Protein 2EQG (pdb70)

Nearest PDB structures (foldseek):
  2eqg-assembly1_A  TM=7.639E-01  e=1.139E-07  Homo sapiens
  2eqf-assembly1_A  TM=5.464E-01  e=2.246E-01  Homo sapiens
  2eqe-assembly1_A  TM=5.337E-01  e=1.338E+00  Homo sapiens
  2eqg-assembly1_A  TM=7.770E-01  e=3.862E-07  Homo sapiens
  2eqf-assembly1_A  TM=6.167E-01  e=1.977E-01  Homo sapiens

Secondary structure (DSSP, 8-state):
-----SS---SSBPSSTT--SBP-TTTTTS-HHHHHHHHTTS----S--

GO terms:
  GO:0032691 negative regulation of interleukin-1 beta production (P, IMP)
  GO:0005634 nucleus (C, IDA)
  GO:0043124 negative regulation of canonical NF-kappaB signal transduction (P, IDA)
  GO:0005515 protein binding (F, IPI)
  GO:0004842 ubiquitin-protein transferase activity (F, IDA)
  GO:0004843 cysteine-type deubiquitinase activity (F, IDA)
  GO:0035871 protein K11-linked deubiquitination (P, IDA)
  GO:0070536 protein K63-linked deubiquitination (P, IDA)
  GO:0070936 protein K48-linked ubiquitination (P, IDA)
  GO:0071108 protein K48-linked deubiquitination (P, IDA)
  GO:0004843 cysteine-type deubiquitinase activity (F, EXP)
  GO:0004843 cysteine-type deubiquitinase activity (F, IMP)
  GO:0061578 K63-linked deubiquitinase activity (F, EXP)
  GO:0061578 K63-linked deubiquitinase activity (F, TAS)
  GO:0035872 nucleotide-binding domain, leucine rich repeat containing receptor signaling pathway (P, TAS)
  GO:0005829 cytosol (C, TAS)
  GO:0010803 regulation of tumor necrosis factor-mediated signaling pathway (P, TAS)
  GO:0016579 protein deubiquitination (P, TAS)
  GO:0042802 identical protein binding (F, IPI)
  GO:0002237 response to molecule of bacterial origin (P, IDA)

InterPro domains:
  IPR002653 Zinc finger, A20-type [PF01754] (386-407)
  IPR002653 Zinc finger, A20-type [PF01754] (476-500)
  IPR002653 Zinc finger, A20-type [PF01754] (655-678)
  IPR002653 Zinc finger, A20-type [PF01754] (760-784)
  IPR002653 Zinc finger, A20-type [PS51036] (381-416)
  IPR002653 Zinc finger, A20-type [PS51036] (472-507)
  IPR002653 Zinc finger, A20-type [PS51036] (601-636)
  IPR002653 Zinc finger, A20-type [PS51036] (651-686)
  IPR002653 Zinc finger, A20-type [PS51036] (756-790)
  IPR002653 Zinc finger, A20-type [SM00259] (384-409)
  IPR002653 Zinc finger, A20-type [SM00259] (475-500)
  IPR002653 Zinc finger, A20-type [SM00259] (518-541)
  IPR002653 Zinc finger, A20-type [SM00259] (604-629)
  IPR002653 Zinc finger, A20-type [SM00259] (654-679)
  IPR002653 Zinc finger, A20-type [SM00259] (713-738)
  IPR002653 Zinc finger, A20-type [SM00259] (759-784)
  IPR003323 OTU domain [PF02338] (98-257)
  IPR003323 OTU domain [PS50802] (92-263)
  IPR051346 OTU Domain-Containing Deubiquitinase [PTHR13367] (34-637)

Structure (mmCIF, N/CA/C/O backbone):
data_2EQG
#
_entry.id   2EQG
#
loop_
_entity.id
_entity.type
_entity.pdbx_description
1 polymer 'Tumor necrosis factor, alpha-induced protein 3'
2 non-polymer 'ZINC ION'
#
loop_
_atom_site.group_PDB
_atom_site.id
_atom_site.type_symbol
_atom_site.label_atom_id
_atom_site.label_alt_id
_atom_site.label_comp_id
_atom_site.label_asym_id
_atom_site.label_entity_id
_atom_site.label_seq_id
_atom_site.pdbx_PDB_ins_code
_atom_site.Cartn_x
_atom_site.Cartn_y
_atom_site.Cartn_z
_atom_site.occupancy
_atom_site.B_iso_or_equiv
_atom_site.auth_seq_id
_atom_site.auth_comp_id
_atom_site.auth_asym_id
_atom_site.auth_atom_id
_atom_site.pdbx_PDB_model_num
ATOM 1 N N . GLY A 1 1 ? -13.275 0.637 20.346 1.00 0.00 1 GLY A N 1
ATOM 2 C CA . GLY A 1 1 ? -12.260 1.215 21.207 1.00 0.00 1 GLY A CA 1
ATOM 3 C C . GLY A 1 1 ? -11.304 2.117 20.452 1.00 0.00 1 GLY A C 1
ATOM 4 O O . GLY A 1 1 ? -10.088 2.025 20.621 1.00 0.00 1 GLY A O 1
ATOM 8 N N . SER A 1 2 ? -11.854 2.990 19.614 1.00 0.00 2 SER A N 1
ATOM 9 C CA . SER A 1 2 ? -11.041 3.908 18.825 1.00 0.00 2 SER A CA 1
ATOM 10 C C . SER A 1 2 ? -10.174 3.147 17.827 1.00 0.00 2 SER A C 1
ATOM 11 O O . SER A 1 2 ? -8.997 3.458 17.647 1.00 0.00 2 SER A O 1
ATOM 19 N N . SER A 1 3 ? -10.766 2.147 17.182 1.00 0.00 3 SER A N 1
ATOM 20 C CA . SER A 1 3 ? -10.048 1.337 16.204 1.00 0.00 3 SER A CA 1
ATOM 21 C C . SER A 1 3 ? -10.857 1.193 14.919 1.00 0.00 3 SER A C 1
ATOM 22 O O . SER A 1 3 ? -12.087 1.196 14.942 1.00 0.00 3 SER A O 1
ATOM 30 N N . GLY A 1 4 ? -10.155 1.068 13.796 1.00 0.00 4 GLY A N 1
ATOM 31 C CA . GLY A 1 4 ? -10.823 0.925 12.516 1.00 0.00 4 GLY A CA 1
ATOM 32 C C . GLY A 1 4 ? -10.573 2.104 11.597 1.00 0.00 4 GLY A C 1
ATOM 33 O O . GLY A 1 4 ? -10.611 3.256 12.029 1.00 0.00 4 GLY A O 1
ATOM 37 N N . SER A 1 5 ? -10.314 1.817 10.325 1.00 0.00 5 SER A N 1
ATOM 38 C CA . SER A 1 5 ? -10.051 2.863 9.343 1.00 0.00 5 SER A CA 1
ATOM 39 C C . SER A 1 5 ? -10.765 2.566 8.029 1.00 0.00 5 SER A C 1
ATOM 40 O O . SER A 1 5 ? -11.254 1.457 7.811 1.00 0.00 5 SER A O 1
ATOM 48 N N . SER A 1 6 ? -10.822 3.566 7.154 1.00 0.00 6 SER A N 1
ATOM 49 C CA . SER A 1 6 ? -11.480 3.415 5.862 1.00 0.00 6 SER A CA 1
ATOM 50 C C . SER A 1 6 ? -11.272 2.008 5.308 1.00 0.00 6 SER A C 1
ATOM 51 O O . SER A 1 6 ? -12.221 1.348 4.887 1.00 0.00 6 SER A O 1
ATOM 59 N N . GLY A 1 7 ? -10.021 1.557 5.310 1.00 0.00 7 GLY A N 1
ATOM 60 C CA . GLY A 1 7 ? -9.709 0.233 4.805 1.00 0.00 7 GLY A CA 1
ATOM 61 C C . GLY A 1 7 ? -9.717 -0.820 5.896 1.00 0.00 7 GLY A C 1
ATOM 62 O O . GLY A 1 7 ? -9.448 -0.520 7.059 1.00 0.00 7 GLY A O 1
ATOM 66 N N . SER A 1 8 ? -10.027 -2.057 5.520 1.00 0.00 8 SER A N 1
ATOM 67 C CA . SER A 1 8 ? -10.074 -3.157 6.476 1.00 0.00 8 SER A CA 1
ATOM 68 C C . SER A 1 8 ? -9.220 -4.327 6.000 1.00 0.00 8 SER A C 1
ATOM 69 O O . SER A 1 8 ? -9.457 -4.890 4.930 1.00 0.00 8 SER A O 1
ATOM 77 N N . LEU A 1 9 ? -8.225 -4.690 6.802 1.00 0.00 9 LEU A N 1
ATOM 78 C CA . LEU A 1 9 ? -7.333 -5.794 6.464 1.00 0.00 9 LEU A CA 1
ATOM 79 C C . LEU A 1 9 ? -8.127 -7.055 6.138 1.00 0.00 9 LEU A C 1
ATOM 80 O O . LEU A 1 9 ? -8.759 -7.645 7.013 1.00 0.00 9 LEU A O 1
ATOM 96 N N . MET A 1 10 ? -8.087 -7.462 4.873 1.00 0.00 10 MET A N 1
ATOM 97 C CA . MET A 1 10 ? -8.800 -8.655 4.433 1.00 0.00 10 MET A CA 1
ATOM 98 C C . MET A 1 10 ? -7.941 -9.901 4.618 1.00 0.00 10 MET A C 1
ATOM 99 O O . MET A 1 10 ? -6.794 -9.816 5.056 1.00 0.00 10 MET A O 1
ATOM 113 N N . ASP A 1 11 ? -8.503 -11.057 4.282 1.00 0.00 11 ASP A N 1
ATOM 114 C CA . ASP A 1 11 ? -7.788 -12.321 4.411 1.00 0.00 11 ASP A CA 1
ATOM 115 C C . ASP A 1 11 ? -6.820 -12.519 3.249 1.00 0.00 11 ASP A C 1
ATOM 116 O O . ASP A 1 11 ? -6.273 -13.606 3.060 1.00 0.00 11 ASP A O 1
ATOM 125 N N . VAL A 1 12 ? -6.612 -11.461 2.472 1.00 0.00 12 VAL A N 1
ATOM 126 C CA . VAL A 1 12 ? -5.710 -11.517 1.328 1.00 0.00 12 VAL A CA 1
ATOM 127 C C . VAL A 1 12 ? -4.347 -10.927 1.673 1.00 0.00 12 VAL A C 1
ATOM 128 O O . VAL A 1 12 ? -4.255 -9.841 2.245 1.00 0.00 12 VAL A O 1
ATOM 141 N N . LYS A 1 13 ? -3.289 -11.650 1.321 1.00 0.00 13 LYS A N 1
ATOM 142 C CA . LYS A 1 13 ? -1.930 -11.198 1.591 1.00 0.00 13 LYS A CA 1
ATOM 143 C C . LYS A 1 13 ? -1.549 -10.039 0.676 1.00 0.00 13 LYS A C 1
ATOM 144 O O . LYS A 1 13 ? -2.035 -9.939 -0.451 1.00 0.00 13 LYS A O 1
ATOM 163 N N . CYS A 1 14 ? -0.677 -9.165 1.167 1.00 0.00 14 CYS A N 1
ATOM 164 C CA . CYS A 1 14 ? -0.231 -8.013 0.394 1.00 0.00 14 CYS A CA 1
ATOM 165 C C . CYS A 1 14 ? 0.276 -8.443 -0.980 1.00 0.00 14 CYS A C 1
ATOM 166 O O . CYS A 1 14 ? 0.918 -9.483 -1.117 1.00 0.00 14 CYS A O 1
ATOM 173 N N . GLU A 1 15 ? -0.017 -7.633 -1.993 1.00 0.00 15 GLU A N 1
ATOM 174 C CA . GLU A 1 15 ? 0.408 -7.931 -3.355 1.00 0.00 15 GLU A CA 1
ATOM 175 C C . GLU A 1 15 ? 1.811 -8.532 -3.368 1.00 0.00 15 GLU A C 1
ATOM 176 O O . GLU A 1 15 ? 2.010 -9.665 -3.808 1.00 0.00 15 GLU A O 1
ATOM 188 N N . THR A 1 16 ? 2.782 -7.764 -2.883 1.00 0.00 16 THR A N 1
ATOM 189 C CA . THR A 1 16 ? 4.166 -8.218 -2.840 1.00 0.00 16 THR A CA 1
ATOM 190 C C . THR A 1 16 ? 4.277 -9.579 -2.162 1.00 0.00 16 THR A C 1
ATOM 191 O O . THR A 1 16 ? 3.848 -9.768 -1.023 1.00 0.00 16 THR A O 1
ATOM 202 N N . PRO A 1 17 ? 4.867 -10.550 -2.874 1.00 0.00 17 PRO A N 1
ATOM 203 C CA . PRO A 1 17 ? 5.050 -11.910 -2.359 1.00 0.00 17 PRO A CA 1
ATOM 204 C C . PRO A 1 17 ? 6.081 -11.972 -1.238 1.00 0.00 17 PRO A C 1
ATOM 205 O O . PRO A 1 17 ? 6.340 -13.036 -0.677 1.00 0.00 17 PRO A O 1
ATOM 216 N N . ASN A 1 18 ? 6.667 -10.823 -0.915 1.00 0.00 18 ASN A N 1
ATOM 217 C CA . ASN A 1 18 ? 7.671 -10.747 0.141 1.00 0.00 18 ASN A CA 1
ATOM 218 C C . ASN A 1 18 ? 7.104 -10.064 1.382 1.00 0.00 18 ASN A C 1
ATOM 219 O O . ASN A 1 18 ? 7.655 -10.186 2.477 1.00 0.00 18 ASN A O 1
ATOM 230 N N . CYS A 1 19 ? 6.000 -9.346 1.204 1.00 0.00 19 CYS A N 1
ATOM 231 C CA . CYS A 1 19 ? 5.358 -8.644 2.308 1.00 0.00 19 CYS A CA 1
ATOM 232 C C . CYS A 1 19 ? 4.419 -9.573 3.072 1.00 0.00 19 CYS A C 1
ATOM 233 O O . CYS A 1 19 ? 3.369 -9.981 2.575 1.00 0.00 19 CYS A O 1
ATOM 240 N N . PRO A 1 20 ? 4.805 -9.917 4.309 1.00 0.00 20 PRO A N 1
ATOM 241 C CA . PRO A 1 20 ? 4.012 -10.801 5.168 1.00 0.00 20 PRO A CA 1
ATOM 242 C C . PRO A 1 20 ? 2.724 -10.141 5.648 1.00 0.00 20 PRO A C 1
ATOM 243 O O . PRO A 1 20 ? 1.863 -10.794 6.239 1.00 0.00 20 PRO A O 1
ATOM 254 N N . PHE A 1 21 ? 2.597 -8.844 5.389 1.00 0.00 21 PHE A N 1
ATOM 255 C CA . PHE A 1 21 ? 1.413 -8.096 5.794 1.00 0.00 21 PHE A CA 1
ATOM 256 C C . PHE A 1 21 ? 0.295 -8.248 4.767 1.00 0.00 21 PHE A C 1
ATOM 257 O O . PHE A 1 21 ? 0.549 -8.504 3.589 1.00 0.00 21 PHE A O 1
ATOM 274 N N . PHE A 1 22 ? -0.944 -8.089 5.221 1.00 0.00 22 PHE A N 1
ATOM 275 C CA . PHE A 1 22 ? -2.101 -8.210 4.343 1.00 0.00 22 PHE A CA 1
ATOM 276 C C . PHE A 1 22 ? -2.457 -6.861 3.723 1.00 0.00 22 PHE A C 1
ATOM 277 O O . PHE A 1 22 ? -2.083 -5.810 4.242 1.00 0.00 22 PHE A O 1
ATOM 294 N N . MET A 1 23 ? -3.182 -6.901 2.610 1.00 0.00 23 MET A N 1
ATOM 295 C CA . MET A 1 23 ? -3.590 -5.683 1.920 1.00 0.00 23 MET A CA 1
ATOM 296 C C . MET A 1 23 ? -4.986 -5.251 2.357 1.00 0.00 23 MET A C 1
ATOM 297 O O . MET A 1 23 ? -5.930 -6.040 2.319 1.00 0.00 23 MET A O 1
ATOM 311 N N . SER A 1 24 ? -5.108 -3.994 2.773 1.00 0.00 24 SER A N 1
ATOM 312 C CA . SER A 1 24 ? -6.389 -3.459 3.221 1.00 0.00 24 SER A CA 1
ATOM 313 C C . SER A 1 24 ? -7.312 -3.194 2.036 1.00 0.00 24 SER A C 1
ATOM 314 O O . SER A 1 24 ? -6.923 -3.365 0.881 1.00 0.00 24 SER A O 1
ATOM 322 N N . VAL A 1 25 ? -8.539 -2.776 2.332 1.00 0.00 25 VAL A N 1
ATOM 323 C CA . VAL A 1 25 ? -9.519 -2.486 1.292 1.00 0.00 25 VAL A CA 1
ATOM 324 C C . VAL A 1 25 ? -9.237 -1.141 0.631 1.00 0.00 25 VAL A C 1
ATOM 325 O O . VAL A 1 25 ? -9.697 -0.875 -0.479 1.00 0.00 25 VAL A O 1
ATOM 338 N N . ASN A 1 26 ? -8.477 -0.297 1.320 1.00 0.00 26 ASN A N 1
ATOM 339 C CA . ASN A 1 26 ? -8.133 1.022 0.800 1.00 0.00 26 ASN A CA 1
ATOM 340 C C . ASN A 1 26 ? -6.656 1.091 0.426 1.00 0.00 26 ASN A C 1
ATOM 341 O O . ASN A 1 26 ? -6.179 2.106 -0.082 1.00 0.00 26 ASN A O 1
ATOM 352 N N . THR A 1 27 ? -5.935 0.003 0.681 1.00 0.00 27 THR A N 1
ATOM 353 C CA . THR A 1 27 ? -4.512 -0.060 0.373 1.00 0.00 27 THR A CA 1
ATOM 354 C C . THR A 1 27 ? -4.238 -1.040 -0.762 1.00 0.00 27 THR A C 1
ATOM 355 O O . THR A 1 27 ? -3.208 -0.957 -1.431 1.00 0.00 27 THR A O 1
ATOM 366 N N . GLN A 1 28 ? -5.167 -1.967 -0.974 1.00 0.00 28 GLN A N 1
ATOM 367 C CA . GLN A 1 28 ? -5.025 -2.963 -2.030 1.00 0.00 28 GLN A CA 1
ATOM 368 C C . GLN A 1 28 ? -4.721 -2.298 -3.368 1.00 0.00 28 GLN A C 1
ATOM 369 O O . GLN A 1 28 ? -5.108 -1.158 -3.625 1.00 0.00 28 GLN A O 1
ATOM 383 N N . PRO A 1 29 ? -4.011 -3.026 -4.243 1.00 0.00 29 PRO A N 1
ATOM 384 C CA . PRO A 1 29 ? -3.545 -4.384 -3.948 1.00 0.00 29 PRO A CA 1
ATOM 385 C C . PRO A 1 29 ? -2.446 -4.404 -2.891 1.00 0.00 29 PRO A C 1
ATOM 386 O O . PRO A 1 29 ? -2.162 -5.444 -2.295 1.00 0.00 29 PRO A O 1
ATOM 397 N N . LEU A 1 30 ? -1.832 -3.248 -2.662 1.00 0.00 30 LEU A N 1
ATOM 398 C CA . LEU A 1 30 ? -0.763 -3.132 -1.676 1.00 0.00 30 LEU A CA 1
ATOM 399 C C . LEU A 1 30 ? -1.335 -2.997 -0.268 1.00 0.00 30 LEU A C 1
ATOM 400 O O . LEU A 1 30 ? -2.541 -2.824 -0.090 1.00 0.00 30 LEU A O 1
ATOM 416 N N . CYS A 1 31 ? -0.461 -3.076 0.730 1.00 0.00 31 CYS A N 1
ATOM 417 C CA . CYS A 1 31 ? -0.877 -2.962 2.123 1.00 0.00 31 CYS A CA 1
ATOM 418 C C . CYS A 1 31 ? -0.563 -1.573 2.671 1.00 0.00 31 CYS A C 1
ATOM 419 O O . CYS A 1 31 ? -0.003 -0.729 1.971 1.00 0.00 31 CYS A O 1
ATOM 426 N N . HIS A 1 32 ? -0.927 -1.343 3.929 1.00 0.00 32 HIS A N 1
ATOM 427 C CA . HIS A 1 32 ? -0.684 -0.057 4.573 1.00 0.00 32 HIS A CA 1
ATOM 428 C C . HIS A 1 32 ? 0.798 0.302 4.525 1.00 0.00 32 HIS A C 1
ATOM 429 O O . HIS A 1 32 ? 1.158 1.459 4.307 1.00 0.00 32 HIS A O 1
ATOM 443 N N . GLU A 1 33 ? 1.651 -0.696 4.731 1.00 0.00 33 GLU A N 1
ATOM 444 C CA . GLU A 1 33 ? 3.094 -0.483 4.713 1.00 0.00 33 GLU A CA 1
ATOM 445 C C . GLU A 1 33 ? 3.561 -0.041 3.329 1.00 0.00 33 GLU A C 1
ATOM 446 O O . GLU A 1 33 ? 4.028 1.084 3.149 1.00 0.00 33 GLU A O 1
ATOM 458 N N . CYS A 1 34 ? 3.432 -0.935 2.354 1.00 0.00 34 CYS A N 1
ATOM 459 C CA . CYS A 1 34 ? 3.841 -0.640 0.986 1.00 0.00 34 CYS A CA 1
ATOM 460 C C . CYS A 1 34 ? 3.123 0.599 0.459 1.00 0.00 34 CYS A C 1
ATOM 461 O O . CYS A 1 34 ? 3.757 1.544 -0.011 1.00 0.00 34 CYS A O 1
ATOM 468 N N . SER A 1 35 ? 1.796 0.587 0.541 1.00 0.00 35 SER A N 1
ATOM 469 C CA . SER A 1 35 ? 0.991 1.707 0.069 1.00 0.00 35 SER A CA 1
ATOM 470 C C . SER A 1 35 ? 1.697 3.034 0.335 1.00 0.00 35 SER A C 1
ATOM 471 O O . SER A 1 35 ? 2.122 3.720 -0.594 1.00 0.00 35 SER A O 1
ATOM 479 N N . GLU A 1 36 ? 1.816 3.388 1.611 1.00 0.00 36 GLU A N 1
ATOM 480 C CA . GLU A 1 36 ? 2.469 4.632 2.000 1.00 0.00 36 GLU A CA 1
ATOM 481 C C . GLU A 1 36 ? 3.899 4.685 1.469 1.00 0.00 36 GLU A C 1
ATOM 482 O O . GLU A 1 36 ? 4.348 5.716 0.966 1.00 0.00 36 GLU A O 1
ATOM 494 N N . ARG A 1 37 ? 4.609 3.568 1.585 1.00 0.00 37 ARG A N 1
ATOM 495 C CA . ARG A 1 37 ? 5.988 3.487 1.119 1.00 0.00 37 ARG A CA 1
ATOM 496 C C . ARG A 1 37 ? 6.101 3.953 -0.330 1.00 0.00 37 ARG A C 1
ATOM 497 O O . ARG A 1 37 ? 7.059 4.631 -0.701 1.00 0.00 37 ARG A O 1
ATOM 518 N N . ARG A 1 38 ? 5.116 3.585 -1.142 1.00 0.00 38 ARG A N 1
ATOM 519 C CA . ARG A 1 38 ? 5.105 3.963 -2.550 1.00 0.00 38 ARG A CA 1
ATOM 520 C C . ARG A 1 38 ? 4.813 5.452 -2.711 1.00 0.00 38 ARG A C 1
ATOM 521 O O . ARG A 1 38 ? 5.457 6.138 -3.504 1.00 0.00 38 ARG A O 1
ATOM 542 N N . GLN A 1 39 ? 3.839 5.944 -1.952 1.00 0.00 39 GLN A N 1
ATOM 543 C CA . GLN A 1 39 ? 3.462 7.351 -2.011 1.00 0.00 39 GLN A CA 1
ATOM 544 C C . GLN A 1 39 ? 4.696 8.242 -2.108 1.00 0.00 39 GLN A C 1
ATOM 545 O O . GLN A 1 39 ? 4.757 9.148 -2.940 1.00 0.00 39 GLN A O 1
ATOM 559 N N . LYS A 1 40 ? 5.678 7.980 -1.253 1.00 0.00 40 LYS A N 1
ATOM 560 C CA . LYS A 1 40 ? 6.912 8.756 -1.241 1.00 0.00 40 LYS A CA 1
ATOM 561 C C . LYS A 1 40 ? 7.410 9.007 -2.661 1.00 0.00 40 LYS A C 1
ATOM 562 O O . LYS A 1 40 ? 7.797 10.123 -3.005 1.00 0.00 40 LYS A O 1
ATOM 581 N N . ASN A 1 41 ? 7.394 7.963 -3.482 1.00 0.00 41 ASN A N 1
ATOM 582 C CA . ASN A 1 41 ? 7.843 8.071 -4.866 1.00 0.00 41 ASN A CA 1
ATOM 583 C C . ASN A 1 41 ? 7.372 9.381 -5.490 1.00 0.00 41 ASN A C 1
ATOM 584 O O . ASN A 1 41 ? 8.172 10.146 -6.028 1.00 0.00 41 ASN A O 1
ATOM 595 N N . GLN A 1 42 ? 6.069 9.632 -5.412 1.00 0.00 42 GLN A N 1
ATOM 596 C CA . GLN A 1 42 ? 5.492 10.850 -5.969 1.00 0.00 42 GLN A CA 1
ATOM 597 C C . GLN A 1 42 ? 5.253 11.888 -4.878 1.00 0.00 42 GLN A C 1
ATOM 598 O O . GLN A 1 42 ? 4.602 11.607 -3.872 1.00 0.00 42 GLN A O 1
ATOM 612 N N . ASN A 1 43 ? 5.785 13.089 -5.083 1.00 0.00 43 ASN A N 1
ATOM 613 C CA . ASN A 1 43 ? 5.630 14.169 -4.115 1.00 0.00 43 ASN A CA 1
ATOM 614 C C . ASN A 1 43 ? 5.338 15.491 -4.818 1.00 0.00 43 ASN A C 1
ATOM 615 O O . ASN A 1 43 ? 5.882 15.771 -5.887 1.00 0.00 43 ASN A O 1
ATOM 626 N N . SER A 1 44 ? 4.477 16.301 -4.210 1.00 0.00 44 SER A N 1
ATOM 627 C CA . SER A 1 44 ? 4.110 17.592 -4.779 1.00 0.00 44 SER A CA 1
ATOM 628 C C . SER A 1 44 ? 4.851 18.726 -4.076 1.00 0.00 44 SER A C 1
ATOM 629 O O . SER A 1 44 ? 4.489 19.894 -4.207 1.00 0.00 44 SER A O 1
ATOM 637 N N . GLY A 1 45 ? 5.891 18.370 -3.329 1.00 0.00 45 GLY A N 1
ATOM 638 C CA . GLY A 1 45 ? 6.668 19.367 -2.616 1.00 0.00 45 GLY A CA 1
ATOM 639 C C . GLY A 1 45 ? 5.941 19.906 -1.399 1.00 0.00 45 GLY A C 1
ATOM 640 O O . GLY A 1 45 ? 5.010 19.290 -0.882 1.00 0.00 45 GLY A O 1
ATOM 644 N N . PRO A 1 46 ? 6.371 21.084 -0.923 1.00 0.00 46 PRO A N 1
ATOM 645 C CA . PRO A 1 46 ? 5.769 21.732 0.247 1.00 0.00 46 PRO A CA 1
ATOM 646 C C . PRO A 1 46 ? 4.362 22.248 -0.035 1.00 0.00 46 PRO A C 1
ATOM 647 O O . PRO A 1 46 ? 4.116 22.874 -1.066 1.00 0.00 46 PRO A O 1
ATOM 658 N N . SER A 1 47 ? 3.443 21.980 0.886 1.00 0.00 47 SER A N 1
ATOM 659 C CA . SER A 1 47 ? 2.059 22.415 0.735 1.00 0.00 47 SER A CA 1
ATOM 660 C C . SER A 1 47 ? 1.993 23.876 0.299 1.00 0.00 47 SER A C 1
ATOM 661 O O . SER A 1 47 ? 1.270 24.225 -0.634 1.00 0.00 47 SER A O 1
ATOM 669 N N . SER A 1 48 ? 2.755 24.725 0.982 1.00 0.00 48 SER A N 1
ATOM 670 C CA . SER A 1 48 ? 2.781 26.149 0.669 1.00 0.00 48 SER A CA 1
ATOM 671 C C . SER A 1 48 ? 3.058 26.375 -0.814 1.00 0.00 48 SER A C 1
ATOM 672 O O . SER A 1 48 ? 2.315 27.079 -1.496 1.00 0.00 48 SER A O 1
ATOM 680 N N . GLY A 1 49 ? 4.135 25.770 -1.307 1.00 0.00 49 GLY A N 1
ATOM 681 C CA . GLY A 1 49 ? 4.492 25.916 -2.706 1.00 0.00 49 GLY A CA 1
ATOM 682 C C . GLY A 1 49 ? 3.781 24.915 -3.594 1.00 0.00 49 GLY A C 1
ATOM 683 O O . GLY A 1 49 ? 4.449 24.148 -4.286 1.00 0.00 49 GLY A O 1
ATOM 688 N N . GLY A 1 1 ? -20.125 -3.089 7.666 1.00 0.00 1 GLY A N 2
ATOM 689 C CA . GLY A 1 1 ? -19.692 -3.431 9.009 1.00 0.00 1 GLY A CA 2
ATOM 690 C C . GLY A 1 1 ? -18.885 -2.324 9.657 1.00 0.00 1 GLY A C 2
ATOM 691 O O . GLY A 1 1 ? -19.299 -1.165 9.662 1.00 0.00 1 GLY A O 2
ATOM 695 N N . SER A 1 2 ? -17.729 -2.681 10.207 1.00 0.00 2 SER A N 2
ATOM 696 C CA . SER A 1 2 ? -16.863 -1.710 10.867 1.00 0.00 2 SER A CA 2
ATOM 697 C C . SER A 1 2 ? -16.332 -0.689 9.866 1.00 0.00 2 SER A C 2
ATOM 698 O O . SER A 1 2 ? -15.604 -1.035 8.936 1.00 0.00 2 SER A O 2
ATOM 706 N N . SER A 1 3 ? -16.701 0.573 10.065 1.00 0.00 3 SER A N 2
ATOM 707 C CA . SER A 1 3 ? -16.266 1.646 9.179 1.00 0.00 3 SER A CA 2
ATOM 708 C C . SER A 1 3 ? -14.853 2.101 9.531 1.00 0.00 3 SER A C 2
ATOM 709 O O . SER A 1 3 ? -14.589 2.530 10.653 1.00 0.00 3 SER A O 2
ATOM 717 N N . GLY A 1 4 ? -13.948 2.005 8.562 1.00 0.00 4 GLY A N 2
ATOM 718 C CA . GLY A 1 4 ? -12.573 2.410 8.788 1.00 0.00 4 GLY A CA 2
ATOM 719 C C . GLY A 1 4 ? -12.127 3.502 7.836 1.00 0.00 4 GLY A C 2
ATOM 720 O O . GLY A 1 4 ? -11.859 3.242 6.663 1.00 0.00 4 GLY A O 2
ATOM 724 N N . SER A 1 5 ? -12.047 4.729 8.342 1.00 0.00 5 SER A N 2
ATOM 725 C CA . SER A 1 5 ? -11.635 5.866 7.527 1.00 0.00 5 SER A CA 2
ATOM 726 C C . SER A 1 5 ? -10.310 5.582 6.827 1.00 0.00 5 SER A C 2
ATOM 727 O O . SER A 1 5 ? -9.978 6.210 5.822 1.00 0.00 5 SER A O 2
ATOM 735 N N . SER A 1 6 ? -9.556 4.629 7.367 1.00 0.00 6 SER A N 2
ATOM 736 C CA . SER A 1 6 ? -8.264 4.263 6.797 1.00 0.00 6 SER A CA 2
ATOM 737 C C . SER A 1 6 ? -8.395 3.037 5.898 1.00 0.00 6 SER A C 2
ATOM 738 O O . SER A 1 6 ? -8.022 3.071 4.726 1.00 0.00 6 SER A O 2
ATOM 746 N N . GLY A 1 7 ? -8.928 1.955 6.456 1.00 0.00 7 GLY A N 2
ATOM 747 C CA . GLY A 1 7 ? -9.099 0.734 5.692 1.00 0.00 7 GLY A CA 2
ATOM 748 C C . GLY A 1 7 ? -9.327 -0.477 6.576 1.00 0.00 7 GLY A C 2
ATOM 749 O O . GLY A 1 7 ? -9.384 -0.358 7.800 1.00 0.00 7 GLY A O 2
ATOM 753 N N . SER A 1 8 ? -9.459 -1.645 5.955 1.00 0.00 8 SER A N 2
ATOM 754 C CA . SER A 1 8 ? -9.688 -2.881 6.693 1.00 0.00 8 SER A CA 2
ATOM 755 C C . SER A 1 8 ? -8.801 -4.003 6.162 1.00 0.00 8 SER A C 2
ATOM 756 O O . SER A 1 8 ? -8.884 -4.374 4.990 1.00 0.00 8 SER A O 2
ATOM 764 N N . LEU A 1 9 ? -7.952 -4.540 7.031 1.00 0.00 9 LEU A N 2
ATOM 765 C CA . LEU A 1 9 ? -7.049 -5.621 6.651 1.00 0.00 9 LEU A CA 2
ATOM 766 C C . LEU A 1 9 ? -7.822 -6.791 6.051 1.00 0.00 9 LEU A C 2
ATOM 767 O O . LEU A 1 9 ? -8.506 -7.525 6.763 1.00 0.00 9 LEU A O 2
ATOM 783 N N . MET A 1 10 ? -7.705 -6.960 4.738 1.00 0.00 10 MET A N 2
ATOM 784 C CA . MET A 1 10 ? -8.390 -8.043 4.043 1.00 0.00 10 MET A CA 2
ATOM 785 C C . MET A 1 10 ? -7.794 -9.395 4.423 1.00 0.00 10 MET A C 2
ATOM 786 O O . MET A 1 10 ? -6.777 -9.464 5.113 1.00 0.00 10 MET A O 2
ATOM 800 N N . ASP A 1 11 ? -8.433 -10.467 3.968 1.00 0.00 11 ASP A N 2
ATOM 801 C CA . ASP A 1 11 ? -7.966 -11.817 4.260 1.00 0.00 11 ASP A CA 2
ATOM 802 C C . ASP A 1 11 ? -6.972 -12.289 3.203 1.00 0.00 11 ASP A C 2
ATOM 803 O O . ASP A 1 11 ? -6.638 -13.472 3.133 1.00 0.00 11 ASP A O 2
ATOM 812 N N . VAL A 1 12 ? -6.504 -11.355 2.380 1.00 0.00 12 VAL A N 2
ATOM 813 C CA . VAL A 1 12 ? -5.549 -11.675 1.326 1.00 0.00 12 VAL A CA 2
ATOM 814 C C . VAL A 1 12 ? -4.190 -11.043 1.605 1.00 0.00 12 VAL A C 2
ATOM 815 O O . VAL A 1 12 ? -4.105 -9.902 2.059 1.00 0.00 12 VAL A O 2
ATOM 828 N N . LYS A 1 13 ? -3.128 -11.793 1.331 1.00 0.00 13 LYS A N 2
ATOM 829 C CA . LYS A 1 13 ? -1.771 -11.307 1.551 1.00 0.00 13 LYS A CA 2
ATOM 830 C C . LYS A 1 13 ? -1.451 -10.144 0.617 1.00 0.00 13 LYS A C 2
ATOM 831 O O . LYS A 1 13 ? -2.000 -10.047 -0.481 1.00 0.00 13 LYS A O 2
ATOM 850 N N . CYS A 1 14 ? -0.559 -9.264 1.060 1.00 0.00 14 CYS A N 2
ATOM 851 C CA . CYS A 1 14 ? -0.166 -8.108 0.264 1.00 0.00 14 CYS A CA 2
ATOM 852 C C . CYS A 1 14 ? 0.277 -8.534 -1.133 1.00 0.00 14 CYS A C 2
ATOM 853 O O . CYS A 1 14 ? 0.923 -9.568 -1.301 1.00 0.00 14 CYS A O 2
ATOM 860 N N . GLU A 1 15 ? -0.076 -7.730 -2.131 1.00 0.00 15 GLU A N 2
ATOM 861 C CA . GLU A 1 15 ? 0.285 -8.025 -3.513 1.00 0.00 15 GLU A CA 2
ATOM 862 C C . GLU A 1 15 ? 1.692 -8.608 -3.595 1.00 0.00 15 GLU A C 2
ATOM 863 O O . GLU A 1 15 ? 1.897 -9.693 -4.142 1.00 0.00 15 GLU A O 2
ATOM 875 N N . THR A 1 16 ? 2.661 -7.880 -3.049 1.00 0.00 16 THR A N 2
ATOM 876 C CA . THR A 1 16 ? 4.050 -8.322 -3.062 1.00 0.00 16 THR A CA 2
ATOM 877 C C . THR A 1 16 ? 4.181 -9.738 -2.512 1.00 0.00 16 THR A C 2
ATOM 878 O O . THR A 1 16 ? 3.761 -10.036 -1.393 1.00 0.00 16 THR A O 2
ATOM 889 N N . PRO A 1 17 ? 4.777 -10.632 -3.314 1.00 0.00 17 PRO A N 2
ATOM 890 C CA . PRO A 1 17 ? 4.978 -12.032 -2.927 1.00 0.00 17 PRO A CA 2
ATOM 891 C C . PRO A 1 17 ? 6.017 -12.184 -1.821 1.00 0.00 17 PRO A C 2
ATOM 892 O O . PRO A 1 17 ? 6.310 -13.295 -1.381 1.00 0.00 17 PRO A O 2
ATOM 903 N N . ASN A 1 18 ? 6.571 -11.061 -1.377 1.00 0.00 18 ASN A N 2
ATOM 904 C CA . ASN A 1 18 ? 7.578 -11.070 -0.322 1.00 0.00 18 ASN A CA 2
ATOM 905 C C . ASN A 1 18 ? 7.063 -10.362 0.927 1.00 0.00 18 ASN A C 2
ATOM 906 O O . ASN A 1 18 ? 7.694 -10.406 1.984 1.00 0.00 18 ASN A O 2
ATOM 917 N N . CYS A 1 19 ? 5.913 -9.709 0.799 1.00 0.00 19 CYS A N 2
ATOM 918 C CA . CYS A 1 19 ? 5.312 -8.991 1.917 1.00 0.00 19 CYS A CA 2
ATOM 919 C C . CYS A 1 19 ? 4.276 -9.858 2.627 1.00 0.00 19 CYS A C 2
ATOM 920 O O . CYS A 1 19 ? 3.195 -10.130 2.104 1.00 0.00 19 CYS A O 2
ATOM 927 N N . PRO A 1 20 ? 4.613 -10.304 3.846 1.00 0.00 20 PRO A N 2
ATOM 928 C CA . PRO A 1 20 ? 3.726 -11.146 4.654 1.00 0.00 20 PRO A CA 2
ATOM 929 C C . PRO A 1 20 ? 2.507 -10.383 5.162 1.00 0.00 20 PRO A C 2
ATOM 930 O O . PRO A 1 20 ? 1.521 -10.983 5.591 1.00 0.00 20 PRO A O 2
ATOM 941 N N . PHE A 1 21 ? 2.580 -9.057 5.109 1.00 0.00 21 PHE A N 2
ATOM 942 C CA . PHE A 1 21 ? 1.482 -8.213 5.565 1.00 0.00 21 PHE A CA 2
ATOM 943 C C . PHE A 1 21 ? 0.291 -8.309 4.615 1.00 0.00 21 PHE A C 2
ATOM 944 O O . PHE A 1 21 ? 0.459 -8.469 3.406 1.00 0.00 21 PHE A O 2
ATOM 961 N N . PHE A 1 22 ? -0.911 -8.211 5.171 1.00 0.00 22 PHE A N 2
ATOM 962 C CA . PHE A 1 22 ? -2.131 -8.289 4.375 1.00 0.00 22 PHE A CA 2
ATOM 963 C C . PHE A 1 22 ? -2.448 -6.941 3.733 1.00 0.00 22 PHE A C 2
ATOM 964 O O . PHE A 1 22 ? -2.035 -5.893 4.229 1.00 0.00 22 PHE A O 2
ATOM 981 N N . MET A 1 23 ? -3.184 -6.978 2.627 1.00 0.00 23 MET A N 2
ATOM 982 C CA . MET A 1 23 ? -3.557 -5.760 1.918 1.00 0.00 23 MET A CA 2
ATOM 983 C C . MET A 1 23 ? -4.951 -5.296 2.330 1.00 0.00 23 MET A C 2
ATOM 984 O O . MET A 1 23 ? -5.934 -6.014 2.147 1.00 0.00 23 MET A O 2
ATOM 998 N N . SER A 1 24 ? -5.028 -4.092 2.888 1.00 0.00 24 SER A N 2
ATOM 999 C CA . SER A 1 24 ? -6.301 -3.535 3.330 1.00 0.00 24 SER A CA 2
ATOM 1000 C C . SER A 1 24 ? -7.179 -3.172 2.136 1.00 0.00 24 SER A C 2
ATOM 1001 O O . SER A 1 24 ? -6.769 -3.312 0.984 1.00 0.00 24 SER A O 2
ATOM 1009 N N . VAL A 1 25 ? -8.390 -2.704 2.421 1.00 0.00 25 VAL A N 2
ATOM 1010 C CA . VAL A 1 25 ? -9.327 -2.320 1.372 1.00 0.00 25 VAL A CA 2
ATOM 1011 C C . VAL A 1 25 ? -8.941 -0.980 0.754 1.00 0.00 25 VAL A C 2
ATOM 1012 O O . VAL A 1 25 ? -9.285 -0.691 -0.391 1.00 0.00 25 VAL A O 2
ATOM 1025 N N . ASN A 1 26 ? -8.223 -0.166 1.521 1.00 0.00 26 ASN A N 2
ATOM 1026 C CA . ASN A 1 26 ? -7.790 1.144 1.049 1.00 0.00 26 ASN A CA 2
ATOM 1027 C C . ASN A 1 26 ? -6.316 1.121 0.658 1.00 0.00 26 ASN A C 2
ATOM 1028 O O . ASN A 1 26 ? -5.764 2.127 0.209 1.00 0.00 26 ASN A O 2
ATOM 1039 N N . THR A 1 27 ? -5.681 -0.035 0.830 1.00 0.00 27 THR A N 2
ATOM 1040 C CA . THR A 1 27 ? -4.271 -0.190 0.495 1.00 0.00 27 THR A CA 2
ATOM 1041 C C . THR A 1 27 ? -4.084 -1.172 -0.656 1.00 0.00 27 THR A C 2
ATOM 1042 O O . THR A 1 27 ? -3.080 -1.124 -1.366 1.00 0.00 27 THR A O 2
ATOM 1053 N N . GLN A 1 28 ? -5.057 -2.060 -0.834 1.00 0.00 28 GLN A N 2
ATOM 1054 C CA . GLN A 1 28 ? -4.998 -3.053 -1.900 1.00 0.00 28 GLN A CA 2
ATOM 1055 C C . GLN A 1 28 ? -4.734 -2.390 -3.248 1.00 0.00 28 GLN A C 2
ATOM 1056 O O . GLN A 1 28 ? -5.084 -1.232 -3.477 1.00 0.00 28 GLN A O 2
ATOM 1070 N N . PRO A 1 29 ? -4.100 -3.140 -4.162 1.00 0.00 29 PRO A N 2
ATOM 1071 C CA . PRO A 1 29 ? -3.677 -4.519 -3.901 1.00 0.00 29 PRO A CA 2
ATOM 1072 C C . PRO A 1 29 ? -2.529 -4.593 -2.901 1.00 0.00 29 PRO A C 2
ATOM 1073 O O . PRO A 1 29 ? -2.174 -5.673 -2.426 1.00 0.00 29 PRO A O 2
ATOM 1084 N N . LEU A 1 30 ? -1.951 -3.440 -2.584 1.00 0.00 30 LEU A N 2
ATOM 1085 C CA . LEU A 1 30 ? -0.841 -3.374 -1.639 1.00 0.00 30 LEU A CA 2
ATOM 1086 C C . LEU A 1 30 ? -1.352 -3.239 -0.208 1.00 0.00 30 LEU A C 2
ATOM 1087 O O . LEU A 1 30 ? -2.555 -3.117 0.024 1.00 0.00 30 LEU A O 2
ATOM 1103 N N . CYS A 1 31 ? -0.430 -3.259 0.748 1.00 0.00 31 CYS A N 2
ATOM 1104 C CA . CYS A 1 31 ? -0.785 -3.138 2.157 1.00 0.00 31 CYS A CA 2
ATOM 1105 C C . CYS A 1 31 ? -0.399 -1.764 2.699 1.00 0.00 31 CYS A C 2
ATOM 1106 O O . CYS A 1 31 ? 0.568 -1.154 2.242 1.00 0.00 31 CYS A O 2
ATOM 1113 N N . HIS A 1 32 ? -1.163 -1.283 3.675 1.00 0.00 32 HIS A N 2
ATOM 1114 C CA . HIS A 1 32 ? -0.901 0.018 4.280 1.00 0.00 32 HIS A CA 2
ATOM 1115 C C . HIS A 1 32 ? 0.598 0.295 4.345 1.00 0.00 32 HIS A C 2
ATOM 1116 O O . HIS A 1 32 ? 1.061 1.355 3.926 1.00 0.00 32 HIS A O 2
ATOM 1130 N N . GLU A 1 33 ? 1.350 -0.666 4.874 1.00 0.00 33 GLU A N 2
ATOM 1131 C CA . GLU A 1 33 ? 2.796 -0.523 4.996 1.00 0.00 33 GLU A CA 2
ATOM 1132 C C . GLU A 1 33 ? 3.424 -0.179 3.648 1.00 0.00 33 GLU A C 2
ATOM 1133 O O . GLU A 1 33 ? 4.306 0.676 3.561 1.00 0.00 33 GLU A O 2
ATOM 1145 N N . CYS A 1 34 ? 2.963 -0.851 2.598 1.00 0.00 34 CYS A N 2
ATOM 1146 C CA . CYS A 1 34 ? 3.478 -0.619 1.255 1.00 0.00 34 CYS A CA 2
ATOM 1147 C C . CYS A 1 34 ? 2.873 0.645 0.651 1.00 0.00 34 CYS A C 2
ATOM 1148 O O . CYS A 1 34 ? 3.590 1.571 0.275 1.00 0.00 34 CYS A O 2
ATOM 1155 N N . SER A 1 35 ? 1.547 0.674 0.560 1.00 0.00 35 SER A N 2
ATOM 1156 C CA . SER A 1 35 ? 0.844 1.821 -0.001 1.00 0.00 35 SER A CA 2
ATOM 1157 C C . SER A 1 35 ? 1.570 3.121 0.334 1.00 0.00 35 SER A C 2
ATOM 1158 O O . SER A 1 35 ? 1.940 3.884 -0.557 1.00 0.00 35 SER A O 2
ATOM 1166 N N . GLU A 1 36 ? 1.771 3.363 1.626 1.00 0.00 36 GLU A N 2
ATOM 1167 C CA . GLU A 1 36 ? 2.452 4.570 2.079 1.00 0.00 36 GLU A CA 2
ATOM 1168 C C . GLU A 1 36 ? 3.764 4.770 1.325 1.00 0.00 36 GLU A C 2
ATOM 1169 O O . GLU A 1 36 ? 4.105 5.887 0.936 1.00 0.00 36 GLU A O 2
ATOM 1181 N N . ARG A 1 37 ? 4.496 3.679 1.124 1.00 0.00 37 ARG A N 2
ATOM 1182 C CA . ARG A 1 37 ? 5.771 3.733 0.420 1.00 0.00 37 ARG A CA 2
ATOM 1183 C C . ARG A 1 37 ? 5.579 4.217 -1.014 1.00 0.00 37 ARG A C 2
ATOM 1184 O O . ARG A 1 37 ? 6.316 5.080 -1.492 1.00 0.00 37 ARG A O 2
ATOM 1205 N N . ARG A 1 38 ? 4.586 3.655 -1.696 1.00 0.00 38 ARG A N 2
ATOM 1206 C CA . ARG A 1 38 ? 4.299 4.028 -3.075 1.00 0.00 38 ARG A CA 2
ATOM 1207 C C . ARG A 1 38 ? 3.931 5.505 -3.174 1.00 0.00 38 ARG A C 2
ATOM 1208 O O . ARG A 1 38 ? 4.602 6.277 -3.858 1.00 0.00 38 ARG A O 2
ATOM 1229 N N . GLN A 1 39 ? 2.860 5.890 -2.486 1.00 0.00 39 GLN A N 2
ATOM 1230 C CA . GLN A 1 39 ? 2.402 7.274 -2.498 1.00 0.00 39 GLN A CA 2
ATOM 1231 C C . GLN A 1 39 ? 3.584 8.238 -2.517 1.00 0.00 39 GLN A C 2
ATOM 1232 O O . GLN A 1 39 ? 3.629 9.166 -3.326 1.00 0.00 39 GLN A O 2
ATOM 1246 N N . LYS A 1 40 ? 4.540 8.013 -1.622 1.00 0.00 40 LYS A N 2
ATOM 1247 C CA . LYS A 1 40 ? 5.723 8.861 -1.536 1.00 0.00 40 LYS A CA 2
ATOM 1248 C C . LYS A 1 40 ? 6.876 8.269 -2.340 1.00 0.00 40 LYS A C 2
ATOM 1249 O O . LYS A 1 40 ? 7.386 7.197 -2.015 1.00 0.00 40 LYS A O 2
ATOM 1268 N N . ASN A 1 41 ? 7.282 8.974 -3.391 1.00 0.00 41 ASN A N 2
ATOM 1269 C CA . ASN A 1 41 ? 8.376 8.518 -4.241 1.00 0.00 41 ASN A CA 2
ATOM 1270 C C . ASN A 1 41 ? 9.044 9.695 -4.946 1.00 0.00 41 ASN A C 2
ATOM 1271 O O . ASN A 1 41 ? 8.373 10.528 -5.554 1.00 0.00 41 ASN A O 2
ATOM 1282 N N . GLN A 1 42 ? 10.369 9.754 -4.860 1.00 0.00 42 GLN A N 2
ATOM 1283 C CA . GLN A 1 42 ? 11.127 10.829 -5.490 1.00 0.00 42 GLN A CA 2
ATOM 1284 C C . GLN A 1 42 ? 11.118 10.684 -7.008 1.00 0.00 42 GLN A C 2
ATOM 1285 O O . GLN A 1 42 ? 10.709 11.595 -7.726 1.00 0.00 42 GLN A O 2
ATOM 1299 N N . ASN A 1 43 ? 11.573 9.532 -7.490 1.00 0.00 43 ASN A N 2
ATOM 1300 C CA . ASN A 1 43 ? 11.618 9.268 -8.924 1.00 0.00 43 ASN A CA 2
ATOM 1301 C C . ASN A 1 43 ? 10.303 9.659 -9.591 1.00 0.00 43 ASN A C 2
ATOM 1302 O O . ASN A 1 43 ? 10.286 10.430 -10.550 1.00 0.00 43 ASN A O 2
ATOM 1313 N N . SER A 1 44 ? 9.202 9.122 -9.075 1.00 0.00 44 SER A N 2
ATOM 1314 C CA . SER A 1 44 ? 7.882 9.411 -9.622 1.00 0.00 44 SER A CA 2
ATOM 1315 C C . SER A 1 44 ? 7.546 10.892 -9.475 1.00 0.00 44 SER A C 2
ATOM 1316 O O . SER A 1 44 ? 8.124 11.592 -8.645 1.00 0.00 44 SER A O 2
ATOM 1324 N N . GLY A 1 45 ? 6.605 11.363 -10.289 1.00 0.00 45 GLY A N 2
ATOM 1325 C CA . GLY A 1 45 ? 6.208 12.758 -10.235 1.00 0.00 45 GLY A CA 2
ATOM 1326 C C . GLY A 1 45 ? 4.839 12.994 -10.841 1.00 0.00 45 GLY A C 2
ATOM 1327 O O . GLY A 1 45 ? 4.709 13.369 -12.007 1.00 0.00 45 GLY A O 2
ATOM 1331 N N . PRO A 1 46 ? 3.786 12.771 -10.040 1.00 0.00 46 PRO A N 2
ATOM 1332 C CA . PRO A 1 46 ? 2.401 12.955 -10.484 1.00 0.00 46 PRO A CA 2
ATOM 1333 C C . PRO A 1 46 ? 2.051 14.423 -10.698 1.00 0.00 46 PRO A C 2
ATOM 1334 O O . PRO A 1 46 ? 2.726 15.314 -10.182 1.00 0.00 46 PRO A O 2
ATOM 1345 N N . SER A 1 47 ? 0.992 14.669 -11.462 1.00 0.00 47 SER A N 2
ATOM 1346 C CA . SER A 1 47 ? 0.554 16.031 -11.747 1.00 0.00 47 SER A CA 2
ATOM 1347 C C . SER A 1 47 ? -0.729 16.358 -10.990 1.00 0.00 47 SER A C 2
ATOM 1348 O O . SER A 1 47 ? -1.591 15.499 -10.805 1.00 0.00 47 SER A O 2
ATOM 1356 N N . SER A 1 48 ? -0.849 17.609 -10.555 1.00 0.00 48 SER A N 2
ATOM 1357 C CA . SER A 1 48 ? -2.025 18.051 -9.814 1.00 0.00 48 SER A CA 2
ATOM 1358 C C . SER A 1 48 ? -3.300 17.771 -10.602 1.00 0.00 48 SER A C 2
ATOM 1359 O O . SER A 1 48 ? -4.209 17.099 -10.116 1.00 0.00 48 SER A O 2
ATOM 1367 N N . GLY A 1 49 ? -3.360 18.291 -11.824 1.00 0.00 49 GLY A N 2
ATOM 1368 C CA . GLY A 1 49 ? -4.528 18.087 -12.661 1.00 0.00 49 GLY A CA 2
ATOM 1369 C C . GLY A 1 49 ? -4.865 16.620 -12.838 1.00 0.00 49 GLY A C 2
ATOM 1370 O O . GLY A 1 49 ? -5.184 16.208 -13.953 1.00 0.00 49 GLY A O 2
ATOM 1375 N N . GLY A 1 1 ? -3.211 10.693 16.945 1.00 0.00 1 GLY A N 3
ATOM 1376 C CA . GLY A 1 1 ? -4.570 10.289 16.634 1.00 0.00 1 GLY A CA 3
ATOM 1377 C C . GLY A 1 1 ? -4.660 9.509 15.337 1.00 0.00 1 GLY A C 3
ATOM 1378 O O . GLY A 1 1 ? -4.321 10.023 14.271 1.00 0.00 1 GLY A O 3
ATOM 1382 N N . SER A 1 2 ? -5.117 8.265 15.427 1.00 0.00 2 SER A N 3
ATOM 1383 C CA . SER A 1 2 ? -5.246 7.411 14.252 1.00 0.00 2 SER A CA 3
ATOM 1384 C C . SER A 1 2 ? -6.570 7.665 13.539 1.00 0.00 2 SER A C 3
ATOM 1385 O O . SER A 1 2 ? -7.637 7.620 14.152 1.00 0.00 2 SER A O 3
ATOM 1393 N N . SER A 1 3 ? -6.493 7.931 12.239 1.00 0.00 3 SER A N 3
ATOM 1394 C CA . SER A 1 3 ? -7.684 8.197 11.441 1.00 0.00 3 SER A CA 3
ATOM 1395 C C . SER A 1 3 ? -7.849 7.148 10.346 1.00 0.00 3 SER A C 3
ATOM 1396 O O . SER A 1 3 ? -7.000 6.275 10.174 1.00 0.00 3 SER A O 3
ATOM 1404 N N . GLY A 1 4 ? -8.951 7.241 9.607 1.00 0.00 4 GLY A N 3
ATOM 1405 C CA . GLY A 1 4 ? -9.209 6.294 8.537 1.00 0.00 4 GLY A CA 3
ATOM 1406 C C . GLY A 1 4 ? -9.690 4.953 9.054 1.00 0.00 4 GLY A C 3
ATOM 1407 O O . GLY A 1 4 ? -9.055 3.925 8.818 1.00 0.00 4 GLY A O 3
ATOM 1411 N N . SER A 1 5 ? -10.815 4.962 9.761 1.00 0.00 5 SER A N 3
ATOM 1412 C CA . SER A 1 5 ? -11.378 3.737 10.317 1.00 0.00 5 SER A CA 3
ATOM 1413 C C . SER A 1 5 ? -11.864 2.810 9.208 1.00 0.00 5 SER A C 3
ATOM 1414 O O . SER A 1 5 ? -11.600 1.608 9.228 1.00 0.00 5 SER A O 3
ATOM 1422 N N . SER A 1 6 ? -12.576 3.378 8.240 1.00 0.00 6 SER A N 3
ATOM 1423 C CA . SER A 1 6 ? -13.103 2.603 7.123 1.00 0.00 6 SER A CA 3
ATOM 1424 C C . SER A 1 6 ? -12.106 1.534 6.684 1.00 0.00 6 SER A C 3
ATOM 1425 O O . SER A 1 6 ? -12.433 0.350 6.626 1.00 0.00 6 SER A O 3
ATOM 1433 N N . GLY A 1 7 ? -10.885 1.963 6.377 1.00 0.00 7 GLY A N 3
ATOM 1434 C CA . GLY A 1 7 ? -9.858 1.033 5.947 1.00 0.00 7 GLY A CA 3
ATOM 1435 C C . GLY A 1 7 ? -9.764 -0.183 6.848 1.00 0.00 7 GLY A C 3
ATOM 1436 O O . GLY A 1 7 ? -9.577 -0.054 8.058 1.00 0.00 7 GLY A O 3
ATOM 1440 N N . SER A 1 8 ? -9.895 -1.367 6.258 1.00 0.00 8 SER A N 3
ATOM 1441 C CA . SER A 1 8 ? -9.829 -2.610 7.016 1.00 0.00 8 SER A CA 3
ATOM 1442 C C . SER A 1 8 ? -8.929 -3.625 6.319 1.00 0.00 8 SER A C 3
ATOM 1443 O O . SER A 1 8 ? -8.868 -3.677 5.089 1.00 0.00 8 SER A O 3
ATOM 1451 N N . LEU A 1 9 ? -8.231 -4.430 7.111 1.00 0.00 9 LEU A N 3
ATOM 1452 C CA . LEU A 1 9 ? -7.332 -5.445 6.572 1.00 0.00 9 LEU A CA 3
ATOM 1453 C C . LEU A 1 9 ? -8.118 -6.625 6.009 1.00 0.00 9 LEU A C 3
ATOM 1454 O O . LEU A 1 9 ? -9.102 -7.067 6.601 1.00 0.00 9 LEU A O 3
ATOM 1470 N N . MET A 1 10 ? -7.676 -7.130 4.862 1.00 0.00 10 MET A N 3
ATOM 1471 C CA . MET A 1 10 ? -8.337 -8.261 4.220 1.00 0.00 10 MET A CA 3
ATOM 1472 C C . MET A 1 10 ? -7.635 -9.570 4.569 1.00 0.00 10 MET A C 3
ATOM 1473 O O . MET A 1 10 ? -6.529 -9.567 5.108 1.00 0.00 10 MET A O 3
ATOM 1487 N N . ASP A 1 11 ? -8.286 -10.686 4.258 1.00 0.00 11 ASP A N 3
ATOM 1488 C CA . ASP A 1 11 ? -7.723 -12.002 4.538 1.00 0.00 11 ASP A CA 3
ATOM 1489 C C . ASP A 1 11 ? -6.758 -12.426 3.435 1.00 0.00 11 ASP A C 3
ATOM 1490 O O . ASP A 1 11 ? -6.396 -13.598 3.330 1.00 0.00 11 ASP A O 3
ATOM 1499 N N . VAL A 1 12 ? -6.346 -11.465 2.615 1.00 0.00 12 VAL A N 3
ATOM 1500 C CA . VAL A 1 12 ? -5.423 -11.738 1.520 1.00 0.00 12 VAL A CA 3
ATOM 1501 C C . VAL A 1 12 ? -4.067 -11.087 1.769 1.00 0.00 12 VAL A C 3
ATOM 1502 O O . VAL A 1 12 ? -3.987 -9.926 2.169 1.00 0.00 12 VAL A O 3
ATOM 1515 N N . LYS A 1 13 ? -3.001 -11.843 1.528 1.00 0.00 13 LYS A N 3
ATOM 1516 C CA . LYS A 1 13 ? -1.646 -11.340 1.723 1.00 0.00 13 LYS A CA 3
ATOM 1517 C C . LYS A 1 13 ? -1.350 -10.188 0.769 1.00 0.00 13 LYS A C 3
ATOM 1518 O O . LYS A 1 13 ? -1.977 -10.063 -0.284 1.00 0.00 13 LYS A O 3
ATOM 1537 N N . CYS A 1 14 ? -0.390 -9.348 1.142 1.00 0.00 14 CYS A N 3
ATOM 1538 C CA . CYS A 1 14 ? -0.010 -8.207 0.319 1.00 0.00 14 CYS A CA 3
ATOM 1539 C C . CYS A 1 14 ? 0.503 -8.665 -1.044 1.00 0.00 14 CYS A C 3
ATOM 1540 O O . CYS A 1 14 ? 1.136 -9.713 -1.159 1.00 0.00 14 CYS A O 3
ATOM 1547 N N . GLU A 1 15 ? 0.223 -7.871 -2.073 1.00 0.00 15 GLU A N 3
ATOM 1548 C CA . GLU A 1 15 ? 0.655 -8.196 -3.427 1.00 0.00 15 GLU A CA 3
ATOM 1549 C C . GLU A 1 15 ? 2.069 -8.770 -3.424 1.00 0.00 15 GLU A C 3
ATOM 1550 O O . GLU A 1 15 ? 2.298 -9.891 -3.880 1.00 0.00 15 GLU A O 3
ATOM 1562 N N . THR A 1 16 ? 3.016 -7.993 -2.907 1.00 0.00 16 THR A N 3
ATOM 1563 C CA . THR A 1 16 ? 4.407 -8.421 -2.845 1.00 0.00 16 THR A CA 3
ATOM 1564 C C . THR A 1 16 ? 4.532 -9.792 -2.189 1.00 0.00 16 THR A C 3
ATOM 1565 O O . THR A 1 16 ? 4.070 -10.015 -1.070 1.00 0.00 16 THR A O 3
ATOM 1576 N N . PRO A 1 17 ? 5.172 -10.733 -2.900 1.00 0.00 17 PRO A N 3
ATOM 1577 C CA . PRO A 1 17 ? 5.373 -12.098 -2.405 1.00 0.00 17 PRO A CA 3
ATOM 1578 C C . PRO A 1 17 ? 6.367 -12.155 -1.250 1.00 0.00 17 PRO A C 3
ATOM 1579 O O . PRO A 1 17 ? 6.695 -13.232 -0.754 1.00 0.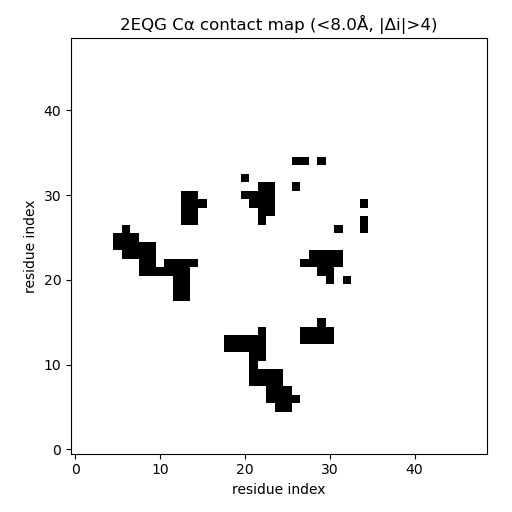00 17 PRO A O 3
ATOM 1590 N N . ASN A 1 18 ? 6.843 -10.988 -0.827 1.00 0.00 18 ASN A N 3
ATOM 1591 C CA . ASN A 1 18 ? 7.801 -10.906 0.270 1.00 0.00 18 ASN A CA 3
ATOM 1592 C C . ASN A 1 18 ? 7.198 -10.171 1.464 1.00 0.00 18 ASN A C 3
ATOM 1593 O O . ASN A 1 18 ? 7.734 -10.220 2.572 1.00 0.00 18 ASN A O 3
ATOM 1604 N N . CYS A 1 19 ? 6.081 -9.491 1.231 1.00 0.00 19 CYS A N 3
ATOM 1605 C CA . CYS A 1 19 ? 5.405 -8.746 2.285 1.00 0.00 19 CYS A CA 3
ATOM 1606 C C . CYS A 1 19 ? 4.369 -9.618 2.989 1.00 0.00 19 CYS A C 3
ATOM 1607 O O . CYS A 1 19 ? 3.346 -9.995 2.417 1.00 0.00 19 CYS A O 3
ATOM 1614 N N . PRO A 1 20 ? 4.638 -9.946 4.261 1.00 0.00 20 PRO A N 3
ATOM 1615 C CA . PRO A 1 20 ? 3.742 -10.776 5.071 1.00 0.00 20 PRO A CA 3
ATOM 1616 C C . PRO A 1 20 ? 2.448 -10.054 5.429 1.00 0.00 20 PRO A C 3
ATOM 1617 O O . PRO A 1 20 ? 1.466 -10.679 5.830 1.00 0.00 20 PRO A O 3
ATOM 1628 N N . PHE A 1 21 ? 2.453 -8.733 5.282 1.00 0.00 21 PHE A N 3
ATOM 1629 C CA . PHE A 1 21 ? 1.279 -7.925 5.590 1.00 0.00 21 PHE A CA 3
ATOM 1630 C C . PHE A 1 21 ? 0.096 -8.327 4.714 1.00 0.00 21 PHE A C 3
ATOM 1631 O O . PHE A 1 21 ? 0.244 -9.105 3.771 1.00 0.00 21 PHE A O 3
ATOM 1648 N N . PHE A 1 22 ? -1.078 -7.792 5.032 1.00 0.00 22 PHE A N 3
ATOM 1649 C CA . PHE A 1 22 ? -2.287 -8.095 4.276 1.00 0.00 22 PHE A CA 3
ATOM 1650 C C . PHE A 1 22 ? -2.763 -6.872 3.498 1.00 0.00 22 PHE A C 3
ATOM 1651 O O . PHE A 1 22 ? -2.482 -5.735 3.876 1.00 0.00 22 PHE A O 3
ATOM 1668 N N . MET A 1 23 ? -3.485 -7.115 2.409 1.00 0.00 23 MET A N 3
ATOM 1669 C CA . MET A 1 23 ? -4.002 -6.034 1.578 1.00 0.00 23 MET A CA 3
ATOM 1670 C C . MET A 1 23 ? -5.179 -5.341 2.256 1.00 0.00 23 MET A C 3
ATOM 1671 O O . MET A 1 23 ? -6.200 -5.967 2.541 1.00 0.00 23 MET A O 3
ATOM 1685 N N . SER A 1 24 ? -5.030 -4.045 2.513 1.00 0.00 24 SER A N 3
ATOM 1686 C CA . SER A 1 24 ? -6.080 -3.269 3.162 1.00 0.00 24 SER A CA 3
ATOM 1687 C C . SER A 1 24 ? -7.188 -2.921 2.173 1.00 0.00 24 SER A C 3
ATOM 1688 O O . SER A 1 24 ? -7.099 -3.236 0.987 1.00 0.00 24 SER A O 3
ATOM 1696 N N . VAL A 1 25 ? -8.234 -2.268 2.671 1.00 0.00 25 VAL A N 3
ATOM 1697 C CA . VAL A 1 25 ? -9.360 -1.875 1.833 1.00 0.00 25 VAL A CA 3
ATOM 1698 C C . VAL A 1 25 ? -9.069 -0.571 1.098 1.00 0.00 25 VAL A C 3
ATOM 1699 O O . VAL A 1 25 ? -9.674 -0.280 0.067 1.00 0.00 25 VAL A O 3
ATOM 1712 N N . ASN A 1 26 ? -8.138 0.210 1.636 1.00 0.00 26 ASN A N 3
ATOM 1713 C CA . ASN A 1 26 ? -7.767 1.484 1.031 1.00 0.00 26 ASN A CA 3
ATOM 1714 C C . ASN A 1 26 ? -6.328 1.448 0.527 1.00 0.00 26 ASN A C 3
ATOM 1715 O O . ASN A 1 26 ? -5.822 2.432 -0.015 1.00 0.00 26 ASN A O 3
ATOM 1726 N N . THR A 1 27 ? -5.671 0.306 0.708 1.00 0.00 27 THR A N 3
ATOM 1727 C CA . THR A 1 27 ? -4.290 0.140 0.273 1.00 0.00 27 THR A CA 3
ATOM 1728 C C . THR A 1 27 ? -4.187 -0.886 -0.850 1.00 0.00 27 THR A C 3
ATOM 1729 O O . THR A 1 27 ? -3.167 -0.970 -1.533 1.00 0.00 27 THR A O 3
ATOM 1740 N N . GLN A 1 28 ? -5.249 -1.663 -1.035 1.00 0.00 28 GLN A N 3
ATOM 1741 C CA . GLN A 1 28 ? -5.276 -2.683 -2.076 1.00 0.00 28 GLN A CA 3
ATOM 1742 C C . GLN A 1 28 ? -4.912 -2.088 -3.432 1.00 0.00 28 GLN A C 3
ATOM 1743 O O . GLN A 1 28 ? -5.192 -0.924 -3.722 1.00 0.00 28 GLN A O 3
ATOM 1757 N N . PRO A 1 29 ? -4.273 -2.903 -4.285 1.00 0.00 29 PRO A N 3
ATOM 1758 C CA . PRO A 1 29 ? -3.935 -4.289 -3.951 1.00 0.00 29 PRO A CA 3
ATOM 1759 C C . PRO A 1 29 ? -2.843 -4.381 -2.891 1.00 0.00 29 PRO A C 3
ATOM 1760 O O . PRO A 1 29 ? -2.746 -5.374 -2.169 1.00 0.00 29 PRO A O 3
ATOM 1771 N N . LEU A 1 30 ? -2.022 -3.340 -2.803 1.00 0.00 30 LEU A N 3
ATOM 1772 C CA . LEU A 1 30 ? -0.936 -3.302 -1.830 1.00 0.00 30 LEU A CA 3
ATOM 1773 C C . LEU A 1 30 ? -1.480 -3.203 -0.409 1.00 0.00 30 LEU A C 3
ATOM 1774 O O . LEU A 1 30 ? -2.690 -3.106 -0.202 1.00 0.00 30 LEU A O 3
ATOM 1790 N N . CYS A 1 31 ? -0.580 -3.226 0.568 1.00 0.00 31 CYS A N 3
ATOM 1791 C CA . CYS A 1 31 ? -0.969 -3.137 1.970 1.00 0.00 31 CYS A CA 3
ATOM 1792 C C . CYS A 1 31 ? -0.632 -1.763 2.541 1.00 0.00 31 CYS A C 3
ATOM 1793 O O . CYS A 1 31 ? -0.072 -0.911 1.850 1.00 0.00 31 CYS A O 3
ATOM 1800 N N . HIS A 1 32 ? -0.977 -1.554 3.808 1.00 0.00 32 HIS A N 3
ATOM 1801 C CA . HIS A 1 32 ? -0.712 -0.284 4.474 1.00 0.00 32 HIS A CA 3
ATOM 1802 C C . HIS A 1 32 ? 0.772 0.066 4.403 1.00 0.00 32 HIS A C 3
ATOM 1803 O O . HIS A 1 32 ? 1.141 1.158 3.971 1.00 0.00 32 HIS A O 3
ATOM 1817 N N . GLU A 1 33 ? 1.616 -0.867 4.832 1.00 0.00 33 GLU A N 3
ATOM 1818 C CA . GLU A 1 33 ? 3.059 -0.654 4.818 1.00 0.00 33 GLU A CA 3
ATOM 1819 C C . GLU A 1 33 ? 3.525 -0.173 3.447 1.00 0.00 33 GLU A C 3
ATOM 1820 O O . GLU A 1 33 ? 4.109 0.903 3.320 1.00 0.00 33 GLU A O 3
ATOM 1832 N N . CYS A 1 34 ? 3.264 -0.980 2.424 1.00 0.00 34 CYS A N 3
ATOM 1833 C CA . CYS A 1 34 ? 3.657 -0.639 1.062 1.00 0.00 34 CYS A CA 3
ATOM 1834 C C . CYS A 1 34 ? 2.972 0.645 0.603 1.00 0.00 34 CYS A C 3
ATOM 1835 O O . CYS A 1 34 ? 3.630 1.648 0.328 1.00 0.00 34 CYS A O 3
ATOM 1842 N N . SER A 1 35 ? 1.646 0.606 0.523 1.00 0.00 35 SER A N 3
ATOM 1843 C CA . SER A 1 35 ? 0.871 1.765 0.095 1.00 0.00 35 SER A CA 3
ATOM 1844 C C . SER A 1 35 ? 1.536 3.061 0.548 1.00 0.00 35 SER A C 3
ATOM 1845 O O . SER A 1 35 ? 1.964 3.871 -0.273 1.00 0.00 35 SER A O 3
ATOM 1853 N N . GLU A 1 36 ? 1.618 3.248 1.862 1.00 0.00 36 GLU A N 3
ATOM 1854 C CA . GLU A 1 36 ? 2.231 4.446 2.424 1.00 0.00 36 GLU A CA 3
ATOM 1855 C C . GLU A 1 36 ? 3.714 4.515 2.074 1.00 0.00 36 GLU A C 3
ATOM 1856 O O . GLU A 1 36 ? 4.226 5.570 1.698 1.00 0.00 36 GLU A O 3
ATOM 1868 N N . ARG A 1 37 ? 4.399 3.383 2.200 1.00 0.00 37 ARG A N 3
ATOM 1869 C CA . ARG A 1 37 ? 5.824 3.315 1.899 1.00 0.00 37 ARG A CA 3
ATOM 1870 C C . ARG A 1 37 ? 6.130 3.990 0.565 1.00 0.00 37 ARG A C 3
ATOM 1871 O O . ARG A 1 37 ? 6.955 4.901 0.494 1.00 0.00 37 ARG A O 3
ATOM 1892 N N . ARG A 1 38 ? 5.461 3.536 -0.490 1.00 0.00 38 ARG A N 3
ATOM 1893 C CA . ARG A 1 38 ? 5.663 4.094 -1.821 1.00 0.00 38 ARG A CA 3
ATOM 1894 C C . ARG A 1 38 ? 5.403 5.598 -1.825 1.00 0.00 38 ARG A C 3
ATOM 1895 O O . ARG A 1 38 ? 6.298 6.391 -2.116 1.00 0.00 38 ARG A O 3
ATOM 1916 N N . GLN A 1 39 ? 4.172 5.981 -1.501 1.00 0.00 39 GLN A N 3
ATOM 1917 C CA . GLN A 1 39 ? 3.794 7.389 -1.469 1.00 0.00 39 GLN A CA 3
ATOM 1918 C C . GLN A 1 39 ? 4.907 8.237 -0.864 1.00 0.00 39 GLN A C 3
ATOM 1919 O O . GLN A 1 39 ? 5.456 9.122 -1.521 1.00 0.00 39 GLN A O 3
ATOM 1933 N N . LYS A 1 40 ? 5.237 7.962 0.394 1.00 0.00 40 LYS A N 3
ATOM 1934 C CA . LYS A 1 40 ? 6.285 8.699 1.089 1.00 0.00 40 LYS A CA 3
ATOM 1935 C C . LYS A 1 40 ? 7.482 8.937 0.174 1.00 0.00 40 LYS A C 3
ATOM 1936 O O . LYS A 1 40 ? 7.820 10.079 -0.137 1.00 0.00 40 LYS A O 3
ATOM 1955 N N . ASN A 1 41 ? 8.118 7.852 -0.256 1.00 0.00 41 ASN A N 3
ATOM 1956 C CA . ASN A 1 41 ? 9.276 7.944 -1.138 1.00 0.00 41 ASN A CA 3
ATOM 1957 C C . ASN A 1 41 ? 8.846 8.227 -2.574 1.00 0.00 41 ASN A C 3
ATOM 1958 O O . ASN A 1 41 ? 8.294 7.359 -3.248 1.00 0.00 41 ASN A O 3
ATOM 1969 N N . GLN A 1 42 ? 9.104 9.447 -3.034 1.00 0.00 42 GLN A N 3
ATOM 1970 C CA . GLN A 1 42 ? 8.744 9.844 -4.390 1.00 0.00 42 GLN A CA 3
ATOM 1971 C C . GLN A 1 42 ? 9.968 9.849 -5.299 1.00 0.00 42 GLN A C 3
ATOM 1972 O O . GLN A 1 42 ? 11.014 10.392 -4.945 1.00 0.00 42 GLN A O 3
ATOM 1986 N N . ASN A 1 43 ? 9.830 9.241 -6.473 1.00 0.00 43 ASN A N 3
ATOM 1987 C CA . ASN A 1 43 ? 10.926 9.175 -7.433 1.00 0.00 43 ASN A CA 3
ATOM 1988 C C . ASN A 1 43 ? 11.268 10.564 -7.964 1.00 0.00 43 ASN A C 3
ATOM 1989 O O . ASN A 1 43 ? 10.453 11.484 -7.898 1.00 0.00 43 ASN A O 3
ATOM 2000 N N . SER A 1 44 ? 12.480 10.708 -8.490 1.00 0.00 44 SER A N 3
ATOM 2001 C CA . SER A 1 44 ? 12.932 11.985 -9.030 1.00 0.00 44 SER A CA 3
ATOM 2002 C C . SER A 1 44 ? 12.277 12.268 -10.378 1.00 0.00 44 SER A C 3
ATOM 2003 O O . SER A 1 44 ? 11.878 11.349 -11.092 1.00 0.00 44 SER A O 3
ATOM 2011 N N . GLY A 1 45 ? 12.168 13.549 -10.719 1.00 0.00 45 GLY A N 3
ATOM 2012 C CA . GLY A 1 45 ? 11.560 13.931 -11.980 1.00 0.00 45 GLY A CA 3
ATOM 2013 C C . GLY A 1 45 ? 12.390 14.947 -12.740 1.00 0.00 45 GLY A C 3
ATOM 2014 O O . GLY A 1 45 ? 13.157 15.714 -12.157 1.00 0.00 45 GLY A O 3
ATOM 2018 N N . PRO A 1 46 ? 12.244 14.959 -14.073 1.00 0.00 46 PRO A N 3
ATOM 2019 C CA . PRO A 1 46 ? 12.979 15.882 -14.942 1.00 0.00 46 PRO A CA 3
ATOM 2020 C C . PRO A 1 46 ? 12.515 17.325 -14.779 1.00 0.00 46 PRO A C 3
ATOM 2021 O O . PRO A 1 46 ? 11.323 17.619 -14.876 1.00 0.00 46 PRO A O 3
ATOM 2032 N N . SER A 1 47 ? 13.463 18.223 -14.533 1.00 0.00 47 SER A N 3
ATOM 2033 C CA . SER A 1 47 ? 13.151 19.636 -14.354 1.00 0.00 47 SER A CA 3
ATOM 2034 C C . SER A 1 47 ? 12.223 19.840 -13.160 1.00 0.00 47 SER A C 3
ATOM 2035 O O . SER A 1 47 ? 11.277 20.626 -13.222 1.00 0.00 47 SER A O 3
ATOM 2043 N N . SER A 1 48 ? 12.500 19.126 -12.074 1.00 0.00 48 SER A N 3
ATOM 2044 C CA . SER A 1 48 ? 11.689 19.225 -10.866 1.00 0.00 48 SER A CA 3
ATOM 2045 C C . SER A 1 48 ? 11.420 20.684 -10.510 1.00 0.00 48 SER A C 3
ATOM 2046 O O . SER A 1 48 ? 10.274 21.088 -10.322 1.00 0.00 48 SER A O 3
ATOM 2054 N N . GLY A 1 49 ? 12.489 21.470 -10.418 1.00 0.00 49 GLY A N 3
ATOM 2055 C CA . GLY A 1 49 ? 12.348 22.876 -10.084 1.00 0.00 49 GLY A CA 3
ATOM 2056 C C . GLY A 1 49 ? 11.103 23.494 -10.688 1.00 0.00 49 GLY A C 3
ATOM 2057 O O . GLY A 1 49 ? 10.666 24.543 -10.218 1.00 0.00 49 GLY A O 3
ATOM 2062 N N . GLY A 1 1 ? -19.017 14.662 12.732 1.00 0.00 1 GLY A N 4
ATOM 2063 C CA . GLY A 1 1 ? -20.015 14.413 11.709 1.00 0.00 1 GLY A CA 4
ATOM 2064 C C . GLY A 1 1 ? -19.814 13.079 11.016 1.00 0.00 1 GLY A C 4
ATOM 2065 O O . GLY A 1 1 ? -20.683 12.209 11.067 1.00 0.00 1 GLY A O 4
ATOM 2069 N N . SER A 1 2 ? -18.666 12.919 10.365 1.00 0.00 2 SER A N 4
ATOM 2070 C CA . SER A 1 2 ? -18.357 11.684 9.655 1.00 0.00 2 SER A CA 4
ATOM 2071 C C . SER A 1 2 ? -17.027 11.103 10.127 1.00 0.00 2 SER A C 4
ATOM 2072 O O . SER A 1 2 ? -16.311 11.724 10.912 1.00 0.00 2 SER A O 4
ATOM 2080 N N . SER A 1 3 ? -16.705 9.908 9.643 1.00 0.00 3 SER A N 4
ATOM 2081 C CA . SER A 1 3 ? -15.463 9.241 10.018 1.00 0.00 3 SER A CA 4
ATOM 2082 C C . SER A 1 3 ? -14.315 9.683 9.115 1.00 0.00 3 SER A C 4
ATOM 2083 O O . SER A 1 3 ? -13.240 10.046 9.592 1.00 0.00 3 SER A O 4
ATOM 2091 N N . GLY A 1 4 ? -14.552 9.649 7.807 1.00 0.00 4 GLY A N 4
ATOM 2092 C CA . GLY A 1 4 ? -13.529 10.048 6.858 1.00 0.00 4 GLY A CA 4
ATOM 2093 C C . GLY A 1 4 ? -13.048 8.891 6.005 1.00 0.00 4 GLY A C 4
ATOM 2094 O O . GLY A 1 4 ? -13.825 8.295 5.259 1.00 0.00 4 GLY A O 4
ATOM 2098 N N . SER A 1 5 ? -11.761 8.574 6.112 1.00 0.00 5 SER A N 4
ATOM 2099 C CA . SER A 1 5 ? -11.175 7.484 5.340 1.00 0.00 5 SER A CA 4
ATOM 2100 C C . SER A 1 5 ? -10.663 6.381 6.261 1.00 0.00 5 SER A C 4
ATOM 2101 O O . SER A 1 5 ? -9.806 6.616 7.113 1.00 0.00 5 SER A O 4
ATOM 2109 N N . SER A 1 6 ? -11.194 5.176 6.082 1.00 0.00 6 SER A N 4
ATOM 2110 C CA . SER A 1 6 ? -10.794 4.035 6.898 1.00 0.00 6 SER A CA 4
ATOM 2111 C C . SER A 1 6 ? -10.952 2.730 6.123 1.00 0.00 6 SER A C 4
ATOM 2112 O O . SER A 1 6 ? -12.052 2.374 5.704 1.00 0.00 6 SER A O 4
ATOM 2120 N N . GLY A 1 7 ? -9.842 2.022 5.937 1.00 0.00 7 GLY A N 4
ATOM 2121 C CA . GLY A 1 7 ? -9.878 0.765 5.213 1.00 0.00 7 GLY A CA 4
ATOM 2122 C C . GLY A 1 7 ? -10.089 -0.425 6.127 1.00 0.00 7 GLY A C 4
ATOM 2123 O O . GLY A 1 7 ? -10.567 -0.275 7.252 1.00 0.00 7 GLY A O 4
ATOM 2127 N N . SER A 1 8 ? -9.733 -1.611 5.644 1.00 0.00 8 SER A N 4
ATOM 2128 C CA . SER A 1 8 ? -9.892 -2.833 6.425 1.00 0.00 8 SER A CA 4
ATOM 2129 C C . SER A 1 8 ? -8.954 -3.925 5.920 1.00 0.00 8 SER A C 4
ATOM 2130 O O . SER A 1 8 ? -8.987 -4.295 4.746 1.00 0.00 8 SER A O 4
ATOM 2138 N N . LEU A 1 9 ? -8.118 -4.438 6.816 1.00 0.00 9 LEU A N 4
ATOM 2139 C CA . LEU A 1 9 ? -7.169 -5.489 6.464 1.00 0.00 9 LEU A CA 4
ATOM 2140 C C . LEU A 1 9 ? -7.896 -6.739 5.979 1.00 0.00 9 LEU A C 4
ATOM 2141 O O . LEU A 1 9 ? -8.503 -7.461 6.769 1.00 0.00 9 LEU A O 4
ATOM 2157 N N . MET A 1 10 ? -7.828 -6.989 4.675 1.00 0.00 10 MET A N 4
ATOM 2158 C CA . MET A 1 10 ? -8.477 -8.154 4.086 1.00 0.00 10 MET A CA 4
ATOM 2159 C C . MET A 1 10 ? -7.718 -9.431 4.431 1.00 0.00 10 MET A C 4
ATOM 2160 O O . MET A 1 10 ? -6.589 -9.381 4.920 1.00 0.00 10 MET A O 4
ATOM 2174 N N . ASP A 1 11 ? -8.344 -10.574 4.172 1.00 0.00 11 ASP A N 4
ATOM 2175 C CA . ASP A 1 11 ? -7.727 -11.865 4.455 1.00 0.00 11 ASP A CA 4
ATOM 2176 C C . ASP A 1 11 ? -6.781 -12.273 3.329 1.00 0.00 11 ASP A C 4
ATOM 2177 O O . ASP A 1 11 ? -6.344 -13.421 3.257 1.00 0.00 11 ASP A O 4
ATOM 2186 N N . VAL A 1 12 ? -6.470 -11.324 2.452 1.00 0.00 12 VAL A N 4
ATOM 2187 C CA . VAL A 1 12 ? -5.576 -11.584 1.330 1.00 0.00 12 VAL A CA 4
ATOM 2188 C C . VAL A 1 12 ? -4.188 -11.009 1.588 1.00 0.00 12 VAL A C 4
ATOM 2189 O O . VAL A 1 12 ? -4.049 -9.878 2.056 1.00 0.00 12 VAL A O 4
ATOM 2202 N N . LYS A 1 13 ? -3.161 -11.794 1.279 1.00 0.00 13 LYS A N 4
ATOM 2203 C CA . LYS A 1 13 ? -1.782 -11.363 1.476 1.00 0.00 13 LYS A CA 4
ATOM 2204 C C . LYS A 1 13 ? -1.446 -10.185 0.567 1.00 0.00 13 LYS A C 4
ATOM 2205 O O . LYS A 1 13 ? -1.990 -10.058 -0.530 1.00 0.00 13 LYS A O 4
ATOM 2224 N N . CYS A 1 14 ? -0.545 -9.325 1.031 1.00 0.00 14 CYS A N 4
ATOM 2225 C CA . CYS A 1 14 ? -0.134 -8.157 0.260 1.00 0.00 14 CYS A CA 4
ATOM 2226 C C . CYS A 1 14 ? 0.330 -8.562 -1.136 1.00 0.00 14 CYS A C 4
ATOM 2227 O O . CYS A 1 14 ? 0.995 -9.583 -1.307 1.00 0.00 14 CYS A O 4
ATOM 2234 N N . GLU A 1 15 ? -0.027 -7.754 -2.130 1.00 0.00 15 GLU A N 4
ATOM 2235 C CA . GLU A 1 15 ? 0.353 -8.029 -3.510 1.00 0.00 15 GLU A CA 4
ATOM 2236 C C . GLU A 1 15 ? 1.753 -8.633 -3.580 1.00 0.00 15 GLU A C 4
ATOM 2237 O O . GLU A 1 15 ? 1.940 -9.741 -4.084 1.00 0.00 15 GLU A O 4
ATOM 2249 N N . THR A 1 16 ? 2.735 -7.896 -3.070 1.00 0.00 16 THR A N 4
ATOM 2250 C CA . THR A 1 16 ? 4.117 -8.357 -3.075 1.00 0.00 16 THR A CA 4
ATOM 2251 C C . THR A 1 16 ? 4.234 -9.753 -2.473 1.00 0.00 16 THR A C 4
ATOM 2252 O O . THR A 1 16 ? 3.810 -10.006 -1.346 1.00 0.00 16 THR A O 4
ATOM 2263 N N . PRO A 1 17 ? 4.824 -10.681 -3.241 1.00 0.00 17 PRO A N 4
ATOM 2264 C CA . PRO A 1 17 ? 5.011 -12.068 -2.803 1.00 0.00 17 PRO A CA 4
ATOM 2265 C C . PRO A 1 17 ? 6.047 -12.189 -1.691 1.00 0.00 17 PRO A C 4
ATOM 2266 O O . PRO A 1 17 ? 6.335 -13.287 -1.216 1.00 0.00 17 PRO A O 4
ATOM 2277 N N . ASN A 1 18 ? 6.603 -11.054 -1.280 1.00 0.00 18 ASN A N 4
ATOM 2278 C CA . ASN A 1 18 ? 7.607 -11.034 -0.223 1.00 0.00 18 ASN A CA 4
ATOM 2279 C C . ASN A 1 18 ? 7.091 -10.289 1.004 1.00 0.00 18 ASN A C 4
ATOM 2280 O O . ASN A 1 18 ? 7.777 -10.196 2.023 1.00 0.00 18 ASN A O 4
ATOM 2291 N N . CYS A 1 19 ? 5.877 -9.758 0.900 1.00 0.00 19 CYS A N 4
ATOM 2292 C CA . CYS A 1 19 ? 5.267 -9.021 1.999 1.00 0.00 19 CYS A CA 4
ATOM 2293 C C . CYS A 1 19 ? 4.206 -9.865 2.698 1.00 0.00 19 CYS A C 4
ATOM 2294 O O . CYS A 1 19 ? 3.120 -10.104 2.170 1.00 0.00 19 CYS A O 4
ATOM 2301 N N . PRO A 1 20 ? 4.525 -10.328 3.916 1.00 0.00 20 PRO A N 4
ATOM 2302 C CA . PRO A 1 20 ? 3.613 -11.153 4.714 1.00 0.00 20 PRO A CA 4
ATOM 2303 C C . PRO A 1 20 ? 2.412 -10.362 5.223 1.00 0.00 20 PRO A C 4
ATOM 2304 O O . PRO A 1 20 ? 1.427 -10.938 5.683 1.00 0.00 20 PRO A O 4
ATOM 2315 N N . PHE A 1 21 ? 2.501 -9.039 5.135 1.00 0.00 21 PHE A N 4
ATOM 2316 C CA . PHE A 1 21 ? 1.422 -8.169 5.587 1.00 0.00 21 PHE A CA 4
ATOM 2317 C C . PHE A 1 21 ? 0.214 -8.274 4.661 1.00 0.00 21 PHE A C 4
ATOM 2318 O O . PHE A 1 21 ? 0.359 -8.444 3.450 1.00 0.00 21 PHE A O 4
ATOM 2335 N N . PHE A 1 22 ? -0.978 -8.173 5.238 1.00 0.00 22 PHE A N 4
ATOM 2336 C CA . PHE A 1 22 ? -2.212 -8.258 4.466 1.00 0.00 22 PHE A CA 4
ATOM 2337 C C . PHE A 1 22 ? -2.573 -6.903 3.866 1.00 0.00 22 PHE A C 4
ATOM 2338 O O . PHE A 1 22 ? -2.327 -5.859 4.471 1.00 0.00 22 PHE A O 4
ATOM 2355 N N . MET A 1 23 ? -3.158 -6.927 2.673 1.00 0.00 23 MET A N 4
ATOM 2356 C CA . MET A 1 23 ? -3.553 -5.700 1.991 1.00 0.00 23 MET A CA 4
ATOM 2357 C C . MET A 1 23 ? -4.977 -5.303 2.369 1.00 0.00 23 MET A C 4
ATOM 2358 O O . MET A 1 23 ? -5.910 -6.093 2.229 1.00 0.00 23 MET A O 4
ATOM 2372 N N . SER A 1 24 ? -5.135 -4.073 2.848 1.00 0.00 24 SER A N 4
ATOM 2373 C CA . SER A 1 24 ? -6.445 -3.573 3.250 1.00 0.00 24 SER A CA 4
ATOM 2374 C C . SER A 1 24 ? -7.293 -3.227 2.030 1.00 0.00 24 SER A C 4
ATOM 2375 O O . SER A 1 24 ? -6.840 -3.347 0.891 1.00 0.00 24 SER A O 4
ATOM 2383 N N . VAL A 1 25 ? -8.526 -2.798 2.276 1.00 0.00 25 VAL A N 4
ATOM 2384 C CA . VAL A 1 25 ? -9.439 -2.434 1.199 1.00 0.00 25 VAL A CA 4
ATOM 2385 C C . VAL A 1 25 ? -9.062 -1.088 0.591 1.00 0.00 25 VAL A C 4
ATOM 2386 O O . VAL A 1 25 ? -9.331 -0.827 -0.581 1.00 0.00 25 VAL A O 4
ATOM 2399 N N . ASN A 1 26 ? -8.436 -0.236 1.396 1.00 0.00 26 ASN A N 4
ATOM 2400 C CA . ASN A 1 26 ? -8.022 1.085 0.938 1.00 0.00 26 ASN A CA 4
ATOM 2401 C C . ASN A 1 26 ? -6.541 1.093 0.568 1.00 0.00 26 ASN A C 4
ATOM 2402 O O . ASN A 1 26 ? -6.011 2.102 0.103 1.00 0.00 26 ASN A O 4
ATOM 2413 N N . THR A 1 27 ? -5.878 -0.040 0.779 1.00 0.00 27 THR A N 4
ATOM 2414 C CA . THR A 1 27 ? -4.460 -0.164 0.469 1.00 0.00 27 THR A CA 4
ATOM 2415 C C . THR A 1 27 ? -4.230 -1.145 -0.675 1.00 0.00 27 THR A C 4
ATOM 2416 O O . THR A 1 27 ? -3.236 -1.053 -1.393 1.00 0.00 27 THR A O 4
ATOM 2427 N N . GLN A 1 28 ? -5.157 -2.084 -0.839 1.00 0.00 28 GLN A N 4
ATOM 2428 C CA . GLN A 1 28 ? -5.055 -3.082 -1.897 1.00 0.00 28 GLN A CA 4
ATOM 2429 C C . GLN A 1 28 ? -4.825 -2.418 -3.250 1.00 0.00 28 GLN A C 4
ATOM 2430 O O . GLN A 1 28 ? -5.231 -1.280 -3.489 1.00 0.00 28 GLN A O 4
ATOM 2444 N N . PRO A 1 29 ? -4.158 -3.144 -4.160 1.00 0.00 29 PRO A N 4
ATOM 2445 C CA . PRO A 1 29 ? -3.669 -4.499 -3.887 1.00 0.00 29 PRO A CA 4
ATOM 2446 C C . PRO A 1 29 ? -2.517 -4.510 -2.889 1.00 0.00 29 PRO A C 4
ATOM 2447 O O . PRO A 1 29 ? -2.151 -5.561 -2.360 1.00 0.00 29 PRO A O 4
ATOM 2458 N N . LEU A 1 30 ? -1.949 -3.337 -2.636 1.00 0.00 30 LEU A N 4
ATOM 2459 C CA . LEU A 1 30 ? -0.837 -3.211 -1.699 1.00 0.00 30 LEU A CA 4
ATOM 2460 C C . LEU A 1 30 ? -1.343 -3.107 -0.264 1.00 0.00 30 LEU A C 4
ATOM 2461 O O . LEU A 1 30 ? -2.541 -2.947 -0.027 1.00 0.00 30 LEU A O 4
ATOM 2477 N N . CYS A 1 31 ? -0.423 -3.197 0.690 1.00 0.00 31 CYS A N 4
ATOM 2478 C CA . CYS A 1 31 ? -0.774 -3.111 2.103 1.00 0.00 31 CYS A CA 4
ATOM 2479 C C . CYS A 1 31 ? -0.361 -1.763 2.685 1.00 0.00 31 CYS A C 4
ATOM 2480 O O . CYS A 1 31 ? 0.578 -1.128 2.203 1.00 0.00 31 CYS A O 4
ATOM 2487 N N . HIS A 1 32 ? -1.068 -1.332 3.725 1.00 0.00 32 HIS A N 4
ATOM 2488 C CA . HIS A 1 32 ? -0.774 -0.059 4.374 1.00 0.00 32 HIS A CA 4
ATOM 2489 C C . HIS A 1 32 ? 0.722 0.237 4.337 1.00 0.00 32 HIS A C 4
ATOM 2490 O O . HIS A 1 32 ? 1.144 1.284 3.846 1.00 0.00 32 HIS A O 4
ATOM 2504 N N . GLU A 1 33 ? 1.517 -0.690 4.860 1.00 0.00 33 GLU A N 4
ATOM 2505 C CA . GLU A 1 33 ? 2.966 -0.526 4.888 1.00 0.00 33 GLU A CA 4
ATOM 2506 C C . GLU A 1 33 ? 3.497 -0.146 3.509 1.00 0.00 33 GLU A C 4
ATOM 2507 O O . GLU A 1 33 ? 4.238 0.827 3.363 1.00 0.00 33 GLU A O 4
ATOM 2519 N N . CYS A 1 34 ? 3.113 -0.920 2.499 1.00 0.00 34 CYS A N 4
ATOM 2520 C CA . CYS A 1 34 ? 3.550 -0.667 1.132 1.00 0.00 34 CYS A CA 4
ATOM 2521 C C . CYS A 1 34 ? 2.933 0.621 0.594 1.00 0.00 34 CYS A C 4
ATOM 2522 O O . CYS A 1 34 ? 3.644 1.567 0.254 1.00 0.00 34 CYS A O 4
ATOM 2529 N N . SER A 1 35 ? 1.607 0.650 0.519 1.00 0.00 35 SER A N 4
ATOM 2530 C CA . SER A 1 35 ? 0.894 1.820 0.019 1.00 0.00 35 SER A CA 4
ATOM 2531 C C . SER A 1 35 ? 1.618 3.105 0.410 1.00 0.00 35 SER A C 4
ATOM 2532 O O . SER A 1 35 ? 2.079 3.855 -0.449 1.00 0.00 35 SER A O 4
ATOM 2540 N N . GLU A 1 36 ? 1.712 3.351 1.713 1.00 0.00 36 GLU A N 4
ATOM 2541 C CA . GLU A 1 36 ? 2.379 4.545 2.218 1.00 0.00 36 GLU A CA 4
ATOM 2542 C C . GLU A 1 36 ? 3.806 4.637 1.687 1.00 0.00 36 GLU A C 4
ATOM 2543 O O . GLU A 1 36 ? 4.237 5.689 1.213 1.00 0.00 36 GLU A O 4
ATOM 2555 N N . ARG A 1 37 ? 4.535 3.529 1.770 1.00 0.00 37 ARG A N 4
ATOM 2556 C CA . ARG A 1 37 ? 5.914 3.484 1.300 1.00 0.00 37 ARG A CA 4
ATOM 2557 C C . ARG A 1 37 ? 6.011 3.958 -0.147 1.00 0.00 37 ARG A C 4
ATOM 2558 O O . ARG A 1 37 ? 6.949 4.664 -0.518 1.00 0.00 37 ARG A O 4
ATOM 2579 N N . ARG A 1 38 ? 5.035 3.564 -0.960 1.00 0.00 38 ARG A N 4
ATOM 2580 C CA . ARG A 1 38 ? 5.011 3.947 -2.366 1.00 0.00 38 ARG A CA 4
ATOM 2581 C C . ARG A 1 38 ? 4.749 5.443 -2.518 1.00 0.00 38 ARG A C 4
ATOM 2582 O O . ARG A 1 38 ? 5.524 6.156 -3.154 1.00 0.00 38 ARG A O 4
ATOM 2603 N N . GLN A 1 39 ? 3.652 5.909 -1.930 1.00 0.00 39 GLN A N 4
ATOM 2604 C CA . GLN A 1 39 ? 3.288 7.319 -2.002 1.00 0.00 39 GLN A CA 4
ATOM 2605 C C . GLN A 1 39 ? 4.501 8.208 -1.750 1.00 0.00 39 GLN A C 4
ATOM 2606 O O . GLN A 1 39 ? 4.870 9.027 -2.592 1.00 0.00 39 GLN A O 4
ATOM 2620 N N . LYS A 1 40 ? 5.118 8.042 -0.585 1.00 0.00 40 LYS A N 4
ATOM 2621 C CA . LYS A 1 40 ? 6.291 8.829 -0.221 1.00 0.00 40 LYS A CA 4
ATOM 2622 C C . LYS A 1 40 ? 7.423 8.611 -1.219 1.00 0.00 40 LYS A C 4
ATOM 2623 O O . LYS A 1 40 ? 8.073 9.561 -1.653 1.00 0.00 40 LYS A O 4
ATOM 2642 N N . ASN A 1 41 ? 7.654 7.352 -1.580 1.00 0.00 41 ASN A N 4
ATOM 2643 C CA . ASN A 1 41 ? 8.707 7.010 -2.529 1.00 0.00 41 ASN A CA 4
ATOM 2644 C C . ASN A 1 41 ? 8.595 7.854 -3.794 1.00 0.00 41 ASN A C 4
ATOM 2645 O O . ASN A 1 41 ? 9.595 8.360 -4.305 1.00 0.00 41 ASN A O 4
ATOM 2656 N N . GLN A 1 42 ? 7.373 8.002 -4.294 1.00 0.00 42 GLN A N 4
ATOM 2657 C CA . GLN A 1 42 ? 7.131 8.785 -5.500 1.00 0.00 42 GLN A CA 4
ATOM 2658 C C . GLN A 1 42 ? 7.311 10.275 -5.228 1.00 0.00 42 GLN A C 4
ATOM 2659 O O . GLN A 1 42 ? 6.921 10.774 -4.173 1.00 0.00 42 GLN A O 4
ATOM 2673 N N . ASN A 1 43 ? 7.905 10.979 -6.186 1.00 0.00 43 ASN A N 4
ATOM 2674 C CA . ASN A 1 43 ? 8.139 12.412 -6.048 1.00 0.00 43 ASN A CA 4
ATOM 2675 C C . ASN A 1 43 ? 6.880 13.203 -6.390 1.00 0.00 43 ASN A C 4
ATOM 2676 O O . ASN A 1 43 ? 6.892 14.434 -6.401 1.00 0.00 43 ASN A O 4
ATOM 2687 N N . SER A 1 44 ? 5.795 12.488 -6.668 1.00 0.00 44 SER A N 4
ATOM 2688 C CA . SER A 1 44 ? 4.528 13.122 -7.013 1.00 0.00 44 SER A CA 4
ATOM 2689 C C . SER A 1 44 ? 3.833 13.661 -5.766 1.00 0.00 44 SER A C 4
ATOM 2690 O O . SER A 1 44 ? 3.702 12.961 -4.763 1.00 0.00 44 SER A O 4
ATOM 2698 N N . GLY A 1 45 ? 3.389 14.913 -5.838 1.00 0.00 45 GLY A N 4
ATOM 2699 C CA . GLY A 1 45 ? 2.713 15.526 -4.710 1.00 0.00 45 GLY A CA 4
ATOM 2700 C C . GLY A 1 45 ? 3.658 15.834 -3.565 1.00 0.00 45 GLY A C 4
ATOM 2701 O O . GLY A 1 45 ? 3.951 14.982 -2.727 1.00 0.00 45 GLY A O 4
ATOM 2705 N N . PRO A 1 46 ? 4.153 17.080 -3.521 1.00 0.00 46 PRO A N 4
ATOM 2706 C CA . PRO A 1 46 ? 5.079 17.527 -2.476 1.00 0.00 46 PRO A CA 4
ATOM 2707 C C . PRO A 1 46 ? 4.404 17.642 -1.114 1.00 0.00 46 PRO A C 4
ATOM 2708 O O . PRO A 1 46 ? 5.012 17.354 -0.083 1.00 0.00 46 PRO A O 4
ATOM 2719 N N . SER A 1 47 ? 3.143 18.064 -1.117 1.00 0.00 47 SER A N 4
ATOM 2720 C CA . SER A 1 47 ? 2.387 18.220 0.120 1.00 0.00 47 SER A CA 4
ATOM 2721 C C . SER A 1 47 ? 2.574 17.008 1.028 1.00 0.00 47 SER A C 4
ATOM 2722 O O . SER A 1 47 ? 2.770 17.147 2.235 1.00 0.00 47 SER A O 4
ATOM 2730 N N . SER A 1 48 ? 2.511 15.819 0.437 1.00 0.00 48 SER A N 4
ATOM 2731 C CA . SER A 1 48 ? 2.670 14.581 1.192 1.00 0.00 48 SER A CA 4
ATOM 2732 C C . SER A 1 48 ? 4.141 14.192 1.294 1.00 0.00 48 SER A C 4
ATOM 2733 O O . SER A 1 48 ? 4.628 13.836 2.367 1.00 0.00 48 SER A O 4
ATOM 2741 N N . GLY A 1 49 ? 4.845 14.262 0.168 1.00 0.00 49 GLY A N 4
ATOM 2742 C CA . GLY A 1 49 ? 6.254 13.914 0.151 1.00 0.00 49 GLY A CA 4
ATOM 2743 C C . GLY A 1 49 ? 7.148 15.099 0.460 1.00 0.00 49 GLY A C 4
ATOM 2744 O O . GLY A 1 49 ? 7.101 15.609 1.578 1.00 0.00 49 GLY A O 4
ATOM 2749 N N . GLY A 1 1 ? -11.219 6.896 -6.918 1.00 0.00 1 GLY A N 5
ATOM 2750 C CA . GLY A 1 1 ? -10.232 7.950 -6.778 1.00 0.00 1 GLY A CA 5
ATOM 2751 C C . GLY A 1 1 ? -9.779 8.133 -5.343 1.00 0.00 1 GLY A C 5
ATOM 2752 O O . GLY A 1 1 ? -8.682 7.716 -4.973 1.00 0.00 1 GLY A O 5
ATOM 2756 N N . SER A 1 2 ? -10.626 8.761 -4.533 1.00 0.00 2 SER A N 5
ATOM 2757 C CA . SER A 1 2 ? -10.305 9.004 -3.131 1.00 0.00 2 SER A CA 5
ATOM 2758 C C . SER A 1 2 ? -11.076 8.049 -2.224 1.00 0.00 2 SER A C 5
ATOM 2759 O O . SER A 1 2 ? -12.237 7.732 -2.482 1.00 0.00 2 SER A O 5
ATOM 2767 N N . SER A 1 3 ? -10.420 7.595 -1.161 1.00 0.00 3 SER A N 5
ATOM 2768 C CA . SER A 1 3 ? -11.041 6.673 -0.217 1.00 0.00 3 SER A CA 5
ATOM 2769 C C . SER A 1 3 ? -11.670 7.432 0.949 1.00 0.00 3 SER A C 5
ATOM 2770 O O . SER A 1 3 ? -12.873 7.339 1.187 1.00 0.00 3 SER A O 5
ATOM 2778 N N . GLY A 1 4 ? -10.844 8.182 1.672 1.00 0.00 4 GLY A N 5
ATOM 2779 C CA . GLY A 1 4 ? -11.336 8.946 2.804 1.00 0.00 4 GLY A CA 5
ATOM 2780 C C . GLY A 1 4 ? -11.537 8.089 4.038 1.00 0.00 4 GLY A C 5
ATOM 2781 O O . GLY A 1 4 ? -11.158 8.480 5.142 1.00 0.00 4 GLY A O 5
ATOM 2785 N N . SER A 1 5 ? -12.137 6.918 3.852 1.00 0.00 5 SER A N 5
ATOM 2786 C CA . SER A 1 5 ? -12.393 6.005 4.960 1.00 0.00 5 SER A CA 5
ATOM 2787 C C . SER A 1 5 ? -11.088 5.427 5.501 1.00 0.00 5 SER A C 5
ATOM 2788 O O . SER A 1 5 ? -10.029 5.582 4.892 1.00 0.00 5 SER A O 5
ATOM 2796 N N . SER A 1 6 ? -11.174 4.761 6.647 1.00 0.00 6 SER A N 5
ATOM 2797 C CA . SER A 1 6 ? -10.000 4.162 7.273 1.00 0.00 6 SER A CA 5
ATOM 2798 C C . SER A 1 6 ? -9.589 2.885 6.546 1.00 0.00 6 SER A C 5
ATOM 2799 O O . SER A 1 6 ? -8.471 2.774 6.047 1.00 0.00 6 SER A O 5
ATOM 2807 N N . GLY A 1 7 ? -10.504 1.922 6.492 1.00 0.00 7 GLY A N 5
ATOM 2808 C CA . GLY A 1 7 ? -10.219 0.665 5.826 1.00 0.00 7 GLY A CA 5
ATOM 2809 C C . GLY A 1 7 ? -10.109 -0.494 6.796 1.00 0.00 7 GLY A C 5
ATOM 2810 O O . GLY A 1 7 ? -10.185 -0.306 8.010 1.00 0.00 7 GLY A O 5
ATOM 2814 N N . SER A 1 8 ? -9.931 -1.698 6.261 1.00 0.00 8 SER A N 5
ATOM 2815 C CA . SER A 1 8 ? -9.816 -2.893 7.088 1.00 0.00 8 SER A CA 5
ATOM 2816 C C . SER A 1 8 ? -8.939 -3.941 6.410 1.00 0.00 8 SER A C 5
ATOM 2817 O O . SER A 1 8 ? -8.951 -4.080 5.186 1.00 0.00 8 SER A O 5
ATOM 2825 N N . LEU A 1 9 ? -8.178 -4.676 7.213 1.00 0.00 9 LEU A N 5
ATOM 2826 C CA . LEU A 1 9 ? -7.294 -5.713 6.692 1.00 0.00 9 LEU A CA 5
ATOM 2827 C C . LEU A 1 9 ? -8.096 -6.856 6.078 1.00 0.00 9 LEU A C 5
ATOM 2828 O O . LEU A 1 9 ? -8.924 -7.474 6.746 1.00 0.00 9 LEU A O 5
ATOM 2844 N N . MET A 1 10 ? -7.844 -7.131 4.803 1.00 0.00 10 MET A N 5
ATOM 2845 C CA . MET A 1 10 ? -8.540 -8.202 4.100 1.00 0.00 10 MET A CA 5
ATOM 2846 C C . MET A 1 10 ? -7.924 -9.558 4.428 1.00 0.00 10 MET A C 5
ATOM 2847 O O . MET A 1 10 ? -6.887 -9.637 5.087 1.00 0.00 10 MET A O 5
ATOM 2861 N N . ASP A 1 11 ? -8.570 -10.624 3.966 1.00 0.00 11 ASP A N 5
ATOM 2862 C CA . ASP A 1 11 ? -8.084 -11.977 4.210 1.00 0.00 11 ASP A CA 5
ATOM 2863 C C . ASP A 1 11 ? -7.073 -12.392 3.146 1.00 0.00 11 ASP A C 5
ATOM 2864 O O . ASP A 1 11 ? -6.757 -13.573 3.003 1.00 0.00 11 ASP A O 5
ATOM 2873 N N . VAL A 1 12 ? -6.570 -11.413 2.402 1.00 0.00 12 VAL A N 5
ATOM 2874 C CA . VAL A 1 12 ? -5.594 -11.676 1.350 1.00 0.00 12 VAL A CA 5
ATOM 2875 C C . VAL A 1 12 ? -4.251 -11.032 1.674 1.00 0.00 12 VAL A C 5
ATOM 2876 O O . VAL A 1 12 ? -4.192 -9.908 2.173 1.00 0.00 12 VAL A O 5
ATOM 2889 N N . LYS A 1 13 ? -3.171 -11.751 1.385 1.00 0.00 13 LYS A N 5
ATOM 2890 C CA . LYS A 1 13 ? -1.827 -11.250 1.642 1.00 0.00 13 LYS A CA 5
ATOM 2891 C C . LYS A 1 13 ? -1.494 -10.084 0.718 1.00 0.00 13 LYS A C 5
ATOM 2892 O O . LYS A 1 13 ? -2.085 -9.939 -0.353 1.00 0.00 13 LYS A O 5
ATOM 2911 N N . CYS A 1 14 ? -0.543 -9.255 1.136 1.00 0.00 14 CYS A N 5
ATOM 2912 C CA . CYS A 1 14 ? -0.131 -8.102 0.346 1.00 0.00 14 CYS A CA 5
ATOM 2913 C C . CYS A 1 14 ? 0.349 -8.534 -1.037 1.00 0.00 14 CYS A C 5
ATOM 2914 O O . CYS A 1 14 ? 1.057 -9.531 -1.175 1.00 0.00 14 CYS A O 5
ATOM 2921 N N . GLU A 1 15 ? -0.042 -7.776 -2.057 1.00 0.00 15 GLU A N 5
ATOM 2922 C CA . GLU A 1 15 ? 0.348 -8.082 -3.428 1.00 0.00 15 GLU A CA 5
ATOM 2923 C C . GLU A 1 15 ? 1.752 -8.678 -3.475 1.00 0.00 15 GLU A C 5
ATOM 2924 O O . GLU A 1 15 ? 1.944 -9.812 -3.917 1.00 0.00 15 GLU A O 5
ATOM 2936 N N . THR A 1 16 ? 2.732 -7.907 -3.015 1.00 0.00 16 THR A N 5
ATOM 2937 C CA . THR A 1 16 ? 4.118 -8.356 -3.005 1.00 0.00 16 THR A CA 5
ATOM 2938 C C . THR A 1 16 ? 4.251 -9.715 -2.326 1.00 0.00 16 THR A C 5
ATOM 2939 O O . THR A 1 16 ? 3.840 -9.906 -1.181 1.00 0.00 16 THR A O 5
ATOM 2950 N N . PRO A 1 17 ? 4.838 -10.682 -3.046 1.00 0.00 17 PRO A N 5
ATOM 2951 C CA . PRO A 1 17 ? 5.039 -12.040 -2.531 1.00 0.00 17 PRO A CA 5
ATOM 2952 C C . PRO A 1 17 ? 6.088 -12.091 -1.425 1.00 0.00 17 PRO A C 5
ATOM 2953 O O . PRO A 1 17 ? 6.344 -13.147 -0.849 1.00 0.00 17 PRO A O 5
ATOM 2964 N N . ASN A 1 18 ? 6.690 -10.943 -1.133 1.00 0.00 18 ASN A N 5
ATOM 2965 C CA . ASN A 1 18 ? 7.711 -10.858 -0.095 1.00 0.00 18 ASN A CA 5
ATOM 2966 C C . ASN A 1 18 ? 7.164 -10.167 1.151 1.00 0.00 18 ASN A C 5
ATOM 2967 O O . ASN A 1 18 ? 7.742 -10.267 2.233 1.00 0.00 18 ASN A O 5
ATOM 2978 N N . CYS A 1 19 ? 6.045 -9.468 0.990 1.00 0.00 19 CYS A N 5
ATOM 2979 C CA . CYS A 1 19 ? 5.419 -8.761 2.100 1.00 0.00 19 CYS A CA 5
ATOM 2980 C C . CYS A 1 19 ? 4.444 -9.670 2.843 1.00 0.00 19 CYS A C 5
ATOM 2981 O O . CYS A 1 19 ? 3.383 -10.031 2.334 1.00 0.00 19 CYS A O 5
ATOM 2988 N N . PRO A 1 20 ? 4.811 -10.048 4.076 1.00 0.00 20 PRO A N 5
ATOM 2989 C CA . PRO A 1 20 ? 3.983 -10.918 4.917 1.00 0.00 20 PRO A CA 5
ATOM 2990 C C . PRO A 1 20 ? 2.716 -10.222 5.401 1.00 0.00 20 PRO A C 5
ATOM 2991 O O . PRO A 1 20 ? 1.780 -10.870 5.870 1.00 0.00 20 PRO A O 5
ATOM 3002 N N . PHE A 1 21 ? 2.692 -8.898 5.284 1.00 0.00 21 PHE A N 5
ATOM 3003 C CA . PHE A 1 21 ? 1.539 -8.114 5.711 1.00 0.00 21 PHE A CA 5
ATOM 3004 C C . PHE A 1 21 ? 0.390 -8.251 4.717 1.00 0.00 21 PHE A C 5
ATOM 3005 O O . PHE A 1 21 ? 0.608 -8.458 3.523 1.00 0.00 21 PHE A O 5
ATOM 3022 N N . PHE A 1 22 ? -0.835 -8.135 5.218 1.00 0.00 22 PHE A N 5
ATOM 3023 C CA . PHE A 1 22 ? -2.020 -8.247 4.376 1.00 0.00 22 PHE A CA 5
ATOM 3024 C C . PHE A 1 22 ? -2.375 -6.900 3.754 1.00 0.00 22 PHE A C 5
ATOM 3025 O O . PHE A 1 22 ? -2.017 -5.847 4.282 1.00 0.00 22 PHE A O 5
ATOM 3042 N N . MET A 1 23 ? -3.081 -6.941 2.629 1.00 0.00 23 MET A N 5
ATOM 3043 C CA . MET A 1 23 ? -3.485 -5.724 1.935 1.00 0.00 23 MET A CA 5
ATOM 3044 C C . MET A 1 23 ? -4.857 -5.257 2.412 1.00 0.00 23 MET A C 5
ATOM 3045 O O . MET A 1 23 ? -5.831 -6.007 2.360 1.00 0.00 23 MET A O 5
ATOM 3059 N N . SER A 1 24 ? -4.925 -4.013 2.877 1.00 0.00 24 SER A N 5
ATOM 3060 C CA . SER A 1 24 ? -6.177 -3.448 3.367 1.00 0.00 24 SER A CA 5
ATOM 3061 C C . SER A 1 24 ? -7.151 -3.208 2.218 1.00 0.00 24 SER A C 5
ATOM 3062 O O . SER A 1 24 ? -6.832 -3.457 1.055 1.00 0.00 24 SER A O 5
ATOM 3070 N N . VAL A 1 25 ? -8.343 -2.723 2.552 1.00 0.00 25 VAL A N 5
ATOM 3071 C CA . VAL A 1 25 ? -9.365 -2.449 1.549 1.00 0.00 25 VAL A CA 5
ATOM 3072 C C . VAL A 1 25 ? -9.066 -1.156 0.799 1.00 0.00 25 VAL A C 5
ATOM 3073 O O . VAL A 1 25 ? -9.455 -0.993 -0.356 1.00 0.00 25 VAL A O 5
ATOM 3086 N N . ASN A 1 26 ? -8.371 -0.239 1.465 1.00 0.00 26 ASN A N 5
ATOM 3087 C CA . ASN A 1 26 ? -8.019 1.041 0.861 1.00 0.00 26 ASN A CA 5
ATOM 3088 C C . ASN A 1 26 ? -6.544 1.072 0.474 1.00 0.00 26 ASN A C 5
ATOM 3089 O O . ASN A 1 26 ? -6.044 2.076 -0.036 1.00 0.00 26 ASN A O 5
ATOM 3100 N N . THR A 1 27 ? -5.850 -0.036 0.718 1.00 0.00 27 THR A N 5
ATOM 3101 C CA . THR A 1 27 ? -4.432 -0.136 0.395 1.00 0.00 27 THR A CA 5
ATOM 3102 C C . THR A 1 27 ? -4.195 -1.123 -0.742 1.00 0.00 27 THR A C 5
ATOM 3103 O O . THR A 1 27 ? -3.198 -1.031 -1.458 1.00 0.00 27 THR A O 5
ATOM 3114 N N . GLN A 1 28 ? -5.118 -2.066 -0.902 1.00 0.00 28 GLN A N 5
ATOM 3115 C CA . GLN A 1 28 ? -5.008 -3.071 -1.954 1.00 0.00 28 GLN A CA 5
ATOM 3116 C C . GLN A 1 28 ? -4.777 -2.415 -3.311 1.00 0.00 28 GLN A C 5
ATOM 3117 O O . GLN A 1 28 ? -5.177 -1.276 -3.554 1.00 0.00 28 GLN A O 5
ATOM 3131 N N . PRO A 1 29 ? -4.115 -3.148 -4.218 1.00 0.00 29 PRO A N 5
ATOM 3132 C CA . PRO A 1 29 ? -3.633 -4.504 -3.940 1.00 0.00 29 PRO A CA 5
ATOM 3133 C C . PRO A 1 29 ? -2.478 -4.516 -2.944 1.00 0.00 29 PRO A C 5
ATOM 3134 O O . PRO A 1 29 ? -2.089 -5.572 -2.442 1.00 0.00 29 PRO A O 5
ATOM 3145 N N . LEU A 1 30 ? -1.935 -3.338 -2.660 1.00 0.00 30 LEU A N 5
ATOM 3146 C CA . LEU A 1 30 ? -0.825 -3.212 -1.722 1.00 0.00 30 LEU A CA 5
ATOM 3147 C C . LEU A 1 30 ? -1.334 -3.086 -0.290 1.00 0.00 30 LEU A C 5
ATOM 3148 O O . LEU A 1 30 ? -2.533 -2.926 -0.057 1.00 0.00 30 LEU A O 5
ATOM 3164 N N . CYS A 1 31 ? -0.415 -3.157 0.667 1.00 0.00 31 CYS A N 5
ATOM 3165 C CA . CYS A 1 31 ? -0.769 -3.049 2.077 1.00 0.00 31 CYS A CA 5
ATOM 3166 C C . CYS A 1 31 ? -0.404 -1.673 2.626 1.00 0.00 31 CYS A C 5
ATOM 3167 O O . CYS A 1 31 ? 0.436 -0.971 2.062 1.00 0.00 31 CYS A O 5
ATOM 3174 N N . HIS A 1 32 ? -1.040 -1.294 3.730 1.00 0.00 32 HIS A N 5
ATOM 3175 C CA . HIS A 1 32 ? -0.782 -0.002 4.356 1.00 0.00 32 HIS A CA 5
ATOM 3176 C C . HIS A 1 32 ? 0.702 0.346 4.290 1.00 0.00 32 HIS A C 5
ATOM 3177 O O . HIS A 1 32 ? 1.075 1.426 3.832 1.00 0.00 32 HIS A O 5
ATOM 3191 N N . GLU A 1 33 ? 1.542 -0.575 4.751 1.00 0.00 33 GLU A N 5
ATOM 3192 C CA . GLU A 1 33 ? 2.985 -0.363 4.746 1.00 0.00 33 GLU A CA 5
ATOM 3193 C C . GLU A 1 33 ? 3.466 0.074 3.365 1.00 0.00 33 GLU A C 5
ATOM 3194 O O . GLU A 1 33 ? 4.034 1.154 3.205 1.00 0.00 33 GLU A O 5
ATOM 3206 N N . CYS A 1 34 ? 3.233 -0.775 2.369 1.00 0.00 34 CYS A N 5
ATOM 3207 C CA . CYS A 1 34 ? 3.642 -0.480 1.001 1.00 0.00 34 CYS A CA 5
ATOM 3208 C C . CYS A 1 34 ? 2.937 0.769 0.480 1.00 0.00 34 CYS A C 5
ATOM 3209 O O . CYS A 1 34 ? 3.579 1.774 0.172 1.00 0.00 34 CYS A O 5
ATOM 3216 N N . SER A 1 35 ? 1.613 0.699 0.385 1.00 0.00 35 SER A N 5
ATOM 3217 C CA . SER A 1 35 ? 0.821 1.822 -0.102 1.00 0.00 35 SER A CA 5
ATOM 3218 C C . SER A 1 35 ? 1.304 3.133 0.510 1.00 0.00 35 SER A C 5
ATOM 3219 O O . SER A 1 35 ? 1.145 4.201 -0.081 1.00 0.00 35 SER A O 5
ATOM 3227 N N . GLU A 1 36 ? 1.895 3.043 1.697 1.00 0.00 36 GLU A N 5
ATOM 3228 C CA . GLU A 1 36 ? 2.400 4.222 2.390 1.00 0.00 36 GLU A CA 5
ATOM 3229 C C . GLU A 1 36 ? 3.818 4.554 1.934 1.00 0.00 36 GLU A C 5
ATOM 3230 O O . GLU A 1 36 ? 4.065 5.615 1.361 1.00 0.00 36 GLU A O 5
ATOM 3242 N N . ARG A 1 37 ? 4.747 3.640 2.195 1.00 0.00 37 ARG A N 5
ATOM 3243 C CA . ARG A 1 37 ? 6.140 3.836 1.814 1.00 0.00 37 ARG A CA 5
ATOM 3244 C C . ARG A 1 37 ? 6.246 4.327 0.373 1.00 0.00 37 ARG A C 5
ATOM 3245 O O . ARG A 1 37 ? 7.110 5.140 0.046 1.00 0.00 37 ARG A O 5
ATOM 3266 N N . ARG A 1 38 ? 5.361 3.827 -0.484 1.00 0.00 38 ARG A N 5
ATOM 3267 C CA . ARG A 1 38 ? 5.356 4.214 -1.889 1.00 0.00 38 ARG A CA 5
ATOM 3268 C C . ARG A 1 38 ? 4.979 5.684 -2.048 1.00 0.00 38 ARG A C 5
ATOM 3269 O O . ARG A 1 38 ? 5.631 6.425 -2.783 1.00 0.00 38 ARG A O 5
ATOM 3290 N N . GLN A 1 39 ? 3.924 6.097 -1.353 1.00 0.00 39 GLN A N 5
ATOM 3291 C CA . GLN A 1 39 ? 3.461 7.478 -1.418 1.00 0.00 39 GLN A CA 5
ATOM 3292 C C . GLN A 1 39 ? 4.625 8.451 -1.266 1.00 0.00 39 GLN A C 5
ATOM 3293 O O . GLN A 1 39 ? 4.884 9.270 -2.149 1.00 0.00 39 GLN A O 5
ATOM 3307 N N . LYS A 1 40 ? 5.326 8.357 -0.141 1.00 0.00 40 LYS A N 5
ATOM 3308 C CA . LYS A 1 40 ? 6.464 9.227 0.127 1.00 0.00 40 LYS A CA 5
ATOM 3309 C C . LYS A 1 40 ? 7.438 9.227 -1.047 1.00 0.00 40 LYS A C 5
ATOM 3310 O O . LYS A 1 40 ? 7.956 10.273 -1.436 1.00 0.00 40 LYS A O 5
ATOM 3329 N N . ASN A 1 41 ? 7.681 8.047 -1.608 1.00 0.00 41 ASN A N 5
ATOM 3330 C CA . ASN A 1 41 ? 8.592 7.911 -2.738 1.00 0.00 41 ASN A CA 5
ATOM 3331 C C . ASN A 1 41 ? 8.048 8.636 -3.966 1.00 0.00 41 ASN A C 5
ATOM 3332 O O . ASN A 1 41 ? 8.786 9.324 -4.670 1.00 0.00 41 ASN A O 5
ATOM 3343 N N . GLN A 1 42 ? 6.752 8.475 -4.214 1.00 0.00 42 GLN A N 5
ATOM 3344 C CA . GLN A 1 42 ? 6.109 9.114 -5.357 1.00 0.00 42 GLN A CA 5
ATOM 3345 C C . GLN A 1 42 ? 6.494 10.587 -5.444 1.00 0.00 42 GLN A C 5
ATOM 3346 O O . GLN A 1 42 ? 7.007 11.045 -6.464 1.00 0.00 42 GLN A O 5
ATOM 3360 N N . ASN A 1 43 ? 6.242 11.324 -4.367 1.00 0.00 43 ASN A N 5
ATOM 3361 C CA . ASN A 1 43 ? 6.562 12.747 -4.323 1.00 0.00 43 ASN A CA 5
ATOM 3362 C C . ASN A 1 43 ? 7.081 13.145 -2.945 1.00 0.00 43 ASN A C 5
ATOM 3363 O O . ASN A 1 43 ? 6.417 12.923 -1.932 1.00 0.00 43 ASN A O 5
ATOM 3374 N N . SER A 1 44 ? 8.271 13.735 -2.915 1.00 0.00 44 SER A N 5
ATOM 3375 C CA . SER A 1 44 ? 8.882 14.162 -1.661 1.00 0.00 44 SER A CA 5
ATOM 3376 C C . SER A 1 44 ? 8.641 15.649 -1.418 1.00 0.00 44 SER A C 5
ATOM 3377 O O . SER A 1 44 ? 8.257 16.383 -2.327 1.00 0.00 44 SER A O 5
ATOM 3385 N N . GLY A 1 45 ? 8.870 16.085 -0.183 1.00 0.00 45 GLY A N 5
ATOM 3386 C CA . GLY A 1 45 ? 8.673 17.481 0.159 1.00 0.00 45 GLY A CA 5
ATOM 3387 C C . GLY A 1 45 ? 9.712 18.386 -0.475 1.00 0.00 45 GLY A C 5
ATOM 3388 O O . GLY A 1 45 ? 9.446 19.080 -1.456 1.00 0.00 45 GLY A O 5
ATOM 3392 N N . PRO A 1 46 ? 10.927 18.387 0.093 1.00 0.00 46 PRO A N 5
ATOM 3393 C CA . PRO A 1 46 ? 12.033 19.209 -0.405 1.00 0.00 46 PRO A CA 5
ATOM 3394 C C . PRO A 1 46 ? 12.556 18.723 -1.752 1.00 0.00 46 PRO A C 5
ATOM 3395 O O . PRO A 1 46 ? 13.502 17.938 -1.815 1.00 0.00 46 PRO A O 5
ATOM 3406 N N . SER A 1 47 ? 11.933 19.194 -2.828 1.00 0.00 47 SER A N 5
ATOM 3407 C CA . SER A 1 47 ? 12.334 18.804 -4.175 1.00 0.00 47 SER A CA 5
ATOM 3408 C C . SER A 1 47 ? 13.711 19.365 -4.516 1.00 0.00 47 SER A C 5
ATOM 3409 O O . SER A 1 47 ? 14.652 18.616 -4.777 1.00 0.00 47 SER A O 5
ATOM 3417 N N . SER A 1 48 ? 13.820 20.690 -4.513 1.00 0.00 48 SER A N 5
ATOM 3418 C CA . SER A 1 48 ? 15.081 21.354 -4.825 1.00 0.00 48 SER A CA 5
ATOM 3419 C C . SER A 1 48 ? 15.625 20.880 -6.169 1.00 0.00 48 SER A C 5
ATOM 3420 O O . SER A 1 48 ? 16.829 20.684 -6.330 1.00 0.00 48 SER A O 5
ATOM 3428 N N . GLY A 1 49 ? 14.728 20.699 -7.134 1.00 0.00 49 GLY A N 5
ATOM 3429 C CA . GLY A 1 49 ? 15.136 20.249 -8.452 1.00 0.00 49 GLY A CA 5
ATOM 3430 C C . GLY A 1 49 ? 14.839 21.272 -9.531 1.00 0.00 49 GLY A C 5
ATOM 3431 O O . GLY A 1 49 ? 15.303 22.406 -9.425 1.00 0.00 49 GLY A O 5
ATOM 3436 N N . GLY A 1 1 ? -18.785 -8.313 8.123 1.00 0.00 1 GLY A N 6
ATOM 3437 C CA . GLY A 1 1 ? -18.612 -7.261 9.107 1.00 0.00 1 GLY A CA 6
ATOM 3438 C C . GLY A 1 1 ? -19.032 -5.902 8.582 1.00 0.00 1 GLY A C 6
ATOM 3439 O O . GLY A 1 1 ? -19.004 -5.659 7.376 1.00 0.00 1 GLY A O 6
ATOM 3443 N N . SER A 1 2 ? -19.425 -5.014 9.490 1.00 0.00 2 SER A N 6
ATOM 3444 C CA . SER A 1 2 ? -19.858 -3.675 9.112 1.00 0.00 2 SER A CA 6
ATOM 3445 C C . SER A 1 2 ? -18.844 -3.018 8.181 1.00 0.00 2 SER A C 6
ATOM 3446 O O . SER A 1 2 ? -19.211 -2.395 7.185 1.00 0.00 2 SER A O 6
ATOM 3454 N N . SER A 1 3 ? -17.565 -3.163 8.513 1.00 0.00 3 SER A N 6
ATOM 3455 C CA . SER A 1 3 ? -16.496 -2.581 7.710 1.00 0.00 3 SER A CA 6
ATOM 3456 C C . SER A 1 3 ? -16.730 -1.089 7.492 1.00 0.00 3 SER A C 6
ATOM 3457 O O . SER A 1 3 ? -16.528 -0.571 6.395 1.00 0.00 3 SER A O 6
ATOM 3465 N N . GLY A 1 4 ? -17.160 -0.404 8.548 1.00 0.00 4 GLY A N 6
ATOM 3466 C CA . GLY A 1 4 ? -17.415 1.022 8.453 1.00 0.00 4 GLY A CA 6
ATOM 3467 C C . GLY A 1 4 ? -16.174 1.852 8.714 1.00 0.00 4 GLY A C 6
ATOM 3468 O O . GLY A 1 4 ? -16.128 2.628 9.669 1.00 0.00 4 GLY A O 6
ATOM 3472 N N . SER A 1 5 ? -15.164 1.688 7.865 1.00 0.00 5 SER A N 6
ATOM 3473 C CA . SER A 1 5 ? -13.915 2.424 8.013 1.00 0.00 5 SER A CA 6
ATOM 3474 C C . SER A 1 5 ? -13.238 2.622 6.659 1.00 0.00 5 SER A C 6
ATOM 3475 O O . SER A 1 5 ? -13.581 1.962 5.679 1.00 0.00 5 SER A O 6
ATOM 3483 N N . SER A 1 6 ? -12.274 3.536 6.615 1.00 0.00 6 SER A N 6
ATOM 3484 C CA . SER A 1 6 ? -11.550 3.824 5.382 1.00 0.00 6 SER A CA 6
ATOM 3485 C C . SER A 1 6 ? -11.071 2.536 4.720 1.00 0.00 6 SER A C 6
ATOM 3486 O O . SER A 1 6 ? -11.205 2.360 3.510 1.00 0.00 6 SER A O 6
ATOM 3494 N N . GLY A 1 7 ? -10.510 1.637 5.524 1.00 0.00 7 GLY A N 6
ATOM 3495 C CA . GLY A 1 7 ? -10.019 0.377 4.999 1.00 0.00 7 GLY A CA 6
ATOM 3496 C C . GLY A 1 7 ? -9.815 -0.663 6.083 1.00 0.00 7 GLY A C 6
ATOM 3497 O O . GLY A 1 7 ? -9.318 -0.352 7.165 1.00 0.00 7 GLY A O 6
ATOM 3501 N N . SER A 1 8 ? -10.203 -1.901 5.794 1.00 0.00 8 SER A N 6
ATOM 3502 C CA . SER A 1 8 ? -10.065 -2.989 6.755 1.00 0.00 8 SER A CA 6
ATOM 3503 C C . SER A 1 8 ? -9.182 -4.100 6.195 1.00 0.00 8 SER A C 6
ATOM 3504 O O . SER A 1 8 ? -9.433 -4.619 5.106 1.00 0.00 8 SER A O 6
ATOM 3512 N N . LEU A 1 9 ? -8.147 -4.460 6.946 1.00 0.00 9 LEU A N 6
ATOM 3513 C CA . LEU A 1 9 ? -7.225 -5.509 6.527 1.00 0.00 9 LEU A CA 6
ATOM 3514 C C . LEU A 1 9 ? -7.974 -6.805 6.230 1.00 0.00 9 LEU A C 6
ATOM 3515 O O . LEU A 1 9 ? -8.582 -7.399 7.120 1.00 0.00 9 LEU A O 6
ATOM 3531 N N . MET A 1 10 ? -7.922 -7.239 4.975 1.00 0.00 10 MET A N 6
ATOM 3532 C CA . MET A 1 10 ? -8.592 -8.466 4.562 1.00 0.00 10 MET A CA 6
ATOM 3533 C C . MET A 1 10 ? -7.672 -9.671 4.732 1.00 0.00 10 MET A C 6
ATOM 3534 O O . MET A 1 10 ? -6.493 -9.524 5.053 1.00 0.00 10 MET A O 6
ATOM 3548 N N . ASP A 1 11 ? -8.219 -10.862 4.514 1.00 0.00 11 ASP A N 6
ATOM 3549 C CA . ASP A 1 11 ? -7.447 -12.093 4.642 1.00 0.00 11 ASP A CA 6
ATOM 3550 C C . ASP A 1 11 ? -6.547 -12.299 3.427 1.00 0.00 11 ASP A C 6
ATOM 3551 O O . ASP A 1 11 ? -5.891 -13.332 3.295 1.00 0.00 11 ASP A O 6
ATOM 3560 N N . VAL A 1 12 ? -6.522 -11.308 2.541 1.00 0.00 12 VAL A N 6
ATOM 3561 C CA . VAL A 1 12 ? -5.703 -11.380 1.337 1.00 0.00 12 VAL A CA 6
ATOM 3562 C C . VAL A 1 12 ? -4.297 -10.853 1.597 1.00 0.00 12 VAL A C 6
ATOM 3563 O O . VAL A 1 12 ? -4.121 -9.751 2.117 1.00 0.00 12 VAL A O 6
ATOM 3576 N N . LYS A 1 13 ? -3.296 -11.647 1.230 1.00 0.00 13 LYS A N 6
ATOM 3577 C CA . LYS A 1 13 ? -1.903 -11.261 1.421 1.00 0.00 13 LYS A CA 6
ATOM 3578 C C . LYS A 1 13 ? -1.551 -10.051 0.562 1.00 0.00 13 LYS A C 6
ATOM 3579 O O . LYS A 1 13 ? -2.050 -9.903 -0.555 1.00 0.00 13 LYS A O 6
ATOM 3598 N N . CYS A 1 14 ? -0.688 -9.188 1.088 1.00 0.00 14 CYS A N 6
ATOM 3599 C CA . CYS A 1 14 ? -0.268 -7.991 0.369 1.00 0.00 14 CYS A CA 6
ATOM 3600 C C . CYS A 1 14 ? 0.226 -8.343 -1.031 1.00 0.00 14 CYS A C 6
ATOM 3601 O O . CYS A 1 14 ? 0.844 -9.387 -1.237 1.00 0.00 14 CYS A O 6
ATOM 3608 N N . GLU A 1 15 ? -0.050 -7.464 -1.989 1.00 0.00 15 GLU A N 6
ATOM 3609 C CA . GLU A 1 15 ? 0.367 -7.683 -3.369 1.00 0.00 15 GLU A CA 6
ATOM 3610 C C . GLU A 1 15 ? 1.717 -8.391 -3.424 1.00 0.00 15 GLU A C 6
ATOM 3611 O O . GLU A 1 15 ? 1.832 -9.494 -3.958 1.00 0.00 15 GLU A O 6
ATOM 3623 N N . THR A 1 16 ? 2.739 -7.748 -2.867 1.00 0.00 16 THR A N 6
ATOM 3624 C CA . THR A 1 16 ? 4.082 -8.314 -2.854 1.00 0.00 16 THR A CA 6
ATOM 3625 C C . THR A 1 16 ? 4.099 -9.673 -2.165 1.00 0.00 16 THR A C 6
ATOM 3626 O O . THR A 1 16 ? 3.675 -9.821 -1.019 1.00 0.00 16 THR A O 6
ATOM 3637 N N . PRO A 1 17 ? 4.601 -10.693 -2.878 1.00 0.00 17 PRO A N 6
ATOM 3638 C CA . PRO A 1 17 ? 4.686 -12.059 -2.354 1.00 0.00 17 PRO A CA 6
ATOM 3639 C C . PRO A 1 17 ? 5.727 -12.192 -1.248 1.00 0.00 17 PRO A C 6
ATOM 3640 O O . PRO A 1 17 ? 5.929 -13.274 -0.699 1.00 0.00 17 PRO A O 6
ATOM 3651 N N . ASN A 1 18 ? 6.385 -11.083 -0.924 1.00 0.00 18 ASN A N 6
ATOM 3652 C CA . ASN A 1 18 ? 7.406 -11.076 0.117 1.00 0.00 18 ASN A CA 6
ATOM 3653 C C . ASN A 1 18 ? 6.899 -10.368 1.370 1.00 0.00 18 ASN A C 6
ATOM 3654 O O . ASN A 1 18 ? 7.417 -10.578 2.468 1.00 0.00 18 ASN A O 6
ATOM 3665 N N . CYS A 1 19 ? 5.883 -9.529 1.199 1.00 0.00 19 CYS A N 6
ATOM 3666 C CA . CYS A 1 19 ? 5.306 -8.790 2.315 1.00 0.00 19 CYS A CA 6
ATOM 3667 C C . CYS A 1 19 ? 4.375 -9.680 3.134 1.00 0.00 19 CYS A C 6
ATOM 3668 O O . CYS A 1 19 ? 3.315 -10.103 2.673 1.00 0.00 19 CYS A O 6
ATOM 3675 N N . PRO A 1 20 ? 4.780 -9.971 4.379 1.00 0.00 20 PRO A N 6
ATOM 3676 C CA . PRO A 1 20 ? 3.997 -10.812 5.290 1.00 0.00 20 PRO A CA 6
ATOM 3677 C C . PRO A 1 20 ? 2.720 -10.125 5.760 1.00 0.00 20 PRO A C 6
ATOM 3678 O O . PRO A 1 20 ? 1.908 -10.720 6.469 1.00 0.00 20 PRO A O 6
ATOM 3689 N N . PHE A 1 21 ? 2.548 -8.869 5.361 1.00 0.00 21 PHE A N 6
ATOM 3690 C CA . PHE A 1 21 ? 1.368 -8.101 5.743 1.00 0.00 21 PHE A CA 6
ATOM 3691 C C . PHE A 1 21 ? 0.245 -8.289 4.728 1.00 0.00 21 PHE A C 6
ATOM 3692 O O . PHE A 1 21 ? 0.490 -8.610 3.565 1.00 0.00 21 PHE A O 6
ATOM 3709 N N . PHE A 1 22 ? -0.990 -8.089 5.178 1.00 0.00 22 PHE A N 6
ATOM 3710 C CA . PHE A 1 22 ? -2.153 -8.239 4.310 1.00 0.00 22 PHE A CA 6
ATOM 3711 C C . PHE A 1 22 ? -2.535 -6.904 3.678 1.00 0.00 22 PHE A C 6
ATOM 3712 O O . PHE A 1 22 ? -2.261 -5.841 4.234 1.00 0.00 22 PHE A O 6
ATOM 3729 N N . MET A 1 23 ? -3.169 -6.968 2.512 1.00 0.00 23 MET A N 6
ATOM 3730 C CA . MET A 1 23 ? -3.590 -5.765 1.804 1.00 0.00 23 MET A CA 6
ATOM 3731 C C . MET A 1 23 ? -4.976 -5.320 2.263 1.00 0.00 23 MET A C 6
ATOM 3732 O O . MET A 1 23 ? -5.919 -6.111 2.274 1.00 0.00 23 MET A O 6
ATOM 3746 N N . SER A 1 24 ? -5.090 -4.051 2.641 1.00 0.00 24 SER A N 6
ATOM 3747 C CA . SER A 1 24 ? -6.360 -3.503 3.104 1.00 0.00 24 SER A CA 6
ATOM 3748 C C . SER A 1 24 ? -7.314 -3.280 1.935 1.00 0.00 24 SER A C 6
ATOM 3749 O O . SER A 1 24 ? -6.964 -3.515 0.779 1.00 0.00 24 SER A O 6
ATOM 3757 N N . VAL A 1 25 ? -8.524 -2.825 2.246 1.00 0.00 25 VAL A N 6
ATOM 3758 C CA . VAL A 1 25 ? -9.531 -2.569 1.222 1.00 0.00 25 VAL A CA 6
ATOM 3759 C C . VAL A 1 25 ? -9.256 -1.256 0.498 1.00 0.00 25 VAL A C 6
ATOM 3760 O O . VAL A 1 25 ? -9.651 -1.076 -0.653 1.00 0.00 25 VAL A O 6
ATOM 3773 N N . ASN A 1 26 ? -8.575 -0.341 1.181 1.00 0.00 26 ASN A N 6
ATOM 3774 C CA . ASN A 1 26 ? -8.247 0.957 0.603 1.00 0.00 26 ASN A CA 6
ATOM 3775 C C . ASN A 1 26 ? -6.768 1.031 0.236 1.00 0.00 26 ASN A C 6
ATOM 3776 O O . ASN A 1 26 ? -6.292 2.046 -0.274 1.00 0.00 26 ASN A O 6
ATOM 3787 N N . THR A 1 27 ? -6.044 -0.053 0.498 1.00 0.00 27 THR A N 6
ATOM 3788 C CA . THR A 1 27 ? -4.619 -0.112 0.196 1.00 0.00 27 THR A CA 6
ATOM 3789 C C . THR A 1 27 ? -4.333 -1.117 -0.914 1.00 0.00 27 THR A C 6
ATOM 3790 O O . THR A 1 27 ? -3.280 -1.070 -1.549 1.00 0.00 27 THR A O 6
ATOM 3801 N N . GLN A 1 28 ? -5.278 -2.023 -1.143 1.00 0.00 28 GLN A N 6
ATOM 3802 C CA . GLN A 1 28 ? -5.126 -3.039 -2.178 1.00 0.00 28 GLN A CA 6
ATOM 3803 C C . GLN A 1 28 ? -4.779 -2.403 -3.520 1.00 0.00 28 GLN A C 6
ATOM 3804 O O . GLN A 1 28 ? -5.147 -1.263 -3.807 1.00 0.00 28 GLN A O 6
ATOM 3818 N N . PRO A 1 29 ? -4.054 -3.154 -4.362 1.00 0.00 29 PRO A N 6
ATOM 3819 C CA . PRO A 1 29 ? -3.611 -4.511 -4.031 1.00 0.00 29 PRO A CA 6
ATOM 3820 C C . PRO A 1 29 ? -2.541 -4.522 -2.944 1.00 0.00 29 PRO A C 6
ATOM 3821 O O . PRO A 1 29 ? -2.352 -5.526 -2.255 1.00 0.00 29 PRO A O 6
ATOM 3832 N N . LEU A 1 30 ? -1.844 -3.402 -2.795 1.00 0.00 30 LEU A N 6
ATOM 3833 C CA . LEU A 1 30 ? -0.792 -3.282 -1.791 1.00 0.00 30 LEU A CA 6
ATOM 3834 C C . LEU A 1 30 ? -1.387 -3.147 -0.393 1.00 0.00 30 LEU A C 6
ATOM 3835 O O . LEU A 1 30 ? -2.603 -3.038 -0.232 1.00 0.00 30 LEU A O 6
ATOM 3851 N N . CYS A 1 31 ? -0.522 -3.151 0.615 1.00 0.00 31 CYS A N 6
ATOM 3852 C CA . CYS A 1 31 ? -0.960 -3.027 2.000 1.00 0.00 31 CYS A CA 6
ATOM 3853 C C . CYS A 1 31 ? -0.636 -1.641 2.550 1.00 0.00 31 CYS A C 6
ATOM 3854 O O . CYS A 1 31 ? -0.045 -0.809 1.861 1.00 0.00 31 CYS A O 6
ATOM 3861 N N . HIS A 1 32 ? -1.029 -1.399 3.797 1.00 0.00 32 HIS A N 6
ATOM 3862 C CA . HIS A 1 32 ? -0.780 -0.114 4.441 1.00 0.00 32 HIS A CA 6
ATOM 3863 C C . HIS A 1 32 ? 0.704 0.238 4.398 1.00 0.00 32 HIS A C 6
ATOM 3864 O O . HIS A 1 32 ? 1.081 1.323 3.957 1.00 0.00 32 HIS A O 6
ATOM 3878 N N . GLU A 1 33 ? 1.540 -0.688 4.859 1.00 0.00 33 GLU A N 6
ATOM 3879 C CA . GLU A 1 33 ? 2.982 -0.473 4.873 1.00 0.00 33 GLU A CA 6
ATOM 3880 C C . GLU A 1 33 ? 3.483 -0.048 3.496 1.00 0.00 33 GLU A C 6
ATOM 3881 O O . GLU A 1 33 ? 3.989 1.061 3.322 1.00 0.00 33 GLU A O 6
ATOM 3893 N N . CYS A 1 34 ? 3.339 -0.939 2.520 1.00 0.00 34 CYS A N 6
ATOM 3894 C CA . CYS A 1 34 ? 3.777 -0.659 1.158 1.00 0.00 34 CYS A CA 6
ATOM 3895 C C . CYS A 1 34 ? 3.116 0.608 0.624 1.00 0.00 34 CYS A C 6
ATOM 3896 O O . CYS A 1 34 ? 3.793 1.580 0.288 1.00 0.00 34 CYS A O 6
ATOM 3903 N N . SER A 1 35 ? 1.789 0.590 0.548 1.00 0.00 35 SER A N 6
ATOM 3904 C CA . SER A 1 35 ? 1.035 1.735 0.052 1.00 0.00 35 SER A CA 6
ATOM 3905 C C . SER A 1 35 ? 1.595 3.039 0.613 1.00 0.00 35 SER A C 6
ATOM 3906 O O . SER A 1 35 ? 1.658 4.051 -0.084 1.00 0.00 35 SER A O 6
ATOM 3914 N N . GLU A 1 36 ? 2.001 3.005 1.879 1.00 0.00 36 GLU A N 6
ATOM 3915 C CA . GLU A 1 36 ? 2.555 4.183 2.535 1.00 0.00 36 GLU A CA 6
ATOM 3916 C C . GLU A 1 36 ? 3.874 4.596 1.888 1.00 0.00 36 GLU A C 6
ATOM 3917 O O . GLU A 1 36 ? 4.163 5.784 1.746 1.00 0.00 36 GLU A O 6
ATOM 3929 N N . ARG A 1 37 ? 4.671 3.606 1.498 1.00 0.00 37 ARG A N 6
ATOM 3930 C CA . ARG A 1 37 ? 5.960 3.866 0.868 1.00 0.00 37 ARG A CA 6
ATOM 3931 C C . ARG A 1 37 ? 5.777 4.562 -0.478 1.00 0.00 37 ARG A C 6
ATOM 3932 O O . ARG A 1 37 ? 6.519 5.485 -0.816 1.00 0.00 37 ARG A O 6
ATOM 3953 N N . ARG A 1 38 ? 4.785 4.114 -1.240 1.00 0.00 38 ARG A N 6
ATOM 3954 C CA . ARG A 1 38 ? 4.506 4.693 -2.549 1.00 0.00 38 ARG A CA 6
ATOM 3955 C C . ARG A 1 38 ? 3.964 6.113 -2.411 1.00 0.00 38 ARG A C 6
ATOM 3956 O O . ARG A 1 38 ? 4.394 7.022 -3.120 1.00 0.00 38 ARG A O 6
ATOM 3977 N N . GLN A 1 39 ? 3.019 6.293 -1.494 1.00 0.00 39 GLN A N 6
ATOM 3978 C CA . GLN A 1 39 ? 2.418 7.602 -1.265 1.00 0.00 39 GLN A CA 6
ATOM 3979 C C . GLN A 1 39 ? 3.457 8.710 -1.400 1.00 0.00 39 GLN A C 6
ATOM 3980 O O . GLN A 1 39 ? 3.243 9.695 -2.106 1.00 0.00 39 GLN A O 6
ATOM 3994 N N . LYS A 1 40 ? 4.585 8.542 -0.716 1.00 0.00 40 LYS A N 6
ATOM 3995 C CA . LYS A 1 40 ? 5.659 9.527 -0.759 1.00 0.00 40 LYS A CA 6
ATOM 3996 C C . LYS A 1 40 ? 6.365 9.503 -2.111 1.00 0.00 40 LYS A C 6
ATOM 3997 O O . LYS A 1 40 ? 6.404 10.509 -2.819 1.00 0.00 40 LYS A O 6
ATOM 4016 N N . ASN A 1 41 ? 6.920 8.348 -2.464 1.00 0.00 41 ASN A N 6
ATOM 4017 C CA . ASN A 1 41 ? 7.623 8.194 -3.733 1.00 0.00 41 ASN A CA 6
ATOM 4018 C C . ASN A 1 41 ? 6.850 8.859 -4.868 1.00 0.00 41 ASN A C 6
ATOM 4019 O O . ASN A 1 41 ? 7.324 9.819 -5.475 1.00 0.00 41 ASN A O 6
ATOM 4030 N N . GLN A 1 42 ? 5.658 8.342 -5.147 1.00 0.00 42 GLN A N 6
ATOM 4031 C CA . GLN A 1 42 ? 4.820 8.885 -6.209 1.00 0.00 42 GLN A CA 6
ATOM 4032 C C . GLN A 1 42 ? 4.008 10.074 -5.706 1.00 0.00 42 GLN A C 6
ATOM 4033 O O . GLN A 1 42 ? 3.796 10.230 -4.505 1.00 0.00 42 GLN A O 6
ATOM 4047 N N . ASN A 1 43 ? 3.555 10.911 -6.635 1.00 0.00 43 ASN A N 6
ATOM 4048 C CA . ASN A 1 43 ? 2.767 12.087 -6.286 1.00 0.00 43 ASN A CA 6
ATOM 4049 C C . ASN A 1 43 ? 1.866 12.502 -7.445 1.00 0.00 43 ASN A C 6
ATOM 4050 O O . ASN A 1 43 ? 1.952 11.948 -8.541 1.00 0.00 43 ASN A O 6
ATOM 4061 N N . SER A 1 44 ? 1.003 13.481 -7.196 1.00 0.00 44 SER A N 6
ATOM 4062 C CA . SER A 1 44 ? 0.084 13.969 -8.217 1.00 0.00 44 SER A CA 6
ATOM 4063 C C . SER A 1 44 ? 0.578 15.286 -8.809 1.00 0.00 44 SER A C 6
ATOM 4064 O O . SER A 1 44 ? 0.918 16.217 -8.081 1.00 0.00 44 SER A O 6
ATOM 4072 N N . GLY A 1 45 ? 0.614 15.355 -10.136 1.00 0.00 45 GLY A N 6
ATOM 4073 C CA . GLY A 1 45 ? 1.068 16.560 -10.804 1.00 0.00 45 GLY A CA 6
ATOM 4074 C C . GLY A 1 45 ? 0.134 16.992 -11.917 1.00 0.00 45 GLY A C 6
ATOM 4075 O O . GLY A 1 45 ? -1.044 16.636 -11.942 1.00 0.00 45 GLY A O 6
ATOM 4079 N N . PRO A 1 46 ? 0.662 17.781 -12.865 1.00 0.00 46 PRO A N 6
ATOM 4080 C CA . PRO A 1 46 ? -0.115 18.281 -14.003 1.00 0.00 46 PRO A CA 6
ATOM 4081 C C . PRO A 1 46 ? -0.478 17.174 -14.988 1.00 0.00 46 PRO A C 6
ATOM 4082 O O . PRO A 1 46 ? 0.331 16.290 -15.268 1.00 0.00 46 PRO A O 6
ATOM 4093 N N . SER A 1 47 ? -1.699 17.230 -15.510 1.00 0.00 47 SER A N 6
ATOM 4094 C CA . SER A 1 47 ? -2.169 16.230 -16.462 1.00 0.00 47 SER A CA 6
ATOM 4095 C C . SER A 1 47 ? -1.943 16.697 -17.897 1.00 0.00 47 SER A C 6
ATOM 4096 O O . SER A 1 47 ? -2.395 16.059 -18.847 1.00 0.00 47 SER A O 6
ATOM 4104 N N . SER A 1 48 ? -1.241 17.816 -18.045 1.00 0.00 48 SER A N 6
ATOM 4105 C CA . SER A 1 48 ? -0.957 18.371 -19.363 1.00 0.00 48 SER A CA 6
ATOM 4106 C C . SER A 1 48 ? 0.212 17.643 -20.019 1.00 0.00 48 SER A C 6
ATOM 4107 O O . SER A 1 48 ? 1.239 17.398 -19.388 1.00 0.00 48 SER A O 6
ATOM 4115 N N . GLY A 1 49 ? 0.046 17.298 -21.293 1.00 0.00 49 GLY A N 6
ATOM 4116 C CA . GLY A 1 49 ? 1.094 16.601 -22.015 1.00 0.00 49 GLY A CA 6
ATOM 4117 C C . GLY A 1 49 ? 0.658 15.227 -22.485 1.00 0.00 49 GLY A C 6
ATOM 4118 O O . GLY A 1 49 ? 0.319 14.389 -21.652 1.00 0.00 49 GLY A O 6
ATOM 4123 N N . GLY A 1 1 ? -13.487 14.645 -6.060 1.00 0.00 1 GLY A N 7
ATOM 4124 C CA . GLY A 1 1 ? -13.423 13.419 -5.285 1.00 0.00 1 GLY A CA 7
ATOM 4125 C C . GLY A 1 1 ? -12.434 13.508 -4.140 1.00 0.00 1 GLY A C 7
ATOM 4126 O O . GLY A 1 1 ? -11.245 13.741 -4.354 1.00 0.00 1 GLY A O 7
ATOM 4130 N N . SER A 1 2 ? -12.926 13.324 -2.919 1.00 0.00 2 SER A N 7
ATOM 4131 C CA . SER A 1 2 ? -12.078 13.391 -1.734 1.00 0.00 2 SER A CA 7
ATOM 4132 C C . SER A 1 2 ? -11.890 12.006 -1.123 1.00 0.00 2 SER A C 7
ATOM 4133 O O . SER A 1 2 ? -12.699 11.104 -1.340 1.00 0.00 2 SER A O 7
ATOM 4141 N N . SER A 1 3 ? -10.816 11.846 -0.356 1.00 0.00 3 SER A N 7
ATOM 4142 C CA . SER A 1 3 ? -10.518 10.571 0.285 1.00 0.00 3 SER A CA 7
ATOM 4143 C C . SER A 1 3 ? -11.048 10.545 1.716 1.00 0.00 3 SER A C 7
ATOM 4144 O O . SER A 1 3 ? -10.922 11.521 2.454 1.00 0.00 3 SER A O 7
ATOM 4152 N N . GLY A 1 4 ? -11.641 9.419 2.101 1.00 0.00 4 GLY A N 7
ATOM 4153 C CA . GLY A 1 4 ? -12.182 9.286 3.441 1.00 0.00 4 GLY A CA 7
ATOM 4154 C C . GLY A 1 4 ? -12.581 7.860 3.766 1.00 0.00 4 GLY A C 7
ATOM 4155 O O . GLY A 1 4 ? -13.711 7.605 4.184 1.00 0.00 4 GLY A O 7
ATOM 4159 N N . SER A 1 5 ? -11.654 6.928 3.572 1.00 0.00 5 SER A N 7
ATOM 4160 C CA . SER A 1 5 ? -11.917 5.520 3.842 1.00 0.00 5 SER A CA 7
ATOM 4161 C C . SER A 1 5 ? -11.087 5.029 5.024 1.00 0.00 5 SER A C 7
ATOM 4162 O O . SER A 1 5 ? -10.003 5.546 5.293 1.00 0.00 5 SER A O 7
ATOM 4170 N N . SER A 1 6 ? -11.604 4.026 5.727 1.00 0.00 6 SER A N 7
ATOM 4171 C CA . SER A 1 6 ? -10.913 3.466 6.883 1.00 0.00 6 SER A CA 7
ATOM 4172 C C . SER A 1 6 ? -9.913 2.398 6.453 1.00 0.00 6 SER A C 7
ATOM 4173 O O . SER A 1 6 ? -8.755 2.412 6.869 1.00 0.00 6 SER A O 7
ATOM 4181 N N . GLY A 1 7 ? -10.369 1.471 5.616 1.00 0.00 7 GLY A N 7
ATOM 4182 C CA . GLY A 1 7 ? -9.503 0.407 5.143 1.00 0.00 7 GLY A CA 7
ATOM 4183 C C . GLY A 1 7 ? -9.378 -0.727 6.142 1.00 0.00 7 GLY A C 7
ATOM 4184 O O . GLY A 1 7 ? -8.685 -0.600 7.151 1.00 0.00 7 GLY A O 7
ATOM 4188 N N . SER A 1 8 ? -10.052 -1.837 5.862 1.00 0.00 8 SER A N 7
ATOM 4189 C CA . SER A 1 8 ? -10.018 -2.996 6.746 1.00 0.00 8 SER A CA 7
ATOM 4190 C C . SER A 1 8 ? -9.080 -4.069 6.201 1.00 0.00 8 SER A C 7
ATOM 4191 O O . SER A 1 8 ? -9.248 -4.545 5.077 1.00 0.00 8 SER A O 7
ATOM 4199 N N . LEU A 1 9 ? -8.090 -4.444 7.004 1.00 0.00 9 LEU A N 7
ATOM 4200 C CA . LEU A 1 9 ? -7.124 -5.461 6.603 1.00 0.00 9 LEU A CA 7
ATOM 4201 C C . LEU A 1 9 ? -7.827 -6.758 6.216 1.00 0.00 9 LEU A C 7
ATOM 4202 O O . LEU A 1 9 ? -8.295 -7.502 7.077 1.00 0.00 9 LEU A O 7
ATOM 4218 N N . MET A 1 10 ? -7.894 -7.023 4.915 1.00 0.00 10 MET A N 7
ATOM 4219 C CA . MET A 1 10 ? -8.537 -8.232 4.415 1.00 0.00 10 MET A CA 7
ATOM 4220 C C . MET A 1 10 ? -7.653 -9.454 4.648 1.00 0.00 10 MET A C 7
ATOM 4221 O O . MET A 1 10 ? -6.516 -9.331 5.103 1.00 0.00 10 MET A O 7
ATOM 4235 N N . ASP A 1 11 ? -8.184 -10.631 4.335 1.00 0.00 11 ASP A N 7
ATOM 4236 C CA . ASP A 1 11 ? -7.443 -11.874 4.511 1.00 0.00 11 ASP A CA 7
ATOM 4237 C C . ASP A 1 11 ? -6.557 -12.154 3.301 1.00 0.00 11 ASP A C 7
ATOM 4238 O O . ASP A 1 11 ? -5.972 -13.231 3.183 1.00 0.00 11 ASP A O 7
ATOM 4247 N N . VAL A 1 12 ? -6.464 -11.178 2.403 1.00 0.00 12 VAL A N 7
ATOM 4248 C CA . VAL A 1 12 ? -5.650 -11.319 1.202 1.00 0.00 12 VAL A CA 7
ATOM 4249 C C . VAL A 1 12 ? -4.230 -10.816 1.439 1.00 0.00 12 VAL A C 7
ATOM 4250 O O . VAL A 1 12 ? -4.025 -9.684 1.877 1.00 0.00 12 VAL A O 7
ATOM 4263 N N . LYS A 1 13 ? -3.251 -11.665 1.145 1.00 0.00 13 LYS A N 7
ATOM 4264 C CA . LYS A 1 13 ? -1.849 -11.307 1.323 1.00 0.00 13 LYS A CA 7
ATOM 4265 C C . LYS A 1 13 ? -1.480 -10.105 0.460 1.00 0.00 13 LYS A C 7
ATOM 4266 O O . LYS A 1 13 ? -1.949 -9.972 -0.671 1.00 0.00 13 LYS A O 7
ATOM 4285 N N . CYS A 1 14 ? -0.635 -9.232 0.999 1.00 0.00 14 CYS A N 7
ATOM 4286 C CA . CYS A 1 14 ? -0.202 -8.041 0.278 1.00 0.00 14 CYS A CA 7
ATOM 4287 C C . CYS A 1 14 ? 0.335 -8.406 -1.103 1.00 0.00 14 CYS A C 7
ATOM 4288 O O . CYS A 1 14 ? 1.061 -9.387 -1.257 1.00 0.00 14 CYS A O 7
ATOM 4295 N N . GLU A 1 15 ? -0.029 -7.609 -2.103 1.00 0.00 15 GLU A N 7
ATOM 4296 C CA . GLU A 1 15 ? 0.416 -7.849 -3.470 1.00 0.00 15 GLU A CA 7
ATOM 4297 C C . GLU A 1 15 ? 1.835 -8.410 -3.491 1.00 0.00 15 GLU A C 7
ATOM 4298 O O . GLU A 1 15 ? 2.085 -9.479 -4.048 1.00 0.00 15 GLU A O 7
ATOM 4310 N N . THR A 1 16 ? 2.762 -7.680 -2.878 1.00 0.00 16 THR A N 7
ATOM 4311 C CA . THR A 1 16 ? 4.156 -8.102 -2.827 1.00 0.00 16 THR A CA 7
ATOM 4312 C C . THR A 1 16 ? 4.285 -9.507 -2.249 1.00 0.00 16 THR A C 7
ATOM 4313 O O . THR A 1 16 ? 3.838 -9.790 -1.138 1.00 0.00 16 THR A O 7
ATOM 4324 N N . PRO A 1 17 ? 4.909 -10.409 -3.020 1.00 0.00 17 PRO A N 7
ATOM 4325 C CA . PRO A 1 17 ? 5.112 -11.800 -2.605 1.00 0.00 17 PRO A CA 7
ATOM 4326 C C . PRO A 1 17 ? 6.123 -11.925 -1.470 1.00 0.00 17 PRO A C 7
ATOM 4327 O O . PRO A 1 17 ? 6.416 -13.026 -1.005 1.00 0.00 17 PRO A O 7
ATOM 4338 N N . ASN A 1 18 ? 6.652 -10.789 -1.028 1.00 0.00 18 ASN A N 7
ATOM 4339 C CA . ASN A 1 18 ? 7.631 -10.771 0.053 1.00 0.00 18 ASN A CA 7
ATOM 4340 C C . ASN A 1 18 ? 7.061 -10.087 1.292 1.00 0.00 18 ASN A C 7
ATOM 4341 O O . ASN A 1 18 ? 7.662 -10.122 2.366 1.00 0.00 18 ASN A O 7
ATOM 4352 N N . CYS A 1 19 ? 5.897 -9.465 1.135 1.00 0.00 19 CYS A N 7
ATOM 4353 C CA . CYS A 1 19 ? 5.245 -8.772 2.239 1.00 0.00 19 CYS A CA 7
ATOM 4354 C C . CYS A 1 19 ? 4.250 -9.689 2.945 1.00 0.00 19 CYS A C 7
ATOM 4355 O O . CYS A 1 19 ? 3.189 -10.021 2.415 1.00 0.00 19 CYS A O 7
ATOM 4362 N N . PRO A 1 20 ? 4.599 -10.109 4.170 1.00 0.00 20 PRO A N 7
ATOM 4363 C CA . PRO A 1 20 ? 3.751 -10.992 4.976 1.00 0.00 20 PRO A CA 7
ATOM 4364 C C . PRO A 1 20 ? 2.489 -10.293 5.468 1.00 0.00 20 PRO A C 7
ATOM 4365 O O . PRO A 1 20 ? 1.564 -10.936 5.965 1.00 0.00 20 PRO A O 7
ATOM 4376 N N . PHE A 1 21 ? 2.456 -8.972 5.327 1.00 0.00 21 PHE A N 7
ATOM 4377 C CA . PHE A 1 21 ? 1.306 -8.185 5.758 1.00 0.00 21 PHE A CA 7
ATOM 4378 C C . PHE A 1 21 ? 0.157 -8.310 4.762 1.00 0.00 21 PHE A C 7
ATOM 4379 O O . PHE A 1 21 ? 0.376 -8.494 3.565 1.00 0.00 21 PHE A O 7
ATOM 4396 N N . PHE A 1 22 ? -1.068 -8.208 5.266 1.00 0.00 22 PHE A N 7
ATOM 4397 C CA . PHE A 1 22 ? -2.253 -8.311 4.422 1.00 0.00 22 PHE A CA 7
ATOM 4398 C C . PHE A 1 22 ? -2.585 -6.966 3.784 1.00 0.00 22 PHE A C 7
ATOM 4399 O O . PHE A 1 22 ? -2.223 -5.913 4.308 1.00 0.00 22 PHE A O 7
ATOM 4416 N N . MET A 1 23 ? -3.275 -7.010 2.649 1.00 0.00 23 MET A N 7
ATOM 4417 C CA . MET A 1 23 ? -3.656 -5.794 1.939 1.00 0.00 23 MET A CA 7
ATOM 4418 C C . MET A 1 23 ? -5.047 -5.332 2.361 1.00 0.00 23 MET A C 7
ATOM 4419 O O . MET A 1 23 ? -6.009 -6.098 2.307 1.00 0.00 23 MET A O 7
ATOM 4433 N N . SER A 1 24 ? -5.146 -4.075 2.782 1.00 0.00 24 SER A N 7
ATOM 4434 C CA . SER A 1 24 ? -6.419 -3.513 3.217 1.00 0.00 24 SER A CA 7
ATOM 4435 C C . SER A 1 24 ? -7.342 -3.273 2.027 1.00 0.00 24 SER A C 7
ATOM 4436 O O . SER A 1 24 ? -6.972 -3.522 0.879 1.00 0.00 24 SER A O 7
ATOM 4444 N N . VAL A 1 25 ? -8.547 -2.787 2.309 1.00 0.00 25 VAL A N 7
ATOM 4445 C CA . VAL A 1 25 ? -9.525 -2.512 1.263 1.00 0.00 25 VAL A CA 7
ATOM 4446 C C . VAL A 1 25 ? -9.212 -1.202 0.550 1.00 0.00 25 VAL A C 7
ATOM 4447 O O . VAL A 1 25 ? -9.642 -0.981 -0.582 1.00 0.00 25 VAL A O 7
ATOM 4460 N N . ASN A 1 26 ? -8.460 -0.335 1.219 1.00 0.00 26 ASN A N 7
ATOM 4461 C CA . ASN A 1 26 ? -8.089 0.956 0.650 1.00 0.00 26 ASN A CA 7
ATOM 4462 C C . ASN A 1 26 ? -6.607 0.986 0.290 1.00 0.00 26 ASN A C 7
ATOM 4463 O O . ASN A 1 26 ? -6.114 1.959 -0.282 1.00 0.00 26 ASN A O 7
ATOM 4474 N N . THR A 1 27 ? -5.899 -0.088 0.628 1.00 0.00 27 THR A N 7
ATOM 4475 C CA . THR A 1 27 ? -4.474 -0.185 0.342 1.00 0.00 27 THR A CA 7
ATOM 4476 C C . THR A 1 27 ? -4.206 -1.172 -0.789 1.00 0.00 27 THR A C 7
ATOM 4477 O O . THR A 1 27 ? -3.158 -1.124 -1.431 1.00 0.00 27 THR A O 7
ATOM 4488 N N . GLN A 1 28 ? -5.161 -2.066 -1.026 1.00 0.00 28 GLN A N 7
ATOM 4489 C CA . GLN A 1 28 ? -5.026 -3.065 -2.080 1.00 0.00 28 GLN A CA 7
ATOM 4490 C C . GLN A 1 28 ? -4.721 -2.404 -3.420 1.00 0.00 28 GLN A C 7
ATOM 4491 O O . GLN A 1 28 ? -5.104 -1.264 -3.679 1.00 0.00 28 GLN A O 7
ATOM 4505 N N . PRO A 1 29 ? -4.013 -3.136 -4.294 1.00 0.00 29 PRO A N 7
ATOM 4506 C CA . PRO A 1 29 ? -3.551 -4.495 -3.996 1.00 0.00 29 PRO A CA 7
ATOM 4507 C C . PRO A 1 29 ? -2.452 -4.515 -2.939 1.00 0.00 29 PRO A C 7
ATOM 4508 O O . PRO A 1 29 ? -2.142 -5.563 -2.370 1.00 0.00 29 PRO A O 7
ATOM 4519 N N . LEU A 1 30 ? -1.866 -3.352 -2.680 1.00 0.00 30 LEU A N 7
ATOM 4520 C CA . LEU A 1 30 ? -0.801 -3.235 -1.690 1.00 0.00 30 LEU A CA 7
ATOM 4521 C C . LEU A 1 30 ? -1.375 -3.148 -0.279 1.00 0.00 30 LEU A C 7
ATOM 4522 O O . LEU A 1 30 ? -2.590 -3.065 -0.096 1.00 0.00 30 LEU A O 7
ATOM 4538 N N . CYS A 1 31 ? -0.494 -3.165 0.715 1.00 0.00 31 CYS A N 7
ATOM 4539 C CA . CYS A 1 31 ? -0.912 -3.086 2.109 1.00 0.00 31 CYS A CA 7
ATOM 4540 C C . CYS A 1 31 ? -0.639 -1.698 2.681 1.00 0.00 31 CYS A C 7
ATOM 4541 O O . CYS A 1 31 ? -0.053 -0.844 2.014 1.00 0.00 31 CYS A O 7
ATOM 4548 N N . HIS A 1 32 ? -1.067 -1.480 3.921 1.00 0.00 32 HIS A N 7
ATOM 4549 C CA . HIS A 1 32 ? -0.868 -0.196 4.583 1.00 0.00 32 HIS A CA 7
ATOM 4550 C C . HIS A 1 32 ? 0.583 0.261 4.459 1.00 0.00 32 HIS A C 7
ATOM 4551 O O . HIS A 1 32 ? 0.859 1.347 3.950 1.00 0.00 32 HIS A O 7
ATOM 4565 N N . GLU A 1 33 ? 1.504 -0.575 4.927 1.00 0.00 33 GLU A N 7
ATOM 4566 C CA . GLU A 1 33 ? 2.925 -0.255 4.869 1.00 0.00 33 GLU A CA 7
ATOM 4567 C C . GLU A 1 33 ? 3.345 0.103 3.446 1.00 0.00 33 GLU A C 7
ATOM 4568 O O . GLU A 1 33 ? 3.686 1.250 3.157 1.00 0.00 33 GLU A O 7
ATOM 4580 N N . CYS A 1 34 ? 3.318 -0.888 2.561 1.00 0.00 34 CYS A N 7
ATOM 4581 C CA . CYS A 1 34 ? 3.695 -0.680 1.168 1.00 0.00 34 CYS A CA 7
ATOM 4582 C C . CYS A 1 34 ? 2.981 0.536 0.587 1.00 0.00 34 CYS A C 7
ATOM 4583 O O . CYS A 1 34 ? 3.615 1.525 0.219 1.00 0.00 34 CYS A O 7
ATOM 4590 N N . SER A 1 35 ? 1.656 0.455 0.506 1.00 0.00 35 SER A N 7
ATOM 4591 C CA . SER A 1 35 ? 0.855 1.546 -0.034 1.00 0.00 35 SER A CA 7
ATOM 4592 C C . SER A 1 35 ? 1.399 2.897 0.422 1.00 0.00 35 SER A C 7
ATOM 4593 O O . SER A 1 35 ? 1.390 3.868 -0.334 1.00 0.00 35 SER A O 7
ATOM 4601 N N . GLU A 1 36 ? 1.872 2.949 1.663 1.00 0.00 36 GLU A N 7
ATOM 4602 C CA . GLU A 1 36 ? 2.420 4.180 2.220 1.00 0.00 36 GLU A CA 7
ATOM 4603 C C . GLU A 1 36 ? 3.842 4.418 1.721 1.00 0.00 36 GLU A C 7
ATOM 4604 O O . GLU A 1 36 ? 4.219 5.546 1.403 1.00 0.00 36 GLU A O 7
ATOM 4616 N N . ARG A 1 37 ? 4.626 3.348 1.655 1.00 0.00 37 ARG A N 7
ATOM 4617 C CA . ARG A 1 37 ? 6.007 3.439 1.196 1.00 0.00 37 ARG A CA 7
ATOM 4618 C C . ARG A 1 37 ? 6.090 4.183 -0.133 1.00 0.00 37 ARG A C 7
ATOM 4619 O O . ARG A 1 37 ? 6.991 4.995 -0.347 1.00 0.00 37 ARG A O 7
ATOM 4640 N N . ARG A 1 38 ? 5.145 3.900 -1.024 1.00 0.00 38 ARG A N 7
ATOM 4641 C CA . ARG A 1 38 ? 5.113 4.540 -2.333 1.00 0.00 38 ARG A CA 7
ATOM 4642 C C . ARG A 1 38 ? 4.518 5.942 -2.238 1.00 0.00 38 ARG A C 7
ATOM 4643 O O . ARG A 1 38 ? 5.060 6.895 -2.797 1.00 0.00 38 ARG A O 7
ATOM 4664 N N . GLN A 1 39 ? 3.401 6.058 -1.527 1.00 0.00 39 GLN A N 7
ATOM 4665 C CA . GLN A 1 39 ? 2.732 7.343 -1.360 1.00 0.00 39 GLN A CA 7
ATOM 4666 C C . GLN A 1 39 ? 3.746 8.457 -1.122 1.00 0.00 39 GLN A C 7
ATOM 4667 O O . GLN A 1 39 ? 3.833 9.409 -1.898 1.00 0.00 39 GLN A O 7
ATOM 4681 N N . LYS A 1 40 ? 4.511 8.333 -0.043 1.00 0.00 40 LYS A N 7
ATOM 4682 C CA . LYS A 1 40 ? 5.521 9.328 0.299 1.00 0.00 40 LYS A CA 7
ATOM 4683 C C . LYS A 1 40 ? 6.171 9.897 -0.958 1.00 0.00 40 LYS A C 7
ATOM 4684 O O . LYS A 1 40 ? 6.247 11.112 -1.134 1.00 0.00 40 LYS A O 7
ATOM 4703 N N . ASN A 1 41 ? 6.638 9.010 -1.831 1.00 0.00 41 ASN A N 7
ATOM 4704 C CA . ASN A 1 41 ? 7.282 9.424 -3.072 1.00 0.00 41 ASN A CA 7
ATOM 4705 C C . ASN A 1 41 ? 6.242 9.796 -4.126 1.00 0.00 41 ASN A C 7
ATOM 4706 O O . ASN A 1 41 ? 5.365 8.998 -4.453 1.00 0.00 41 ASN A O 7
ATOM 4717 N N . GLN A 1 42 ? 6.350 11.012 -4.652 1.00 0.00 42 GLN A N 7
ATOM 4718 C CA . GLN A 1 42 ? 5.419 11.489 -5.668 1.00 0.00 42 GLN A CA 7
ATOM 4719 C C . GLN A 1 42 ? 5.752 10.894 -7.032 1.00 0.00 42 GLN A C 7
ATOM 4720 O O . GLN A 1 42 ? 6.900 10.930 -7.473 1.00 0.00 42 GLN A O 7
ATOM 4734 N N . ASN A 1 43 ? 4.739 10.347 -7.697 1.00 0.00 43 ASN A N 7
ATOM 4735 C CA . ASN A 1 43 ? 4.924 9.744 -9.012 1.00 0.00 43 ASN A CA 7
ATOM 4736 C C . ASN A 1 43 ? 4.299 10.610 -10.101 1.00 0.00 43 ASN A C 7
ATOM 4737 O O . ASN A 1 43 ? 4.243 10.217 -11.266 1.00 0.00 43 ASN A O 7
ATOM 4748 N N . SER A 1 44 ? 3.832 11.793 -9.713 1.00 0.00 44 SER A N 7
ATOM 4749 C CA . SER A 1 44 ? 3.208 12.714 -10.655 1.00 0.00 44 SER A CA 7
ATOM 4750 C C . SER A 1 44 ? 4.085 12.906 -11.889 1.00 0.00 44 SER A C 7
ATOM 4751 O O . SER A 1 44 ? 3.627 12.752 -13.020 1.00 0.00 44 SER A O 7
ATOM 4759 N N . GLY A 1 45 ? 5.350 13.245 -11.661 1.00 0.00 45 GLY A N 7
ATOM 4760 C CA . GLY A 1 45 ? 6.272 13.453 -12.762 1.00 0.00 45 GLY A CA 7
ATOM 4761 C C . GLY A 1 45 ? 6.604 12.166 -13.492 1.00 0.00 45 GLY A C 7
ATOM 4762 O O . GLY A 1 45 ? 5.883 11.734 -14.391 1.00 0.00 45 GLY A O 7
ATOM 4766 N N . PRO A 1 46 ? 7.721 11.532 -13.104 1.00 0.00 46 PRO A N 7
ATOM 4767 C CA . PRO A 1 46 ? 8.172 10.279 -13.716 1.00 0.00 46 PRO A CA 7
ATOM 4768 C C . PRO A 1 46 ? 7.266 9.104 -13.366 1.00 0.00 46 PRO A C 7
ATOM 4769 O O . PRO A 1 46 ? 7.375 8.524 -12.286 1.00 0.00 46 PRO A O 7
ATOM 4780 N N . SER A 1 47 ? 6.372 8.757 -14.286 1.00 0.00 47 SER A N 7
ATOM 4781 C CA . SER A 1 47 ? 5.445 7.652 -14.073 1.00 0.00 47 SER A CA 7
ATOM 4782 C C . SER A 1 47 ? 6.120 6.313 -14.359 1.00 0.00 47 SER A C 7
ATOM 4783 O O . SER A 1 47 ? 6.769 6.141 -15.390 1.00 0.00 47 SER A O 7
ATOM 4791 N N . SER A 1 48 ? 5.960 5.369 -13.437 1.00 0.00 48 SER A N 7
ATOM 4792 C CA . SER A 1 48 ? 6.557 4.046 -13.587 1.00 0.00 48 SER A CA 7
ATOM 4793 C C . SER A 1 48 ? 5.689 3.156 -14.472 1.00 0.00 48 SER A C 7
ATOM 4794 O O . SER A 1 48 ? 6.188 2.476 -15.367 1.00 0.00 48 SER A O 7
ATOM 4802 N N . GLY A 1 49 ? 4.385 3.168 -14.214 1.00 0.00 49 GLY A N 7
ATOM 4803 C CA . GLY A 1 49 ? 3.467 2.358 -14.994 1.00 0.00 49 GLY A CA 7
ATOM 4804 C C . GLY A 1 49 ? 2.258 1.916 -14.194 1.00 0.00 49 GLY A C 7
ATOM 4805 O O . GLY A 1 49 ? 2.429 1.361 -13.110 1.00 0.00 49 GLY A O 7
ATOM 4810 N N . GLY A 1 1 ? -27.934 1.016 4.632 1.00 0.00 1 GLY A N 8
ATOM 4811 C CA . GLY A 1 1 ? -28.622 2.284 4.792 1.00 0.00 1 GLY A CA 8
ATOM 4812 C C . GLY A 1 1 ? -27.713 3.472 4.541 1.00 0.00 1 GLY A C 8
ATOM 4813 O O . GLY A 1 1 ? -28.106 4.434 3.881 1.00 0.00 1 GLY A O 8
ATOM 4817 N N . SER A 1 2 ? -26.496 3.406 5.070 1.00 0.00 2 SER A N 8
ATOM 4818 C CA . SER A 1 2 ? -25.531 4.486 4.905 1.00 0.00 2 SER A CA 8
ATOM 4819 C C . SER A 1 2 ? -24.149 3.934 4.570 1.00 0.00 2 SER A C 8
ATOM 4820 O O . SER A 1 2 ? -23.797 2.824 4.971 1.00 0.00 2 SER A O 8
ATOM 4828 N N . SER A 1 3 ? -23.369 4.717 3.831 1.00 0.00 3 SER A N 8
ATOM 4829 C CA . SER A 1 3 ? -22.026 4.306 3.437 1.00 0.00 3 SER A CA 8
ATOM 4830 C C . SER A 1 3 ? -20.984 4.853 4.408 1.00 0.00 3 SER A C 8
ATOM 4831 O O . SER A 1 3 ? -21.033 6.019 4.795 1.00 0.00 3 SER A O 8
ATOM 4839 N N . GLY A 1 4 ? -20.041 4.000 4.797 1.00 0.00 4 GLY A N 8
ATOM 4840 C CA . GLY A 1 4 ? -19.000 4.415 5.718 1.00 0.00 4 GLY A CA 8
ATOM 4841 C C . GLY A 1 4 ? -17.619 4.361 5.096 1.00 0.00 4 GLY A C 8
ATOM 4842 O O . GLY A 1 4 ? -17.474 4.037 3.917 1.00 0.00 4 GLY A O 8
ATOM 4846 N N . SER A 1 5 ? -16.601 4.681 5.889 1.00 0.00 5 SER A N 8
ATOM 4847 C CA . SER A 1 5 ? -15.225 4.672 5.407 1.00 0.00 5 SER A CA 8
ATOM 4848 C C . SER A 1 5 ? -14.667 3.253 5.381 1.00 0.00 5 SER A C 8
ATOM 4849 O O . SER A 1 5 ? -14.832 2.492 6.335 1.00 0.00 5 SER A O 8
ATOM 4857 N N . SER A 1 6 ? -14.005 2.904 4.282 1.00 0.00 6 SER A N 8
ATOM 4858 C CA . SER A 1 6 ? -13.425 1.574 4.129 1.00 0.00 6 SER A CA 8
ATOM 4859 C C . SER A 1 6 ? -11.940 1.587 4.478 1.00 0.00 6 SER A C 8
ATOM 4860 O O . SER A 1 6 ? -11.357 2.641 4.725 1.00 0.00 6 SER A O 8
ATOM 4868 N N . GLY A 1 7 ? -11.333 0.404 4.495 1.00 0.00 7 GLY A N 8
ATOM 4869 C CA . GLY A 1 7 ? -9.921 0.299 4.814 1.00 0.00 7 GLY A CA 8
ATOM 4870 C C . GLY A 1 7 ? -9.650 -0.698 5.923 1.00 0.00 7 GLY A C 8
ATOM 4871 O O . GLY A 1 7 ? -9.090 -0.346 6.961 1.00 0.00 7 GLY A O 8
ATOM 4875 N N . SER A 1 8 ? -10.049 -1.947 5.704 1.00 0.00 8 SER A N 8
ATOM 4876 C CA . SER A 1 8 ? -9.850 -2.998 6.695 1.00 0.00 8 SER A CA 8
ATOM 4877 C C . SER A 1 8 ? -9.055 -4.159 6.105 1.00 0.00 8 SER A C 8
ATOM 4878 O O . SER A 1 8 ? -9.316 -4.599 4.985 1.00 0.00 8 SER A O 8
ATOM 4886 N N . LEU A 1 9 ? -8.085 -4.650 6.867 1.00 0.00 9 LEU A N 8
ATOM 4887 C CA . LEU A 1 9 ? -7.250 -5.761 6.421 1.00 0.00 9 LEU A CA 8
ATOM 4888 C C . LEU A 1 9 ? -8.106 -6.946 5.987 1.00 0.00 9 LEU A C 8
ATOM 4889 O O . LEU A 1 9 ? -8.902 -7.468 6.768 1.00 0.00 9 LEU A O 8
ATOM 4905 N N . MET A 1 10 ? -7.936 -7.366 4.738 1.00 0.00 10 MET A N 8
ATOM 4906 C CA . MET A 1 10 ? -8.692 -8.492 4.201 1.00 0.00 10 MET A CA 8
ATOM 4907 C C . MET A 1 10 ? -7.950 -9.805 4.435 1.00 0.00 10 MET A C 8
ATOM 4908 O O . MET A 1 10 ? -6.842 -9.815 4.971 1.00 0.00 10 MET A O 8
ATOM 4922 N N . ASP A 1 11 ? -8.569 -10.908 4.031 1.00 0.00 11 ASP A N 8
ATOM 4923 C CA . ASP A 1 11 ? -7.968 -12.226 4.196 1.00 0.00 11 ASP A CA 8
ATOM 4924 C C . ASP A 1 11 ? -6.968 -12.511 3.079 1.00 0.00 11 ASP A C 8
ATOM 4925 O O . ASP A 1 11 ? -6.538 -13.649 2.892 1.00 0.00 11 ASP A O 8
ATOM 4934 N N . VAL A 1 12 ? -6.602 -11.469 2.339 1.00 0.00 12 VAL A N 8
ATOM 4935 C CA . VAL A 1 12 ? -5.653 -11.607 1.241 1.00 0.00 12 VAL A CA 8
ATOM 4936 C C . VAL A 1 12 ? -4.319 -10.955 1.583 1.00 0.00 12 VAL A C 8
ATOM 4937 O O . VAL A 1 12 ? -4.268 -9.793 1.987 1.00 0.00 12 VAL A O 8
ATOM 4950 N N . LYS A 1 13 ? -3.238 -11.710 1.418 1.00 0.00 13 LYS A N 8
ATOM 4951 C CA . LYS A 1 13 ? -1.900 -11.207 1.707 1.00 0.00 13 LYS A CA 8
ATOM 4952 C C . LYS A 1 13 ? -1.552 -10.034 0.796 1.00 0.00 13 LYS A C 8
ATOM 4953 O O . LYS A 1 13 ? -2.071 -9.922 -0.315 1.00 0.00 13 LYS A O 8
ATOM 4972 N N . CYS A 1 14 ? -0.669 -9.162 1.273 1.00 0.00 14 CYS A N 8
ATOM 4973 C CA . CYS A 1 14 ? -0.250 -7.999 0.502 1.00 0.00 14 CYS A CA 8
ATOM 4974 C C . CYS A 1 14 ? 0.236 -8.411 -0.885 1.00 0.00 14 CYS A C 8
ATOM 4975 O O . CYS A 1 14 ? 0.863 -9.457 -1.048 1.00 0.00 14 CYS A O 8
ATOM 4982 N N . GLU A 1 15 ? -0.059 -7.581 -1.881 1.00 0.00 15 GLU A N 8
ATOM 4983 C CA . GLU A 1 15 ? 0.347 -7.860 -3.253 1.00 0.00 15 GLU A CA 8
ATOM 4984 C C . GLU A 1 15 ? 1.713 -8.539 -3.288 1.00 0.00 15 GLU A C 8
ATOM 4985 O O . GLU A 1 15 ? 1.851 -9.658 -3.785 1.00 0.00 15 GLU A O 8
ATOM 4997 N N . THR A 1 16 ? 2.722 -7.855 -2.758 1.00 0.00 16 THR A N 8
ATOM 4998 C CA . THR A 1 16 ? 4.077 -8.390 -2.730 1.00 0.00 16 THR A CA 8
ATOM 4999 C C . THR A 1 16 ? 4.122 -9.738 -2.019 1.00 0.00 16 THR A C 8
ATOM 5000 O O . THR A 1 16 ? 3.711 -9.872 -0.866 1.00 0.00 16 THR A O 8
ATOM 5011 N N . PRO A 1 17 ? 4.633 -10.761 -2.720 1.00 0.00 17 PRO A N 8
ATOM 5012 C CA . PRO A 1 17 ? 4.744 -12.117 -2.173 1.00 0.00 17 PRO A CA 8
ATOM 5013 C C . PRO A 1 17 ? 5.798 -12.214 -1.075 1.00 0.00 17 PRO A C 8
ATOM 5014 O O . PRO A 1 17 ? 6.036 -13.288 -0.524 1.00 0.00 17 PRO A O 8
ATOM 5025 N N . ASN A 1 18 ? 6.425 -11.086 -0.761 1.00 0.00 18 ASN A N 8
ATOM 5026 C CA . ASN A 1 18 ? 7.454 -11.045 0.272 1.00 0.00 18 ASN A CA 8
ATOM 5027 C C . ASN A 1 18 ? 6.943 -10.330 1.520 1.00 0.00 18 ASN A C 8
ATOM 5028 O O . ASN A 1 18 ? 7.431 -10.564 2.626 1.00 0.00 18 ASN A O 8
ATOM 5039 N N . CYS A 1 19 ? 5.958 -9.458 1.334 1.00 0.00 19 CYS A N 8
ATOM 5040 C CA . CYS A 1 19 ? 5.380 -8.709 2.443 1.00 0.00 19 CYS A CA 8
ATOM 5041 C C . CYS A 1 19 ? 4.515 -9.612 3.318 1.00 0.00 19 CYS A C 8
ATOM 5042 O O . CYS A 1 19 ? 3.459 -10.092 2.905 1.00 0.00 19 CYS A O 8
ATOM 5049 N N . PRO A 1 20 ? 4.973 -9.850 4.556 1.00 0.00 20 PRO A N 8
ATOM 5050 C CA . PRO A 1 20 ? 4.257 -10.695 5.516 1.00 0.00 20 PRO A CA 8
ATOM 5051 C C . PRO A 1 20 ? 2.968 -10.048 6.010 1.00 0.00 20 PRO A C 8
ATOM 5052 O O . PRO A 1 20 ? 2.252 -10.617 6.834 1.00 0.00 20 PRO A O 8
ATOM 5063 N N . PHE A 1 21 ? 2.677 -8.855 5.502 1.00 0.00 21 PHE A N 8
ATOM 5064 C CA . PHE A 1 21 ? 1.474 -8.129 5.892 1.00 0.00 21 PHE A CA 8
ATOM 5065 C C . PHE A 1 21 ? 0.392 -8.256 4.824 1.00 0.00 21 PHE A C 8
ATOM 5066 O O . PHE A 1 21 ? 0.687 -8.452 3.645 1.00 0.00 21 PHE A O 8
ATOM 5083 N N . PHE A 1 22 ? -0.863 -8.143 5.246 1.00 0.00 22 PHE A N 8
ATOM 5084 C CA . PHE A 1 22 ? -1.991 -8.247 4.327 1.00 0.00 22 PHE A CA 8
ATOM 5085 C C . PHE A 1 22 ? -2.350 -6.880 3.751 1.00 0.00 22 PHE A C 8
ATOM 5086 O O . PHE A 1 22 ? -1.979 -5.845 4.303 1.00 0.00 22 PHE A O 8
ATOM 5103 N N . MET A 1 23 ? -3.073 -6.887 2.636 1.00 0.00 23 MET A N 8
ATOM 5104 C CA . MET A 1 23 ? -3.483 -5.648 1.984 1.00 0.00 23 MET A CA 8
ATOM 5105 C C . MET A 1 23 ? -4.874 -5.226 2.444 1.00 0.00 23 MET A C 8
ATOM 5106 O O . MET A 1 23 ? -5.816 -6.019 2.412 1.00 0.00 23 MET A O 8
ATOM 5120 N N . SER A 1 24 ? -4.997 -3.974 2.872 1.00 0.00 24 SER A N 8
ATOM 5121 C CA . SER A 1 24 ? -6.273 -3.448 3.342 1.00 0.00 24 SER A CA 8
ATOM 5122 C C . SER A 1 24 ? -7.229 -3.218 2.176 1.00 0.00 24 SER A C 8
ATOM 5123 O O . SER A 1 24 ? -6.865 -3.402 1.014 1.00 0.00 24 SER A O 8
ATOM 5131 N N . VAL A 1 25 ? -8.454 -2.813 2.494 1.00 0.00 25 VAL A N 8
ATOM 5132 C CA . VAL A 1 25 ? -9.464 -2.555 1.474 1.00 0.00 25 VAL A CA 8
ATOM 5133 C C . VAL A 1 25 ? -9.206 -1.229 0.768 1.00 0.00 25 VAL A C 8
ATOM 5134 O O . VAL A 1 25 ? -9.637 -1.023 -0.365 1.00 0.00 25 VAL A O 8
ATOM 5147 N N . ASN A 1 26 ? -8.499 -0.331 1.447 1.00 0.00 26 ASN A N 8
ATOM 5148 C CA . ASN A 1 26 ? -8.183 0.977 0.886 1.00 0.00 26 ASN A CA 8
ATOM 5149 C C . ASN A 1 26 ? -6.712 1.058 0.490 1.00 0.00 26 ASN A C 8
ATOM 5150 O O . ASN A 1 26 ? -6.251 2.077 -0.027 1.00 0.00 26 ASN A O 8
ATOM 5161 N N . THR A 1 27 ? -5.978 -0.023 0.734 1.00 0.00 27 THR A N 8
ATOM 5162 C CA . THR A 1 27 ? -4.560 -0.075 0.405 1.00 0.00 27 THR A CA 8
ATOM 5163 C C . THR A 1 27 ? -4.293 -1.064 -0.724 1.00 0.00 27 THR A C 8
ATOM 5164 O O . THR A 1 27 ? -3.266 -0.989 -1.397 1.00 0.00 27 THR A O 8
ATOM 5175 N N . GLN A 1 28 ? -5.226 -1.989 -0.926 1.00 0.00 28 GLN A N 8
ATOM 5176 C CA . GLN A 1 28 ? -5.090 -2.994 -1.974 1.00 0.00 28 GLN A CA 8
ATOM 5177 C C . GLN A 1 28 ? -4.790 -2.340 -3.319 1.00 0.00 28 GLN A C 8
ATOM 5178 O O . GLN A 1 28 ? -5.176 -1.201 -3.583 1.00 0.00 28 GLN A O 8
ATOM 5192 N N . PRO A 1 29 ? -4.083 -3.075 -4.190 1.00 0.00 29 PRO A N 8
ATOM 5193 C CA . PRO A 1 29 ? -3.617 -4.431 -3.886 1.00 0.00 29 PRO A CA 8
ATOM 5194 C C . PRO A 1 29 ? -2.515 -4.443 -2.833 1.00 0.00 29 PRO A C 8
ATOM 5195 O O . PRO A 1 29 ? -2.271 -5.463 -2.186 1.00 0.00 29 PRO A O 8
ATOM 5206 N N . LEU A 1 30 ? -1.853 -3.304 -2.663 1.00 0.00 30 LEU A N 8
ATOM 5207 C CA . LEU A 1 30 ? -0.776 -3.183 -1.686 1.00 0.00 30 LEU A CA 8
ATOM 5208 C C . LEU A 1 30 ? -1.335 -3.040 -0.274 1.00 0.00 30 LEU A C 8
ATOM 5209 O O . LEU A 1 30 ? -2.546 -2.917 -0.084 1.00 0.00 30 LEU A O 8
ATOM 5225 N N . CYS A 1 31 ? -0.446 -3.056 0.713 1.00 0.00 31 CYS A N 8
ATOM 5226 C CA . CYS A 1 31 ? -0.849 -2.926 2.108 1.00 0.00 31 CYS A CA 8
ATOM 5227 C C . CYS A 1 31 ? -0.518 -1.536 2.643 1.00 0.00 31 CYS A C 8
ATOM 5228 O O . CYS A 1 31 ? 0.058 -0.708 1.937 1.00 0.00 31 CYS A O 8
ATOM 5235 N N . HIS A 1 32 ? -0.886 -1.287 3.896 1.00 0.00 32 HIS A N 8
ATOM 5236 C CA . HIS A 1 32 ? -0.627 0.002 4.527 1.00 0.00 32 HIS A CA 8
ATOM 5237 C C . HIS A 1 32 ? 0.841 0.393 4.381 1.00 0.00 32 HIS A C 8
ATOM 5238 O O . HIS A 1 32 ? 1.157 1.484 3.906 1.00 0.00 32 HIS A O 8
ATOM 5252 N N . GLU A 1 33 ? 1.731 -0.503 4.794 1.00 0.00 33 GLU A N 8
ATOM 5253 C CA . GLU A 1 33 ? 3.165 -0.249 4.710 1.00 0.00 33 GLU A CA 8
ATOM 5254 C C . GLU A 1 33 ? 3.567 0.133 3.288 1.00 0.00 33 GLU A C 8
ATOM 5255 O O . GLU A 1 33 ? 3.956 1.272 3.026 1.00 0.00 33 GLU A O 8
ATOM 5267 N N . CYS A 1 34 ? 3.471 -0.827 2.374 1.00 0.00 34 CYS A N 8
ATOM 5268 C CA . CYS A 1 34 ? 3.826 -0.593 0.980 1.00 0.00 34 CYS A CA 8
ATOM 5269 C C . CYS A 1 34 ? 3.066 0.606 0.418 1.00 0.00 34 CYS A C 8
ATOM 5270 O O . CYS A 1 34 ? 3.665 1.612 0.041 1.00 0.00 34 CYS A O 8
ATOM 5277 N N . SER A 1 35 ? 1.743 0.489 0.368 1.00 0.00 35 SER A N 8
ATOM 5278 C CA . SER A 1 35 ? 0.900 1.561 -0.150 1.00 0.00 35 SER A CA 8
ATOM 5279 C C . SER A 1 35 ? 1.402 2.922 0.322 1.00 0.00 35 SER A C 8
ATOM 5280 O O . SER A 1 35 ? 1.410 3.890 -0.438 1.00 0.00 35 SER A O 8
ATOM 5288 N N . GLU A 1 36 ? 1.819 2.987 1.583 1.00 0.00 36 GLU A N 8
ATOM 5289 C CA . GLU A 1 36 ? 2.321 4.230 2.158 1.00 0.00 36 GLU A CA 8
ATOM 5290 C C . GLU A 1 36 ? 3.758 4.491 1.717 1.00 0.00 36 GLU A C 8
ATOM 5291 O O . GLU A 1 36 ? 4.171 5.640 1.558 1.00 0.00 36 GLU A O 8
ATOM 5303 N N . ARG A 1 37 ? 4.516 3.417 1.522 1.00 0.00 37 ARG A N 8
ATOM 5304 C CA . ARG A 1 37 ? 5.907 3.530 1.102 1.00 0.00 37 ARG A CA 8
ATOM 5305 C C . ARG A 1 37 ? 6.004 4.082 -0.317 1.00 0.00 37 ARG A C 8
ATOM 5306 O O . ARG A 1 37 ? 6.869 4.905 -0.616 1.00 0.00 37 ARG A O 8
ATOM 5327 N N . ARG A 1 38 ? 5.110 3.624 -1.187 1.00 0.00 38 ARG A N 8
ATOM 5328 C CA . ARG A 1 38 ? 5.095 4.071 -2.575 1.00 0.00 38 ARG A CA 8
ATOM 5329 C C . ARG A 1 38 ? 4.901 5.582 -2.657 1.00 0.00 38 ARG A C 8
ATOM 5330 O O . ARG A 1 38 ? 5.536 6.255 -3.469 1.00 0.00 38 ARG A O 8
ATOM 5351 N N . GLN A 1 39 ? 4.020 6.107 -1.812 1.00 0.00 39 GLN A N 8
ATOM 5352 C CA . GLN A 1 39 ? 3.742 7.538 -1.791 1.00 0.00 39 GLN A CA 8
ATOM 5353 C C . GLN A 1 39 ? 4.840 8.295 -1.051 1.00 0.00 39 GLN A C 8
ATOM 5354 O O . GLN A 1 39 ? 5.278 9.360 -1.487 1.00 0.00 39 GLN A O 8
ATOM 5368 N N . LYS A 1 40 ? 5.280 7.739 0.073 1.00 0.00 40 LYS A N 8
ATOM 5369 C CA . LYS A 1 40 ? 6.328 8.360 0.875 1.00 0.00 40 LYS A CA 8
ATOM 5370 C C . LYS A 1 40 ? 7.559 8.658 0.025 1.00 0.00 40 LYS A C 8
ATOM 5371 O O . LYS A 1 40 ? 8.152 9.731 0.130 1.00 0.00 40 LYS A O 8
ATOM 5390 N N . ASN A 1 41 ? 7.937 7.702 -0.817 1.00 0.00 41 ASN A N 8
ATOM 5391 C CA . ASN A 1 41 ? 9.097 7.863 -1.686 1.00 0.00 41 ASN A CA 8
ATOM 5392 C C . ASN A 1 41 ? 8.677 8.345 -3.071 1.00 0.00 41 ASN A C 8
ATOM 5393 O O . ASN A 1 41 ? 7.487 8.467 -3.362 1.00 0.00 41 ASN A O 8
ATOM 5404 N N . GLN A 1 42 ? 9.662 8.616 -3.922 1.00 0.00 42 GLN A N 8
ATOM 5405 C CA . GLN A 1 42 ? 9.394 9.084 -5.276 1.00 0.00 42 GLN A CA 8
ATOM 5406 C C . GLN A 1 42 ? 8.890 7.945 -6.156 1.00 0.00 42 GLN A C 8
ATOM 5407 O O . GLN A 1 42 ? 9.487 6.870 -6.198 1.00 0.00 42 GLN A O 8
ATOM 5421 N N . ASN A 1 43 ? 7.788 8.188 -6.859 1.00 0.00 43 ASN A N 8
ATOM 5422 C CA . ASN A 1 43 ? 7.204 7.182 -7.738 1.00 0.00 43 ASN A CA 8
ATOM 5423 C C . ASN A 1 43 ? 7.896 7.180 -9.097 1.00 0.00 43 ASN A C 8
ATOM 5424 O O . ASN A 1 43 ? 8.509 6.188 -9.492 1.00 0.00 43 ASN A O 8
ATOM 5435 N N . SER A 1 44 ? 7.794 8.297 -9.809 1.00 0.00 44 SER A N 8
ATOM 5436 C CA . SER A 1 44 ? 8.407 8.424 -11.126 1.00 0.00 44 SER A CA 8
ATOM 5437 C C . SER A 1 44 ? 9.922 8.555 -11.010 1.00 0.00 44 SER A C 8
ATOM 5438 O O . SER A 1 44 ? 10.671 7.775 -11.596 1.00 0.00 44 SER A O 8
ATOM 5446 N N . GLY A 1 45 ? 10.367 9.550 -10.248 1.00 0.00 45 GLY A N 8
ATOM 5447 C CA . GLY A 1 45 ? 11.790 9.767 -10.067 1.00 0.00 45 GLY A CA 8
ATOM 5448 C C . GLY A 1 45 ? 12.194 11.206 -10.323 1.00 0.00 45 GLY A C 8
ATOM 5449 O O . GLY A 1 45 ? 11.581 11.912 -11.123 1.00 0.00 45 GLY A O 8
ATOM 5453 N N . PRO A 1 46 ? 13.249 11.660 -9.630 1.00 0.00 46 PRO A N 8
ATOM 5454 C CA . PRO A 1 46 ? 13.757 13.029 -9.768 1.00 0.00 46 PRO A CA 8
ATOM 5455 C C . PRO A 1 46 ? 14.418 13.267 -11.121 1.00 0.00 46 PRO A C 8
ATOM 5456 O O . PRO A 1 46 ? 15.466 12.694 -11.421 1.00 0.00 46 PRO A O 8
ATOM 5467 N N . SER A 1 47 ? 13.801 14.118 -11.935 1.00 0.00 47 SER A N 8
ATOM 5468 C CA . SER A 1 47 ? 14.328 14.430 -13.258 1.00 0.00 47 SER A CA 8
ATOM 5469 C C . SER A 1 47 ? 15.125 15.730 -13.232 1.00 0.00 47 SER A C 8
ATOM 5470 O O . SER A 1 47 ? 14.801 16.656 -12.488 1.00 0.00 47 SER A O 8
ATOM 5478 N N . SER A 1 48 ? 16.171 15.793 -14.050 1.00 0.00 48 SER A N 8
ATOM 5479 C CA . SER A 1 48 ? 17.018 16.978 -14.119 1.00 0.00 48 SER A CA 8
ATOM 5480 C C . SER A 1 48 ? 16.173 18.244 -14.214 1.00 0.00 48 SER A C 8
ATOM 5481 O O . SER A 1 48 ? 16.420 19.223 -13.510 1.00 0.00 48 SER A O 8
ATOM 5489 N N . GLY A 1 49 ? 15.175 18.218 -15.092 1.00 0.00 49 GLY A N 8
ATOM 5490 C CA . GLY A 1 49 ? 14.308 19.369 -15.264 1.00 0.00 49 GLY A CA 8
ATOM 5491 C C . GLY A 1 49 ? 15.028 20.548 -15.888 1.00 0.00 49 GLY A C 8
ATOM 5492 O O . GLY A 1 49 ? 14.491 21.156 -16.814 1.00 0.00 49 GLY A O 8
ATOM 5497 N N . GLY A 1 1 ? -12.949 19.516 2.411 1.00 0.00 1 GLY A N 9
ATOM 5498 C CA . GLY A 1 1 ? -14.041 18.636 2.036 1.00 0.00 1 GLY A CA 9
ATOM 5499 C C . GLY A 1 1 ? -13.555 17.293 1.527 1.00 0.00 1 GLY A C 9
ATOM 5500 O O . GLY A 1 1 ? -13.279 17.135 0.338 1.00 0.00 1 GLY A O 9
ATOM 5504 N N . SER A 1 2 ? -13.449 16.323 2.430 1.00 0.00 2 SER A N 9
ATOM 5505 C CA . SER A 1 2 ? -12.987 14.989 2.067 1.00 0.00 2 SER A CA 9
ATOM 5506 C C . SER A 1 2 ? -13.861 13.918 2.713 1.00 0.00 2 SER A C 9
ATOM 5507 O O . SER A 1 2 ? -14.575 14.183 3.680 1.00 0.00 2 SER A O 9
ATOM 5515 N N . SER A 1 3 ? -13.798 12.705 2.172 1.00 0.00 3 SER A N 9
ATOM 5516 C CA . SER A 1 3 ? -14.586 11.594 2.692 1.00 0.00 3 SER A CA 9
ATOM 5517 C C . SER A 1 3 ? -14.266 11.343 4.162 1.00 0.00 3 SER A C 9
ATOM 5518 O O . SER A 1 3 ? -13.381 11.978 4.734 1.00 0.00 3 SER A O 9
ATOM 5526 N N . GLY A 1 4 ? -14.995 10.411 4.769 1.00 0.00 4 GLY A N 9
ATOM 5527 C CA . GLY A 1 4 ? -14.776 10.091 6.167 1.00 0.00 4 GLY A CA 9
ATOM 5528 C C . GLY A 1 4 ? -14.902 8.608 6.450 1.00 0.00 4 GLY A C 9
ATOM 5529 O O . GLY A 1 4 ? -15.733 8.191 7.258 1.00 0.00 4 GLY A O 9
ATOM 5533 N N . SER A 1 5 ? -14.078 7.807 5.782 1.00 0.00 5 SER A N 9
ATOM 5534 C CA . SER A 1 5 ? -14.105 6.360 5.961 1.00 0.00 5 SER A CA 9
ATOM 5535 C C . SER A 1 5 ? -12.706 5.821 6.239 1.00 0.00 5 SER A C 9
ATOM 5536 O O . SER A 1 5 ? -11.708 6.505 6.013 1.00 0.00 5 SER A O 9
ATOM 5544 N N . SER A 1 6 ? -12.640 4.588 6.732 1.00 0.00 6 SER A N 9
ATOM 5545 C CA . SER A 1 6 ? -11.364 3.956 7.046 1.00 0.00 6 SER A CA 9
ATOM 5546 C C . SER A 1 6 ? -11.187 2.666 6.251 1.00 0.00 6 SER A C 9
ATOM 5547 O O . SER A 1 6 ? -12.083 2.244 5.522 1.00 0.00 6 SER A O 9
ATOM 5555 N N . GLY A 1 7 ? -10.022 2.042 6.399 1.00 0.00 7 GLY A N 9
ATOM 5556 C CA . GLY A 1 7 ? -9.746 0.806 5.690 1.00 0.00 7 GLY A CA 9
ATOM 5557 C C . GLY A 1 7 ? -9.772 -0.404 6.603 1.00 0.00 7 GLY A C 9
ATOM 5558 O O . GLY A 1 7 ? -9.721 -0.269 7.826 1.00 0.00 7 GLY A O 9
ATOM 5562 N N . SER A 1 8 ? -9.854 -1.590 6.009 1.00 0.00 8 SER A N 9
ATOM 5563 C CA . SER A 1 8 ? -9.892 -2.829 6.777 1.00 0.00 8 SER A CA 9
ATOM 5564 C C . SER A 1 8 ? -8.933 -3.860 6.192 1.00 0.00 8 SER A C 9
ATOM 5565 O O . SER A 1 8 ? -8.772 -3.956 4.974 1.00 0.00 8 SER A O 9
ATOM 5573 N N . LEU A 1 9 ? -8.297 -4.631 7.067 1.00 0.00 9 LEU A N 9
ATOM 5574 C CA . LEU A 1 9 ? -7.353 -5.657 6.639 1.00 0.00 9 LEU A CA 9
ATOM 5575 C C . LEU A 1 9 ? -8.081 -6.836 6.002 1.00 0.00 9 LEU A C 9
ATOM 5576 O O . LEU A 1 9 ? -8.816 -7.560 6.673 1.00 0.00 9 LEU A O 9
ATOM 5592 N N . MET A 1 10 ? -7.870 -7.023 4.704 1.00 0.00 10 MET A N 9
ATOM 5593 C CA . MET A 1 10 ? -8.504 -8.117 3.977 1.00 0.00 10 MET A CA 9
ATOM 5594 C C . MET A 1 10 ? -7.889 -9.457 4.366 1.00 0.00 10 MET A C 9
ATOM 5595 O O . MET A 1 10 ? -6.895 -9.508 5.091 1.00 0.00 10 MET A O 9
ATOM 5609 N N . ASP A 1 11 ? -8.486 -10.540 3.881 1.00 0.00 11 ASP A N 9
ATOM 5610 C CA . ASP A 1 11 ? -7.996 -11.882 4.178 1.00 0.00 11 ASP A CA 9
ATOM 5611 C C . ASP A 1 11 ? -6.991 -12.338 3.125 1.00 0.00 11 ASP A C 9
ATOM 5612 O O . ASP A 1 11 ? -6.688 -13.526 3.015 1.00 0.00 11 ASP A O 9
ATOM 5621 N N . VAL A 1 12 ? -6.478 -11.386 2.352 1.00 0.00 12 VAL A N 9
ATOM 5622 C CA . VAL A 1 12 ? -5.507 -11.691 1.307 1.00 0.00 12 VAL A CA 9
ATOM 5623 C C . VAL A 1 12 ? -4.166 -11.024 1.593 1.00 0.00 12 VAL A C 9
ATOM 5624 O O . VAL A 1 12 ? -4.108 -9.851 1.961 1.00 0.00 12 VAL A O 9
ATOM 5637 N N . LYS A 1 13 ? -3.087 -11.781 1.420 1.00 0.00 13 LYS A N 9
ATOM 5638 C CA . LYS A 1 13 ? -1.744 -11.265 1.657 1.00 0.00 13 LYS A CA 9
ATOM 5639 C C . LYS A 1 13 ? -1.432 -10.107 0.715 1.00 0.00 13 LYS A C 9
ATOM 5640 O O . LYS A 1 13 ? -1.958 -10.038 -0.396 1.00 0.00 13 LYS A O 9
ATOM 5659 N N . CYS A 1 14 ? -0.572 -9.199 1.164 1.00 0.00 14 CYS A N 9
ATOM 5660 C CA . CYS A 1 14 ? -0.188 -8.044 0.361 1.00 0.00 14 CYS A CA 9
ATOM 5661 C C . CYS A 1 14 ? 0.342 -8.481 -1.001 1.00 0.00 14 CYS A C 9
ATOM 5662 O O . CYS A 1 14 ? 1.122 -9.428 -1.100 1.00 0.00 14 CYS A O 9
ATOM 5669 N N . GLU A 1 15 ? -0.088 -7.784 -2.049 1.00 0.00 15 GLU A N 9
ATOM 5670 C CA . GLU A 1 15 ? 0.343 -8.101 -3.405 1.00 0.00 15 GLU A CA 9
ATOM 5671 C C . GLU A 1 15 ? 1.783 -8.604 -3.415 1.00 0.00 15 GLU A C 9
ATOM 5672 O O . GLU A 1 15 ? 2.067 -9.702 -3.896 1.00 0.00 15 GLU A O 9
ATOM 5684 N N . THR A 1 16 ? 2.691 -7.793 -2.880 1.00 0.00 16 THR A N 9
ATOM 5685 C CA . THR A 1 16 ? 4.102 -8.154 -2.828 1.00 0.00 16 THR A CA 9
ATOM 5686 C C . THR A 1 16 ? 4.295 -9.531 -2.203 1.00 0.00 16 THR A C 9
ATOM 5687 O O . THR A 1 16 ? 3.859 -9.797 -1.083 1.00 0.00 16 THR A O 9
ATOM 5698 N N . PRO A 1 17 ? 4.965 -10.428 -2.942 1.00 0.00 17 PRO A N 9
ATOM 5699 C CA . PRO A 1 17 ? 5.232 -11.793 -2.479 1.00 0.00 17 PRO A CA 9
ATOM 5700 C C . PRO A 1 17 ? 6.244 -11.831 -1.338 1.00 0.00 17 PRO A C 9
ATOM 5701 O O . PRO A 1 17 ? 6.485 -12.881 -0.745 1.00 0.00 17 PRO A O 9
ATOM 5712 N N . ASN A 1 18 ? 6.831 -10.677 -1.036 1.00 0.00 18 ASN A N 9
ATOM 5713 C CA . ASN A 1 18 ? 7.818 -10.579 0.034 1.00 0.00 18 ASN A CA 9
ATOM 5714 C C . ASN A 1 18 ? 7.231 -9.871 1.251 1.00 0.00 18 ASN A C 9
ATOM 5715 O O . ASN A 1 18 ? 7.876 -9.771 2.295 1.00 0.00 18 ASN A O 9
ATOM 5726 N N . CYS A 1 19 ? 6.004 -9.382 1.109 1.00 0.00 19 CYS A N 9
ATOM 5727 C CA . CYS A 1 19 ? 5.328 -8.683 2.196 1.00 0.00 19 CYS A CA 9
ATOM 5728 C C . CYS A 1 19 ? 4.346 -9.607 2.910 1.00 0.00 19 CYS A C 9
ATOM 5729 O O . CYS A 1 19 ? 3.273 -9.928 2.398 1.00 0.00 19 CYS A O 9
ATOM 5736 N N . PRO A 1 20 ? 4.720 -10.047 4.120 1.00 0.00 20 PRO A N 9
ATOM 5737 C CA . PRO A 1 20 ? 3.886 -10.939 4.931 1.00 0.00 20 PRO A CA 9
ATOM 5738 C C . PRO A 1 20 ? 2.638 -10.244 5.461 1.00 0.00 20 PRO A C 9
ATOM 5739 O O . PRO A 1 20 ? 1.735 -10.888 5.995 1.00 0.00 20 PRO A O 9
ATOM 5750 N N . PHE A 1 21 ? 2.592 -8.924 5.311 1.00 0.00 21 PHE A N 9
ATOM 5751 C CA . PHE A 1 21 ? 1.454 -8.140 5.776 1.00 0.00 21 PHE A CA 9
ATOM 5752 C C . PHE A 1 21 ? 0.290 -8.236 4.793 1.00 0.00 21 PHE A C 9
ATOM 5753 O O . PHE A 1 21 ? 0.492 -8.346 3.583 1.00 0.00 21 PHE A O 9
ATOM 5770 N N . PHE A 1 22 ? -0.928 -8.194 5.322 1.00 0.00 22 PHE A N 9
ATOM 5771 C CA . PHE A 1 22 ? -2.125 -8.277 4.492 1.00 0.00 22 PHE A CA 9
ATOM 5772 C C . PHE A 1 22 ? -2.453 -6.922 3.873 1.00 0.00 22 PHE A C 9
ATOM 5773 O O . PHE A 1 22 ? -2.102 -5.877 4.420 1.00 0.00 22 PHE A O 9
ATOM 5790 N N . MET A 1 23 ? -3.127 -6.949 2.728 1.00 0.00 23 MET A N 9
ATOM 5791 C CA . MET A 1 23 ? -3.503 -5.723 2.034 1.00 0.00 23 MET A CA 9
ATOM 5792 C C . MET A 1 23 ? -4.913 -5.289 2.422 1.00 0.00 23 MET A C 9
ATOM 5793 O O . MET A 1 23 ? -5.874 -6.036 2.241 1.00 0.00 23 MET A O 9
ATOM 5807 N N . SER A 1 24 ? -5.028 -4.077 2.957 1.00 0.00 24 SER A N 9
ATOM 5808 C CA . SER A 1 24 ? -6.321 -3.546 3.374 1.00 0.00 24 SER A CA 9
ATOM 5809 C C . SER A 1 24 ? -7.190 -3.219 2.164 1.00 0.00 24 SER A C 9
ATOM 5810 O O . SER A 1 24 ? -6.765 -3.375 1.019 1.00 0.00 24 SER A O 9
ATOM 5818 N N . VAL A 1 25 ? -8.411 -2.764 2.427 1.00 0.00 25 VAL A N 9
ATOM 5819 C CA . VAL A 1 25 ? -9.342 -2.414 1.360 1.00 0.00 25 VAL A CA 9
ATOM 5820 C C . VAL A 1 25 ? -8.974 -1.077 0.727 1.00 0.00 25 VAL A C 9
ATOM 5821 O O . VAL A 1 25 ? -9.292 -0.819 -0.433 1.00 0.00 25 VAL A O 9
ATOM 5834 N N . ASN A 1 26 ? -8.300 -0.229 1.498 1.00 0.00 26 ASN A N 9
ATOM 5835 C CA . ASN A 1 26 ? -7.888 1.083 1.012 1.00 0.00 26 ASN A CA 9
ATOM 5836 C C . ASN A 1 26 ? -6.410 1.083 0.632 1.00 0.00 26 ASN A C 9
ATOM 5837 O O . ASN A 1 26 ? -5.860 2.109 0.230 1.00 0.00 26 ASN A O 9
ATOM 5848 N N . THR A 1 27 ? -5.771 -0.076 0.762 1.00 0.00 27 THR A N 9
ATOM 5849 C CA . THR A 1 27 ? -4.358 -0.210 0.434 1.00 0.00 27 THR A CA 9
ATOM 5850 C C . THR A 1 27 ? -4.152 -1.177 -0.727 1.00 0.00 27 THR A C 9
ATOM 5851 O O . THR A 1 27 ? -3.160 -1.091 -1.449 1.00 0.00 27 THR A O 9
ATOM 5862 N N . GLN A 1 28 ? -5.097 -2.096 -0.900 1.00 0.00 28 GLN A N 9
ATOM 5863 C CA . GLN A 1 28 ? -5.018 -3.079 -1.974 1.00 0.00 28 GLN A CA 9
ATOM 5864 C C . GLN A 1 28 ? -4.785 -2.398 -3.319 1.00 0.00 28 GLN A C 9
ATOM 5865 O O . GLN A 1 28 ? -5.178 -1.253 -3.539 1.00 0.00 28 GLN A O 9
ATOM 5879 N N . PRO A 1 29 ? -4.128 -3.118 -4.240 1.00 0.00 29 PRO A N 9
ATOM 5880 C CA . PRO A 1 29 ? -3.655 -4.483 -3.990 1.00 0.00 29 PRO A CA 9
ATOM 5881 C C . PRO A 1 29 ? -2.499 -4.521 -2.995 1.00 0.00 29 PRO A C 9
ATOM 5882 O O . PRO A 1 29 ? -2.054 -5.595 -2.586 1.00 0.00 29 PRO A O 9
ATOM 5893 N N . LEU A 1 30 ? -2.018 -3.345 -2.609 1.00 0.00 30 LEU A N 9
ATOM 5894 C CA . LEU A 1 30 ? -0.914 -3.244 -1.661 1.00 0.00 30 LEU A CA 9
ATOM 5895 C C . LEU A 1 30 ? -1.432 -3.137 -0.230 1.00 0.00 30 LEU A C 9
ATOM 5896 O O . LEU A 1 30 ? -2.641 -3.104 0.003 1.00 0.00 30 LEU A O 9
ATOM 5912 N N . CYS A 1 31 ? -0.510 -3.080 0.725 1.00 0.00 31 CYS A N 9
ATOM 5913 C CA . CYS A 1 31 ? -0.873 -2.974 2.133 1.00 0.00 31 CYS A CA 9
ATOM 5914 C C . CYS A 1 31 ? -0.571 -1.577 2.669 1.00 0.00 31 CYS A C 9
ATOM 5915 O O . CYS A 1 31 ? -0.053 -0.723 1.949 1.00 0.00 31 CYS A O 9
ATOM 5922 N N . HIS A 1 32 ? -0.899 -1.352 3.937 1.00 0.00 32 HIS A N 9
ATOM 5923 C CA . HIS A 1 32 ? -0.663 -0.060 4.570 1.00 0.00 32 HIS A CA 9
ATOM 5924 C C . HIS A 1 32 ? 0.800 0.352 4.434 1.00 0.00 32 HIS A C 9
ATOM 5925 O O . HIS A 1 32 ? 1.103 1.505 4.130 1.00 0.00 32 HIS A O 9
ATOM 5939 N N . GLU A 1 33 ? 1.701 -0.598 4.662 1.00 0.00 33 GLU A N 9
ATOM 5940 C CA . GLU A 1 33 ? 3.132 -0.332 4.566 1.00 0.00 33 GLU A CA 9
ATOM 5941 C C . GLU A 1 33 ? 3.510 0.106 3.154 1.00 0.00 33 GLU A C 9
ATOM 5942 O O . GLU A 1 33 ? 3.889 1.256 2.929 1.00 0.00 33 GLU A O 9
ATOM 5954 N N . CYS A 1 34 ? 3.405 -0.819 2.206 1.00 0.00 34 CYS A N 9
ATOM 5955 C CA . CYS A 1 34 ? 3.736 -0.531 0.816 1.00 0.00 34 CYS A CA 9
ATOM 5956 C C . CYS A 1 34 ? 2.965 0.686 0.314 1.00 0.00 34 CYS A C 9
ATOM 5957 O O . CYS A 1 34 ? 3.556 1.654 -0.165 1.00 0.00 34 CYS A O 9
ATOM 5964 N N . SER A 1 35 ? 1.642 0.629 0.427 1.00 0.00 35 SER A N 9
ATOM 5965 C CA . SER A 1 35 ? 0.789 1.724 -0.019 1.00 0.00 35 SER A CA 9
ATOM 5966 C C . SER A 1 35 ? 1.260 3.052 0.566 1.00 0.00 35 SER A C 9
ATOM 5967 O O . SER A 1 35 ? 1.111 4.104 -0.055 1.00 0.00 35 SER A O 9
ATOM 5975 N N . GLU A 1 36 ? 1.830 2.995 1.766 1.00 0.00 36 GLU A N 9
ATOM 5976 C CA . GLU A 1 36 ? 2.322 4.193 2.436 1.00 0.00 36 GLU A CA 9
ATOM 5977 C C . GLU A 1 36 ? 3.666 4.626 1.857 1.00 0.00 36 GLU A C 9
ATOM 5978 O O . GLU A 1 36 ? 3.819 5.757 1.395 1.00 0.00 36 GLU A O 9
ATOM 5990 N N . ARG A 1 37 ? 4.636 3.718 1.886 1.00 0.00 37 ARG A N 9
ATOM 5991 C CA . ARG A 1 37 ? 5.968 4.006 1.367 1.00 0.00 37 ARG A CA 9
ATOM 5992 C C . ARG A 1 37 ? 5.897 4.465 -0.087 1.00 0.00 37 ARG A C 9
ATOM 5993 O O . ARG A 1 37 ? 6.688 5.301 -0.524 1.00 0.00 37 ARG A O 9
ATOM 6014 N N . ARG A 1 38 ? 4.943 3.913 -0.830 1.00 0.00 38 ARG A N 9
ATOM 6015 C CA . ARG A 1 38 ? 4.770 4.264 -2.235 1.00 0.00 38 ARG A CA 9
ATOM 6016 C C . ARG A 1 38 ? 4.255 5.693 -2.378 1.00 0.00 38 ARG A C 9
ATOM 6017 O O . ARG A 1 38 ? 4.820 6.494 -3.122 1.00 0.00 38 ARG A O 9
ATOM 6038 N N . GLN A 1 39 ? 3.179 6.003 -1.662 1.00 0.00 39 GLN A N 9
ATOM 6039 C CA . GLN A 1 39 ? 2.587 7.335 -1.711 1.00 0.00 39 GLN A CA 9
ATOM 6040 C C . GLN A 1 39 ? 3.668 8.411 -1.733 1.00 0.00 39 GLN A C 9
ATOM 6041 O O . GLN A 1 39 ? 3.614 9.346 -2.532 1.00 0.00 39 GLN A O 9
ATOM 6055 N N . LYS A 1 40 ? 4.651 8.272 -0.849 1.00 0.00 40 LYS A N 9
ATOM 6056 C CA . LYS A 1 40 ? 5.746 9.231 -0.766 1.00 0.00 40 LYS A CA 9
ATOM 6057 C C . LYS A 1 40 ? 6.137 9.732 -2.152 1.00 0.00 40 LYS A C 9
ATOM 6058 O O . LYS A 1 40 ? 6.318 10.931 -2.361 1.00 0.00 40 LYS A O 9
ATOM 6077 N N . ASN A 1 41 ? 6.265 8.806 -3.097 1.00 0.00 41 ASN A N 9
ATOM 6078 C CA . ASN A 1 41 ? 6.633 9.155 -4.465 1.00 0.00 41 ASN A CA 9
ATOM 6079 C C . ASN A 1 41 ? 5.892 10.407 -4.925 1.00 0.00 41 ASN A C 9
ATOM 6080 O O . ASN A 1 41 ? 6.490 11.320 -5.494 1.00 0.00 41 ASN A O 9
ATOM 6091 N N . GLN A 1 42 ? 4.587 10.442 -4.674 1.00 0.00 42 GLN A N 9
ATOM 6092 C CA . GLN A 1 42 ? 3.765 11.581 -5.063 1.00 0.00 42 GLN A CA 9
ATOM 6093 C C . GLN A 1 42 ? 3.758 11.756 -6.578 1.00 0.00 42 GLN A C 9
ATOM 6094 O O . GLN A 1 42 ? 3.891 12.869 -7.085 1.00 0.00 42 GLN A O 9
ATOM 6108 N N . ASN A 1 43 ? 3.602 10.648 -7.296 1.00 0.00 43 ASN A N 9
ATOM 6109 C CA . ASN A 1 43 ? 3.579 10.679 -8.754 1.00 0.00 43 ASN A CA 9
ATOM 6110 C C . ASN A 1 43 ? 2.528 11.661 -9.261 1.00 0.00 43 ASN A C 9
ATOM 6111 O O . ASN A 1 43 ? 2.803 12.486 -10.132 1.00 0.00 43 ASN A O 9
ATOM 6122 N N . SER A 1 44 ? 1.323 11.567 -8.708 1.00 0.00 44 SER A N 9
ATOM 6123 C CA . SER A 1 44 ? 0.229 12.446 -9.106 1.00 0.00 44 SER A CA 9
ATOM 6124 C C . SER A 1 44 ? -0.538 12.945 -7.885 1.00 0.00 44 SER A C 9
ATOM 6125 O O . SER A 1 44 ? -0.958 12.159 -7.037 1.00 0.00 44 SER A O 9
ATOM 6133 N N . GLY A 1 45 ? -0.717 14.260 -7.803 1.00 0.00 45 GLY A N 9
ATOM 6134 C CA . GLY A 1 45 ? -1.433 14.843 -6.684 1.00 0.00 45 GLY A CA 9
ATOM 6135 C C . GLY A 1 45 ? -2.885 14.412 -6.636 1.00 0.00 45 GLY A C 9
ATOM 6136 O O . GLY A 1 45 ? -3.315 13.705 -5.723 1.00 0.00 45 GLY A O 9
ATOM 6140 N N . PRO A 1 46 ? -3.668 14.842 -7.636 1.00 0.00 46 PRO A N 9
ATOM 6141 C CA . PRO A 1 46 ? -5.092 14.508 -7.726 1.00 0.00 46 PRO A CA 9
ATOM 6142 C C . PRO A 1 46 ? -5.324 13.036 -8.048 1.00 0.00 46 PRO A C 9
ATOM 6143 O O . PRO A 1 46 ? -5.434 12.655 -9.213 1.00 0.00 46 PRO A O 9
ATOM 6154 N N . SER A 1 47 ? -5.397 12.212 -7.007 1.00 0.00 47 SER A N 9
ATOM 6155 C CA . SER A 1 47 ? -5.612 10.780 -7.179 1.00 0.00 47 SER A CA 9
ATOM 6156 C C . SER A 1 47 ? -7.099 10.445 -7.132 1.00 0.00 47 SER A C 9
ATOM 6157 O O . SER A 1 47 ? -7.633 9.811 -8.043 1.00 0.00 47 SER A O 9
ATOM 6165 N N . SER A 1 48 ? -7.763 10.875 -6.064 1.00 0.00 48 SER A N 9
ATOM 6166 C CA . SER A 1 48 ? -9.189 10.618 -5.895 1.00 0.00 48 SER A CA 9
ATOM 6167 C C . SER A 1 48 ? -9.934 11.900 -5.538 1.00 0.00 48 SER A C 9
ATOM 6168 O O . SER A 1 48 ? -9.575 12.597 -4.590 1.00 0.00 48 SER A O 9
ATOM 6176 N N . GLY A 1 49 ? -10.975 12.206 -6.307 1.00 0.00 49 GLY A N 9
ATOM 6177 C CA . GLY A 1 49 ? -11.754 13.404 -6.057 1.00 0.00 49 GLY A CA 9
ATOM 6178 C C . GLY A 1 49 ? -12.309 13.452 -4.647 1.00 0.00 49 GLY A C 9
ATOM 6179 O O . GLY A 1 49 ? -12.593 12.398 -4.080 1.00 0.00 49 GLY A O 9
ATOM 6184 N N . GLY A 1 1 ? -8.158 5.984 23.853 1.00 0.00 1 GLY A N 10
ATOM 6185 C CA . GLY A 1 1 ? -8.841 5.735 22.596 1.00 0.00 1 GLY A CA 10
ATOM 6186 C C . GLY A 1 1 ? -7.947 5.965 21.395 1.00 0.00 1 GLY A C 10
ATOM 6187 O O . GLY A 1 1 ? -6.779 6.325 21.541 1.00 0.00 1 GLY A O 10
ATOM 6191 N N . SER A 1 2 ? -8.495 5.756 20.202 1.00 0.00 2 SER A N 10
ATOM 6192 C CA . SER A 1 2 ? -7.737 5.938 18.970 1.00 0.00 2 SER A CA 10
ATOM 6193 C C . SER A 1 2 ? -8.670 6.203 17.792 1.00 0.00 2 SER A C 10
ATOM 6194 O O . SER A 1 2 ? -9.785 5.684 17.740 1.00 0.00 2 SER A O 10
ATOM 6202 N N . SER A 1 3 ? -8.205 7.015 16.848 1.00 0.00 3 SER A N 10
ATOM 6203 C CA . SER A 1 3 ? -8.999 7.354 15.672 1.00 0.00 3 SER A CA 10
ATOM 6204 C C . SER A 1 3 ? -8.329 6.842 14.400 1.00 0.00 3 SER A C 10
ATOM 6205 O O . SER A 1 3 ? -7.156 7.114 14.150 1.00 0.00 3 SER A O 10
ATOM 6213 N N . GLY A 1 4 ? -9.086 6.098 13.599 1.00 0.00 4 GLY A N 10
ATOM 6214 C CA . GLY A 1 4 ? -8.551 5.560 12.362 1.00 0.00 4 GLY A CA 10
ATOM 6215 C C . GLY A 1 4 ? -9.610 5.410 11.288 1.00 0.00 4 GLY A C 10
ATOM 6216 O O . GLY A 1 4 ? -9.846 6.332 10.507 1.00 0.00 4 GLY A O 10
ATOM 6220 N N . SER A 1 5 ? -10.249 4.245 11.247 1.00 0.00 5 SER A N 10
ATOM 6221 C CA . SER A 1 5 ? -11.285 3.976 10.257 1.00 0.00 5 SER A CA 10
ATOM 6222 C C . SER A 1 5 ? -10.764 4.222 8.845 1.00 0.00 5 SER A C 10
ATOM 6223 O O . SER A 1 5 ? -11.462 4.788 8.003 1.00 0.00 5 SER A O 10
ATOM 6231 N N . SER A 1 6 ? -9.532 3.793 8.592 1.00 0.00 6 SER A N 10
ATOM 6232 C CA . SER A 1 6 ? -8.914 3.969 7.283 1.00 0.00 6 SER A CA 10
ATOM 6233 C C . SER A 1 6 ? -9.243 2.796 6.365 1.00 0.00 6 SER A C 10
ATOM 6234 O O . SER A 1 6 ? -9.820 2.975 5.293 1.00 0.00 6 SER A O 10
ATOM 6242 N N . GLY A 1 7 ? -8.870 1.594 6.793 1.00 0.00 7 GLY A N 10
ATOM 6243 C CA . GLY A 1 7 ? -9.133 0.408 5.999 1.00 0.00 7 GLY A CA 10
ATOM 6244 C C . GLY A 1 7 ? -9.100 -0.862 6.825 1.00 0.00 7 GLY A C 10
ATOM 6245 O O . GLY A 1 7 ? -8.539 -0.884 7.920 1.00 0.00 7 GLY A O 10
ATOM 6249 N N . SER A 1 8 ? -9.705 -1.923 6.300 1.00 0.00 8 SER A N 10
ATOM 6250 C CA . SER A 1 8 ? -9.748 -3.202 6.999 1.00 0.00 8 SER A CA 10
ATOM 6251 C C . SER A 1 8 ? -8.884 -4.240 6.287 1.00 0.00 8 SER A C 10
ATOM 6252 O O . SER A 1 8 ? -9.092 -4.535 5.109 1.00 0.00 8 SER A O 10
ATOM 6260 N N . LEU A 1 9 ? -7.915 -4.790 7.010 1.00 0.00 9 LEU A N 10
ATOM 6261 C CA . LEU A 1 9 ? -7.019 -5.795 6.449 1.00 0.00 9 LEU A CA 10
ATOM 6262 C C . LEU A 1 9 ? -7.803 -6.998 5.936 1.00 0.00 9 LEU A C 10
ATOM 6263 O O . LEU A 1 9 ? -8.355 -7.771 6.718 1.00 0.00 9 LEU A O 10
ATOM 6279 N N . MET A 1 10 ? -7.846 -7.151 4.616 1.00 0.00 10 MET A N 10
ATOM 6280 C CA . MET A 1 10 ? -8.560 -8.263 3.999 1.00 0.00 10 MET A CA 10
ATOM 6281 C C . MET A 1 10 ? -7.915 -9.595 4.369 1.00 0.00 10 MET A C 10
ATOM 6282 O O . MET A 1 10 ? -6.865 -9.630 5.011 1.00 0.00 10 MET A O 10
ATOM 6296 N N . ASP A 1 11 ? -8.551 -10.688 3.961 1.00 0.00 11 ASP A N 10
ATOM 6297 C CA . ASP A 1 11 ? -8.039 -12.023 4.250 1.00 0.00 11 ASP A CA 10
ATOM 6298 C C . ASP A 1 11 ? -6.979 -12.430 3.231 1.00 0.00 11 ASP A C 10
ATOM 6299 O O . ASP A 1 11 ? -6.505 -13.566 3.233 1.00 0.00 11 ASP A O 10
ATOM 6308 N N . VAL A 1 12 ? -6.611 -11.495 2.361 1.00 0.00 12 VAL A N 10
ATOM 6309 C CA . VAL A 1 12 ? -5.607 -11.756 1.337 1.00 0.00 12 VAL A CA 10
ATOM 6310 C C . VAL A 1 12 ? -4.285 -11.077 1.677 1.00 0.00 12 VAL A C 10
ATOM 6311 O O . VAL A 1 12 ? -4.258 -9.921 2.099 1.00 0.00 12 VAL A O 10
ATOM 6324 N N . LYS A 1 13 ? -3.189 -11.804 1.491 1.00 0.00 13 LYS A N 10
ATOM 6325 C CA . LYS A 1 13 ? -1.861 -11.273 1.776 1.00 0.00 13 LYS A CA 10
ATOM 6326 C C . LYS A 1 13 ? -1.526 -10.114 0.843 1.00 0.00 13 LYS A C 10
ATOM 6327 O O . LYS A 1 13 ? -2.028 -10.042 -0.279 1.00 0.00 13 LYS A O 10
ATOM 6346 N N . CYS A 1 14 ? -0.675 -9.208 1.313 1.00 0.00 14 CYS A N 10
ATOM 6347 C CA . CYS A 1 14 ? -0.272 -8.053 0.521 1.00 0.00 14 CYS A CA 10
ATOM 6348 C C . CYS A 1 14 ? 0.236 -8.485 -0.852 1.00 0.00 14 CYS A C 10
ATOM 6349 O O . CYS A 1 14 ? 0.930 -9.493 -0.978 1.00 0.00 14 CYS A O 10
ATOM 6356 N N . GLU A 1 15 ? -0.116 -7.714 -1.876 1.00 0.00 15 GLU A N 10
ATOM 6357 C CA . GLU A 1 15 ? 0.304 -8.018 -3.239 1.00 0.00 15 GLU A CA 10
ATOM 6358 C C . GLU A 1 15 ? 1.694 -8.648 -3.253 1.00 0.00 15 GLU A C 10
ATOM 6359 O O . GLU A 1 15 ? 1.862 -9.802 -3.649 1.00 0.00 15 GLU A O 10
ATOM 6371 N N . THR A 1 16 ? 2.689 -7.882 -2.817 1.00 0.00 16 THR A N 10
ATOM 6372 C CA . THR A 1 16 ? 4.065 -8.363 -2.780 1.00 0.00 16 THR A CA 10
ATOM 6373 C C . THR A 1 16 ? 4.164 -9.686 -2.029 1.00 0.00 16 THR A C 10
ATOM 6374 O O . THR A 1 16 ? 3.768 -9.800 -0.869 1.00 0.00 16 THR A O 10
ATOM 6385 N N . PRO A 1 17 ? 4.707 -10.710 -2.704 1.00 0.00 17 PRO A N 10
ATOM 6386 C CA . PRO A 1 17 ? 4.873 -12.044 -2.118 1.00 0.00 17 PRO A CA 10
ATOM 6387 C C . PRO A 1 17 ? 5.938 -12.070 -1.027 1.00 0.00 17 PRO A C 10
ATOM 6388 O O . PRO A 1 17 ? 6.197 -13.111 -0.425 1.00 0.00 17 PRO A O 10
ATOM 6399 N N . ASN A 1 18 ? 6.552 -10.918 -0.778 1.00 0.00 18 ASN A N 10
ATOM 6400 C CA . ASN A 1 18 ? 7.589 -10.809 0.241 1.00 0.00 18 ASN A CA 10
ATOM 6401 C C . ASN A 1 18 ? 7.058 -10.103 1.484 1.00 0.00 18 ASN A C 10
ATOM 6402 O O . ASN A 1 18 ? 7.596 -10.265 2.581 1.00 0.00 18 ASN A O 10
ATOM 6413 N N . CYS A 1 19 ? 6.000 -9.320 1.307 1.00 0.00 19 CYS A N 10
ATOM 6414 C CA . CYS A 1 19 ? 5.395 -8.589 2.414 1.00 0.00 19 CYS A CA 10
ATOM 6415 C C . CYS A 1 19 ? 4.555 -9.518 3.285 1.00 0.00 19 CYS A C 10
ATOM 6416 O O . CYS A 1 19 ? 3.511 -10.022 2.872 1.00 0.00 19 CYS A O 10
ATOM 6423 N N . PRO A 1 20 ? 5.021 -9.751 4.521 1.00 0.00 20 PRO A N 10
ATOM 6424 C CA . PRO A 1 20 ? 4.329 -10.620 5.478 1.00 0.00 20 PRO A CA 10
ATOM 6425 C C . PRO A 1 20 ? 3.026 -10.007 5.979 1.00 0.00 20 PRO A C 10
ATOM 6426 O O . PRO A 1 20 ? 2.345 -10.581 6.829 1.00 0.00 20 PRO A O 10
ATOM 6437 N N . PHE A 1 21 ? 2.683 -8.839 5.447 1.00 0.00 21 PHE A N 10
ATOM 6438 C CA . PHE A 1 21 ? 1.461 -8.148 5.840 1.00 0.00 21 PHE A CA 10
ATOM 6439 C C . PHE A 1 21 ? 0.383 -8.297 4.771 1.00 0.00 21 PHE A C 10
ATOM 6440 O O . PHE A 1 21 ? 0.682 -8.534 3.600 1.00 0.00 21 PHE A O 10
ATOM 6457 N N . PHE A 1 22 ? -0.873 -8.158 5.182 1.00 0.00 22 PHE A N 10
ATOM 6458 C CA . PHE A 1 22 ? -1.997 -8.279 4.260 1.00 0.00 22 PHE A CA 10
ATOM 6459 C C . PHE A 1 22 ? -2.370 -6.920 3.677 1.00 0.00 22 PHE A C 10
ATOM 6460 O O . PHE A 1 22 ? -2.025 -5.878 4.233 1.00 0.00 22 PHE A O 10
ATOM 6477 N N . MET A 1 23 ? -3.077 -6.939 2.551 1.00 0.00 23 MET A N 10
ATOM 6478 C CA . MET A 1 23 ? -3.498 -5.709 1.892 1.00 0.00 23 MET A CA 10
ATOM 6479 C C . MET A 1 23 ? -4.882 -5.281 2.371 1.00 0.00 23 MET A C 10
ATOM 6480 O O . MET A 1 23 ? -5.832 -6.064 2.332 1.00 0.00 23 MET A O 10
ATOM 6494 N N . SER A 1 24 ? -4.989 -4.036 2.822 1.00 0.00 24 SER A N 10
ATOM 6495 C CA . SER A 1 24 ? -6.256 -3.506 3.312 1.00 0.00 24 SER A CA 10
ATOM 6496 C C . SER A 1 24 ? -7.216 -3.237 2.157 1.00 0.00 24 SER A C 10
ATOM 6497 O O . SER A 1 24 ? -6.874 -3.437 0.991 1.00 0.00 24 SER A O 10
ATOM 6505 N N . VAL A 1 25 ? -8.419 -2.781 2.489 1.00 0.00 25 VAL A N 10
ATOM 6506 C CA . VAL A 1 25 ? -9.429 -2.482 1.480 1.00 0.00 25 VAL A CA 10
ATOM 6507 C C . VAL A 1 25 ? -9.149 -1.145 0.802 1.00 0.00 25 VAL A C 10
ATOM 6508 O O . VAL A 1 25 ? -9.636 -0.882 -0.297 1.00 0.00 25 VAL A O 10
ATOM 6521 N N . ASN A 1 26 ? -8.362 -0.304 1.465 1.00 0.00 26 ASN A N 10
ATOM 6522 C CA . ASN A 1 26 ? -8.018 1.006 0.927 1.00 0.00 26 ASN A CA 10
ATOM 6523 C C . ASN A 1 26 ? -6.557 1.048 0.490 1.00 0.00 26 ASN A C 10
ATOM 6524 O O . ASN A 1 26 ? -6.098 2.030 -0.094 1.00 0.00 26 ASN A O 10
ATOM 6535 N N . THR A 1 27 ? -5.828 -0.027 0.776 1.00 0.00 27 THR A N 10
ATOM 6536 C CA . THR A 1 27 ? -4.419 -0.114 0.413 1.00 0.00 27 THR A CA 10
ATOM 6537 C C . THR A 1 27 ? -4.207 -1.091 -0.737 1.00 0.00 27 THR A C 10
ATOM 6538 O O . THR A 1 27 ? -3.181 -1.051 -1.416 1.00 0.00 27 THR A O 10
ATOM 6549 N N . GLN A 1 28 ? -5.183 -1.967 -0.952 1.00 0.00 28 GLN A N 10
ATOM 6550 C CA . GLN A 1 28 ? -5.101 -2.955 -2.021 1.00 0.00 28 GLN A CA 10
ATOM 6551 C C . GLN A 1 28 ? -4.790 -2.287 -3.356 1.00 0.00 28 GLN A C 10
ATOM 6552 O O . GLN A 1 28 ? -5.133 -1.128 -3.593 1.00 0.00 28 GLN A O 10
ATOM 6566 N N . PRO A 1 29 ? -4.125 -3.032 -4.251 1.00 0.00 29 PRO A N 10
ATOM 6567 C CA . PRO A 1 29 ? -3.711 -4.412 -3.980 1.00 0.00 29 PRO A CA 10
ATOM 6568 C C . PRO A 1 29 ? -2.598 -4.490 -2.940 1.00 0.00 29 PRO A C 10
ATOM 6569 O O . PRO A 1 29 ? -2.319 -5.557 -2.393 1.00 0.00 29 PRO A O 10
ATOM 6580 N N . LEU A 1 30 ? -1.965 -3.353 -2.672 1.00 0.00 30 LEU A N 10
ATOM 6581 C CA . LEU A 1 30 ? -0.881 -3.292 -1.697 1.00 0.00 30 LEU A CA 10
ATOM 6582 C C . LEU A 1 30 ? -1.430 -3.120 -0.284 1.00 0.00 30 LEU A C 10
ATOM 6583 O O . LEU A 1 30 ? -2.639 -2.998 -0.086 1.00 0.00 30 LEU A O 10
ATOM 6599 N N . CYS A 1 31 ? -0.532 -3.107 0.696 1.00 0.00 31 CYS A N 10
ATOM 6600 C CA . CYS A 1 31 ? -0.925 -2.948 2.091 1.00 0.00 31 CYS A CA 10
ATOM 6601 C C . CYS A 1 31 ? -0.580 -1.550 2.597 1.00 0.00 31 CYS A C 10
ATOM 6602 O O . CYS A 1 31 ? 0.001 -0.741 1.872 1.00 0.00 31 CYS A O 10
ATOM 6609 N N . HIS A 1 32 ? -0.941 -1.273 3.846 1.00 0.00 32 HIS A N 10
ATOM 6610 C CA . HIS A 1 32 ? -0.668 0.027 4.449 1.00 0.00 32 HIS A CA 10
ATOM 6611 C C . HIS A 1 32 ? 0.816 0.368 4.359 1.00 0.00 32 HIS A C 10
ATOM 6612 O O . HIS A 1 32 ? 1.187 1.452 3.910 1.00 0.00 32 HIS A O 10
ATOM 6626 N N . GLU A 1 33 ? 1.660 -0.565 4.789 1.00 0.00 33 GLU A N 10
ATOM 6627 C CA . GLU A 1 33 ? 3.103 -0.361 4.758 1.00 0.00 33 GLU A CA 10
ATOM 6628 C C . GLU A 1 33 ? 3.565 0.050 3.362 1.00 0.00 33 GLU A C 10
ATOM 6629 O O . GLU A 1 33 ? 4.156 1.114 3.180 1.00 0.00 33 GLU A O 10
ATOM 6641 N N . CYS A 1 34 ? 3.290 -0.803 2.380 1.00 0.00 34 CYS A N 10
ATOM 6642 C CA . CYS A 1 34 ? 3.677 -0.531 1.001 1.00 0.00 34 CYS A CA 10
ATOM 6643 C C . CYS A 1 34 ? 2.984 0.725 0.479 1.00 0.00 34 CYS A C 10
ATOM 6644 O O . CYS A 1 34 ? 3.635 1.724 0.174 1.00 0.00 34 CYS A O 10
ATOM 6651 N N . SER A 1 35 ? 1.660 0.665 0.379 1.00 0.00 35 SER A N 10
ATOM 6652 C CA . SER A 1 35 ? 0.879 1.796 -0.109 1.00 0.00 35 SER A CA 10
ATOM 6653 C C . SER A 1 35 ? 1.452 3.114 0.403 1.00 0.00 35 SER A C 10
ATOM 6654 O O . SER A 1 35 ? 1.554 4.088 -0.341 1.00 0.00 35 SER A O 10
ATOM 6662 N N . GLU A 1 36 ? 1.824 3.134 1.679 1.00 0.00 36 GLU A N 10
ATOM 6663 C CA . GLU A 1 36 ? 2.386 4.332 2.291 1.00 0.00 36 GLU A CA 10
ATOM 6664 C C . GLU A 1 36 ? 3.847 4.515 1.889 1.00 0.00 36 GLU A C 10
ATOM 6665 O O . GLU A 1 36 ? 4.293 5.630 1.619 1.00 0.00 36 GLU A O 10
ATOM 6677 N N . ARG A 1 37 ? 4.586 3.411 1.851 1.00 0.00 37 ARG A N 10
ATOM 6678 C CA . ARG A 1 37 ? 5.997 3.448 1.484 1.00 0.00 37 ARG A CA 10
ATOM 6679 C C . ARG A 1 37 ? 6.183 4.079 0.107 1.00 0.00 37 ARG A C 10
ATOM 6680 O O . ARG A 1 37 ? 7.051 4.931 -0.084 1.00 0.00 37 ARG A O 10
ATOM 6701 N N . ARG A 1 38 ? 5.364 3.653 -0.849 1.00 0.00 38 ARG A N 10
ATOM 6702 C CA . ARG A 1 38 ? 5.440 4.174 -2.209 1.00 0.00 38 ARG A CA 10
ATOM 6703 C C . ARG A 1 38 ? 4.940 5.615 -2.267 1.00 0.00 38 ARG A C 10
ATOM 6704 O O . ARG A 1 38 ? 5.555 6.469 -2.904 1.00 0.00 38 ARG A O 10
ATOM 6725 N N . GLN A 1 39 ? 3.821 5.875 -1.599 1.00 0.00 39 GLN A N 10
ATOM 6726 C CA . GLN A 1 39 ? 3.238 7.211 -1.577 1.00 0.00 39 GLN A CA 10
ATOM 6727 C C . GLN A 1 39 ? 4.313 8.271 -1.362 1.00 0.00 39 GLN A C 10
ATOM 6728 O O . GLN A 1 39 ? 4.429 9.220 -2.137 1.00 0.00 39 GLN A O 10
ATOM 6742 N N . LYS A 1 40 ? 5.100 8.102 -0.304 1.00 0.00 40 LYS A N 10
ATOM 6743 C CA . LYS A 1 40 ? 6.168 9.043 0.013 1.00 0.00 40 LYS A CA 10
ATOM 6744 C C . LYS A 1 40 ? 7.040 9.309 -1.209 1.00 0.00 40 LYS A C 10
ATOM 6745 O O . LYS A 1 40 ? 7.271 10.460 -1.579 1.00 0.00 40 LYS A O 10
ATOM 6764 N N . ASN A 1 41 ? 7.519 8.238 -1.833 1.00 0.00 41 ASN A N 10
ATOM 6765 C CA . ASN A 1 41 ? 8.365 8.357 -3.015 1.00 0.00 41 ASN A CA 10
ATOM 6766 C C . ASN A 1 41 ? 7.567 8.883 -4.205 1.00 0.00 41 ASN A C 10
ATOM 6767 O O . ASN A 1 41 ? 6.503 8.359 -4.530 1.00 0.00 41 ASN A O 10
ATOM 6778 N N . GLN A 1 42 ? 8.090 9.922 -4.848 1.00 0.00 42 GLN A N 10
ATOM 6779 C CA . GLN A 1 42 ? 7.426 10.519 -6.001 1.00 0.00 42 GLN A CA 10
ATOM 6780 C C . GLN A 1 42 ? 7.256 9.497 -7.121 1.00 0.00 42 GLN A C 10
ATOM 6781 O O . GLN A 1 42 ? 8.099 8.620 -7.307 1.00 0.00 42 GLN A O 10
ATOM 6795 N N . ASN A 1 43 ? 6.161 9.617 -7.863 1.00 0.00 43 ASN A N 10
ATOM 6796 C CA . ASN A 1 43 ? 5.880 8.703 -8.964 1.00 0.00 43 ASN A CA 10
ATOM 6797 C C . ASN A 1 43 ? 4.762 9.245 -9.850 1.00 0.00 43 ASN A C 10
ATOM 6798 O O . ASN A 1 43 ? 4.045 10.169 -9.467 1.00 0.00 43 ASN A O 10
ATOM 6809 N N . SER A 1 44 ? 4.620 8.663 -11.037 1.00 0.00 44 SER A N 10
ATOM 6810 C CA . SER A 1 44 ? 3.592 9.089 -11.979 1.00 0.00 44 SER A CA 10
ATOM 6811 C C . SER A 1 44 ? 2.209 9.034 -11.336 1.00 0.00 44 SER A C 10
ATOM 6812 O O . SER A 1 44 ? 1.789 7.995 -10.828 1.00 0.00 44 SER A O 10
ATOM 6820 N N . GLY A 1 45 ? 1.506 10.162 -11.362 1.00 0.00 45 GLY A N 10
ATOM 6821 C CA . GLY A 1 45 ? 0.178 10.222 -10.779 1.00 0.00 45 GLY A CA 10
ATOM 6822 C C . GLY A 1 45 ? -0.181 11.613 -10.296 1.00 0.00 45 GLY A C 10
ATOM 6823 O O . GLY A 1 45 ? 0.367 12.615 -10.758 1.00 0.00 45 GLY A O 10
ATOM 6827 N N . PRO A 1 46 ? -1.124 11.689 -9.345 1.00 0.00 46 PRO A N 10
ATOM 6828 C CA . PRO A 1 46 ? -1.577 12.963 -8.779 1.00 0.00 46 PRO A CA 10
ATOM 6829 C C . PRO A 1 46 ? -0.511 13.625 -7.912 1.00 0.00 46 PRO A C 10
ATOM 6830 O O . PRO A 1 46 ? -0.336 13.269 -6.747 1.00 0.00 46 PRO A O 10
ATOM 6841 N N . SER A 1 47 ? 0.199 14.589 -8.489 1.00 0.00 47 SER A N 10
ATOM 6842 C CA . SER A 1 47 ? 1.251 15.298 -7.770 1.00 0.00 47 SER A CA 10
ATOM 6843 C C . SER A 1 47 ? 0.667 16.432 -6.932 1.00 0.00 47 SER A C 10
ATOM 6844 O O . SER A 1 47 ? 1.396 17.291 -6.435 1.00 0.00 47 SER A O 10
ATOM 6852 N N . SER A 1 48 ? -0.654 16.428 -6.781 1.00 0.00 48 SER A N 10
ATOM 6853 C CA . SER A 1 48 ? -1.338 17.458 -6.008 1.00 0.00 48 SER A CA 10
ATOM 6854 C C . SER A 1 48 ? -2.204 16.833 -4.918 1.00 0.00 48 SER A C 10
ATOM 6855 O O . SER A 1 48 ? -3.128 16.074 -5.203 1.00 0.00 48 SER A O 10
ATOM 6863 N N . GLY A 1 49 ? -1.896 17.161 -3.666 1.00 0.00 49 GLY A N 10
ATOM 6864 C CA . GLY A 1 49 ? -2.654 16.624 -2.551 1.00 0.00 49 GLY A CA 10
ATOM 6865 C C . GLY A 1 49 ? -1.774 15.925 -1.534 1.00 0.00 49 GLY A C 10
ATOM 6866 O O . GLY A 1 49 ? -2.121 14.831 -1.093 1.00 0.00 49 GLY A O 10
ATOM 6871 N N . GLY A 1 1 ? -24.479 8.055 9.348 1.00 0.00 1 GLY A N 11
ATOM 6872 C CA . GLY A 1 1 ? -23.147 8.161 9.913 1.00 0.00 1 GLY A CA 11
ATOM 6873 C C . GLY A 1 1 ? -22.388 6.850 9.860 1.00 0.00 1 GLY A C 11
ATOM 6874 O O . GLY A 1 1 ? -22.985 5.776 9.936 1.00 0.00 1 GLY A O 11
ATOM 6878 N N . SER A 1 2 ? -21.069 6.937 9.726 1.00 0.00 2 SER A N 11
ATOM 6879 C CA . SER A 1 2 ? -20.227 5.748 9.657 1.00 0.00 2 SER A CA 11
ATOM 6880 C C . SER A 1 2 ? -19.043 5.864 10.611 1.00 0.00 2 SER A C 11
ATOM 6881 O O . SER A 1 2 ? -18.342 6.876 10.628 1.00 0.00 2 SER A O 11
ATOM 6889 N N . SER A 1 3 ? -18.825 4.820 11.404 1.00 0.00 3 SER A N 11
ATOM 6890 C CA . SER A 1 3 ? -17.728 4.805 12.364 1.00 0.00 3 SER A CA 11
ATOM 6891 C C . SER A 1 3 ? -16.433 5.289 11.717 1.00 0.00 3 SER A C 11
ATOM 6892 O O . SER A 1 3 ? -15.810 6.241 12.184 1.00 0.00 3 SER A O 11
ATOM 6900 N N . GLY A 1 4 ? -16.034 4.623 10.637 1.00 0.00 4 GLY A N 11
ATOM 6901 C CA . GLY A 1 4 ? -14.816 4.999 9.943 1.00 0.00 4 GLY A CA 11
ATOM 6902 C C . GLY A 1 4 ? -13.900 3.816 9.700 1.00 0.00 4 GLY A C 11
ATOM 6903 O O . GLY A 1 4 ? -12.928 3.614 10.428 1.00 0.00 4 GLY A O 11
ATOM 6907 N N . SER A 1 5 ? -14.209 3.031 8.673 1.00 0.00 5 SER A N 11
ATOM 6908 C CA . SER A 1 5 ? -13.409 1.858 8.338 1.00 0.00 5 SER A CA 11
ATOM 6909 C C . SER A 1 5 ? -11.963 2.251 8.054 1.00 0.00 5 SER A C 11
ATOM 6910 O O . SER A 1 5 ? -11.036 1.753 8.693 1.00 0.00 5 SER A O 11
ATOM 6918 N N . SER A 1 6 ? -11.778 3.147 7.090 1.00 0.00 6 SER A N 11
ATOM 6919 C CA . SER A 1 6 ? -10.445 3.605 6.717 1.00 0.00 6 SER A CA 11
ATOM 6920 C C . SER A 1 6 ? -9.582 2.438 6.246 1.00 0.00 6 SER A C 11
ATOM 6921 O O . SER A 1 6 ? -8.398 2.356 6.571 1.00 0.00 6 SER A O 11
ATOM 6929 N N . GLY A 1 7 ? -10.185 1.536 5.479 1.00 0.00 7 GLY A N 11
ATOM 6930 C CA . GLY A 1 7 ? -9.458 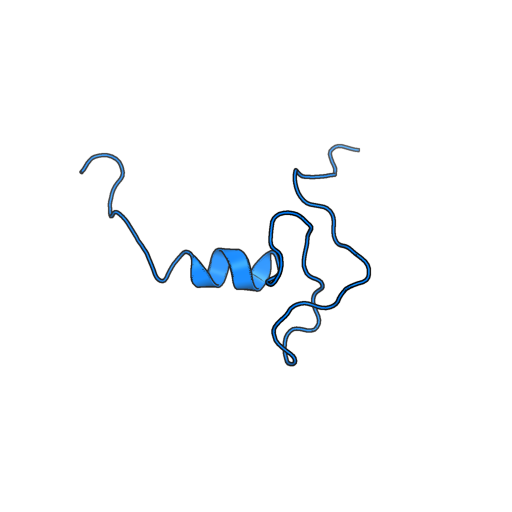0.385 4.975 1.00 0.00 7 GLY A CA 11
ATOM 6931 C C . GLY A 1 7 ? -9.319 -0.712 6.012 1.00 0.00 7 GLY A C 11
ATOM 6932 O O . GLY A 1 7 ? -8.630 -0.542 7.017 1.00 0.00 7 GLY A O 11
ATOM 6936 N N . SER A 1 8 ? -9.978 -1.841 5.769 1.00 0.00 8 SER A N 11
ATOM 6937 C CA . SER A 1 8 ? -9.929 -2.968 6.693 1.00 0.00 8 SER A CA 11
ATOM 6938 C C . SER A 1 8 ? -9.019 -4.069 6.159 1.00 0.00 8 SER A C 11
ATOM 6939 O O . SER A 1 8 ? -9.220 -4.576 5.054 1.00 0.00 8 SER A O 11
ATOM 6947 N N . LEU A 1 9 ? -8.017 -4.436 6.950 1.00 0.00 9 LEU A N 11
ATOM 6948 C CA . LEU A 1 9 ? -7.074 -5.477 6.559 1.00 0.00 9 LEU A CA 11
ATOM 6949 C C . LEU A 1 9 ? -7.805 -6.766 6.195 1.00 0.00 9 LEU A C 11
ATOM 6950 O O . LEU A 1 9 ? -8.284 -7.487 7.070 1.00 0.00 9 LEU A O 11
ATOM 6966 N N . MET A 1 10 ? -7.886 -7.049 4.899 1.00 0.00 10 MET A N 11
ATOM 6967 C CA . MET A 1 10 ? -8.556 -8.253 4.421 1.00 0.00 10 MET A CA 11
ATOM 6968 C C . MET A 1 10 ? -7.687 -9.486 4.649 1.00 0.00 10 MET A C 11
ATOM 6969 O O . MET A 1 10 ? -6.548 -9.378 5.103 1.00 0.00 10 MET A O 11
ATOM 6983 N N . ASP A 1 11 ? -8.233 -10.655 4.333 1.00 0.00 11 ASP A N 11
ATOM 6984 C CA . ASP A 1 11 ? -7.507 -11.908 4.503 1.00 0.00 11 ASP A CA 11
ATOM 6985 C C . ASP A 1 11 ? -6.637 -12.202 3.284 1.00 0.00 11 ASP A C 11
ATOM 6986 O O . ASP A 1 11 ? -6.129 -13.312 3.125 1.00 0.00 11 ASP A O 11
ATOM 6995 N N . VAL A 1 12 ? -6.471 -11.200 2.427 1.00 0.00 12 VAL A N 11
ATOM 6996 C CA . VAL A 1 12 ? -5.663 -11.351 1.223 1.00 0.00 12 VAL A CA 11
ATOM 6997 C C . VAL A 1 12 ? -4.247 -10.831 1.442 1.00 0.00 12 VAL A C 11
ATOM 6998 O O . VAL A 1 12 ? -4.048 -9.666 1.789 1.00 0.00 12 VAL A O 11
ATOM 7011 N N . LYS A 1 13 ? -3.264 -11.701 1.238 1.00 0.00 13 LYS A N 11
ATOM 7012 C CA . LYS A 1 13 ? -1.865 -11.331 1.411 1.00 0.00 13 LYS A CA 11
ATOM 7013 C C . LYS A 1 13 ? -1.506 -10.134 0.537 1.00 0.00 13 LYS A C 11
ATOM 7014 O O . LYS A 1 13 ? -2.013 -9.991 -0.577 1.00 0.00 13 LYS A O 11
ATOM 7033 N N . CYS A 1 14 ? -0.629 -9.276 1.047 1.00 0.00 14 CYS A N 11
ATOM 7034 C CA . CYS A 1 14 ? -0.202 -8.091 0.312 1.00 0.00 14 CYS A CA 11
ATOM 7035 C C . CYS A 1 14 ? 0.282 -8.463 -1.086 1.00 0.00 14 CYS A C 11
ATOM 7036 O O . CYS A 1 14 ? 0.941 -9.485 -1.274 1.00 0.00 14 CYS A O 11
ATOM 7043 N N . GLU A 1 15 ? -0.051 -7.626 -2.064 1.00 0.00 15 GLU A N 11
ATOM 7044 C CA . GLU A 1 15 ? 0.349 -7.868 -3.445 1.00 0.00 15 GLU A CA 11
ATOM 7045 C C . GLU A 1 15 ? 1.721 -8.532 -3.506 1.00 0.00 15 GLU A C 11
ATOM 7046 O O . GLU A 1 15 ? 1.864 -9.645 -4.014 1.00 0.00 15 GLU A O 11
ATOM 7058 N N . THR A 1 16 ? 2.730 -7.842 -2.984 1.00 0.00 16 THR A N 11
ATOM 7059 C CA . THR A 1 16 ? 4.091 -8.363 -2.980 1.00 0.00 16 THR A CA 11
ATOM 7060 C C . THR A 1 16 ? 4.150 -9.742 -2.334 1.00 0.00 16 THR A C 11
ATOM 7061 O O . THR A 1 16 ? 3.740 -9.937 -1.190 1.00 0.00 16 THR A O 11
ATOM 7072 N N . PRO A 1 17 ? 4.674 -10.725 -3.082 1.00 0.00 17 PRO A N 11
ATOM 7073 C CA . PRO A 1 17 ? 4.800 -12.104 -2.602 1.00 0.00 17 PRO A CA 11
ATOM 7074 C C . PRO A 1 17 ? 5.853 -12.243 -1.508 1.00 0.00 17 PRO A C 11
ATOM 7075 O O . PRO A 1 17 ? 6.089 -13.336 -0.996 1.00 0.00 17 PRO A O 11
ATOM 7086 N N . ASN A 1 18 ? 6.483 -11.127 -1.155 1.00 0.00 18 ASN A N 11
ATOM 7087 C CA . ASN A 1 18 ? 7.512 -11.125 -0.121 1.00 0.00 18 ASN A CA 11
ATOM 7088 C C . ASN A 1 18 ? 7.027 -10.395 1.128 1.00 0.00 18 ASN A C 11
ATOM 7089 O O . ASN A 1 18 ? 7.678 -10.429 2.172 1.00 0.00 18 ASN A O 11
ATOM 7100 N N . CYS A 1 19 ? 5.880 -9.735 1.012 1.00 0.00 19 CYS A N 11
ATOM 7101 C CA . CYS A 1 19 ? 5.306 -8.996 2.130 1.00 0.00 19 CYS A CA 11
ATOM 7102 C C . CYS A 1 19 ? 4.322 -9.865 2.909 1.00 0.00 19 CYS A C 11
ATOM 7103 O O . CYS A 1 19 ? 3.229 -10.182 2.440 1.00 0.00 19 CYS A O 11
ATOM 7110 N N . PRO A 1 20 ? 4.718 -10.261 4.128 1.00 0.00 20 PRO A N 11
ATOM 7111 C CA . PRO A 1 20 ? 3.887 -11.097 4.998 1.00 0.00 20 PRO A CA 11
ATOM 7112 C C . PRO A 1 20 ? 2.668 -10.350 5.529 1.00 0.00 20 PRO A C 11
ATOM 7113 O O . PRO A 1 20 ? 1.843 -10.917 6.245 1.00 0.00 20 PRO A O 11
ATOM 7124 N N . PHE A 1 21 ? 2.562 -9.074 5.173 1.00 0.00 21 PHE A N 11
ATOM 7125 C CA . PHE A 1 21 ? 1.444 -8.248 5.615 1.00 0.00 21 PHE A CA 11
ATOM 7126 C C . PHE A 1 21 ? 0.269 -8.361 4.648 1.00 0.00 21 PHE A C 11
ATOM 7127 O O . PHE A 1 21 ? 0.455 -8.559 3.447 1.00 0.00 21 PHE A O 11
ATOM 7144 N N . PHE A 1 22 ? -0.942 -8.235 5.181 1.00 0.00 22 PHE A N 11
ATOM 7145 C CA . PHE A 1 22 ? -2.149 -8.325 4.367 1.00 0.00 22 PHE A CA 11
ATOM 7146 C C . PHE A 1 22 ? -2.510 -6.965 3.778 1.00 0.00 22 PHE A C 11
ATOM 7147 O O . PHE A 1 22 ? -2.228 -5.925 4.372 1.00 0.00 22 PHE A O 11
ATOM 7164 N N . MET A 1 23 ? -3.135 -6.981 2.605 1.00 0.00 23 MET A N 11
ATOM 7165 C CA . MET A 1 23 ? -3.535 -5.750 1.935 1.00 0.00 23 MET A CA 11
ATOM 7166 C C . MET A 1 23 ? -4.945 -5.340 2.348 1.00 0.00 23 MET A C 11
ATOM 7167 O O . MET A 1 23 ? -5.887 -6.125 2.242 1.00 0.00 23 MET A O 11
ATOM 7181 N N . SER A 1 24 ? -5.083 -4.105 2.821 1.00 0.00 24 SER A N 11
ATOM 7182 C CA . SER A 1 24 ? -6.378 -3.592 3.254 1.00 0.00 24 SER A CA 11
ATOM 7183 C C . SER A 1 24 ? -7.276 -3.302 2.055 1.00 0.00 24 SER A C 11
ATOM 7184 O O . SER A 1 24 ? -6.874 -3.482 0.906 1.00 0.00 24 SER A O 11
ATOM 7192 N N . VAL A 1 25 ? -8.495 -2.851 2.333 1.00 0.00 25 VAL A N 11
ATOM 7193 C CA . VAL A 1 25 ? -9.451 -2.534 1.279 1.00 0.00 25 VAL A CA 11
ATOM 7194 C C . VAL A 1 25 ? -9.137 -1.186 0.639 1.00 0.00 25 VAL A C 11
ATOM 7195 O O . VAL A 1 25 ? -9.596 -0.889 -0.463 1.00 0.00 25 VAL A O 11
ATOM 7208 N N . ASN A 1 26 ? -8.350 -0.375 1.338 1.00 0.00 26 ASN A N 11
ATOM 7209 C CA . ASN A 1 26 ? -7.973 0.943 0.838 1.00 0.00 26 ASN A CA 11
ATOM 7210 C C . ASN A 1 26 ? -6.503 0.970 0.432 1.00 0.00 26 ASN A C 11
ATOM 7211 O O . ASN A 1 26 ? -6.024 1.949 -0.142 1.00 0.00 26 ASN A O 11
ATOM 7222 N N . THR A 1 27 ? -5.791 -0.111 0.733 1.00 0.00 27 THR A N 11
ATOM 7223 C CA . THR A 1 27 ? -4.376 -0.212 0.400 1.00 0.00 27 THR A CA 11
ATOM 7224 C C . THR A 1 27 ? -4.150 -1.174 -0.760 1.00 0.00 27 THR A C 11
ATOM 7225 O O . THR A 1 27 ? -3.128 -1.110 -1.442 1.00 0.00 27 THR A O 11
ATOM 7236 N N . GLN A 1 28 ? -5.112 -2.065 -0.979 1.00 0.00 28 GLN A N 11
ATOM 7237 C CA . GLN A 1 28 ? -5.017 -3.042 -2.058 1.00 0.00 28 GLN A CA 11
ATOM 7238 C C . GLN A 1 28 ? -4.722 -2.356 -3.388 1.00 0.00 28 GLN A C 11
ATOM 7239 O O . GLN A 1 28 ? -5.084 -1.201 -3.613 1.00 0.00 28 GLN A O 11
ATOM 7253 N N . PRO A 1 29 ? -4.048 -3.083 -4.292 1.00 0.00 29 PRO A N 11
ATOM 7254 C CA . PRO A 1 29 ? -3.611 -4.458 -4.035 1.00 0.00 29 PRO A CA 11
ATOM 7255 C C . PRO A 1 29 ? -2.493 -4.527 -3.000 1.00 0.00 29 PRO A C 11
ATOM 7256 O O . PRO A 1 29 ? -2.177 -5.600 -2.484 1.00 0.00 29 PRO A O 11
ATOM 7267 N N . LEU A 1 30 ? -1.897 -3.378 -2.702 1.00 0.00 30 LEU A N 11
ATOM 7268 C CA . LEU A 1 30 ? -0.814 -3.308 -1.728 1.00 0.00 30 LEU A CA 11
ATOM 7269 C C . LEU A 1 30 ? -1.363 -3.188 -0.310 1.00 0.00 30 LEU A C 11
ATOM 7270 O O . LEU A 1 30 ? -2.572 -3.068 -0.109 1.00 0.00 30 LEU A O 11
ATOM 7286 N N . CYS A 1 31 ? -0.467 -3.219 0.671 1.00 0.00 31 CYS A N 11
ATOM 7287 C CA . CYS A 1 31 ? -0.861 -3.111 2.071 1.00 0.00 31 CYS A CA 11
ATOM 7288 C C . CYS A 1 31 ? -0.450 -1.760 2.649 1.00 0.00 31 CYS A C 11
ATOM 7289 O O . CYS A 1 31 ? 0.544 -1.168 2.228 1.00 0.00 31 CYS A O 11
ATOM 7296 N N . HIS A 1 32 ? -1.223 -1.278 3.617 1.00 0.00 32 HIS A N 11
ATOM 7297 C CA . HIS A 1 32 ? -0.940 0.003 4.255 1.00 0.00 32 HIS A CA 11
ATOM 7298 C C . HIS A 1 32 ? 0.565 0.232 4.370 1.00 0.00 32 HIS A C 11
ATOM 7299 O O . HIS A 1 32 ? 1.068 1.297 4.014 1.00 0.00 32 HIS A O 11
ATOM 7313 N N . GLU A 1 33 ? 1.275 -0.774 4.869 1.00 0.00 33 GLU A N 11
ATOM 7314 C CA . GLU A 1 33 ? 2.721 -0.681 5.032 1.00 0.00 33 GLU A CA 11
ATOM 7315 C C . GLU A 1 33 ? 3.394 -0.304 3.715 1.00 0.00 33 GLU A C 11
ATOM 7316 O O . GLU A 1 33 ? 4.301 0.529 3.684 1.00 0.00 33 GLU A O 11
ATOM 7328 N N . CYS A 1 34 ? 2.943 -0.923 2.629 1.00 0.00 34 CYS A N 11
ATOM 7329 C CA . CYS A 1 34 ? 3.500 -0.655 1.309 1.00 0.00 34 CYS A CA 11
ATOM 7330 C C . CYS A 1 34 ? 2.909 0.622 0.718 1.00 0.00 34 CYS A C 11
ATOM 7331 O O . CYS A 1 34 ? 3.635 1.558 0.384 1.00 0.00 34 CYS A O 11
ATOM 7338 N N . SER A 1 35 ? 1.586 0.652 0.592 1.00 0.00 35 SER A N 11
ATOM 7339 C CA . SER A 1 35 ? 0.896 1.811 0.038 1.00 0.00 35 SER A CA 11
ATOM 7340 C C . SER A 1 35 ? 1.628 3.101 0.397 1.00 0.00 35 SER A C 11
ATOM 7341 O O . SER A 1 35 ? 1.951 3.906 -0.476 1.00 0.00 35 SER A O 11
ATOM 7349 N N . GLU A 1 36 ? 1.887 3.288 1.687 1.00 0.00 36 GLU A N 11
ATOM 7350 C CA . GLU A 1 36 ? 2.580 4.480 2.161 1.00 0.00 36 GLU A CA 11
ATOM 7351 C C . GLU A 1 36 ? 3.914 4.657 1.441 1.00 0.00 36 GLU A C 11
ATOM 7352 O O . GLU A 1 36 ? 4.254 5.756 1.004 1.00 0.00 36 GLU A O 11
ATOM 7364 N N . ARG A 1 37 ? 4.664 3.566 1.323 1.00 0.00 37 ARG A N 11
ATOM 7365 C CA . ARG A 1 37 ? 5.962 3.600 0.659 1.00 0.00 37 ARG A CA 11
ATOM 7366 C C . ARG A 1 37 ? 5.827 4.120 -0.770 1.00 0.00 37 ARG A C 11
ATOM 7367 O O . ARG A 1 37 ? 6.576 5.001 -1.193 1.00 0.00 37 ARG A O 11
ATOM 7388 N N . ARG A 1 38 ? 4.869 3.568 -1.507 1.00 0.00 38 ARG A N 11
ATOM 7389 C CA . ARG A 1 38 ? 4.638 3.975 -2.888 1.00 0.00 38 ARG A CA 11
ATOM 7390 C C . ARG A 1 38 ? 4.071 5.390 -2.950 1.00 0.00 38 ARG A C 11
ATOM 7391 O O . ARG A 1 38 ? 4.306 6.121 -3.911 1.00 0.00 38 ARG A O 11
ATOM 7412 N N . GLN A 1 39 ? 3.323 5.769 -1.918 1.00 0.00 39 GLN A N 11
ATOM 7413 C CA . GLN A 1 39 ? 2.721 7.095 -1.857 1.00 0.00 39 GLN A CA 11
ATOM 7414 C C . GLN A 1 39 ? 3.769 8.154 -1.530 1.00 0.00 39 GLN A C 11
ATOM 7415 O O . GLN A 1 39 ? 4.078 9.013 -2.355 1.00 0.00 39 GLN A O 11
ATOM 7429 N N . LYS A 1 40 ? 4.314 8.086 -0.320 1.00 0.00 40 LYS A N 11
ATOM 7430 C CA . LYS A 1 40 ? 5.329 9.037 0.117 1.00 0.00 40 LYS A CA 11
ATOM 7431 C C . LYS A 1 40 ? 6.267 9.398 -1.030 1.00 0.00 40 LYS A C 11
ATOM 7432 O O . LYS A 1 40 ? 6.639 10.558 -1.198 1.00 0.00 40 LYS A O 11
ATOM 7451 N N . ASN A 1 41 ? 6.644 8.396 -1.818 1.00 0.00 41 ASN A N 11
ATOM 7452 C CA . ASN A 1 41 ? 7.537 8.609 -2.951 1.00 0.00 41 ASN A CA 11
ATOM 7453 C C . ASN A 1 41 ? 7.245 9.943 -3.631 1.00 0.00 41 ASN A C 11
ATOM 7454 O O . ASN A 1 41 ? 8.103 10.824 -3.685 1.00 0.00 41 ASN A O 11
ATOM 7465 N N . GLN A 1 42 ? 6.029 10.084 -4.148 1.00 0.00 42 GLN A N 11
ATOM 7466 C CA . GLN A 1 42 ? 5.624 11.311 -4.824 1.00 0.00 42 GLN A CA 11
ATOM 7467 C C . GLN A 1 42 ? 5.697 12.504 -3.877 1.00 0.00 42 GLN A C 11
ATOM 7468 O O . GLN A 1 42 ? 5.169 12.461 -2.767 1.00 0.00 42 GLN A O 11
ATOM 7482 N N . ASN A 1 43 ? 6.357 13.568 -4.324 1.00 0.00 43 ASN A N 11
ATOM 7483 C CA . ASN A 1 43 ? 6.500 14.773 -3.516 1.00 0.00 43 ASN A CA 11
ATOM 7484 C C . ASN A 1 43 ? 5.576 15.878 -4.018 1.00 0.00 43 ASN A C 11
ATOM 7485 O O . ASN A 1 43 ? 5.841 16.505 -5.044 1.00 0.00 43 ASN A O 11
ATOM 7496 N N . SER A 1 44 ? 4.490 16.112 -3.288 1.00 0.00 44 SER A N 11
ATOM 7497 C CA . SER A 1 44 ? 3.525 17.139 -3.660 1.00 0.00 44 SER A CA 11
ATOM 7498 C C . SER A 1 44 ? 3.464 18.237 -2.603 1.00 0.00 44 SER A C 11
ATOM 7499 O O . SER A 1 44 ? 3.934 18.059 -1.480 1.00 0.00 44 SER A O 11
ATOM 7507 N N . GLY A 1 45 ? 2.881 19.373 -2.971 1.00 0.00 45 GLY A N 11
ATOM 7508 C CA . GLY A 1 45 ? 2.768 20.484 -2.044 1.00 0.00 45 GLY A CA 11
ATOM 7509 C C . GLY A 1 45 ? 2.440 20.033 -0.635 1.00 0.00 45 GLY A C 11
ATOM 7510 O O . GLY A 1 45 ? 1.619 19.140 -0.422 1.00 0.00 45 GLY A O 11
ATOM 7514 N N . PRO A 1 46 ? 3.091 20.656 0.358 1.00 0.00 46 PRO A N 11
ATOM 7515 C CA . PRO A 1 46 ? 2.881 20.329 1.771 1.00 0.00 46 PRO A CA 11
ATOM 7516 C C . PRO A 1 46 ? 1.507 20.763 2.268 1.00 0.00 46 PRO A C 11
ATOM 7517 O O . PRO A 1 46 ? 1.141 21.934 2.166 1.00 0.00 46 PRO A O 11
ATOM 7528 N N . SER A 1 47 ? 0.750 19.813 2.807 1.00 0.00 47 SER A N 11
ATOM 7529 C CA . SER A 1 47 ? -0.586 20.097 3.317 1.00 0.00 47 SER A CA 11
ATOM 7530 C C . SER A 1 47 ? -0.634 19.937 4.834 1.00 0.00 47 SER A C 11
ATOM 7531 O O . SER A 1 47 ? -0.607 18.821 5.353 1.00 0.00 47 SER A O 11
ATOM 7539 N N . SER A 1 48 ? -0.705 21.061 5.539 1.00 0.00 48 SER A N 11
ATOM 7540 C CA . SER A 1 48 ? -0.753 21.048 6.997 1.00 0.00 48 SER A CA 11
ATOM 7541 C C . SER A 1 48 ? -2.006 20.333 7.493 1.00 0.00 48 SER A C 11
ATOM 7542 O O . SER A 1 48 ? -3.028 20.300 6.808 1.00 0.00 48 SER A O 11
ATOM 7550 N N . GLY A 1 49 ? -1.919 19.761 8.690 1.00 0.00 49 GLY A N 11
ATOM 7551 C CA . GLY A 1 49 ? -3.051 19.054 9.258 1.00 0.00 49 GLY A CA 11
ATOM 7552 C C . GLY A 1 49 ? -2.934 17.550 9.102 1.00 0.00 49 GLY A C 11
ATOM 7553 O O . GLY A 1 49 ? -2.685 17.081 7.993 1.00 0.00 49 GLY A O 11
ATOM 7558 N N . GLY A 1 1 ? -17.348 17.221 5.889 1.00 0.00 1 GLY A N 12
ATOM 7559 C CA . GLY A 1 1 ? -16.981 15.885 6.321 1.00 0.00 1 GLY A CA 12
ATOM 7560 C C . GLY A 1 1 ? -16.007 15.216 5.371 1.00 0.00 1 GLY A C 12
ATOM 7561 O O . GLY A 1 1 ? -15.983 15.522 4.179 1.00 0.00 1 GLY A O 12
ATOM 7565 N N . SER A 1 2 ? -15.202 14.300 5.900 1.00 0.00 2 SER A N 12
ATOM 7566 C CA . SER A 1 2 ? -14.218 13.590 5.092 1.00 0.00 2 SER A CA 12
ATOM 7567 C C . SER A 1 2 ? -14.591 12.117 4.953 1.00 0.00 2 SER A C 12
ATOM 7568 O O . SER A 1 2 ? -15.108 11.505 5.888 1.00 0.00 2 SER A O 12
ATOM 7576 N N . SER A 1 3 ? -14.325 11.554 3.779 1.00 0.00 3 SER A N 12
ATOM 7577 C CA . SER A 1 3 ? -14.636 10.154 3.514 1.00 0.00 3 SER A CA 12
ATOM 7578 C C . SER A 1 3 ? -14.304 9.286 4.724 1.00 0.00 3 SER A C 12
ATOM 7579 O O . SER A 1 3 ? -15.157 8.561 5.234 1.00 0.00 3 SER A O 12
ATOM 7587 N N . GLY A 1 4 ? -13.057 9.366 5.179 1.00 0.00 4 GLY A N 12
ATOM 7588 C CA . GLY A 1 4 ? -12.634 8.583 6.325 1.00 0.00 4 GLY A CA 12
ATOM 7589 C C . GLY A 1 4 ? -11.310 7.883 6.092 1.00 0.00 4 GLY A C 12
ATOM 7590 O O . GLY A 1 4 ? -10.477 7.799 6.994 1.00 0.00 4 GLY A O 12
ATOM 7594 N N . SER A 1 5 ? -11.117 7.376 4.878 1.00 0.00 5 SER A N 12
ATOM 7595 C CA . SER A 1 5 ? -9.887 6.673 4.530 1.00 0.00 5 SER A CA 12
ATOM 7596 C C . SER A 1 5 ? -9.645 5.501 5.476 1.00 0.00 5 SER A C 12
ATOM 7597 O O . SER A 1 5 ? -8.511 5.232 5.872 1.00 0.00 5 SER A O 12
ATOM 7605 N N . SER A 1 6 ? -10.720 4.806 5.834 1.00 0.00 6 SER A N 12
ATOM 7606 C CA . SER A 1 6 ? -10.627 3.664 6.736 1.00 0.00 6 SER A CA 12
ATOM 7607 C C . SER A 1 6 ? -10.679 2.352 5.959 1.00 0.00 6 SER A C 12
ATOM 7608 O O . SER A 1 6 ? -11.660 2.060 5.277 1.00 0.00 6 SER A O 12
ATOM 7616 N N . GLY A 1 7 ? -9.613 1.565 6.067 1.00 0.00 7 GLY A N 12
ATOM 7617 C CA . GLY A 1 7 ? -9.556 0.293 5.370 1.00 0.00 7 GLY A CA 12
ATOM 7618 C C . GLY A 1 7 ? -9.601 -0.890 6.316 1.00 0.00 7 GLY A C 12
ATOM 7619 O O . GLY A 1 7 ? -9.253 -0.767 7.491 1.00 0.00 7 GLY A O 12
ATOM 7623 N N . SER A 1 8 ? -10.033 -2.038 5.806 1.00 0.00 8 SER A N 12
ATOM 7624 C CA . SER A 1 8 ? -10.127 -3.247 6.615 1.00 0.00 8 SER A CA 12
ATOM 7625 C C . SER A 1 8 ? -9.213 -4.340 6.069 1.00 0.00 8 SER A C 12
ATOM 7626 O O . SER A 1 8 ? -9.339 -4.752 4.915 1.00 0.00 8 SER A O 12
ATOM 7634 N N . LEU A 1 9 ? -8.293 -4.806 6.906 1.00 0.00 9 LEU A N 12
ATOM 7635 C CA . LEU A 1 9 ? -7.357 -5.852 6.509 1.00 0.00 9 LEU A CA 12
ATOM 7636 C C . LEU A 1 9 ? -8.099 -7.088 6.014 1.00 0.00 9 LEU A C 12
ATOM 7637 O O . LEU A 1 9 ? -8.703 -7.818 6.799 1.00 0.00 9 LEU A O 12
ATOM 7653 N N . MET A 1 10 ? -8.048 -7.318 4.706 1.00 0.00 10 MET A N 12
ATOM 7654 C CA . MET A 1 10 ? -8.713 -8.469 4.106 1.00 0.00 10 MET A CA 12
ATOM 7655 C C . MET A 1 10 ? -7.959 -9.758 4.420 1.00 0.00 10 MET A C 12
ATOM 7656 O O . MET A 1 10 ? -6.915 -9.733 5.071 1.00 0.00 10 MET A O 12
ATOM 7670 N N . ASP A 1 11 ? -8.496 -10.880 3.955 1.00 0.00 11 ASP A N 12
ATOM 7671 C CA . ASP A 1 11 ? -7.873 -12.178 4.186 1.00 0.00 11 ASP A CA 12
ATOM 7672 C C . ASP A 1 11 ? -6.874 -12.506 3.080 1.00 0.00 11 ASP A C 12
ATOM 7673 O O . ASP A 1 11 ? -6.421 -13.644 2.956 1.00 0.00 11 ASP A O 12
ATOM 7682 N N . VAL A 1 12 ? -6.535 -11.501 2.279 1.00 0.00 12 VAL A N 12
ATOM 7683 C CA . VAL A 1 12 ? -5.590 -11.682 1.183 1.00 0.00 12 VAL A CA 12
ATOM 7684 C C . VAL A 1 12 ? -4.260 -11.003 1.488 1.00 0.00 12 VAL A C 12
ATOM 7685 O O . VAL A 1 12 ? -4.215 -9.817 1.816 1.00 0.00 12 VAL A O 12
ATOM 7698 N N . LYS A 1 13 ? -3.175 -11.763 1.377 1.00 0.00 13 LYS A N 12
ATOM 7699 C CA . LYS A 1 13 ? -1.841 -11.236 1.638 1.00 0.00 13 LYS A CA 12
ATOM 7700 C C . LYS A 1 13 ? -1.535 -10.052 0.726 1.00 0.00 13 LYS A C 12
ATOM 7701 O O . LYS A 1 13 ? -2.070 -9.952 -0.379 1.00 0.00 13 LYS A O 12
ATOM 7720 N N . CYS A 1 14 ? -0.670 -9.158 1.193 1.00 0.00 14 CYS A N 12
ATOM 7721 C CA . CYS A 1 14 ? -0.292 -7.982 0.420 1.00 0.00 14 CYS A CA 12
ATOM 7722 C C . CYS A 1 14 ? 0.227 -8.382 -0.959 1.00 0.00 14 CYS A C 12
ATOM 7723 O O . CYS A 1 14 ? 0.885 -9.410 -1.110 1.00 0.00 14 CYS A O 12
ATOM 7730 N N . GLU A 1 15 ? -0.075 -7.560 -1.959 1.00 0.00 15 GLU A N 12
ATOM 7731 C CA . GLU A 1 15 ? 0.360 -7.829 -3.325 1.00 0.00 15 GLU A CA 12
ATOM 7732 C C . GLU A 1 15 ? 1.754 -8.450 -3.339 1.00 0.00 15 GLU A C 12
ATOM 7733 O O . GLU A 1 15 ? 1.944 -9.568 -3.818 1.00 0.00 15 GLU A O 12
ATOM 7745 N N . THR A 1 16 ? 2.728 -7.715 -2.811 1.00 0.00 16 THR A N 12
ATOM 7746 C CA . THR A 1 16 ? 4.105 -8.191 -2.764 1.00 0.00 16 THR A CA 12
ATOM 7747 C C . THR A 1 16 ? 4.189 -9.568 -2.116 1.00 0.00 16 THR A C 12
ATOM 7748 O O . THR A 1 16 ? 3.750 -9.777 -0.985 1.00 0.00 16 THR A O 12
ATOM 7759 N N . PRO A 1 17 ? 4.767 -10.533 -2.848 1.00 0.00 17 PRO A N 12
ATOM 7760 C CA . PRO A 1 17 ? 4.922 -11.908 -2.363 1.00 0.00 17 PRO A CA 12
ATOM 7761 C C . PRO A 1 17 ? 5.945 -12.013 -1.237 1.00 0.00 17 PRO A C 12
ATOM 7762 O O . PRO A 1 17 ? 6.174 -13.092 -0.692 1.00 0.00 17 PRO A O 12
ATOM 7773 N N . ASN A 1 18 ? 6.558 -10.885 -0.893 1.00 0.00 18 ASN A N 12
ATOM 7774 C CA . ASN A 1 18 ? 7.558 -10.851 0.168 1.00 0.00 18 ASN A CA 12
ATOM 7775 C C . ASN A 1 18 ? 7.024 -10.115 1.394 1.00 0.00 18 ASN A C 12
ATOM 7776 O O . ASN A 1 18 ? 7.674 -10.074 2.439 1.00 0.00 18 ASN A O 12
ATOM 7787 N N . CYS A 1 19 ? 5.837 -9.535 1.259 1.00 0.00 19 CYS A N 12
ATOM 7788 C CA . CYS A 1 19 ? 5.214 -8.800 2.353 1.00 0.00 19 CYS A CA 12
ATOM 7789 C C . CYS A 1 19 ? 4.264 -9.698 3.140 1.00 0.00 19 CYS A C 12
ATOM 7790 O O . CYS A 1 19 ? 3.209 -10.105 2.654 1.00 0.00 19 CYS A O 12
ATOM 7797 N N . PRO A 1 20 ? 4.646 -10.015 4.387 1.00 0.00 20 PRO A N 12
ATOM 7798 C CA . PRO A 1 20 ? 3.842 -10.867 5.268 1.00 0.00 20 PRO A CA 12
ATOM 7799 C C . PRO A 1 20 ? 2.562 -10.180 5.730 1.00 0.00 20 PRO A C 12
ATOM 7800 O O . PRO A 1 20 ? 1.642 -10.828 6.228 1.00 0.00 20 PRO A O 12
ATOM 7811 N N . PHE A 1 21 ? 2.510 -8.862 5.561 1.00 0.00 21 PHE A N 12
ATOM 7812 C CA . PHE A 1 21 ? 1.342 -8.086 5.961 1.00 0.00 21 PHE A CA 12
ATOM 7813 C C . PHE A 1 21 ? 0.238 -8.184 4.912 1.00 0.00 21 PHE A C 12
ATOM 7814 O O . PHE A 1 21 ? 0.511 -8.308 3.718 1.00 0.00 21 PHE A O 12
ATOM 7831 N N . PHE A 1 22 ? -1.009 -8.126 5.366 1.00 0.00 22 PHE A N 12
ATOM 7832 C CA . PHE A 1 22 ? -2.155 -8.209 4.468 1.00 0.00 22 PHE A CA 12
ATOM 7833 C C . PHE A 1 22 ? -2.473 -6.844 3.865 1.00 0.00 22 PHE A C 12
ATOM 7834 O O . PHE A 1 22 ? -2.059 -5.810 4.389 1.00 0.00 22 PHE A O 12
ATOM 7851 N N . MET A 1 23 ? -3.209 -6.850 2.758 1.00 0.00 23 MET A N 12
ATOM 7852 C CA . MET A 1 23 ? -3.584 -5.612 2.084 1.00 0.00 23 MET A CA 12
ATOM 7853 C C . MET A 1 23 ? -5.019 -5.221 2.422 1.00 0.00 23 MET A C 12
ATOM 7854 O O . MET A 1 23 ? -5.953 -5.987 2.185 1.00 0.00 23 MET A O 12
ATOM 7868 N N . SER A 1 24 ? -5.186 -4.025 2.977 1.00 0.00 24 SER A N 12
ATOM 7869 C CA . SER A 1 24 ? -6.507 -3.535 3.352 1.00 0.00 24 SER A CA 12
ATOM 7870 C C . SER A 1 24 ? -7.337 -3.208 2.114 1.00 0.00 24 SER A C 12
ATOM 7871 O O . SER A 1 24 ? -6.864 -3.336 0.984 1.00 0.00 24 SER A O 12
ATOM 7879 N N . VAL A 1 25 ? -8.577 -2.785 2.335 1.00 0.00 25 VAL A N 12
ATOM 7880 C CA . VAL A 1 25 ? -9.474 -2.438 1.239 1.00 0.00 25 VAL A CA 12
ATOM 7881 C C . VAL A 1 25 ? -9.113 -1.083 0.641 1.00 0.00 25 VAL A C 12
ATOM 7882 O O . VAL A 1 25 ? -9.462 -0.783 -0.500 1.00 0.00 25 VAL A O 12
ATOM 7895 N N . ASN A 1 26 ? -8.410 -0.267 1.421 1.00 0.00 26 ASN A N 12
ATOM 7896 C CA . ASN A 1 26 ? -8.001 1.058 0.968 1.00 0.00 26 ASN A CA 12
ATOM 7897 C C . ASN A 1 26 ? -6.519 1.075 0.605 1.00 0.00 26 ASN A C 12
ATOM 7898 O O . ASN A 1 26 ? -5.998 2.081 0.123 1.00 0.00 26 ASN A O 12
ATOM 7909 N N . THR A 1 27 ? -5.845 -0.046 0.840 1.00 0.00 27 THR A N 12
ATOM 7910 C CA . THR A 1 27 ? -4.424 -0.160 0.538 1.00 0.00 27 THR A CA 12
ATOM 7911 C C . THR A 1 27 ? -4.183 -1.115 -0.626 1.00 0.00 27 THR A C 12
ATOM 7912 O O . THR A 1 27 ? -3.173 -1.018 -1.321 1.00 0.00 27 THR A O 12
ATOM 7923 N N . GLN A 1 28 ? -5.118 -2.038 -0.831 1.00 0.00 28 GLN A N 12
ATOM 7924 C CA . GLN A 1 28 ? -5.007 -3.010 -1.911 1.00 0.00 28 GLN A CA 12
ATOM 7925 C C . GLN A 1 28 ? -4.741 -2.317 -3.243 1.00 0.00 28 GLN A C 12
ATOM 7926 O O . GLN A 1 28 ? -5.132 -1.170 -3.462 1.00 0.00 28 GLN A O 12
ATOM 7940 N N . PRO A 1 29 ? -4.061 -3.027 -4.156 1.00 0.00 29 PRO A N 12
ATOM 7941 C CA . PRO A 1 29 ? -3.591 -4.392 -3.906 1.00 0.00 29 PRO A CA 12
ATOM 7942 C C . PRO A 1 29 ? -2.461 -4.439 -2.884 1.00 0.00 29 PRO A C 12
ATOM 7943 O O . PRO A 1 29 ? -2.103 -5.508 -2.387 1.00 0.00 29 PRO A O 12
ATOM 7954 N N . LEU A 1 30 ? -1.902 -3.274 -2.573 1.00 0.00 30 LEU A N 12
ATOM 7955 C CA . LEU A 1 30 ? -0.812 -3.182 -1.609 1.00 0.00 30 LEU A CA 12
ATOM 7956 C C . LEU A 1 30 ? -1.351 -3.060 -0.187 1.00 0.00 30 LEU A C 12
ATOM 7957 O O . LEU A 1 30 ? -2.561 -2.967 0.024 1.00 0.00 30 LEU A O 12
ATOM 7973 N N . CYS A 1 31 ? -0.446 -3.059 0.785 1.00 0.00 31 CYS A N 12
ATOM 7974 C CA . CYS A 1 31 ? -0.829 -2.946 2.188 1.00 0.00 31 CYS A CA 12
ATOM 7975 C C . CYS A 1 31 ? -0.538 -1.546 2.720 1.00 0.00 31 CYS A C 12
ATOM 7976 O O . CYS A 1 31 ? -0.021 -0.691 2.001 1.00 0.00 31 CYS A O 12
ATOM 7983 N N . HIS A 1 32 ? -0.873 -1.319 3.987 1.00 0.00 32 HIS A N 12
ATOM 7984 C CA . HIS A 1 32 ? -0.647 -0.024 4.617 1.00 0.00 32 HIS A CA 12
ATOM 7985 C C . HIS A 1 32 ? 0.816 0.392 4.494 1.00 0.00 32 HIS A C 12
ATOM 7986 O O . HIS A 1 32 ? 1.119 1.535 4.152 1.00 0.00 32 HIS A O 12
ATOM 8000 N N . GLU A 1 33 ? 1.718 -0.543 4.777 1.00 0.00 33 GLU A N 12
ATOM 8001 C CA . GLU A 1 33 ? 3.148 -0.271 4.700 1.00 0.00 33 GLU A CA 12
ATOM 8002 C C . GLU A 1 33 ? 3.557 0.091 3.275 1.00 0.00 33 GLU A C 12
ATOM 8003 O O . GLU A 1 33 ? 3.910 1.236 2.990 1.00 0.00 33 GLU A O 12
ATOM 8015 N N . CYS A 1 34 ? 3.508 -0.892 2.383 1.00 0.00 34 CYS A N 12
ATOM 8016 C CA . CYS A 1 34 ? 3.873 -0.680 0.988 1.00 0.00 34 CYS A CA 12
ATOM 8017 C C . CYS A 1 34 ? 3.111 0.505 0.401 1.00 0.00 34 CYS A C 12
ATOM 8018 O O . CYS A 1 34 ? 3.708 1.427 -0.153 1.00 0.00 34 CYS A O 12
ATOM 8025 N N . SER A 1 35 ? 1.788 0.471 0.526 1.00 0.00 35 SER A N 12
ATOM 8026 C CA . SER A 1 35 ? 0.943 1.539 0.005 1.00 0.00 35 SER A CA 12
ATOM 8027 C C . SER A 1 35 ? 1.628 2.895 0.153 1.00 0.00 35 SER A C 12
ATOM 8028 O O . SER A 1 35 ? 1.996 3.527 -0.836 1.00 0.00 35 SER A O 12
ATOM 8036 N N . GLU A 1 36 ? 1.795 3.333 1.397 1.00 0.00 36 GLU A N 12
ATOM 8037 C CA . GLU A 1 36 ? 2.434 4.614 1.675 1.00 0.00 36 GLU A CA 12
ATOM 8038 C C . GLU A 1 36 ? 3.900 4.594 1.249 1.00 0.00 36 GLU A C 12
ATOM 8039 O O . GLU A 1 36 ? 4.404 5.562 0.679 1.00 0.00 36 GLU A O 12
ATOM 8051 N N . ARG A 1 37 ? 4.576 3.486 1.530 1.00 0.00 37 ARG A N 12
ATOM 8052 C CA . ARG A 1 37 ? 5.984 3.340 1.178 1.00 0.00 37 ARG A CA 12
ATOM 8053 C C . ARG A 1 37 ? 6.254 3.886 -0.221 1.00 0.00 37 ARG A C 12
ATOM 8054 O O . ARG A 1 37 ? 7.224 4.612 -0.438 1.00 0.00 37 ARG A O 12
ATOM 8075 N N . ARG A 1 38 ? 5.389 3.533 -1.166 1.00 0.00 38 ARG A N 12
ATOM 8076 C CA . ARG A 1 38 ? 5.535 3.986 -2.544 1.00 0.00 38 ARG A CA 12
ATOM 8077 C C . ARG A 1 38 ? 5.395 5.503 -2.635 1.00 0.00 38 ARG A C 12
ATOM 8078 O O . ARG A 1 38 ? 6.314 6.195 -3.074 1.00 0.00 38 ARG A O 12
ATOM 8099 N N . GLN A 1 39 ? 4.240 6.011 -2.218 1.00 0.00 39 GLN A N 12
ATOM 8100 C CA . GLN A 1 39 ? 3.980 7.446 -2.254 1.00 0.00 39 GLN A CA 12
ATOM 8101 C C . GLN A 1 39 ? 5.190 8.231 -1.756 1.00 0.00 39 GLN A C 12
ATOM 8102 O O . GLN A 1 39 ? 5.570 9.244 -2.342 1.00 0.00 39 GLN A O 12
ATOM 8116 N N . LYS A 1 40 ? 5.791 7.756 -0.670 1.00 0.00 40 LYS A N 12
ATOM 8117 C CA . LYS A 1 40 ? 6.958 8.412 -0.093 1.00 0.00 40 LYS A CA 12
ATOM 8118 C C . LYS A 1 40 ? 7.966 8.781 -1.176 1.00 0.00 40 LYS A C 12
ATOM 8119 O O . LYS A 1 40 ? 8.448 9.912 -1.228 1.00 0.00 40 LYS A O 12
ATOM 8138 N N . ASN A 1 41 ? 8.278 7.821 -2.040 1.00 0.00 41 ASN A N 12
ATOM 8139 C CA . ASN A 1 41 ? 9.228 8.046 -3.123 1.00 0.00 41 ASN A CA 12
ATOM 8140 C C . ASN A 1 41 ? 8.746 9.161 -4.046 1.00 0.00 41 ASN A C 12
ATOM 8141 O O . ASN A 1 41 ? 7.593 9.585 -3.973 1.00 0.00 41 ASN A O 12
ATOM 8152 N N . GLN A 1 42 ? 9.637 9.629 -4.915 1.00 0.00 42 GLN A N 12
ATOM 8153 C CA . GLN A 1 42 ? 9.302 10.695 -5.852 1.00 0.00 42 GLN A CA 12
ATOM 8154 C C . GLN A 1 42 ? 8.234 10.235 -6.840 1.00 0.00 42 GLN A C 12
ATOM 8155 O O . GLN A 1 42 ? 7.837 9.070 -6.842 1.00 0.00 42 GLN A O 12
ATOM 8169 N N . ASN A 1 43 ? 7.773 11.158 -7.677 1.00 0.00 43 ASN A N 12
ATOM 8170 C CA . ASN A 1 43 ? 6.750 10.847 -8.669 1.00 0.00 43 ASN A CA 12
ATOM 8171 C C . ASN A 1 43 ? 7.006 11.602 -9.970 1.00 0.00 43 ASN A C 12
ATOM 8172 O O . ASN A 1 43 ? 7.613 12.673 -9.969 1.00 0.00 43 ASN A O 12
ATOM 8183 N N . SER A 1 44 ? 6.540 11.035 -11.079 1.00 0.00 44 SER A N 12
ATOM 8184 C CA . SER A 1 44 ? 6.722 11.652 -12.387 1.00 0.00 44 SER A CA 12
ATOM 8185 C C . SER A 1 44 ? 8.203 11.763 -12.735 1.00 0.00 44 SER A C 12
ATOM 8186 O O . SER A 1 44 ? 8.659 12.789 -13.238 1.00 0.00 44 SER A O 12
ATOM 8194 N N . GLY A 1 45 ? 8.950 10.697 -12.462 1.00 0.00 45 GLY A N 12
ATOM 8195 C CA . GLY A 1 45 ? 10.372 10.694 -12.751 1.00 0.00 45 GLY A CA 12
ATOM 8196 C C . GLY A 1 45 ? 10.741 9.699 -13.834 1.00 0.00 45 GLY A C 12
ATOM 8197 O O . GLY A 1 45 ? 10.460 9.901 -15.015 1.00 0.00 45 GLY A O 12
ATOM 8201 N N . PRO A 1 46 ? 11.388 8.595 -13.432 1.00 0.00 46 PRO A N 12
ATOM 8202 C CA . PRO A 1 46 ? 11.811 7.543 -14.361 1.00 0.00 46 PRO A CA 12
ATOM 8203 C C . PRO A 1 46 ? 10.631 6.763 -14.930 1.00 0.00 46 PRO A C 12
ATOM 8204 O O . PRO A 1 46 ? 10.532 6.564 -16.141 1.00 0.00 46 PRO A O 12
ATOM 8215 N N . SER A 1 47 ? 9.738 6.323 -14.049 1.00 0.00 47 SER A N 12
ATOM 8216 C CA . SER A 1 47 ? 8.566 5.562 -14.464 1.00 0.00 47 SER A CA 12
ATOM 8217 C C . SER A 1 47 ? 7.329 6.453 -14.515 1.00 0.00 47 SER A C 12
ATOM 8218 O O . SER A 1 47 ? 7.032 7.177 -13.564 1.00 0.00 47 SER A O 12
ATOM 8226 N N . SER A 1 48 ? 6.610 6.395 -15.632 1.00 0.00 48 SER A N 12
ATOM 8227 C CA . SER A 1 48 ? 5.407 7.200 -15.809 1.00 0.00 48 SER A CA 12
ATOM 8228 C C . SER A 1 48 ? 4.164 6.417 -15.397 1.00 0.00 48 SER A C 12
ATOM 8229 O O . SER A 1 48 ? 3.726 5.509 -16.102 1.00 0.00 48 SER A O 12
ATOM 8237 N N . GLY A 1 49 ? 3.601 6.777 -14.248 1.00 0.00 49 GLY A N 12
ATOM 8238 C CA . GLY A 1 49 ? 2.414 6.099 -13.759 1.00 0.00 49 GLY A CA 12
ATOM 8239 C C . GLY A 1 49 ? 2.210 6.287 -12.269 1.00 0.00 49 GLY A C 12
ATOM 8240 O O . GLY A 1 49 ? 3.194 6.347 -11.533 1.00 0.00 49 GLY A O 12
ATOM 8245 N N . GLY A 1 1 ? -11.884 -3.577 19.844 1.00 0.00 1 GLY A N 13
ATOM 8246 C CA . GLY A 1 1 ? -12.414 -2.300 20.287 1.00 0.00 1 GLY A CA 13
ATOM 8247 C C . GLY A 1 1 ? -13.611 -1.854 19.471 1.00 0.00 1 GLY A C 13
ATOM 8248 O O . GLY A 1 1 ? -14.753 -2.150 19.819 1.00 0.00 1 GLY A O 13
ATOM 8252 N N . SER A 1 2 ? -13.349 -1.138 18.382 1.00 0.00 2 SER A N 13
ATOM 8253 C CA . SER A 1 2 ? -14.414 -0.646 17.517 1.00 0.00 2 SER A CA 13
ATOM 8254 C C . SER A 1 2 ? -14.472 -1.444 16.218 1.00 0.00 2 SER A C 13
ATOM 8255 O O . SER A 1 2 ? -13.444 -1.732 15.607 1.00 0.00 2 SER A O 13
ATOM 8263 N N . SER A 1 3 ? -15.684 -1.799 15.803 1.00 0.00 3 SER A N 13
ATOM 8264 C CA . SER A 1 3 ? -15.878 -2.568 14.579 1.00 0.00 3 SER A CA 13
ATOM 8265 C C . SER A 1 3 ? -15.225 -1.870 13.390 1.00 0.00 3 SER A C 13
ATOM 8266 O O . SER A 1 3 ? -15.141 -0.644 13.344 1.00 0.00 3 SER A O 13
ATOM 8274 N N . GLY A 1 4 ? -14.762 -2.663 12.428 1.00 0.00 4 GLY A N 13
ATOM 8275 C CA . GLY A 1 4 ? -14.122 -2.105 11.251 1.00 0.00 4 GLY A CA 13
ATOM 8276 C C . GLY A 1 4 ? -14.960 -2.274 9.999 1.00 0.00 4 GLY A C 13
ATOM 8277 O O . GLY A 1 4 ? -14.975 -3.346 9.394 1.00 0.00 4 GLY A O 13
ATOM 8281 N N . SER A 1 5 ? -15.661 -1.214 9.611 1.00 0.00 5 SER A N 13
ATOM 8282 C CA . SER A 1 5 ? -16.511 -1.251 8.427 1.00 0.00 5 SER A CA 13
ATOM 8283 C C . SER A 1 5 ? -15.760 -0.735 7.203 1.00 0.00 5 SER A C 13
ATOM 8284 O O . SER A 1 5 ? -15.632 -1.434 6.198 1.00 0.00 5 SER A O 13
ATOM 8292 N N . SER A 1 6 ? -15.265 0.495 7.296 1.00 0.00 6 SER A N 13
ATOM 8293 C CA . SER A 1 6 ? -14.529 1.109 6.196 1.00 0.00 6 SER A CA 13
ATOM 8294 C C . SER A 1 6 ? -13.024 1.009 6.426 1.00 0.00 6 SER A C 13
ATOM 8295 O O . SER A 1 6 ? -12.546 1.160 7.550 1.00 0.00 6 SER A O 13
ATOM 8303 N N . GLY A 1 7 ? -12.283 0.753 5.353 1.00 0.00 7 GLY A N 13
ATOM 8304 C CA . GLY A 1 7 ? -10.840 0.637 5.457 1.00 0.00 7 GLY A CA 13
ATOM 8305 C C . GLY A 1 7 ? -10.415 -0.498 6.368 1.00 0.00 7 GLY A C 13
ATOM 8306 O O . GLY A 1 7 ? -9.620 -0.301 7.287 1.00 0.00 7 GLY A O 13
ATOM 8310 N N . SER A 1 8 ? -10.946 -1.690 6.113 1.00 0.00 8 SER A N 13
ATOM 8311 C CA . SER A 1 8 ? -10.620 -2.860 6.920 1.00 0.00 8 SER A CA 13
ATOM 8312 C C . SER A 1 8 ? -9.579 -3.729 6.221 1.00 0.00 8 SER A C 13
ATOM 8313 O O . SER A 1 8 ? -9.370 -3.617 5.013 1.00 0.00 8 SER A O 13
ATOM 8321 N N . LEU A 1 9 ? -8.929 -4.596 6.990 1.00 0.00 9 LEU A N 13
ATOM 8322 C CA . LEU A 1 9 ? -7.909 -5.486 6.447 1.00 0.00 9 LEU A CA 13
ATOM 8323 C C . LEU A 1 9 ? -8.543 -6.731 5.835 1.00 0.00 9 LEU A C 13
ATOM 8324 O O . LEU A 1 9 ? -9.546 -7.240 6.336 1.00 0.00 9 LEU A O 13
ATOM 8340 N N . MET A 1 10 ? -7.951 -7.218 4.749 1.00 0.00 10 MET A N 13
ATOM 8341 C CA . MET A 1 10 ? -8.456 -8.406 4.071 1.00 0.00 10 MET A CA 13
ATOM 8342 C C . MET A 1 10 ? -7.638 -9.637 4.448 1.00 0.00 10 MET A C 13
ATOM 8343 O O . MET A 1 10 ? -6.505 -9.521 4.916 1.00 0.00 10 MET A O 13
ATOM 8357 N N . ASP A 1 11 ? -8.218 -10.814 4.241 1.00 0.00 11 ASP A N 13
ATOM 8358 C CA . ASP A 1 11 ? -7.541 -12.066 4.558 1.00 0.00 11 ASP A CA 13
ATOM 8359 C C . ASP A 1 11 ? -6.593 -12.472 3.434 1.00 0.00 11 ASP A C 13
ATOM 8360 O O . ASP A 1 11 ? -6.181 -13.628 3.342 1.00 0.00 11 ASP A O 13
ATOM 8369 N N . VAL A 1 12 ? -6.252 -11.512 2.579 1.00 0.00 12 VAL A N 13
ATOM 8370 C CA . VAL A 1 12 ? -5.353 -11.769 1.460 1.00 0.00 12 VAL A CA 13
ATOM 8371 C C . VAL A 1 12 ? -3.996 -11.114 1.685 1.00 0.00 12 VAL A C 13
ATOM 8372 O O . VAL A 1 12 ? -3.912 -9.929 2.010 1.00 0.00 12 VAL A O 13
ATOM 8385 N N . LYS A 1 13 ? -2.933 -11.891 1.508 1.00 0.00 13 LYS A N 13
ATOM 8386 C CA . LYS A 1 13 ? -1.577 -11.387 1.689 1.00 0.00 13 LYS A CA 13
ATOM 8387 C C . LYS A 1 13 ? -1.299 -10.221 0.746 1.00 0.00 13 LYS A C 13
ATOM 8388 O O . LYS A 1 13 ? -1.895 -10.121 -0.327 1.00 0.00 13 LYS A O 13
ATOM 8407 N N . CYS A 1 14 ? -0.391 -9.340 1.152 1.00 0.00 14 CYS A N 13
ATOM 8408 C CA . CYS A 1 14 ? -0.033 -8.181 0.343 1.00 0.00 14 CYS A CA 13
ATOM 8409 C C . CYS A 1 14 ? 0.473 -8.612 -1.030 1.00 0.00 14 CYS A C 13
ATOM 8410 O O . CYS A 1 14 ? 1.224 -9.579 -1.150 1.00 0.00 14 CYS A O 13
ATOM 8417 N N . GLU A 1 15 ? 0.055 -7.886 -2.063 1.00 0.00 15 GLU A N 13
ATOM 8418 C CA . GLU A 1 15 ? 0.466 -8.193 -3.428 1.00 0.00 15 GLU A CA 13
ATOM 8419 C C . GLU A 1 15 ? 1.894 -8.731 -3.458 1.00 0.00 15 GLU A C 13
ATOM 8420 O O . GLU A 1 15 ? 2.162 -9.781 -4.043 1.00 0.00 15 GLU A O 13
ATOM 8432 N N . THR A 1 16 ? 2.808 -8.003 -2.825 1.00 0.00 16 THR A N 13
ATOM 8433 C CA . THR A 1 16 ? 4.208 -8.404 -2.780 1.00 0.00 16 THR A CA 13
ATOM 8434 C C . THR A 1 16 ? 4.363 -9.795 -2.174 1.00 0.00 16 THR A C 13
ATOM 8435 O O . THR A 1 16 ? 3.923 -10.063 -1.056 1.00 0.00 16 THR A O 13
ATOM 8446 N N . PRO A 1 17 ? 5.002 -10.701 -2.927 1.00 0.00 17 PRO A N 13
ATOM 8447 C CA . PRO A 1 17 ? 5.231 -12.080 -2.484 1.00 0.00 17 PRO A CA 13
ATOM 8448 C C . PRO A 1 17 ? 6.245 -12.163 -1.348 1.00 0.00 17 PRO A C 13
ATOM 8449 O O . PRO A 1 17 ? 6.542 -13.246 -0.847 1.00 0.00 17 PRO A O 13
ATOM 8460 N N . ASN A 1 18 ? 6.774 -11.011 -0.948 1.00 0.00 18 ASN A N 13
ATOM 8461 C CA . ASN A 1 18 ? 7.756 -10.954 0.129 1.00 0.00 18 ASN A CA 13
ATOM 8462 C C . ASN A 1 18 ? 7.199 -10.202 1.334 1.00 0.00 18 ASN A C 13
ATOM 8463 O O . ASN A 1 18 ? 7.765 -10.250 2.426 1.00 0.00 18 ASN A O 13
ATOM 8474 N N . CYS A 1 19 ? 6.085 -9.507 1.128 1.00 0.00 19 CYS A N 13
ATOM 8475 C CA . CYS A 1 19 ? 5.450 -8.745 2.196 1.00 0.00 19 CYS A CA 13
ATOM 8476 C C . CYS A 1 19 ? 4.449 -9.608 2.960 1.00 0.00 19 CYS A C 13
ATOM 8477 O O . CYS A 1 19 ? 3.395 -9.982 2.446 1.00 0.00 19 CYS A O 13
ATOM 8484 N N . PRO A 1 20 ? 4.786 -9.931 4.217 1.00 0.00 20 PRO A N 13
ATOM 8485 C CA . PRO A 1 20 ? 3.932 -10.752 5.079 1.00 0.00 20 PRO A CA 13
ATOM 8486 C C . PRO A 1 20 ? 2.663 -10.021 5.503 1.00 0.00 20 PRO A C 13
ATOM 8487 O O . PRO A 1 20 ? 1.780 -10.603 6.135 1.00 0.00 20 PRO A O 13
ATOM 8498 N N . PHE A 1 21 ? 2.577 -8.742 5.153 1.00 0.00 21 PHE A N 13
ATOM 8499 C CA . PHE A 1 21 ? 1.416 -7.930 5.498 1.00 0.00 21 PHE A CA 13
ATOM 8500 C C . PHE A 1 21 ? 0.194 -8.357 4.689 1.00 0.00 21 PHE A C 13
ATOM 8501 O O . PHE A 1 21 ? 0.295 -9.182 3.780 1.00 0.00 21 PHE A O 13
ATOM 8518 N N . PHE A 1 22 ? -0.959 -7.791 5.027 1.00 0.00 22 PHE A N 13
ATOM 8519 C CA . PHE A 1 22 ? -2.201 -8.113 4.335 1.00 0.00 22 PHE A CA 13
ATOM 8520 C C . PHE A 1 22 ? -2.716 -6.909 3.552 1.00 0.00 22 PHE A C 13
ATOM 8521 O O . PHE A 1 22 ? -2.441 -5.763 3.905 1.00 0.00 22 PHE A O 13
ATOM 8538 N N . MET A 1 23 ? -3.464 -7.179 2.487 1.00 0.00 23 MET A N 13
ATOM 8539 C CA . MET A 1 23 ? -4.018 -6.118 1.654 1.00 0.00 23 MET A CA 13
ATOM 8540 C C . MET A 1 23 ? -5.188 -5.433 2.352 1.00 0.00 23 MET A C 13
ATOM 8541 O O . MET A 1 23 ? -6.133 -6.091 2.789 1.00 0.00 23 MET A O 13
ATOM 8555 N N . SER A 1 24 ? -5.120 -4.110 2.453 1.00 0.00 24 SER A N 13
ATOM 8556 C CA . SER A 1 24 ? -6.172 -3.337 3.102 1.00 0.00 24 SER A CA 13
ATOM 8557 C C . SER A 1 24 ? -7.224 -2.893 2.089 1.00 0.00 24 SER A C 13
ATOM 8558 O O . SER A 1 24 ? -6.946 -2.787 0.895 1.00 0.00 24 SER A O 13
ATOM 8566 N N . VAL A 1 25 ? -8.433 -2.635 2.576 1.00 0.00 25 VAL A N 13
ATOM 8567 C CA . VAL A 1 25 ? -9.527 -2.201 1.715 1.00 0.00 25 VAL A CA 13
ATOM 8568 C C . VAL A 1 25 ? -9.281 -0.796 1.179 1.00 0.00 25 VAL A C 13
ATOM 8569 O O . VAL A 1 25 ? -9.972 -0.337 0.271 1.00 0.00 25 VAL A O 13
ATOM 8582 N N . ASN A 1 26 ? -8.289 -0.117 1.747 1.00 0.00 26 ASN A N 13
ATOM 8583 C CA . ASN A 1 26 ? -7.951 1.238 1.326 1.00 0.00 26 ASN A CA 13
ATOM 8584 C C . ASN A 1 26 ? -6.529 1.297 0.775 1.00 0.00 26 ASN A C 13
ATOM 8585 O O . ASN A 1 26 ? -6.092 2.327 0.262 1.00 0.00 26 ASN A O 13
ATOM 8596 N N . THR A 1 27 ? -5.811 0.183 0.885 1.00 0.00 27 THR A N 13
ATOM 8597 C CA . THR A 1 27 ? -4.439 0.108 0.398 1.00 0.00 27 THR A CA 13
ATOM 8598 C C . THR A 1 27 ? -4.304 -0.933 -0.708 1.00 0.00 27 THR A C 13
ATOM 8599 O O . THR A 1 27 ? -3.300 -0.969 -1.418 1.00 0.00 27 THR A O 13
ATOM 8610 N N . GLN A 1 28 ? -5.322 -1.776 -0.848 1.00 0.00 28 GLN A N 13
ATOM 8611 C CA . GLN A 1 28 ? -5.316 -2.817 -1.868 1.00 0.00 28 GLN A CA 13
ATOM 8612 C C . GLN A 1 28 ? -5.049 -2.225 -3.248 1.00 0.00 28 GLN A C 13
ATOM 8613 O O . GLN A 1 28 ? -5.372 -1.071 -3.529 1.00 0.00 28 GLN A O 13
ATOM 8627 N N . PRO A 1 29 ? -4.444 -3.033 -4.132 1.00 0.00 29 PRO A N 13
ATOM 8628 C CA . PRO A 1 29 ? -4.054 -4.408 -3.810 1.00 0.00 29 PRO A CA 13
ATOM 8629 C C . PRO A 1 29 ? -2.897 -4.466 -2.818 1.00 0.00 29 PRO A C 13
ATOM 8630 O O . PRO A 1 29 ? -2.694 -5.476 -2.143 1.00 0.00 29 PRO A O 13
ATOM 8641 N N . LEU A 1 30 ? -2.142 -3.376 -2.734 1.00 0.00 30 LEU A N 13
ATOM 8642 C CA . LEU A 1 30 ? -1.004 -3.302 -1.823 1.00 0.00 30 LEU A CA 13
ATOM 8643 C C . LEU A 1 30 ? -1.472 -3.165 -0.378 1.00 0.00 30 LEU A C 13
ATOM 8644 O O . LEU A 1 30 ? -2.670 -3.065 -0.108 1.00 0.00 30 LEU A O 13
ATOM 8660 N N . CYS A 1 31 ? -0.520 -3.159 0.549 1.00 0.00 31 CYS A N 13
ATOM 8661 C CA . CYS A 1 31 ? -0.833 -3.033 1.967 1.00 0.00 31 CYS A CA 13
ATOM 8662 C C . CYS A 1 31 ? -0.312 -1.710 2.523 1.00 0.00 31 CYS A C 13
ATOM 8663 O O . CYS A 1 31 ? 0.611 -1.112 1.970 1.00 0.00 31 CYS A O 13
ATOM 8670 N N . HIS A 1 32 ? -0.912 -1.259 3.621 1.00 0.00 32 HIS A N 13
ATOM 8671 C CA . HIS A 1 32 ? -0.508 -0.008 4.253 1.00 0.00 32 HIS A CA 13
ATOM 8672 C C . HIS A 1 32 ? 1.008 0.158 4.211 1.00 0.00 32 HIS A C 13
ATOM 8673 O O . HIS A 1 32 ? 1.525 1.051 3.541 1.00 0.00 32 HIS A O 13
ATOM 8687 N N . GLU A 1 33 ? 1.714 -0.709 4.930 1.00 0.00 33 GLU A N 13
ATOM 8688 C CA . GLU A 1 33 ? 3.170 -0.656 4.975 1.00 0.00 33 GLU A CA 13
ATOM 8689 C C . GLU A 1 33 ? 3.745 -0.318 3.603 1.00 0.00 33 GLU A C 13
ATOM 8690 O O . GLU A 1 33 ? 4.790 0.324 3.496 1.00 0.00 33 GLU A O 13
ATOM 8702 N N . CYS A 1 34 ? 3.055 -0.756 2.555 1.00 0.00 34 CYS A N 13
ATOM 8703 C CA . CYS A 1 34 ? 3.496 -0.503 1.189 1.00 0.00 34 CYS A CA 13
ATOM 8704 C C . CYS A 1 34 ? 2.931 0.817 0.671 1.00 0.00 34 CYS A C 13
ATOM 8705 O O . CYS A 1 34 ? 3.674 1.765 0.415 1.00 0.00 34 CYS A O 13
ATOM 8712 N N . SER A 1 35 ? 1.611 0.871 0.521 1.00 0.00 35 SER A N 13
ATOM 8713 C CA . SER A 1 35 ? 0.946 2.073 0.031 1.00 0.00 35 SER A CA 13
ATOM 8714 C C . SER A 1 35 ? 1.655 3.328 0.532 1.00 0.00 35 SER A C 13
ATOM 8715 O O . SER A 1 35 ? 1.703 4.344 -0.161 1.00 0.00 35 SER A O 13
ATOM 8723 N N . GLU A 1 36 ? 2.202 3.249 1.740 1.00 0.00 36 GLU A N 13
ATOM 8724 C CA . GLU A 1 36 ? 2.907 4.378 2.335 1.00 0.00 36 GLU A CA 13
ATOM 8725 C C . GLU A 1 36 ? 4.253 4.601 1.651 1.00 0.00 36 GLU A C 13
ATOM 8726 O O . GLU A 1 36 ? 4.603 5.727 1.299 1.00 0.00 36 GLU A O 13
ATOM 8738 N N . ARG A 1 37 ? 5.002 3.519 1.467 1.00 0.00 37 ARG A N 13
ATOM 8739 C CA . ARG A 1 37 ? 6.310 3.595 0.827 1.00 0.00 37 ARG A CA 13
ATOM 8740 C C . ARG A 1 37 ? 6.171 3.928 -0.655 1.00 0.00 37 ARG A C 13
ATOM 8741 O O . ARG A 1 37 ? 7.002 4.638 -1.222 1.00 0.00 37 ARG A O 13
ATOM 8762 N N . ARG A 1 38 ? 5.117 3.411 -1.277 1.00 0.00 38 ARG A N 13
ATOM 8763 C CA . ARG A 1 38 ? 4.871 3.652 -2.694 1.00 0.00 38 ARG A CA 13
ATOM 8764 C C . ARG A 1 38 ? 4.590 5.129 -2.953 1.00 0.00 38 ARG A C 13
ATOM 8765 O O . ARG A 1 38 ? 5.015 5.682 -3.967 1.00 0.00 38 ARG A O 13
ATOM 8786 N N . GLN A 1 39 ? 3.872 5.760 -2.030 1.00 0.00 39 GLN A N 13
ATOM 8787 C CA . GLN A 1 39 ? 3.534 7.173 -2.160 1.00 0.00 39 GLN A CA 13
ATOM 8788 C C . GLN A 1 39 ? 4.736 8.053 -1.834 1.00 0.00 39 GLN A C 13
ATOM 8789 O O . GLN A 1 39 ? 5.005 9.036 -2.525 1.00 0.00 39 GLN A O 13
ATOM 8803 N N . LYS A 1 40 ? 5.457 7.693 -0.777 1.00 0.00 40 LYS A N 13
ATOM 8804 C CA . LYS A 1 40 ? 6.632 8.449 -0.359 1.00 0.00 40 LYS A CA 13
ATOM 8805 C C . LYS A 1 40 ? 7.454 8.888 -1.566 1.00 0.00 40 LYS A C 13
ATOM 8806 O O . LYS A 1 40 ? 7.951 10.013 -1.614 1.00 0.00 40 LYS A O 13
ATOM 8825 N N . ASN A 1 41 ? 7.592 7.994 -2.540 1.00 0.00 41 ASN A N 13
ATOM 8826 C CA . ASN A 1 41 ? 8.353 8.292 -3.748 1.00 0.00 41 ASN A CA 13
ATOM 8827 C C . ASN A 1 41 ? 7.422 8.619 -4.911 1.00 0.00 41 ASN A C 13
ATOM 8828 O O . ASN A 1 41 ? 6.203 8.495 -4.796 1.00 0.00 41 ASN A O 13
ATOM 8839 N N . GLN A 1 42 ? 8.005 9.037 -6.030 1.00 0.00 42 GLN A N 13
ATOM 8840 C CA . GLN A 1 42 ? 7.227 9.383 -7.214 1.00 0.00 42 GLN A CA 13
ATOM 8841 C C . GLN A 1 42 ? 7.719 8.610 -8.433 1.00 0.00 42 GLN A C 13
ATOM 8842 O O . GLN A 1 42 ? 8.915 8.366 -8.584 1.00 0.00 42 GLN A O 13
ATOM 8856 N N . ASN A 1 43 ? 6.788 8.226 -9.300 1.00 0.00 43 ASN A N 13
ATOM 8857 C CA . ASN A 1 43 ? 7.127 7.480 -10.506 1.00 0.00 43 ASN A CA 13
ATOM 8858 C C . ASN A 1 43 ? 6.834 8.304 -11.757 1.00 0.00 43 ASN A C 13
ATOM 8859 O O . ASN A 1 43 ? 5.834 9.020 -11.820 1.00 0.00 43 ASN A O 13
ATOM 8870 N N . SER A 1 44 ? 7.712 8.197 -12.749 1.00 0.00 44 SER A N 13
ATOM 8871 C CA . SER A 1 44 ? 7.549 8.934 -13.996 1.00 0.00 44 SER A CA 13
ATOM 8872 C C . SER A 1 44 ? 6.449 8.316 -14.853 1.00 0.00 44 SER A C 13
ATOM 8873 O O . SER A 1 44 ? 5.631 9.024 -15.438 1.00 0.00 44 SER A O 13
ATOM 8881 N N . GLY A 1 45 ? 6.437 6.988 -14.922 1.00 0.00 45 GLY A N 13
ATOM 8882 C CA . GLY A 1 45 ? 5.434 6.295 -15.710 1.00 0.00 45 GLY A CA 13
ATOM 8883 C C . GLY A 1 45 ? 4.265 5.819 -14.870 1.00 0.00 45 GLY A C 13
ATOM 8884 O O . GLY A 1 45 ? 4.377 4.869 -14.095 1.00 0.00 45 GLY A O 13
ATOM 8888 N N . PRO A 1 46 ? 3.112 6.488 -15.019 1.00 0.00 46 PRO A N 13
ATOM 8889 C CA . PRO A 1 46 ? 1.896 6.145 -14.276 1.00 0.00 46 PRO A CA 13
ATOM 8890 C C . PRO A 1 46 ? 1.297 4.817 -14.725 1.00 0.00 46 PRO A C 13
ATOM 8891 O O . PRO A 1 46 ? 1.571 4.343 -15.828 1.00 0.00 46 PRO A O 13
ATOM 8902 N N . SER A 1 47 ? 0.477 4.222 -13.865 1.00 0.00 47 SER A N 13
ATOM 8903 C CA . SER A 1 47 ? -0.159 2.946 -14.173 1.00 0.00 47 SER A CA 13
ATOM 8904 C C . SER A 1 47 ? -1.619 3.148 -14.566 1.00 0.00 47 SER A C 13
ATOM 8905 O O . SER A 1 47 ? -2.225 4.170 -14.242 1.00 0.00 47 SER A O 13
ATOM 8913 N N . SER A 1 48 ? -2.178 2.166 -15.265 1.00 0.00 48 SER A N 13
ATOM 8914 C CA . SER A 1 48 ? -3.566 2.236 -15.707 1.00 0.00 48 SER A CA 13
ATOM 8915 C C . SER A 1 48 ? -4.514 2.294 -14.512 1.00 0.00 48 SER A C 13
ATOM 8916 O O . SER A 1 48 ? -5.403 3.142 -14.451 1.00 0.00 48 SER A O 13
ATOM 8924 N N . GLY A 1 49 ? -4.316 1.383 -13.563 1.00 0.00 49 GLY A N 13
ATOM 8925 C CA . GLY A 1 49 ? -5.160 1.347 -12.383 1.00 0.00 49 GLY A CA 13
ATOM 8926 C C . GLY A 1 49 ? -5.380 2.722 -11.785 1.00 0.00 49 GLY A C 13
ATOM 8927 O O . GLY A 1 49 ? -4.639 3.109 -10.883 1.00 0.00 49 GLY A O 13
ATOM 8932 N N . GLY A 1 1 ? -13.805 8.129 11.692 1.00 0.00 1 GLY A N 14
ATOM 8933 C CA . GLY A 1 1 ? -14.414 9.366 12.144 1.00 0.00 1 GLY A CA 14
ATOM 8934 C C . GLY A 1 1 ? -14.184 10.512 11.179 1.00 0.00 1 GLY A C 14
ATOM 8935 O O . GLY A 1 1 ? -13.783 10.298 10.035 1.00 0.00 1 GLY A O 14
ATOM 8939 N N . SER A 1 2 ? -14.441 11.732 11.640 1.00 0.00 2 SER A N 14
ATOM 8940 C CA . SER A 1 2 ? -14.265 12.917 10.807 1.00 0.00 2 SER A CA 14
ATOM 8941 C C . SER A 1 2 ? -13.077 12.746 9.865 1.00 0.00 2 SER A C 14
ATOM 8942 O O . SER A 1 2 ? -13.230 12.775 8.644 1.00 0.00 2 SER A O 14
ATOM 8950 N N . SER A 1 3 ? -11.892 12.570 10.442 1.00 0.00 3 SER A N 14
ATOM 8951 C CA . SER A 1 3 ? -10.677 12.399 9.655 1.00 0.00 3 SER A CA 14
ATOM 8952 C C . SER A 1 3 ? -10.118 10.989 9.818 1.00 0.00 3 SER A C 14
ATOM 8953 O O . SER A 1 3 ? -10.022 10.472 10.930 1.00 0.00 3 SER A O 14
ATOM 8961 N N . GLY A 1 4 ? -9.750 10.372 8.699 1.00 0.00 4 GLY A N 14
ATOM 8962 C CA . GLY A 1 4 ? -9.205 9.027 8.738 1.00 0.00 4 GLY A CA 14
ATOM 8963 C C . GLY A 1 4 ? -9.556 8.223 7.502 1.00 0.00 4 GLY A C 14
ATOM 8964 O O . GLY A 1 4 ? -8.705 7.990 6.643 1.00 0.00 4 GLY A O 14
ATOM 8968 N N . SER A 1 5 ? -10.812 7.797 7.412 1.00 0.00 5 SER A N 14
ATOM 8969 C CA . SER A 1 5 ? -11.272 7.010 6.274 1.00 0.00 5 SER A CA 14
ATOM 8970 C C . SER A 1 5 ? -10.445 5.736 6.125 1.00 0.00 5 SER A C 14
ATOM 8971 O O . SER A 1 5 ? -10.102 5.332 5.014 1.00 0.00 5 SER A O 14
ATOM 8979 N N . SER A 1 6 ? -10.129 5.108 7.253 1.00 0.00 6 SER A N 14
ATOM 8980 C CA . SER A 1 6 ? -9.339 3.882 7.250 1.00 0.00 6 SER A CA 14
ATOM 8981 C C . SER A 1 6 ? -10.149 2.716 6.692 1.00 0.00 6 SER A C 14
ATOM 8982 O O . SER A 1 6 ? -11.378 2.730 6.719 1.00 0.00 6 SER A O 14
ATOM 8990 N N . GLY A 1 7 ? -9.448 1.706 6.184 1.00 0.00 7 GLY A N 14
ATOM 8991 C CA . GLY A 1 7 ? -10.117 0.545 5.626 1.00 0.00 7 GLY A CA 14
ATOM 8992 C C . GLY A 1 7 ? -9.928 -0.696 6.475 1.00 0.00 7 GLY A C 14
ATOM 8993 O O . GLY A 1 7 ? -9.309 -0.642 7.538 1.00 0.00 7 GLY A O 14
ATOM 8997 N N . SER A 1 8 ? -10.464 -1.819 6.006 1.00 0.00 8 SER A N 14
ATOM 8998 C CA . SER A 1 8 ? -10.356 -3.079 6.732 1.00 0.00 8 SER A CA 14
ATOM 8999 C C . SER A 1 8 ? -9.273 -3.965 6.125 1.00 0.00 8 SER A C 14
ATOM 9000 O O . SER A 1 8 ? -9.001 -3.899 4.925 1.00 0.00 8 SER A O 14
ATOM 9008 N N . LEU A 1 9 ? -8.659 -4.794 6.961 1.00 0.00 9 LEU A N 14
ATOM 9009 C CA . LEU A 1 9 ? -7.605 -5.695 6.508 1.00 0.00 9 LEU A CA 14
ATOM 9010 C C . LEU A 1 9 ? -8.196 -6.964 5.902 1.00 0.00 9 LEU A C 14
ATOM 9011 O O . LEU A 1 9 ? -8.815 -7.767 6.600 1.00 0.00 9 LEU A O 14
ATOM 9027 N N . MET A 1 10 ? -7.999 -7.139 4.599 1.00 0.00 10 MET A N 14
ATOM 9028 C CA . MET A 1 10 ? -8.510 -8.313 3.900 1.00 0.00 10 MET A CA 14
ATOM 9029 C C . MET A 1 10 ? -7.757 -9.569 4.325 1.00 0.00 10 MET A C 14
ATOM 9030 O O . MET A 1 10 ? -6.678 -9.489 4.912 1.00 0.00 10 MET A O 14
ATOM 9044 N N . ASP A 1 11 ? -8.333 -10.728 4.025 1.00 0.00 11 ASP A N 14
ATOM 9045 C CA . ASP A 1 11 ? -7.715 -12.002 4.375 1.00 0.00 11 ASP A CA 14
ATOM 9046 C C . ASP A 1 11 ? -6.710 -12.430 3.310 1.00 0.00 11 ASP A C 14
ATOM 9047 O O . ASP A 1 11 ? -6.329 -13.598 3.236 1.00 0.00 11 ASP A O 14
ATOM 9056 N N . VAL A 1 12 ? -6.286 -11.476 2.487 1.00 0.00 12 VAL A N 14
ATOM 9057 C CA . VAL A 1 12 ? -5.325 -11.754 1.426 1.00 0.00 12 VAL A CA 14
ATOM 9058 C C . VAL A 1 12 ? -3.979 -11.101 1.719 1.00 0.00 12 VAL A C 14
ATOM 9059 O O . VAL A 1 12 ? -3.917 -9.975 2.214 1.00 0.00 12 VAL A O 14
ATOM 9072 N N . LYS A 1 13 ? -2.902 -11.815 1.410 1.00 0.00 13 LYS A N 14
ATOM 9073 C CA . LYS A 1 13 ? -1.555 -11.305 1.638 1.00 0.00 13 LYS A CA 14
ATOM 9074 C C . LYS A 1 13 ? -1.250 -10.137 0.706 1.00 0.00 13 LYS A C 14
ATOM 9075 O O . LYS A 1 13 ? -1.871 -9.992 -0.348 1.00 0.00 13 LYS A O 14
ATOM 9094 N N . CYS A 1 14 ? -0.290 -9.307 1.099 1.00 0.00 14 CYS A N 14
ATOM 9095 C CA . CYS A 1 14 ? 0.098 -8.152 0.299 1.00 0.00 14 CYS A CA 14
ATOM 9096 C C . CYS A 1 14 ? 0.618 -8.587 -1.068 1.00 0.00 14 CYS A C 14
ATOM 9097 O O . CYS A 1 14 ? 1.260 -9.628 -1.196 1.00 0.00 14 CYS A O 14
ATOM 9104 N N . GLU A 1 15 ? 0.334 -7.781 -2.087 1.00 0.00 15 GLU A N 14
ATOM 9105 C CA . GLU A 1 15 ? 0.772 -8.083 -3.444 1.00 0.00 15 GLU A CA 14
ATOM 9106 C C . GLU A 1 15 ? 2.205 -8.608 -3.450 1.00 0.00 15 GLU A C 14
ATOM 9107 O O . GLU A 1 15 ? 2.484 -9.681 -3.986 1.00 0.00 15 GLU A O 14
ATOM 9119 N N . THR A 1 16 ? 3.111 -7.843 -2.848 1.00 0.00 16 THR A N 14
ATOM 9120 C CA . THR A 1 16 ? 4.515 -8.229 -2.784 1.00 0.00 16 THR A CA 14
ATOM 9121 C C . THR A 1 16 ? 4.673 -9.642 -2.235 1.00 0.00 16 THR A C 14
ATOM 9122 O O . THR A 1 16 ? 4.174 -9.975 -1.160 1.00 0.00 16 THR A O 14
ATOM 9133 N N . PRO A 1 17 ? 5.384 -10.495 -2.988 1.00 0.00 17 PRO A N 14
ATOM 9134 C CA . PRO A 1 17 ? 5.625 -11.886 -2.595 1.00 0.00 17 PRO A CA 14
ATOM 9135 C C . PRO A 1 17 ? 6.570 -11.997 -1.403 1.00 0.00 17 PRO A C 14
ATOM 9136 O O . PRO A 1 17 ? 6.855 -13.094 -0.925 1.00 0.00 17 PRO A O 14
ATOM 9147 N N . ASN A 1 18 ? 7.052 -10.853 -0.928 1.00 0.00 18 ASN A N 14
ATOM 9148 C CA . ASN A 1 18 ? 7.965 -10.822 0.209 1.00 0.00 18 ASN A CA 14
ATOM 9149 C C . ASN A 1 18 ? 7.353 -10.056 1.378 1.00 0.00 18 ASN A C 14
ATOM 9150 O O . ASN A 1 18 ? 8.014 -9.810 2.387 1.00 0.00 18 ASN A O 14
ATOM 9161 N N . CYS A 1 19 ? 6.086 -9.683 1.235 1.00 0.00 19 CYS A N 14
ATOM 9162 C CA . CYS A 1 19 ? 5.383 -8.946 2.278 1.00 0.00 19 CYS A CA 14
ATOM 9163 C C . CYS A 1 19 ? 4.263 -9.789 2.879 1.00 0.00 19 CYS A C 14
ATOM 9164 O O . CYS A 1 19 ? 3.222 -10.016 2.261 1.00 0.00 19 CYS A O 14
ATOM 9171 N N . PRO A 1 20 ? 4.478 -10.265 4.115 1.00 0.00 20 PRO A N 14
ATOM 9172 C CA . PRO A 1 20 ? 3.498 -11.090 4.827 1.00 0.00 20 PRO A CA 14
ATOM 9173 C C . PRO A 1 20 ? 2.265 -10.296 5.243 1.00 0.00 20 PRO A C 14
ATOM 9174 O O . PRO A 1 20 ? 1.227 -10.870 5.575 1.00 0.00 20 PRO A O 14
ATOM 9185 N N . PHE A 1 21 ? 2.384 -8.972 5.221 1.00 0.00 21 PHE A N 14
ATOM 9186 C CA . PHE A 1 21 ? 1.278 -8.099 5.596 1.00 0.00 21 PHE A CA 14
ATOM 9187 C C . PHE A 1 21 ? 0.040 -8.397 4.755 1.00 0.00 21 PHE A C 14
ATOM 9188 O O . PHE A 1 21 ? 0.134 -8.994 3.682 1.00 0.00 21 PHE A O 14
ATOM 9205 N N . PHE A 1 22 ? -1.120 -7.979 5.251 1.00 0.00 22 PHE A N 14
ATOM 9206 C CA . PHE A 1 22 ? -2.377 -8.202 4.547 1.00 0.00 22 PHE A CA 14
ATOM 9207 C C . PHE A 1 22 ? -2.829 -6.935 3.826 1.00 0.00 22 PHE A C 14
ATOM 9208 O O . PHE A 1 22 ? -2.575 -5.822 4.286 1.00 0.00 22 PHE A O 14
ATOM 9225 N N . MET A 1 23 ? -3.500 -7.114 2.693 1.00 0.00 23 MET A N 14
ATOM 9226 C CA . MET A 1 23 ? -3.988 -5.985 1.908 1.00 0.00 23 MET A CA 14
ATOM 9227 C C . MET A 1 23 ? -5.186 -5.329 2.587 1.00 0.00 23 MET A C 14
ATOM 9228 O O . MET A 1 23 ? -6.052 -6.012 3.135 1.00 0.00 23 MET A O 14
ATOM 9242 N N . SER A 1 24 ? -5.230 -4.001 2.546 1.00 0.00 24 SER A N 14
ATOM 9243 C CA . SER A 1 24 ? -6.320 -3.253 3.161 1.00 0.00 24 SER A CA 14
ATOM 9244 C C . SER A 1 24 ? -7.307 -2.764 2.105 1.00 0.00 24 SER A C 14
ATOM 9245 O O . SER A 1 24 ? -6.964 -2.640 0.929 1.00 0.00 24 SER A O 14
ATOM 9253 N N . VAL A 1 25 ? -8.535 -2.489 2.533 1.00 0.00 25 VAL A N 14
ATOM 9254 C CA . VAL A 1 25 ? -9.572 -2.013 1.626 1.00 0.00 25 VAL A CA 14
ATOM 9255 C C . VAL A 1 25 ? -9.261 -0.607 1.125 1.00 0.00 25 VAL A C 14
ATOM 9256 O O . VAL A 1 25 ? -9.905 -0.110 0.202 1.00 0.00 25 VAL A O 14
ATOM 9269 N N . ASN A 1 26 ? -8.268 0.028 1.739 1.00 0.00 26 ASN A N 14
ATOM 9270 C CA . ASN A 1 26 ? -7.870 1.377 1.354 1.00 0.00 26 ASN A CA 14
ATOM 9271 C C . ASN A 1 26 ? -6.435 1.395 0.837 1.00 0.00 26 ASN A C 14
ATOM 9272 O O . ASN A 1 26 ? -5.998 2.367 0.219 1.00 0.00 26 ASN A O 14
ATOM 9283 N N . THR A 1 27 ? -5.706 0.313 1.092 1.00 0.00 27 THR A N 14
ATOM 9284 C CA . THR A 1 27 ? -4.321 0.204 0.653 1.00 0.00 27 THR A CA 14
ATOM 9285 C C . THR A 1 27 ? -4.181 -0.807 -0.480 1.00 0.00 27 THR A C 14
ATOM 9286 O O . THR A 1 27 ? -3.154 -0.857 -1.155 1.00 0.00 27 THR A O 14
ATOM 9297 N N . GLN A 1 28 ? -5.222 -1.609 -0.683 1.00 0.00 28 GLN A N 14
ATOM 9298 C CA . GLN A 1 28 ? -5.214 -2.618 -1.735 1.00 0.00 28 GLN A CA 14
ATOM 9299 C C . GLN A 1 28 ? -4.922 -1.987 -3.092 1.00 0.00 28 GLN A C 14
ATOM 9300 O O . GLN A 1 28 ? -5.212 -0.815 -3.335 1.00 0.00 28 GLN A O 14
ATOM 9314 N N . PRO A 1 29 ? -4.334 -2.780 -4.000 1.00 0.00 29 PRO A N 14
ATOM 9315 C CA . PRO A 1 29 ? -3.983 -4.176 -3.723 1.00 0.00 29 PRO A CA 14
ATOM 9316 C C . PRO A 1 29 ? -2.835 -4.299 -2.727 1.00 0.00 29 PRO A C 14
ATOM 9317 O O . PRO A 1 29 ? -2.677 -5.328 -2.070 1.00 0.00 29 PRO A O 14
ATOM 9328 N N . LEU A 1 30 ? -2.036 -3.243 -2.620 1.00 0.00 30 LEU A N 14
ATOM 9329 C CA . LEU A 1 30 ? -0.901 -3.232 -1.703 1.00 0.00 30 LEU A CA 14
ATOM 9330 C C . LEU A 1 30 ? -1.371 -3.109 -0.257 1.00 0.00 30 LEU A C 14
ATOM 9331 O O . LEU A 1 30 ? -2.562 -2.948 0.009 1.00 0.00 30 LEU A O 14
ATOM 9347 N N . CYS A 1 31 ? -0.426 -3.182 0.675 1.00 0.00 31 CYS A N 14
ATOM 9348 C CA . CYS A 1 31 ? -0.742 -3.077 2.094 1.00 0.00 31 CYS A CA 14
ATOM 9349 C C . CYS A 1 31 ? -0.291 -1.730 2.653 1.00 0.00 31 CYS A C 14
ATOM 9350 O O . CYS A 1 31 ? 0.694 -1.153 2.193 1.00 0.00 31 CYS A O 14
ATOM 9357 N N . HIS A 1 32 ? -1.019 -1.236 3.649 1.00 0.00 32 HIS A N 14
ATOM 9358 C CA . HIS A 1 32 ? -0.694 0.043 4.273 1.00 0.00 32 HIS A CA 14
ATOM 9359 C C . HIS A 1 32 ? 0.812 0.287 4.258 1.00 0.00 32 HIS A C 14
ATOM 9360 O O . HIS A 1 32 ? 1.281 1.298 3.737 1.00 0.00 32 HIS A O 14
ATOM 9374 N N . GLU A 1 33 ? 1.564 -0.646 4.835 1.00 0.00 33 GLU A N 14
ATOM 9375 C CA . GLU A 1 33 ? 3.016 -0.530 4.889 1.00 0.00 33 GLU A CA 14
ATOM 9376 C C . GLU A 1 33 ? 3.584 -0.163 3.521 1.00 0.00 33 GLU A C 14
ATOM 9377 O O . GLU A 1 33 ? 4.363 0.782 3.392 1.00 0.00 33 GLU A O 14
ATOM 9389 N N . CYS A 1 34 ? 3.188 -0.917 2.501 1.00 0.00 34 CYS A N 14
ATOM 9390 C CA . CYS A 1 34 ? 3.657 -0.673 1.142 1.00 0.00 34 CYS A CA 14
ATOM 9391 C C . CYS A 1 34 ? 2.921 0.508 0.516 1.00 0.00 34 CYS A C 14
ATOM 9392 O O . CYS A 1 34 ? 3.527 1.530 0.193 1.00 0.00 34 CYS A O 14
ATOM 9399 N N . SER A 1 35 ? 1.611 0.361 0.349 1.00 0.00 35 SER A N 14
ATOM 9400 C CA . SER A 1 35 ? 0.792 1.413 -0.241 1.00 0.00 35 SER A CA 14
ATOM 9401 C C . SER A 1 35 ? 1.348 2.792 0.104 1.00 0.00 35 SER A C 14
ATOM 9402 O O . SER A 1 35 ? 1.320 3.707 -0.718 1.00 0.00 35 SER A O 14
ATOM 9410 N N . GLU A 1 36 ? 1.852 2.931 1.326 1.00 0.00 36 GLU A N 14
ATOM 9411 C CA . GLU A 1 36 ? 2.414 4.197 1.781 1.00 0.00 36 GLU A CA 14
ATOM 9412 C C . GLU A 1 36 ? 3.906 4.274 1.468 1.00 0.00 36 GLU A C 14
ATOM 9413 O O . GLU A 1 36 ? 4.406 5.310 1.029 1.00 0.00 36 GLU A O 14
ATOM 9425 N N . ARG A 1 37 ? 4.610 3.171 1.699 1.00 0.00 37 ARG A N 14
ATOM 9426 C CA . ARG A 1 37 ? 6.044 3.113 1.444 1.00 0.00 37 ARG A CA 14
ATOM 9427 C C . ARG A 1 37 ? 6.365 3.583 0.028 1.00 0.00 37 ARG A C 14
ATOM 9428 O O . ARG A 1 37 ? 7.353 4.282 -0.196 1.00 0.00 37 ARG A O 14
ATOM 9449 N N . ARG A 1 38 ? 5.522 3.195 -0.924 1.00 0.00 38 ARG A N 14
ATOM 9450 C CA . ARG A 1 38 ? 5.716 3.576 -2.318 1.00 0.00 38 ARG A CA 14
ATOM 9451 C C . ARG A 1 38 ? 5.609 5.088 -2.488 1.00 0.00 38 ARG A C 14
ATOM 9452 O O . ARG A 1 38 ? 6.521 5.729 -3.009 1.00 0.00 38 ARG A O 14
ATOM 9473 N N . GLN A 1 39 ? 4.488 5.650 -2.047 1.00 0.00 39 GLN A N 14
ATOM 9474 C CA . GLN A 1 39 ? 4.262 7.087 -2.152 1.00 0.00 39 GLN A CA 14
ATOM 9475 C C . GLN A 1 39 ? 5.531 7.864 -1.820 1.00 0.00 39 GLN A C 14
ATOM 9476 O O . GLN A 1 39 ? 5.918 8.782 -2.544 1.00 0.00 39 GLN A O 14
ATOM 9490 N N . LYS A 1 40 ? 6.177 7.491 -0.721 1.00 0.00 40 LYS A N 14
ATOM 9491 C CA . LYS A 1 40 ? 7.404 8.151 -0.292 1.00 0.00 40 LYS A CA 14
ATOM 9492 C C . LYS A 1 40 ? 8.395 8.261 -1.446 1.00 0.00 40 LYS A C 14
ATOM 9493 O O . LYS A 1 40 ? 8.814 9.358 -1.814 1.00 0.00 40 LYS A O 14
ATOM 9512 N N . ASN A 1 41 ? 8.764 7.118 -2.014 1.00 0.00 41 ASN A N 14
ATOM 9513 C CA . ASN A 1 41 ? 9.705 7.086 -3.128 1.00 0.00 41 ASN A CA 14
ATOM 9514 C C . ASN A 1 41 ? 8.989 7.334 -4.452 1.00 0.00 41 ASN A C 14
ATOM 9515 O O . ASN A 1 41 ? 7.960 6.721 -4.736 1.00 0.00 41 ASN A O 14
ATOM 9526 N N . GLN A 1 42 ? 9.541 8.236 -5.257 1.00 0.00 42 GLN A N 14
ATOM 9527 C CA . GLN A 1 42 ? 8.955 8.564 -6.551 1.00 0.00 42 GLN A CA 14
ATOM 9528 C C . GLN A 1 42 ? 9.400 7.570 -7.619 1.00 0.00 42 GLN A C 14
ATOM 9529 O O . GLN A 1 42 ? 10.529 7.082 -7.594 1.00 0.00 42 GLN A O 14
ATOM 9543 N N . ASN A 1 43 ? 8.504 7.274 -8.555 1.00 0.00 43 ASN A N 14
ATOM 9544 C CA . ASN A 1 43 ? 8.805 6.337 -9.631 1.00 0.00 43 ASN A CA 14
ATOM 9545 C C . ASN A 1 43 ? 7.807 6.485 -10.776 1.00 0.00 43 ASN A C 14
ATOM 9546 O O . ASN A 1 43 ? 6.735 7.066 -10.607 1.00 0.00 43 ASN A O 14
ATOM 9557 N N . SER A 1 44 ? 8.168 5.955 -11.940 1.00 0.00 44 SER A N 14
ATOM 9558 C CA . SER A 1 44 ? 7.306 6.030 -13.114 1.00 0.00 44 SER A CA 14
ATOM 9559 C C . SER A 1 44 ? 7.001 7.482 -13.472 1.00 0.00 44 SER A C 14
ATOM 9560 O O . SER A 1 44 ? 5.857 7.837 -13.751 1.00 0.00 44 SER A O 14
ATOM 9568 N N . GLY A 1 45 ? 8.036 8.317 -13.462 1.00 0.00 45 GLY A N 14
ATOM 9569 C CA . GLY A 1 45 ? 7.860 9.720 -13.786 1.00 0.00 45 GLY A CA 14
ATOM 9570 C C . GLY A 1 45 ? 8.863 10.208 -14.813 1.00 0.00 45 GLY A C 14
ATOM 9571 O O . GLY A 1 45 ? 8.581 10.263 -16.010 1.00 0.00 45 GLY A O 14
ATOM 9575 N N . PRO A 1 46 ? 10.064 10.575 -14.344 1.00 0.00 46 PRO A N 14
ATOM 9576 C CA . PRO A 1 46 ? 11.136 11.069 -15.213 1.00 0.00 46 PRO A CA 14
ATOM 9577 C C . PRO A 1 46 ? 11.710 9.974 -16.105 1.00 0.00 46 PRO A C 14
ATOM 9578 O O . PRO A 1 46 ? 12.657 10.205 -16.857 1.00 0.00 46 PRO A O 14
ATOM 9589 N N . SER A 1 47 ? 11.130 8.781 -16.017 1.00 0.00 47 SER A N 14
ATOM 9590 C CA . SER A 1 47 ? 11.586 7.649 -16.815 1.00 0.00 47 SER A CA 14
ATOM 9591 C C . SER A 1 47 ? 11.018 7.715 -18.229 1.00 0.00 47 SER A C 14
ATOM 9592 O O . SER A 1 47 ? 9.845 8.036 -18.423 1.00 0.00 47 SER A O 14
ATOM 9600 N N . SER A 1 48 ? 11.858 7.410 -19.213 1.00 0.00 48 SER A N 14
ATOM 9601 C CA . SER A 1 48 ? 11.441 7.439 -20.610 1.00 0.00 48 SER A CA 14
ATOM 9602 C C . SER A 1 48 ? 10.312 6.444 -20.860 1.00 0.00 48 SER A C 14
ATOM 9603 O O . SER A 1 48 ? 10.429 5.261 -20.543 1.00 0.00 48 SER A O 14
ATOM 9611 N N . GLY A 1 49 ? 9.216 6.934 -21.433 1.00 0.00 49 GLY A N 14
ATOM 9612 C CA . GLY A 1 49 ? 8.081 6.076 -21.717 1.00 0.00 49 GLY A CA 14
ATOM 9613 C C . GLY A 1 49 ? 7.681 6.107 -23.179 1.00 0.00 49 GLY A C 14
ATOM 9614 O O . GLY A 1 49 ? 8.191 5.301 -23.956 1.00 0.00 49 GLY A O 14
ATOM 9619 N N . GLY A 1 1 ? -20.125 2.978 13.115 1.00 0.00 1 GLY A N 15
ATOM 9620 C CA . GLY A 1 1 ? -18.855 2.767 12.445 1.00 0.00 1 GLY A CA 15
ATOM 9621 C C . GLY A 1 1 ? -18.880 3.223 10.999 1.00 0.00 1 GLY A C 15
ATOM 9622 O O . GLY A 1 1 ? -19.936 3.563 10.467 1.00 0.00 1 GLY A O 15
ATOM 9626 N N . SER A 1 2 ? -17.713 3.231 10.363 1.00 0.00 2 SER A N 15
ATOM 9627 C CA . SER A 1 2 ? -17.604 3.654 8.972 1.00 0.00 2 SER A CA 15
ATOM 9628 C C . SER A 1 2 ? -16.549 2.834 8.236 1.00 0.00 2 SER A C 15
ATOM 9629 O O . SER A 1 2 ? -15.800 2.072 8.848 1.00 0.00 2 SER A O 15
ATOM 9637 N N . SER A 1 3 ? -16.496 2.996 6.917 1.00 0.00 3 SER A N 15
ATOM 9638 C CA . SER A 1 3 ? -15.536 2.268 6.096 1.00 0.00 3 SER A CA 15
ATOM 9639 C C . SER A 1 3 ? -15.128 3.092 4.879 1.00 0.00 3 SER A C 15
ATOM 9640 O O . SER A 1 3 ? -15.904 3.903 4.375 1.00 0.00 3 SER A O 15
ATOM 9648 N N . GLY A 1 4 ? -13.902 2.878 4.411 1.00 0.00 4 GLY A N 15
ATOM 9649 C CA . GLY A 1 4 ? -13.410 3.608 3.257 1.00 0.00 4 GLY A CA 15
ATOM 9650 C C . GLY A 1 4 ? -11.964 4.035 3.413 1.00 0.00 4 GLY A C 15
ATOM 9651 O O . GLY A 1 4 ? -11.053 3.214 3.305 1.00 0.00 4 GLY A O 15
ATOM 9655 N N . SER A 1 5 ? -11.753 5.322 3.668 1.00 0.00 5 SER A N 15
ATOM 9656 C CA . SER A 1 5 ? -10.406 5.857 3.834 1.00 0.00 5 SER A CA 15
ATOM 9657 C C . SER A 1 5 ? -9.586 4.981 4.776 1.00 0.00 5 SER A C 15
ATOM 9658 O O . SER A 1 5 ? -8.449 4.619 4.472 1.00 0.00 5 SER A O 15
ATOM 9666 N N . SER A 1 6 ? -10.171 4.643 5.920 1.00 0.00 6 SER A N 15
ATOM 9667 C CA . SER A 1 6 ? -9.494 3.812 6.909 1.00 0.00 6 SER A CA 15
ATOM 9668 C C . SER A 1 6 ? -9.134 2.451 6.320 1.00 0.00 6 SER A C 15
ATOM 9669 O O . SER A 1 6 ? -7.980 2.028 6.366 1.00 0.00 6 SER A O 15
ATOM 9677 N N . GLY A 1 7 ? -10.133 1.770 5.767 1.00 0.00 7 GLY A N 15
ATOM 9678 C CA . GLY A 1 7 ? -9.903 0.464 5.177 1.00 0.00 7 GLY A CA 15
ATOM 9679 C C . GLY A 1 7 ? -9.870 -0.642 6.213 1.00 0.00 7 GLY A C 15
ATOM 9680 O O . GLY A 1 7 ? -9.761 -0.378 7.410 1.00 0.00 7 GLY A O 15
ATOM 9684 N N . SER A 1 8 ? -9.968 -1.885 5.752 1.00 0.00 8 SER A N 15
ATOM 9685 C CA . SER A 1 8 ? -9.954 -3.036 6.648 1.00 0.00 8 SER A CA 15
ATOM 9686 C C . SER A 1 8 ? -9.103 -4.163 6.071 1.00 0.00 8 SER A C 15
ATOM 9687 O O . SER A 1 8 ? -9.369 -4.660 4.976 1.00 0.00 8 SER A O 15
ATOM 9695 N N . LEU A 1 9 ? -8.078 -4.562 6.816 1.00 0.00 9 LEU A N 15
ATOM 9696 C CA . LEU A 1 9 ? -7.186 -5.631 6.381 1.00 0.00 9 LEU A CA 15
ATOM 9697 C C . LEU A 1 9 ? -7.977 -6.879 6.000 1.00 0.00 9 LEU A C 15
ATOM 9698 O O . LEU A 1 9 ? -8.646 -7.482 6.839 1.00 0.00 9 LEU A O 15
ATOM 9714 N N . MET A 1 10 ? -7.893 -7.262 4.730 1.00 0.00 10 MET A N 15
ATOM 9715 C CA . MET A 1 10 ? -8.598 -8.440 4.239 1.00 0.00 10 MET A CA 15
ATOM 9716 C C . MET A 1 10 ? -7.843 -9.715 4.601 1.00 0.00 10 MET A C 15
ATOM 9717 O O . MET A 1 10 ? -6.744 -9.662 5.154 1.00 0.00 10 MET A O 15
ATOM 9731 N N . ASP A 1 11 ? -8.439 -10.860 4.286 1.00 0.00 11 ASP A N 15
ATOM 9732 C CA . ASP A 1 11 ? -7.822 -12.149 4.577 1.00 0.00 11 ASP A CA 15
ATOM 9733 C C . ASP A 1 11 ? -6.852 -12.549 3.469 1.00 0.00 11 ASP A C 15
ATOM 9734 O O . ASP A 1 11 ? -6.467 -13.713 3.358 1.00 0.00 11 ASP A O 15
ATOM 9743 N N . VAL A 1 12 ? -6.462 -11.577 2.651 1.00 0.00 12 VAL A N 15
ATOM 9744 C CA . VAL A 1 12 ? -5.537 -11.828 1.553 1.00 0.00 12 VAL A CA 15
ATOM 9745 C C . VAL A 1 12 ? -4.159 -11.248 1.851 1.00 0.00 12 VAL A C 15
ATOM 9746 O O . VAL A 1 12 ? -4.026 -10.298 2.623 1.00 0.00 12 VAL A O 15
ATOM 9759 N N . LYS A 1 13 ? -3.134 -11.826 1.234 1.00 0.00 13 LYS A N 15
ATOM 9760 C CA . LYS A 1 13 ? -1.764 -11.367 1.431 1.00 0.00 13 LYS A CA 15
ATOM 9761 C C . LYS A 1 13 ? -1.463 -10.159 0.549 1.00 0.00 13 LYS A C 15
ATOM 9762 O O . LYS A 1 13 ? -1.967 -10.053 -0.569 1.00 0.00 13 LYS A O 15
ATOM 9781 N N . CYS A 1 14 ? -0.637 -9.251 1.059 1.00 0.00 14 CYS A N 15
ATOM 9782 C CA . CYS A 1 14 ? -0.268 -8.051 0.318 1.00 0.00 14 CYS A CA 15
ATOM 9783 C C . CYS A 1 14 ? 0.261 -8.409 -1.068 1.00 0.00 14 CYS A C 15
ATOM 9784 O O . CYS A 1 14 ? 0.962 -9.406 -1.237 1.00 0.00 14 CYS A O 15
ATOM 9791 N N . GLU A 1 15 ? -0.080 -7.587 -2.056 1.00 0.00 15 GLU A N 15
ATOM 9792 C CA . GLU A 1 15 ? 0.360 -7.818 -3.427 1.00 0.00 15 GLU A CA 15
ATOM 9793 C C . GLU A 1 15 ? 1.764 -8.417 -3.454 1.00 0.00 15 GLU A C 15
ATOM 9794 O O . GLU A 1 15 ? 1.994 -9.462 -4.063 1.00 0.00 15 GLU A O 15
ATOM 9806 N N . THR A 1 16 ? 2.700 -7.747 -2.789 1.00 0.00 16 THR A N 15
ATOM 9807 C CA . THR A 1 16 ? 4.081 -8.210 -2.738 1.00 0.00 16 THR A CA 15
ATOM 9808 C C . THR A 1 16 ? 4.175 -9.587 -2.091 1.00 0.00 16 THR A C 15
ATOM 9809 O O . THR A 1 16 ? 3.751 -9.796 -0.954 1.00 0.00 16 THR A O 15
ATOM 9820 N N . PRO A 1 17 ? 4.744 -10.551 -2.830 1.00 0.00 17 PRO A N 15
ATOM 9821 C CA . PRO A 1 17 ? 4.907 -11.926 -2.347 1.00 0.00 17 PRO A CA 15
ATOM 9822 C C . PRO A 1 17 ? 5.946 -12.030 -1.235 1.00 0.00 17 PRO A C 15
ATOM 9823 O O . PRO A 1 17 ? 6.217 -13.116 -0.726 1.00 0.00 1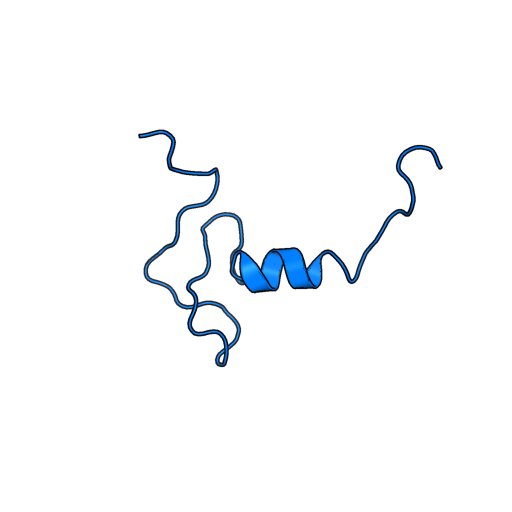7 PRO A O 15
ATOM 9834 N N . ASN A 1 18 ? 6.523 -10.892 -0.862 1.00 0.00 18 ASN A N 15
ATOM 9835 C CA . ASN A 1 18 ? 7.532 -10.855 0.190 1.00 0.00 18 ASN A CA 15
ATOM 9836 C C . ASN A 1 18 ? 7.013 -10.107 1.415 1.00 0.00 18 ASN A C 15
ATOM 9837 O O . ASN A 1 18 ? 7.647 -10.109 2.471 1.00 0.00 18 ASN A O 15
ATOM 9848 N N . CYS A 1 19 ? 5.857 -9.469 1.266 1.00 0.00 19 CYS A N 15
ATOM 9849 C CA . CYS A 1 19 ? 5.253 -8.717 2.359 1.00 0.00 19 CYS A CA 15
ATOM 9850 C C . CYS A 1 19 ? 4.321 -9.604 3.179 1.00 0.00 19 CYS A C 15
ATOM 9851 O O . CYS A 1 19 ? 3.249 -10.007 2.727 1.00 0.00 19 CYS A O 15
ATOM 9858 N N . PRO A 1 20 ? 4.737 -9.916 4.415 1.00 0.00 20 PRO A N 15
ATOM 9859 C CA . PRO A 1 20 ? 3.955 -10.758 5.326 1.00 0.00 20 PRO A CA 15
ATOM 9860 C C . PRO A 1 20 ? 2.693 -10.059 5.821 1.00 0.00 20 PRO A C 15
ATOM 9861 O O . PRO A 1 20 ? 1.911 -10.632 6.580 1.00 0.00 20 PRO A O 15
ATOM 9872 N N . PHE A 1 21 ? 2.501 -8.817 5.387 1.00 0.00 21 PHE A N 15
ATOM 9873 C CA . PHE A 1 21 ? 1.334 -8.040 5.787 1.00 0.00 21 PHE A CA 15
ATOM 9874 C C . PHE A 1 21 ? 0.190 -8.225 4.794 1.00 0.00 21 PHE A C 15
ATOM 9875 O O . PHE A 1 21 ? 0.415 -8.494 3.614 1.00 0.00 21 PHE A O 15
ATOM 9892 N N . PHE A 1 22 ? -1.038 -8.080 5.281 1.00 0.00 22 PHE A N 15
ATOM 9893 C CA . PHE A 1 22 ? -2.218 -8.233 4.438 1.00 0.00 22 PHE A CA 15
ATOM 9894 C C . PHE A 1 22 ? -2.617 -6.899 3.814 1.00 0.00 22 PHE A C 15
ATOM 9895 O O . PHE A 1 22 ? -2.403 -5.839 4.402 1.00 0.00 22 PHE A O 15
ATOM 9912 N N . MET A 1 23 ? -3.197 -6.961 2.620 1.00 0.00 23 MET A N 15
ATOM 9913 C CA . MET A 1 23 ? -3.627 -5.758 1.917 1.00 0.00 23 MET A CA 15
ATOM 9914 C C . MET A 1 23 ? -4.972 -5.270 2.445 1.00 0.00 23 MET A C 15
ATOM 9915 O O . MET A 1 23 ? -5.898 -6.059 2.636 1.00 0.00 23 MET A O 15
ATOM 9929 N N . SER A 1 24 ? -5.072 -3.966 2.681 1.00 0.00 24 SER A N 15
ATOM 9930 C CA . SER A 1 24 ? -6.303 -3.374 3.192 1.00 0.00 24 SER A CA 15
ATOM 9931 C C . SER A 1 24 ? -7.295 -3.120 2.060 1.00 0.00 24 SER A C 15
ATOM 9932 O O . SER A 1 24 ? -6.981 -3.323 0.887 1.00 0.00 24 SER A O 15
ATOM 9940 N N . VAL A 1 25 ? -8.494 -2.675 2.421 1.00 0.00 25 VAL A N 15
ATOM 9941 C CA . VAL A 1 25 ? -9.532 -2.392 1.438 1.00 0.00 25 VAL A CA 15
ATOM 9942 C C . VAL A 1 25 ? -9.281 -1.059 0.742 1.00 0.00 25 VAL A C 15
ATOM 9943 O O . VAL A 1 25 ? -9.799 -0.808 -0.345 1.00 0.00 25 VAL A O 15
ATOM 9956 N N . ASN A 1 26 ? -8.483 -0.207 1.377 1.00 0.00 26 ASN A N 15
ATOM 9957 C CA . ASN A 1 26 ? -8.163 1.102 0.819 1.00 0.00 26 ASN A CA 15
ATOM 9958 C C . ASN A 1 26 ? -6.695 1.174 0.408 1.00 0.00 26 ASN A C 15
ATOM 9959 O O . ASN A 1 26 ? -6.218 2.211 -0.053 1.00 0.00 26 ASN A O 15
ATOM 9970 N N . THR A 1 27 ? -5.983 0.064 0.578 1.00 0.00 27 THR A N 15
ATOM 9971 C CA . THR A 1 27 ? -4.570 0.000 0.226 1.00 0.00 27 THR A CA 15
ATOM 9972 C C . THR A 1 27 ? -4.322 -1.034 -0.866 1.00 0.00 27 THR A C 15
ATOM 9973 O O . THR A 1 27 ? -3.267 -1.038 -1.500 1.00 0.00 27 THR A O 15
ATOM 9984 N N . GLN A 1 28 ? -5.300 -1.908 -1.080 1.00 0.00 28 GLN A N 15
ATOM 9985 C CA . GLN A 1 28 ? -5.185 -2.947 -2.097 1.00 0.00 28 GLN A CA 15
ATOM 9986 C C . GLN A 1 28 ? -4.861 -2.343 -3.459 1.00 0.00 28 GLN A C 15
ATOM 9987 O O . GLN A 1 28 ? -5.220 -1.205 -3.762 1.00 0.00 28 GLN A O 15
ATOM 10001 N N . PRO A 1 29 ? -4.164 -3.120 -4.301 1.00 0.00 29 PRO A N 15
ATOM 10002 C CA . PRO A 1 29 ? -3.730 -4.476 -3.951 1.00 0.00 29 PRO A CA 15
ATOM 10003 C C . PRO A 1 29 ? -2.636 -4.478 -2.888 1.00 0.00 29 PRO A C 15
ATOM 10004 O O . PRO A 1 29 ? -2.427 -5.478 -2.200 1.00 0.00 29 PRO A O 15
ATOM 10015 N N . LEU A 1 30 ? -1.941 -3.353 -2.759 1.00 0.00 30 LEU A N 15
ATOM 10016 C CA . LEU A 1 30 ? -0.868 -3.225 -1.779 1.00 0.00 30 LEU A CA 15
ATOM 10017 C C . LEU A 1 30 ? -1.433 -3.095 -0.368 1.00 0.00 30 LEU A C 15
ATOM 10018 O O . LEU A 1 30 ? -2.644 -2.974 -0.180 1.00 0.00 30 LEU A O 15
ATOM 10034 N N . CYS A 1 31 ? -0.547 -3.118 0.623 1.00 0.00 31 CYS A N 15
ATOM 10035 C CA . CYS A 1 31 ? -0.955 -3.001 2.017 1.00 0.00 31 CYS A CA 15
ATOM 10036 C C . CYS A 1 31 ? -0.625 -1.616 2.566 1.00 0.00 31 CYS A C 15
ATOM 10037 O O . CYS A 1 31 ? -0.052 -0.779 1.867 1.00 0.00 31 CYS A O 15
ATOM 10044 N N . HIS A 1 32 ? -0.990 -1.381 3.823 1.00 0.00 32 HIS A N 15
ATOM 10045 C CA . HIS A 1 32 ? -0.732 -0.097 4.466 1.00 0.00 32 HIS A CA 15
ATOM 10046 C C . HIS A 1 32 ? 0.750 0.259 4.393 1.00 0.00 32 HIS A C 15
ATOM 10047 O O . HIS A 1 32 ? 1.115 1.339 3.929 1.00 0.00 32 HIS A O 15
ATOM 10061 N N . GLU A 1 33 ? 1.597 -0.656 4.854 1.00 0.00 33 GLU A N 15
ATOM 10062 C CA . GLU A 1 33 ? 3.039 -0.436 4.841 1.00 0.00 33 GLU A CA 15
ATOM 10063 C C . GLU A 1 33 ? 3.514 -0.024 3.451 1.00 0.00 33 GLU A C 15
ATOM 10064 O O . GLU A 1 33 ? 3.992 1.094 3.251 1.00 0.00 33 GLU A O 15
ATOM 10076 N N . CYS A 1 34 ? 3.380 -0.934 2.492 1.00 0.00 34 CYS A N 15
ATOM 10077 C CA . CYS A 1 34 ? 3.796 -0.668 1.120 1.00 0.00 34 CYS A CA 15
ATOM 10078 C C . CYS A 1 34 ? 3.161 0.618 0.599 1.00 0.00 34 CYS A C 15
ATOM 10079 O O . CYS A 1 34 ? 3.859 1.553 0.208 1.00 0.00 34 CYS A O 15
ATOM 10086 N N . SER A 1 35 ? 1.832 0.657 0.598 1.00 0.00 35 SER A N 15
ATOM 10087 C CA . SER A 1 35 ? 1.102 1.827 0.123 1.00 0.00 35 SER A CA 15
ATOM 10088 C C . SER A 1 35 ? 1.842 3.112 0.481 1.00 0.00 35 SER A C 15
ATOM 10089 O O . SER A 1 35 ? 2.347 3.814 -0.394 1.00 0.00 35 SER A O 15
ATOM 10097 N N . GLU A 1 36 ? 1.902 3.412 1.775 1.00 0.00 36 GLU A N 15
ATOM 10098 C CA . GLU A 1 36 ? 2.579 4.613 2.249 1.00 0.00 36 GLU A CA 15
ATOM 10099 C C . GLU A 1 36 ? 4.054 4.595 1.860 1.00 0.00 36 GLU A C 15
ATOM 10100 O O . GLU A 1 36 ? 4.614 5.617 1.461 1.00 0.00 36 GLU A O 15
ATOM 10112 N N . ARG A 1 37 ? 4.678 3.428 1.980 1.00 0.00 37 ARG A N 15
ATOM 10113 C CA . ARG A 1 37 ? 6.088 3.277 1.643 1.00 0.00 37 ARG A CA 15
ATOM 10114 C C . ARG A 1 37 ? 6.359 3.745 0.216 1.00 0.00 37 ARG A C 15
ATOM 10115 O O . ARG A 1 37 ? 7.429 4.278 -0.081 1.00 0.00 37 ARG A O 15
ATOM 10136 N N . ARG A 1 38 ? 5.384 3.540 -0.664 1.00 0.00 38 ARG A N 15
ATOM 10137 C CA . ARG A 1 38 ? 5.518 3.940 -2.060 1.00 0.00 38 ARG A CA 15
ATOM 10138 C C . ARG A 1 38 ? 5.151 5.409 -2.242 1.00 0.00 38 ARG A C 15
ATOM 10139 O O . ARG A 1 38 ? 6.008 6.239 -2.546 1.00 0.00 38 ARG A O 15
ATOM 10160 N N . GLN A 1 39 ? 3.873 5.722 -2.056 1.00 0.00 39 GLN A N 15
ATOM 10161 C CA . GLN A 1 39 ? 3.393 7.091 -2.202 1.00 0.00 39 GLN A CA 15
ATOM 10162 C C . GLN A 1 39 ? 4.415 8.087 -1.662 1.00 0.00 39 GLN A C 15
ATOM 10163 O O . GLN A 1 39 ? 4.659 9.132 -2.265 1.00 0.00 39 GLN A O 15
ATOM 10177 N N . LYS A 1 40 ? 5.010 7.756 -0.521 1.00 0.00 40 LYS A N 15
ATOM 10178 C CA . LYS A 1 40 ? 6.006 8.619 0.102 1.00 0.00 40 LYS A CA 15
ATOM 10179 C C . LYS A 1 40 ? 7.039 9.083 -0.921 1.00 0.00 40 LYS A C 15
ATOM 10180 O O . LYS A 1 40 ? 7.350 10.270 -1.008 1.00 0.00 40 LYS A O 15
ATOM 10199 N N . ASN A 1 41 ? 7.566 8.139 -1.693 1.00 0.00 41 ASN A N 15
ATOM 10200 C CA . ASN A 1 41 ? 8.563 8.451 -2.711 1.00 0.00 41 ASN A CA 15
ATOM 10201 C C . ASN A 1 41 ? 7.938 9.231 -3.863 1.00 0.00 41 ASN A C 15
ATOM 10202 O O . ASN A 1 41 ? 6.716 9.297 -3.990 1.00 0.00 41 ASN A O 15
ATOM 10213 N N . GLN A 1 42 ? 8.786 9.820 -4.701 1.00 0.00 42 GLN A N 15
ATOM 10214 C CA . GLN A 1 42 ? 8.316 10.595 -5.843 1.00 0.00 42 GLN A CA 15
ATOM 10215 C C . GLN A 1 42 ? 8.584 9.856 -7.150 1.00 0.00 42 GLN A C 15
ATOM 10216 O O . GLN A 1 42 ? 9.735 9.628 -7.521 1.00 0.00 42 GLN A O 15
ATOM 10230 N N . ASN A 1 43 ? 7.513 9.482 -7.843 1.00 0.00 43 ASN A N 15
ATOM 10231 C CA . ASN A 1 43 ? 7.633 8.767 -9.109 1.00 0.00 43 ASN A CA 15
ATOM 10232 C C . ASN A 1 43 ? 8.790 9.318 -9.937 1.00 0.00 43 ASN A C 15
ATOM 10233 O O . ASN A 1 43 ? 9.556 8.560 -10.532 1.00 0.00 43 ASN A O 15
ATOM 10244 N N . SER A 1 44 ? 8.910 10.641 -9.970 1.00 0.00 44 SER A N 15
ATOM 10245 C CA . SER A 1 44 ? 9.971 11.293 -10.728 1.00 0.00 44 SER A CA 15
ATOM 10246 C C . SER A 1 44 ? 11.314 11.146 -10.019 1.00 0.00 44 SER A C 15
ATOM 10247 O O . SER A 1 44 ? 11.456 11.507 -8.851 1.00 0.00 44 SER A O 15
ATOM 10255 N N . GLY A 1 45 ? 12.299 10.612 -10.735 1.00 0.00 45 GLY A N 15
ATOM 10256 C CA . GLY A 1 45 ? 13.618 10.425 -10.160 1.00 0.00 45 GLY A CA 15
ATOM 10257 C C . GLY A 1 45 ? 14.567 11.556 -10.505 1.00 0.00 45 GLY A C 15
ATOM 10258 O O . GLY A 1 45 ? 14.401 12.692 -10.060 1.00 0.00 45 GLY A O 15
ATOM 10262 N N . PRO A 1 46 ? 15.590 11.249 -11.316 1.00 0.00 46 PRO A N 15
ATOM 10263 C CA . PRO A 1 46 ? 16.590 12.234 -11.738 1.00 0.00 46 PRO A CA 15
ATOM 10264 C C . PRO A 1 46 ? 16.013 13.271 -12.696 1.00 0.00 46 PRO A C 15
ATOM 10265 O O . PRO A 1 46 ? 16.696 14.219 -13.084 1.00 0.00 46 PRO A O 15
ATOM 10276 N N . SER A 1 47 ? 14.753 13.084 -13.075 1.00 0.00 47 SER A N 15
ATOM 10277 C CA . SER A 1 47 ? 14.086 14.002 -13.991 1.00 0.00 47 SER A CA 15
ATOM 10278 C C . SER A 1 47 ? 13.301 15.0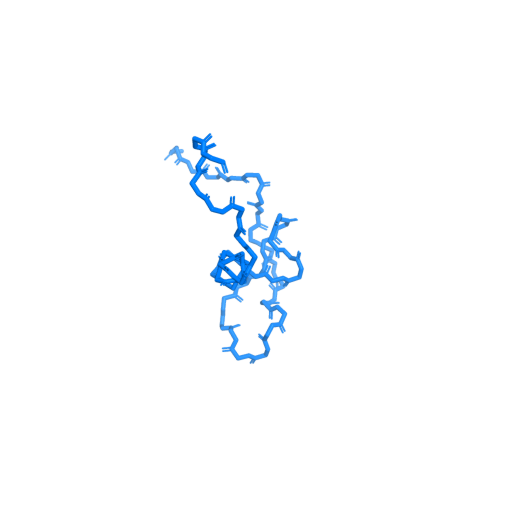61 -13.223 1.00 0.00 47 SER A C 15
ATOM 10279 O O . SER A 1 47 ? 12.963 14.874 -12.054 1.00 0.00 47 SER A O 15
ATOM 10287 N N . SER A 1 48 ? 13.014 16.174 -13.890 1.00 0.00 48 SER A N 15
ATOM 10288 C CA . SER A 1 48 ? 12.272 17.266 -13.270 1.00 0.00 48 SER A CA 15
ATOM 10289 C C . SER A 1 48 ? 11.232 17.831 -14.233 1.00 0.00 48 SER A C 15
ATOM 10290 O O . SER A 1 48 ? 11.363 17.706 -15.450 1.00 0.00 48 SER A O 15
ATOM 10298 N N . GLY A 1 49 ? 10.197 18.454 -13.677 1.00 0.00 49 GLY A N 15
ATOM 10299 C CA . GLY A 1 49 ? 9.148 19.029 -14.499 1.00 0.00 49 GLY A CA 15
ATOM 10300 C C . GLY A 1 49 ? 8.387 20.128 -13.784 1.00 0.00 49 GLY A C 15
ATOM 10301 O O . GLY A 1 49 ? 8.706 20.426 -12.634 1.00 0.00 49 GLY A O 15
ATOM 10306 N N . GLY A 1 1 ? -15.145 12.470 0.046 1.00 0.00 1 GLY A N 16
ATOM 10307 C CA . GLY A 1 1 ? -14.616 11.693 -1.060 1.00 0.00 1 GLY A CA 16
ATOM 10308 C C . GLY A 1 1 ? -15.694 10.923 -1.796 1.00 0.00 1 GLY A C 16
ATOM 10309 O O . GLY A 1 1 ? -16.753 10.637 -1.237 1.00 0.00 1 GLY A O 16
ATOM 10313 N N . SER A 1 2 ? -15.426 10.586 -3.053 1.00 0.00 2 SER A N 16
ATOM 10314 C CA . SER A 1 2 ? -16.385 9.849 -3.869 1.00 0.00 2 SER A CA 16
ATOM 10315 C C . SER A 1 2 ? -17.001 8.700 -3.077 1.00 0.00 2 SER A C 16
ATOM 10316 O O . SER A 1 2 ? -18.221 8.539 -3.043 1.00 0.00 2 SER A O 16
ATOM 10324 N N . SER A 1 3 ? -16.148 7.904 -2.440 1.00 0.00 3 SER A N 16
ATOM 10325 C CA . SER A 1 3 ? -16.607 6.767 -1.651 1.00 0.00 3 SER A CA 16
ATOM 10326 C C . SER A 1 3 ? -16.167 6.902 -0.197 1.00 0.00 3 SER A C 16
ATOM 10327 O O . SER A 1 3 ? -15.044 7.317 0.088 1.00 0.00 3 SER A O 16
ATOM 10335 N N . GLY A 1 4 ? -17.061 6.548 0.721 1.00 0.00 4 GLY A N 16
ATOM 10336 C CA . GLY A 1 4 ? -16.748 6.636 2.135 1.00 0.00 4 GLY A CA 16
ATOM 10337 C C . GLY A 1 4 ? -16.700 5.277 2.805 1.00 0.00 4 GLY A C 16
ATOM 10338 O O . GLY A 1 4 ? -17.725 4.760 3.248 1.00 0.00 4 GLY A O 16
ATOM 10342 N N . SER A 1 5 ? -15.506 4.697 2.877 1.00 0.00 5 SER A N 16
ATOM 10343 C CA . SER A 1 5 ? -15.330 3.387 3.492 1.00 0.00 5 SER A CA 16
ATOM 10344 C C . SER A 1 5 ? -13.987 3.301 4.212 1.00 0.00 5 SER A C 16
ATOM 10345 O O . SER A 1 5 ? -12.934 3.509 3.611 1.00 0.00 5 SER A O 16
ATOM 10353 N N . SER A 1 6 ? -14.034 2.993 5.504 1.00 0.00 6 SER A N 16
ATOM 10354 C CA . SER A 1 6 ? -12.823 2.883 6.308 1.00 0.00 6 SER A CA 16
ATOM 10355 C C . SER A 1 6 ? -12.059 1.607 5.969 1.00 0.00 6 SER A C 16
ATOM 10356 O O . SER A 1 6 ? -12.530 0.500 6.229 1.00 0.00 6 SER A O 16
ATOM 10364 N N . GLY A 1 7 ? -10.875 1.770 5.385 1.00 0.00 7 GLY A N 16
ATOM 10365 C CA . GLY A 1 7 ? -10.064 0.624 5.018 1.00 0.00 7 GLY A CA 16
ATOM 10366 C C . GLY A 1 7 ? -10.091 -0.466 6.071 1.00 0.00 7 GLY A C 16
ATOM 10367 O O . GLY A 1 7 ? -10.270 -0.188 7.257 1.00 0.00 7 GLY A O 16
ATOM 10371 N N . SER A 1 8 ? -9.915 -1.710 5.638 1.00 0.00 8 SER A N 16
ATOM 10372 C CA . SER A 1 8 ? -9.925 -2.846 6.551 1.00 0.00 8 SER A CA 16
ATOM 10373 C C . SER A 1 8 ? -9.009 -3.957 6.047 1.00 0.00 8 SER A C 16
ATOM 10374 O O . SER A 1 8 ? -9.181 -4.465 4.938 1.00 0.00 8 SER A O 16
ATOM 10382 N N . LEU A 1 9 ? -8.034 -4.330 6.869 1.00 0.00 9 LEU A N 16
ATOM 10383 C CA . LEU A 1 9 ? -7.089 -5.381 6.508 1.00 0.00 9 LEU A CA 16
ATOM 10384 C C . LEU A 1 9 ? -7.818 -6.680 6.181 1.00 0.00 9 LEU A C 16
ATOM 10385 O O . LEU A 1 9 ? -8.285 -7.384 7.076 1.00 0.00 9 LEU A O 16
ATOM 10401 N N . MET A 1 10 ? -7.910 -6.993 4.893 1.00 0.00 10 MET A N 16
ATOM 10402 C CA . MET A 1 10 ? -8.579 -8.210 4.448 1.00 0.00 10 MET A CA 16
ATOM 10403 C C . MET A 1 10 ? -7.711 -9.436 4.713 1.00 0.00 10 MET A C 16
ATOM 10404 O O . MET A 1 10 ? -6.565 -9.314 5.147 1.00 0.00 10 MET A O 16
ATOM 10418 N N . ASP A 1 11 ? -8.264 -10.615 4.451 1.00 0.00 11 ASP A N 16
ATOM 10419 C CA . ASP A 1 11 ? -7.540 -11.863 4.660 1.00 0.00 11 ASP A CA 16
ATOM 10420 C C . ASP A 1 11 ? -6.658 -12.188 3.459 1.00 0.00 11 ASP A C 16
ATOM 10421 O O . ASP A 1 11 ? -6.120 -13.290 3.350 1.00 0.00 11 ASP A O 16
ATOM 10430 N N . VAL A 1 12 ? -6.515 -11.222 2.557 1.00 0.00 12 VAL A N 16
ATOM 10431 C CA . VAL A 1 12 ? -5.699 -11.405 1.363 1.00 0.00 12 VAL A CA 16
ATOM 10432 C C . VAL A 1 12 ? -4.282 -10.886 1.581 1.00 0.00 12 VAL A C 16
ATOM 10433 O O . VAL A 1 12 ? -4.084 -9.779 2.082 1.00 0.00 12 VAL A O 16
ATOM 10446 N N . LYS A 1 13 ? -3.298 -11.694 1.200 1.00 0.00 13 LYS A N 16
ATOM 10447 C CA . LYS A 1 13 ? -1.897 -11.317 1.352 1.00 0.00 13 LYS A CA 16
ATOM 10448 C C . LYS A 1 13 ? -1.559 -10.116 0.475 1.00 0.00 13 LYS A C 16
ATOM 10449 O O . LYS A 1 13 ? -2.143 -9.929 -0.593 1.00 0.00 13 LYS A O 16
ATOM 10468 N N . CYS A 1 14 ? -0.612 -9.304 0.932 1.00 0.00 14 CYS A N 16
ATOM 10469 C CA . CYS A 1 14 ? -0.194 -8.120 0.190 1.00 0.00 14 CYS A CA 16
ATOM 10470 C C . CYS A 1 14 ? 0.306 -8.499 -1.201 1.00 0.00 14 CYS A C 16
ATOM 10471 O O . CYS A 1 14 ? 0.959 -9.527 -1.377 1.00 0.00 14 CYS A O 16
ATOM 10478 N N . GLU A 1 15 ? -0.005 -7.661 -2.184 1.00 0.00 15 GLU A N 16
ATOM 10479 C CA . GLU A 1 15 ? 0.413 -7.908 -3.559 1.00 0.00 15 GLU A CA 16
ATOM 10480 C C . GLU A 1 15 ? 1.787 -8.571 -3.599 1.00 0.00 15 GLU A C 16
ATOM 10481 O O . GLU A 1 15 ? 1.933 -9.696 -4.079 1.00 0.00 15 GLU A O 16
ATOM 10493 N N . THR A 1 16 ? 2.793 -7.865 -3.092 1.00 0.00 16 THR A N 16
ATOM 10494 C CA . THR A 1 16 ? 4.155 -8.383 -3.071 1.00 0.00 16 THR A CA 16
ATOM 10495 C C . THR A 1 16 ? 4.207 -9.769 -2.441 1.00 0.00 16 THR A C 16
ATOM 10496 O O . THR A 1 16 ? 3.769 -9.980 -1.310 1.00 0.00 16 THR A O 16
ATOM 10507 N N . PRO A 1 17 ? 4.755 -10.740 -3.187 1.00 0.00 17 PRO A N 16
ATOM 10508 C CA . PRO A 1 17 ? 4.878 -12.124 -2.720 1.00 0.00 17 PRO A CA 16
ATOM 10509 C C . PRO A 1 17 ? 5.904 -12.269 -1.602 1.00 0.00 17 PRO A C 16
ATOM 10510 O O . PRO A 1 17 ? 6.149 -13.370 -1.111 1.00 0.00 17 PRO A O 16
ATOM 10521 N N . ASN A 1 18 ? 6.501 -11.151 -1.204 1.00 0.00 18 ASN A N 16
ATOM 10522 C CA . ASN A 1 18 ? 7.502 -11.154 -0.143 1.00 0.00 18 ASN A CA 16
ATOM 10523 C C . ASN A 1 18 ? 6.976 -10.449 1.103 1.00 0.00 18 ASN A C 16
ATOM 10524 O O . ASN A 1 18 ? 7.555 -10.559 2.184 1.00 0.00 18 ASN A O 16
ATOM 10535 N N . CYS A 1 19 ? 5.874 -9.723 0.945 1.00 0.00 19 CYS A N 16
ATOM 10536 C CA . CYS A 1 19 ? 5.269 -8.999 2.056 1.00 0.00 19 CYS A CA 16
ATOM 10537 C C . CYS A 1 19 ? 4.250 -9.871 2.784 1.00 0.00 19 CYS A C 16
ATOM 10538 O O . CYS A 1 19 ? 3.177 -10.181 2.265 1.00 0.00 19 CYS A O 16
ATOM 10545 N N . PRO A 1 20 ? 4.593 -10.278 4.015 1.00 0.00 20 PRO A N 16
ATOM 10546 C CA . PRO A 1 20 ? 3.722 -11.120 4.841 1.00 0.00 20 PRO A CA 16
ATOM 10547 C C . PRO A 1 20 ? 2.484 -10.374 5.326 1.00 0.00 20 PRO A C 16
ATOM 10548 O O . PRO A 1 20 ? 1.502 -10.986 5.746 1.00 0.00 20 PRO A O 16
ATOM 10559 N N . PHE A 1 21 ? 2.536 -9.047 5.264 1.00 0.00 21 PHE A N 16
ATOM 10560 C CA . PHE A 1 21 ? 1.418 -8.217 5.697 1.00 0.00 21 PHE A CA 16
ATOM 10561 C C . PHE A 1 21 ? 0.250 -8.325 4.721 1.00 0.00 21 PHE A C 16
ATOM 10562 O O . PHE A 1 21 ? 0.446 -8.504 3.518 1.00 0.00 21 PHE A O 16
ATOM 10579 N N . PHE A 1 22 ? -0.965 -8.216 5.247 1.00 0.00 22 PHE A N 16
ATOM 10580 C CA . PHE A 1 22 ? -2.166 -8.303 4.424 1.00 0.00 22 PHE A CA 16
ATOM 10581 C C . PHE A 1 22 ? -2.503 -6.948 3.809 1.00 0.00 22 PHE A C 16
ATOM 10582 O O . PHE A 1 22 ? -2.160 -5.902 4.360 1.00 0.00 22 PHE A O 16
ATOM 10599 N N . MET A 1 23 ? -3.178 -6.976 2.665 1.00 0.00 23 MET A N 16
ATOM 10600 C CA . MET A 1 23 ? -3.562 -5.750 1.975 1.00 0.00 23 MET A CA 16
ATOM 10601 C C . MET A 1 23 ? -4.975 -5.328 2.364 1.00 0.00 23 MET A C 16
ATOM 10602 O O . MET A 1 23 ? -5.910 -6.126 2.306 1.00 0.00 23 MET A O 16
ATOM 10616 N N . SER A 1 24 ? -5.123 -4.068 2.762 1.00 0.00 24 SER A N 16
ATOM 10617 C CA . SER A 1 24 ? -6.422 -3.541 3.165 1.00 0.00 24 SER A CA 16
ATOM 10618 C C . SER A 1 24 ? -7.312 -3.301 1.949 1.00 0.00 24 SER A C 16
ATOM 10619 O O . SER A 1 24 ? -6.895 -3.510 0.809 1.00 0.00 24 SER A O 16
ATOM 10627 N N . VAL A 1 25 ? -8.541 -2.861 2.201 1.00 0.00 25 VAL A N 16
ATOM 10628 C CA . VAL A 1 25 ? -9.490 -2.590 1.128 1.00 0.00 25 VAL A CA 16
ATOM 10629 C C . VAL A 1 25 ? -9.180 -1.266 0.440 1.00 0.00 25 VAL A C 16
ATOM 10630 O O . VAL A 1 25 ? -9.545 -1.055 -0.716 1.00 0.00 25 VAL A O 16
ATOM 10643 N N . ASN A 1 26 ? -8.503 -0.376 1.159 1.00 0.00 26 ASN A N 16
ATOM 10644 C CA . ASN A 1 26 ? -8.143 0.929 0.617 1.00 0.00 26 ASN A CA 16
ATOM 10645 C C . ASN A 1 26 ? -6.652 0.994 0.299 1.00 0.00 26 ASN A C 16
ATOM 10646 O O . ASN A 1 26 ? -6.148 2.017 -0.165 1.00 0.00 26 ASN A O 16
ATOM 10657 N N . THR A 1 27 ? -5.951 -0.107 0.550 1.00 0.00 27 THR A N 16
ATOM 10658 C CA . THR A 1 27 ? -4.518 -0.177 0.292 1.00 0.00 27 THR A CA 16
ATOM 10659 C C . THR A 1 27 ? -4.209 -1.162 -0.830 1.00 0.00 27 THR A C 16
ATOM 10660 O O . THR A 1 27 ? -3.192 -1.040 -1.512 1.00 0.00 27 THR A O 16
ATOM 10671 N N . GLN A 1 28 ? -5.093 -2.137 -1.015 1.00 0.00 28 GLN A N 16
ATOM 10672 C CA . GLN A 1 28 ? -4.913 -3.144 -2.054 1.00 0.00 28 GLN A CA 16
ATOM 10673 C C . GLN A 1 28 ? -4.661 -2.489 -3.408 1.00 0.00 28 GLN A C 16
ATOM 10674 O O . GLN A 1 28 ? -5.072 -1.357 -3.664 1.00 0.00 28 GLN A O 16
ATOM 10688 N N . PRO A 1 29 ? -3.968 -3.215 -4.297 1.00 0.00 29 PRO A N 16
ATOM 10689 C CA . PRO A 1 29 ? -3.473 -4.563 -4.004 1.00 0.00 29 PRO A CA 16
ATOM 10690 C C . PRO A 1 29 ? -2.341 -4.556 -2.981 1.00 0.00 29 PRO A C 16
ATOM 10691 O O . PRO A 1 29 ? -1.945 -5.604 -2.471 1.00 0.00 29 PRO A O 16
ATOM 10702 N N . LEU A 1 30 ? -1.826 -3.368 -2.685 1.00 0.00 30 LEU A N 16
ATOM 10703 C CA . LEU A 1 30 ? -0.740 -3.223 -1.722 1.00 0.00 30 LEU A CA 16
ATOM 10704 C C . LEU A 1 30 ? -1.284 -3.098 -0.303 1.00 0.00 30 LEU A C 16
ATOM 10705 O O . LEU A 1 30 ? -2.476 -2.863 -0.102 1.00 0.00 30 LEU A O 16
ATOM 10721 N N . CYS A 1 31 ? -0.402 -3.253 0.679 1.00 0.00 31 CYS A N 16
ATOM 10722 C CA . CYS A 1 31 ? -0.792 -3.155 2.080 1.00 0.00 31 CYS A CA 16
ATOM 10723 C C . CYS A 1 31 ? -0.424 -1.789 2.654 1.00 0.00 31 CYS A C 16
ATOM 10724 O O . CYS A 1 31 ? 0.515 -1.142 2.189 1.00 0.00 31 CYS A O 16
ATOM 10731 N N . HIS A 1 32 ? -1.169 -1.358 3.666 1.00 0.00 32 HIS A N 16
ATOM 10732 C CA . HIS A 1 32 ? -0.921 -0.070 4.304 1.00 0.00 32 HIS A CA 16
ATOM 10733 C C . HIS A 1 32 ? 0.565 0.274 4.274 1.00 0.00 32 HIS A C 16
ATOM 10734 O O . HIS A 1 32 ? 0.944 1.402 3.960 1.00 0.00 32 HIS A O 16
ATOM 10748 N N . GLU A 1 33 ? 1.401 -0.706 4.603 1.00 0.00 33 GLU A N 16
ATOM 10749 C CA . GLU A 1 33 ? 2.845 -0.506 4.615 1.00 0.00 33 GLU A CA 16
ATOM 10750 C C . GLU A 1 33 ? 3.357 -0.155 3.221 1.00 0.00 33 GLU A C 16
ATOM 10751 O O . GLU A 1 33 ? 3.957 0.901 3.015 1.00 0.00 33 GLU A O 16
ATOM 10763 N N . CYS A 1 34 ? 3.118 -1.048 2.267 1.00 0.00 34 CYS A N 16
ATOM 10764 C CA . CYS A 1 34 ? 3.554 -0.835 0.893 1.00 0.00 34 CYS A CA 16
ATOM 10765 C C . CYS A 1 34 ? 2.806 0.334 0.259 1.00 0.00 34 CYS A C 16
ATOM 10766 O O . CYS A 1 34 ? 3.212 0.854 -0.781 1.00 0.00 34 CYS A O 16
ATOM 10773 N N . SER A 1 35 ? 1.711 0.741 0.892 1.00 0.00 35 SER A N 16
ATOM 10774 C CA . SER A 1 35 ? 0.903 1.846 0.389 1.00 0.00 35 SER A CA 16
ATOM 10775 C C . SER A 1 35 ? 1.470 3.186 0.846 1.00 0.00 35 SER A C 16
ATOM 10776 O O . SER A 1 35 ? 1.606 4.117 0.053 1.00 0.00 35 SER A O 16
ATOM 10784 N N . GLU A 1 36 ? 1.800 3.275 2.131 1.00 0.00 36 GLU A N 16
ATOM 10785 C CA . GLU A 1 36 ? 2.352 4.501 2.695 1.00 0.00 36 GLU A CA 16
ATOM 10786 C C . GLU A 1 36 ? 3.736 4.789 2.122 1.00 0.00 36 GLU A C 16
ATOM 10787 O O . GLU A 1 36 ? 4.141 5.945 1.997 1.00 0.00 36 GLU A O 16
ATOM 10799 N N . ARG A 1 37 ? 4.458 3.728 1.775 1.00 0.00 37 ARG A N 16
ATOM 10800 C CA . ARG A 1 37 ? 5.798 3.865 1.217 1.00 0.00 37 ARG A CA 16
ATOM 10801 C C . ARG A 1 37 ? 5.737 4.299 -0.245 1.00 0.00 37 ARG A C 16
ATOM 10802 O O . ARG A 1 37 ? 6.522 5.137 -0.687 1.00 0.00 37 ARG A O 16
ATOM 10823 N N . ARG A 1 38 ? 4.799 3.722 -0.989 1.00 0.00 38 ARG A N 16
ATOM 10824 C CA . ARG A 1 38 ? 4.636 4.048 -2.400 1.00 0.00 38 ARG A CA 16
ATOM 10825 C C . ARG A 1 38 ? 4.065 5.453 -2.572 1.00 0.00 38 ARG A C 16
ATOM 10826 O O . ARG A 1 38 ? 4.597 6.260 -3.333 1.00 0.00 38 ARG A O 16
ATOM 10847 N N . GLN A 1 39 ? 2.979 5.736 -1.859 1.00 0.00 39 GLN A N 16
ATOM 10848 C CA . GLN A 1 39 ? 2.336 7.042 -1.934 1.00 0.00 39 GLN A CA 16
ATOM 10849 C C . GLN A 1 39 ? 3.369 8.162 -1.863 1.00 0.00 39 GLN A C 16
ATOM 10850 O O . GLN A 1 39 ? 3.217 9.203 -2.504 1.00 0.00 39 GLN A O 16
ATOM 10864 N N . LYS A 1 40 ? 4.419 7.943 -1.079 1.00 0.00 40 LYS A N 16
ATOM 10865 C CA . LYS A 1 40 ? 5.479 8.933 -0.924 1.00 0.00 40 LYS A CA 16
ATOM 10866 C C . LYS A 1 40 ? 5.944 9.449 -2.282 1.00 0.00 40 LYS A C 16
ATOM 10867 O O . LYS A 1 40 ? 6.127 10.651 -2.470 1.00 0.00 40 LYS A O 16
ATOM 10886 N N . ASN A 1 41 ? 6.132 8.532 -3.226 1.00 0.00 41 ASN A N 16
ATOM 10887 C CA . ASN A 1 41 ? 6.575 8.895 -4.567 1.00 0.00 41 ASN A CA 16
ATOM 10888 C C . ASN A 1 41 ? 5.473 9.631 -5.323 1.00 0.00 41 ASN A C 16
ATOM 10889 O O . ASN A 1 41 ? 4.292 9.320 -5.176 1.00 0.00 41 ASN A O 16
ATOM 10900 N N . GLN A 1 42 ? 5.869 10.608 -6.133 1.00 0.00 42 GLN A N 16
ATOM 10901 C CA . GLN A 1 42 ? 4.915 11.388 -6.912 1.00 0.00 42 GLN A CA 16
ATOM 10902 C C . GLN A 1 42 ? 3.979 10.476 -7.698 1.00 0.00 42 GLN A C 16
ATOM 10903 O O . GLN A 1 42 ? 2.775 10.717 -7.767 1.00 0.00 42 GLN A O 16
ATOM 10917 N N . ASN A 1 43 ? 4.543 9.428 -8.290 1.00 0.00 43 ASN A N 16
ATOM 10918 C CA . ASN A 1 43 ? 3.758 8.479 -9.073 1.00 0.00 43 ASN A CA 16
ATOM 10919 C C . ASN A 1 43 ? 2.438 8.162 -8.378 1.00 0.00 43 ASN A C 16
ATOM 10920 O O . ASN A 1 43 ? 1.364 8.338 -8.953 1.00 0.00 43 ASN A O 16
ATOM 10931 N N . SER A 1 44 ? 2.526 7.692 -7.138 1.00 0.00 44 SER A N 16
ATOM 10932 C CA . SER A 1 44 ? 1.338 7.347 -6.365 1.00 0.00 44 SER A CA 16
ATOM 10933 C C . SER A 1 44 ? 0.971 8.471 -5.401 1.00 0.00 44 SER A C 16
ATOM 10934 O O . SER A 1 44 ? 1.836 9.044 -4.740 1.00 0.00 44 SER A O 16
ATOM 10942 N N . GLY A 1 45 ? -0.320 8.781 -5.328 1.00 0.00 45 GLY A N 16
ATOM 10943 C CA . GLY A 1 45 ? -0.780 9.836 -4.443 1.00 0.00 45 GLY A CA 16
ATOM 10944 C C . GLY A 1 45 ? -2.256 10.137 -4.619 1.00 0.00 45 GLY A C 16
ATOM 10945 O O . GLY A 1 45 ? -2.926 9.580 -5.489 1.00 0.00 45 GLY A O 16
ATOM 10949 N N . PRO A 1 46 ? -2.784 11.036 -3.777 1.00 0.00 46 PRO A N 16
ATOM 10950 C CA . PRO A 1 46 ? -4.196 11.430 -3.822 1.00 0.00 46 PRO A CA 16
ATOM 10951 C C . PRO A 1 46 ? -4.529 12.251 -5.063 1.00 0.00 46 PRO A C 16
ATOM 10952 O O . PRO A 1 46 ? -5.661 12.702 -5.235 1.00 0.00 46 PRO A O 16
ATOM 10963 N N . SER A 1 47 ? -3.536 12.440 -5.926 1.00 0.00 47 SER A N 16
ATOM 10964 C C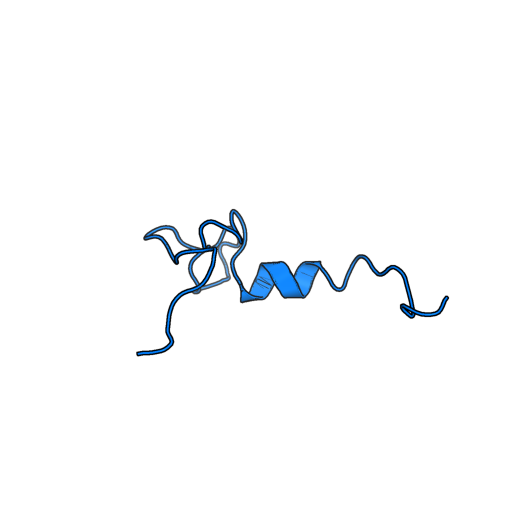A . SER A 1 47 ? -3.723 13.210 -7.150 1.00 0.00 47 SER A CA 16
ATOM 10965 C C . SER A 1 47 ? -3.983 12.287 -8.338 1.00 0.00 47 SER A C 16
ATOM 10966 O O . SER A 1 47 ? -3.152 11.445 -8.678 1.00 0.00 47 SER A O 16
ATOM 10974 N N . SER A 1 48 ? -5.144 12.453 -8.964 1.00 0.00 48 SER A N 16
ATOM 10975 C CA . SER A 1 48 ? -5.517 11.633 -10.111 1.00 0.00 48 SER A CA 16
ATOM 10976 C C . SER A 1 48 ? -5.960 12.506 -11.281 1.00 0.00 48 SER A C 16
ATOM 10977 O O . SER A 1 48 ? -6.533 13.577 -11.089 1.00 0.00 48 SER A O 16
ATOM 10985 N N . GLY A 1 49 ? -5.689 12.038 -12.496 1.00 0.00 49 GLY A N 16
ATOM 10986 C CA . GLY A 1 49 ? -6.066 12.788 -13.681 1.00 0.00 49 GLY A CA 16
ATOM 10987 C C . GLY A 1 49 ? -5.400 12.261 -14.936 1.00 0.00 49 GLY A C 16
ATOM 10988 O O . GLY A 1 49 ? -4.172 12.212 -14.988 1.00 0.00 49 GLY A O 16
ATOM 10993 N N . GLY A 1 1 ? -8.621 12.029 2.285 1.00 0.00 1 GLY A N 17
ATOM 10994 C CA . GLY A 1 1 ? -8.992 11.539 3.600 1.00 0.00 1 GLY A CA 17
ATOM 10995 C C . GLY A 1 1 ? -10.335 12.070 4.060 1.00 0.00 1 GLY A C 17
ATOM 10996 O O . GLY A 1 1 ? -10.544 13.282 4.118 1.00 0.00 1 GLY A O 17
ATOM 11000 N N . SER A 1 2 ? -11.249 11.161 4.386 1.00 0.00 2 SER A N 17
ATOM 11001 C CA . SER A 1 2 ? -12.581 11.545 4.838 1.00 0.00 2 SER A CA 17
ATOM 11002 C C . SER A 1 2 ? -12.657 11.551 6.362 1.00 0.00 2 SER A C 17
ATOM 11003 O O . SER A 1 2 ? -11.881 10.874 7.036 1.00 0.00 2 SER A O 17
ATOM 11011 N N . SER A 1 3 ? -13.599 12.321 6.898 1.00 0.00 3 SER A N 17
ATOM 11012 C CA . SER A 1 3 ? -13.776 12.419 8.342 1.00 0.00 3 SER A CA 17
ATOM 11013 C C . SER A 1 3 ? -13.581 11.060 9.007 1.00 0.00 3 SER A C 17
ATOM 11014 O O . SER A 1 3 ? -12.824 10.929 9.967 1.00 0.00 3 SER A O 17
ATOM 11022 N N . GLY A 1 4 ? -14.272 10.049 8.487 1.00 0.00 4 GLY A N 17
ATOM 11023 C CA . GLY A 1 4 ? -14.162 8.713 9.042 1.00 0.00 4 GLY A CA 17
ATOM 11024 C C . GLY A 1 4 ? -13.161 7.855 8.294 1.00 0.00 4 GLY A C 17
ATOM 11025 O O . GLY A 1 4 ? -13.073 7.918 7.068 1.00 0.00 4 GLY A O 17
ATOM 11029 N N . SER A 1 5 ? -12.403 7.051 9.034 1.00 0.00 5 SER A N 17
ATOM 11030 C CA . SER A 1 5 ? -11.399 6.181 8.433 1.00 0.00 5 SER A CA 17
ATOM 11031 C C . SER A 1 5 ? -11.957 4.778 8.216 1.00 0.00 5 SER A C 17
ATOM 11032 O O . SER A 1 5 ? -12.509 4.168 9.132 1.00 0.00 5 SER A O 17
ATOM 11040 N N . SER A 1 6 ? -11.807 4.271 6.996 1.00 0.00 6 SER A N 17
ATOM 11041 C CA . SER A 1 6 ? -12.299 2.941 6.655 1.00 0.00 6 SER A CA 17
ATOM 11042 C C . SER A 1 6 ? -11.228 2.137 5.923 1.00 0.00 6 SER A C 17
ATOM 11043 O O . SER A 1 6 ? -10.959 2.369 4.745 1.00 0.00 6 SER A O 17
ATOM 11051 N N . GLY A 1 7 ? -10.620 1.190 6.631 1.00 0.00 7 GLY A N 17
ATOM 11052 C CA . GLY A 1 7 ? -9.586 0.366 6.034 1.00 0.00 7 GLY A CA 17
ATOM 11053 C C . GLY A 1 7 ? -9.381 -0.938 6.779 1.00 0.00 7 GLY A C 17
ATOM 11054 O O . GLY A 1 7 ? -8.389 -1.106 7.488 1.00 0.00 7 GLY A O 17
ATOM 11058 N N . SER A 1 8 ? -10.322 -1.863 6.621 1.00 0.00 8 SER A N 17
ATOM 11059 C CA . SER A 1 8 ? -10.243 -3.156 7.289 1.00 0.00 8 SER A CA 17
ATOM 11060 C C . SER A 1 8 ? -9.335 -4.111 6.520 1.00 0.00 8 SER A C 17
ATOM 11061 O O . SER A 1 8 ? -9.503 -4.312 5.316 1.00 0.00 8 SER A O 17
ATOM 11069 N N . LEU A 1 9 ? -8.371 -4.696 7.222 1.00 0.00 9 LEU A N 17
ATOM 11070 C CA . LEU A 1 9 ? -7.434 -5.630 6.607 1.00 0.00 9 LEU A CA 17
ATOM 11071 C C . LEU A 1 9 ? -8.173 -6.807 5.978 1.00 0.00 9 LEU A C 17
ATOM 11072 O O . LEU A 1 9 ? -9.098 -7.360 6.571 1.00 0.00 9 LEU A O 17
ATOM 11088 N N . MET A 1 10 ? -7.756 -7.185 4.774 1.00 0.00 10 MET A N 17
ATOM 11089 C CA . MET A 1 10 ? -8.377 -8.299 4.066 1.00 0.00 10 MET A CA 17
ATOM 11090 C C . MET A 1 10 ? -7.698 -9.617 4.425 1.00 0.00 10 MET A C 17
ATOM 11091 O O . MET A 1 10 ? -6.607 -9.629 4.997 1.00 0.00 10 MET A O 17
ATOM 11105 N N . ASP A 1 11 ? -8.348 -10.724 4.086 1.00 0.00 11 ASP A N 17
ATOM 11106 C CA . ASP A 1 11 ? -7.807 -12.048 4.372 1.00 0.00 11 ASP A CA 17
ATOM 11107 C C . ASP A 1 11 ? -6.805 -12.467 3.301 1.00 0.00 11 ASP A C 17
ATOM 11108 O O . ASP A 1 11 ? -6.466 -13.645 3.180 1.00 0.00 11 ASP A O 17
ATOM 11117 N N . VAL A 1 12 ? -6.334 -11.496 2.525 1.00 0.00 12 VAL A N 17
ATOM 11118 C CA . VAL A 1 12 ? -5.371 -11.765 1.464 1.00 0.00 12 VAL A CA 17
ATOM 11119 C C . VAL A 1 12 ? -4.037 -11.082 1.747 1.00 0.00 12 VAL A C 17
ATOM 11120 O O . VAL A 1 12 ? -3.995 -9.920 2.151 1.00 0.00 12 VAL A O 17
ATOM 11133 N N . LYS A 1 13 ? -2.948 -11.812 1.531 1.00 0.00 13 LYS A N 17
ATOM 11134 C CA . LYS A 1 13 ? -1.610 -11.278 1.760 1.00 0.00 13 LYS A CA 17
ATOM 11135 C C . LYS A 1 13 ? -1.303 -10.145 0.786 1.00 0.00 13 LYS A C 17
ATOM 11136 O O . LYS A 1 13 ? -1.924 -10.035 -0.271 1.00 0.00 13 LYS A O 17
ATOM 11155 N N . CYS A 1 14 ? -0.339 -9.305 1.149 1.00 0.00 14 CYS A N 17
ATOM 11156 C CA . CYS A 1 14 ? 0.053 -8.181 0.307 1.00 0.00 14 CYS A CA 17
ATOM 11157 C C . CYS A 1 14 ? 0.593 -8.668 -1.034 1.00 0.00 14 CYS A C 17
ATOM 11158 O O . CYS A 1 14 ? 1.255 -9.702 -1.109 1.00 0.00 14 CYS A O 17
ATOM 11165 N N . GLU A 1 15 ? 0.306 -7.914 -2.091 1.00 0.00 15 GLU A N 17
ATOM 11166 C CA . GLU A 1 15 ? 0.763 -8.269 -3.429 1.00 0.00 15 GLU A CA 17
ATOM 11167 C C . GLU A 1 15 ? 2.230 -8.688 -3.409 1.00 0.00 15 GLU A C 17
ATOM 11168 O O . GLU A 1 15 ? 2.603 -9.715 -3.979 1.00 0.00 15 GLU A O 17
ATOM 11180 N N . THR A 1 16 ? 3.060 -7.885 -2.750 1.00 0.00 16 THR A N 17
ATOM 11181 C CA . THR A 1 16 ? 4.486 -8.170 -2.657 1.00 0.00 16 THR A CA 17
ATOM 11182 C C . THR A 1 16 ? 4.733 -9.567 -2.098 1.00 0.00 16 THR A C 17
ATOM 11183 O O . THR A 1 16 ? 4.229 -9.934 -1.036 1.00 0.00 16 THR A O 17
ATOM 11194 N N . PRO A 1 17 ? 5.526 -10.366 -2.827 1.00 0.00 17 PRO A N 17
ATOM 11195 C CA . PRO A 1 17 ? 5.858 -11.735 -2.421 1.00 0.00 17 PRO A CA 17
ATOM 11196 C C . PRO A 1 17 ? 6.774 -11.773 -1.203 1.00 0.00 17 PRO A C 17
ATOM 11197 O O . PRO A 1 17 ? 7.079 -12.842 -0.677 1.00 0.00 17 PRO A O 17
ATOM 11208 N N . ASN A 1 18 ? 7.210 -10.598 -0.759 1.00 0.00 18 ASN A N 17
ATOM 11209 C CA . ASN A 1 18 ? 8.092 -10.498 0.398 1.00 0.00 18 ASN A CA 17
ATOM 11210 C C . ASN A 1 18 ? 7.427 -9.708 1.522 1.00 0.00 18 ASN A C 17
ATOM 11211 O O . ASN A 1 18 ? 8.083 -9.300 2.481 1.00 0.00 18 ASN A O 17
ATOM 11222 N N . CYS A 1 19 ? 6.121 -9.497 1.397 1.00 0.00 19 CYS A N 17
ATOM 11223 C CA . CYS A 1 19 ? 5.366 -8.758 2.401 1.00 0.00 19 CYS A CA 17
ATOM 11224 C C . CYS A 1 19 ? 4.261 -9.624 2.998 1.00 0.00 19 CYS A C 17
ATOM 11225 O O . CYS A 1 19 ? 3.244 -9.902 2.363 1.00 0.00 19 CYS A O 17
ATOM 11232 N N . PRO A 1 20 ? 4.465 -10.062 4.250 1.00 0.00 20 PRO A N 17
ATOM 11233 C CA . PRO A 1 20 ? 3.497 -10.903 4.961 1.00 0.00 20 PRO A CA 17
ATOM 11234 C C . PRO A 1 20 ? 2.228 -10.141 5.329 1.00 0.00 20 PRO A C 17
ATOM 11235 O O . PRO A 1 20 ? 1.194 -10.743 5.621 1.00 0.00 20 PRO A O 17
ATOM 11246 N N . PHE A 1 21 ? 2.313 -8.815 5.312 1.00 0.00 21 PHE A N 17
ATOM 11247 C CA . PHE A 1 21 ? 1.171 -7.972 5.644 1.00 0.00 21 PHE A CA 17
ATOM 11248 C C . PHE A 1 21 ? -0.028 -8.307 4.762 1.00 0.00 21 PHE A C 17
ATOM 11249 O O . PHE A 1 21 ? 0.107 -8.986 3.744 1.00 0.00 21 PHE A O 17
ATOM 11266 N N . PHE A 1 22 ? -1.201 -7.826 5.161 1.00 0.00 22 PHE A N 17
ATOM 11267 C CA . PHE A 1 22 ? -2.425 -8.075 4.408 1.00 0.00 22 PHE A CA 17
ATOM 11268 C C . PHE A 1 22 ? -2.853 -6.830 3.638 1.00 0.00 22 PHE A C 17
ATOM 11269 O O . PHE A 1 22 ? -2.546 -5.706 4.035 1.00 0.00 22 PHE A O 17
ATOM 11286 N N . MET A 1 23 ? -3.563 -7.039 2.534 1.00 0.00 23 MET A N 17
ATOM 11287 C CA . MET A 1 23 ? -4.034 -5.933 1.708 1.00 0.00 23 MET A CA 17
ATOM 11288 C C . MET A 1 23 ? -5.254 -5.266 2.336 1.00 0.00 23 MET A C 17
ATOM 11289 O O . MET A 1 23 ? -6.293 -5.900 2.522 1.00 0.00 23 MET A O 17
ATOM 11303 N N . SER A 1 24 ? -5.121 -3.985 2.662 1.00 0.00 24 SER A N 17
ATOM 11304 C CA . SER A 1 24 ? -6.211 -3.234 3.273 1.00 0.00 24 SER A CA 17
ATOM 11305 C C . SER A 1 24 ? -7.212 -2.774 2.218 1.00 0.00 24 SER A C 17
ATOM 11306 O O . SER A 1 24 ? -7.002 -2.966 1.020 1.00 0.00 24 SER A O 17
ATOM 11314 N N . VAL A 1 25 ? -8.303 -2.166 2.672 1.00 0.00 25 VAL A N 17
ATOM 11315 C CA . VAL A 1 25 ? -9.338 -1.677 1.768 1.00 0.00 25 VAL A CA 17
ATOM 11316 C C . VAL A 1 25 ? -8.914 -0.373 1.101 1.00 0.00 25 VAL A C 17
ATOM 11317 O O . VAL A 1 25 ? -9.395 -0.032 0.021 1.00 0.00 25 VAL A O 17
ATOM 11330 N N . ASN A 1 26 ? -8.009 0.351 1.751 1.00 0.00 26 ASN A N 17
ATOM 11331 C CA . ASN A 1 26 ? -7.520 1.618 1.221 1.00 0.00 26 ASN A CA 17
ATOM 11332 C C . ASN A 1 26 ? -6.078 1.485 0.738 1.00 0.00 26 ASN A C 17
ATOM 11333 O O . ASN A 1 26 ? -5.471 2.456 0.284 1.00 0.00 26 ASN A O 17
ATOM 11344 N N . THR A 1 27 ? -5.536 0.276 0.839 1.00 0.00 27 THR A N 17
ATOM 11345 C CA . THR A 1 27 ? -4.166 0.015 0.414 1.00 0.00 27 THR A CA 17
ATOM 11346 C C . THR A 1 27 ? -4.128 -0.996 -0.727 1.00 0.00 27 THR A C 17
ATOM 11347 O O . THR A 1 27 ? -3.115 -1.133 -1.412 1.00 0.00 27 THR A O 17
ATOM 11358 N N . GLN A 1 28 ? -5.237 -1.700 -0.925 1.00 0.00 28 GLN A N 17
ATOM 11359 C CA . GLN A 1 28 ? -5.329 -2.698 -1.984 1.00 0.00 28 GLN A CA 17
ATOM 11360 C C . GLN A 1 28 ? -4.989 -2.087 -3.339 1.00 0.00 28 GLN A C 17
ATOM 11361 O O . GLN A 1 28 ? -5.276 -0.921 -3.611 1.00 0.00 28 GLN A O 17
ATOM 11375 N N . PRO A 1 29 ? -4.363 -2.891 -4.211 1.00 0.00 29 PRO A N 17
ATOM 11376 C CA . PRO A 1 29 ? -4.016 -4.281 -3.898 1.00 0.00 29 PRO A CA 17
ATOM 11377 C C . PRO A 1 29 ? -2.905 -4.381 -2.858 1.00 0.00 29 PRO A C 17
ATOM 11378 O O . PRO A 1 29 ? -2.794 -5.381 -2.147 1.00 0.00 29 PRO A O 17
ATOM 11389 N N . LEU A 1 30 ? -2.085 -3.339 -2.773 1.00 0.00 30 LEU A N 17
ATOM 11390 C CA . LEU A 1 30 ? -0.982 -3.309 -1.818 1.00 0.00 30 LEU A CA 17
ATOM 11391 C C . LEU A 1 30 ? -1.503 -3.224 -0.387 1.00 0.00 30 LEU A C 17
ATOM 11392 O O . LEU A 1 30 ? -2.711 -3.156 -0.158 1.00 0.00 30 LEU A O 17
ATOM 11408 N N . CYS A 1 31 ? -0.585 -3.225 0.573 1.00 0.00 31 CYS A N 17
ATOM 11409 C CA . CYS A 1 31 ? -0.950 -3.146 1.982 1.00 0.00 31 CYS A CA 17
ATOM 11410 C C . CYS A 1 31 ? -0.661 -1.756 2.542 1.00 0.00 31 CYS A C 17
ATOM 11411 O O . CYS A 1 31 ? -0.166 -0.880 1.832 1.00 0.00 31 CYS A O 17
ATOM 11418 N N . HIS A 1 32 ? -0.972 -1.562 3.819 1.00 0.00 32 HIS A N 17
ATOM 11419 C CA . HIS A 1 32 ? -0.745 -0.280 4.475 1.00 0.00 32 HIS A CA 17
ATOM 11420 C C . HIS A 1 32 ? 0.717 0.140 4.356 1.00 0.00 32 HIS A C 17
ATOM 11421 O O . HIS A 1 32 ? 1.021 1.234 3.880 1.00 0.00 32 HIS A O 17
ATOM 11435 N N . GLU A 1 33 ? 1.617 -0.736 4.792 1.00 0.00 33 GLU A N 17
ATOM 11436 C CA . GLU A 1 33 ? 3.047 -0.454 4.735 1.00 0.00 33 GLU A CA 17
ATOM 11437 C C . GLU A 1 33 ? 3.460 -0.019 3.332 1.00 0.00 33 GLU A C 17
ATOM 11438 O O . GLU A 1 33 ? 3.860 1.126 3.117 1.00 0.00 33 GLU A O 17
ATOM 11450 N N . CYS A 1 34 ? 3.362 -0.941 2.381 1.00 0.00 34 CYS A N 17
ATOM 11451 C CA . CYS A 1 34 ? 3.726 -0.656 0.998 1.00 0.00 34 CYS A CA 17
ATOM 11452 C C . CYS A 1 34 ? 3.014 0.596 0.495 1.00 0.00 34 CYS A C 17
ATOM 11453 O O . CYS A 1 34 ? 3.651 1.540 0.028 1.00 0.00 34 CYS A O 17
ATOM 11460 N N . SER A 1 35 ? 1.688 0.597 0.595 1.00 0.00 35 SER A N 17
ATOM 11461 C CA . SER A 1 35 ? 0.889 1.732 0.148 1.00 0.00 35 SER A CA 17
ATOM 11462 C C . SER A 1 35 ? 1.579 3.050 0.487 1.00 0.00 35 SER A C 17
ATOM 11463 O O . SER A 1 35 ? 1.863 3.858 -0.396 1.00 0.00 35 SER A O 17
ATOM 11471 N N . GLU A 1 36 ? 1.844 3.258 1.773 1.00 0.00 36 GLU A N 17
ATOM 11472 C CA . GLU A 1 36 ? 2.499 4.479 2.229 1.00 0.00 36 GLU A CA 17
ATOM 11473 C C . GLU A 1 36 ? 3.913 4.581 1.663 1.00 0.00 36 GLU A C 17
ATOM 11474 O O . GLU A 1 36 ? 4.386 5.670 1.339 1.00 0.00 36 GLU A O 17
ATOM 11486 N N . ARG A 1 37 ? 4.582 3.438 1.548 1.00 0.00 37 ARG A N 17
ATOM 11487 C CA . ARG A 1 37 ? 5.942 3.398 1.024 1.00 0.00 37 ARG A CA 17
ATOM 11488 C C . ARG A 1 37 ? 5.989 3.931 -0.405 1.00 0.00 37 ARG A C 17
ATOM 11489 O O . ARG A 1 37 ? 6.899 4.676 -0.770 1.00 0.00 37 ARG A O 17
ATOM 11510 N N . ARG A 1 38 ? 5.004 3.544 -1.209 1.00 0.00 38 ARG A N 17
ATOM 11511 C CA . ARG A 1 38 ? 4.935 3.981 -2.598 1.00 0.00 38 ARG A CA 17
ATOM 11512 C C . ARG A 1 38 ? 4.519 5.447 -2.686 1.00 0.00 38 ARG A C 17
ATOM 11513 O O . ARG A 1 38 ? 5.075 6.212 -3.473 1.00 0.00 38 ARG A O 17
ATOM 11534 N N . GLN A 1 39 ? 3.539 5.828 -1.874 1.00 0.00 39 GLN A N 17
ATOM 11535 C CA . GLN A 1 39 ? 3.049 7.201 -1.862 1.00 0.00 39 GLN A CA 17
ATOM 11536 C C . GLN A 1 39 ? 4.132 8.162 -1.383 1.00 0.00 39 GLN A C 17
ATOM 11537 O O . GLN A 1 39 ? 4.507 9.095 -2.094 1.00 0.00 39 GLN A O 17
ATOM 11551 N N . LYS A 1 40 ? 4.631 7.929 -0.174 1.00 0.00 40 LYS A N 17
ATOM 11552 C CA . LYS A 1 40 ? 5.673 8.772 0.400 1.00 0.00 40 LYS A CA 17
ATOM 11553 C C . LYS A 1 40 ? 6.669 9.211 -0.669 1.00 0.00 40 LYS A C 17
ATOM 11554 O O . LYS A 1 40 ? 7.225 10.306 -0.600 1.00 0.00 40 LYS A O 17
ATOM 11573 N N . ASN A 1 41 ? 6.887 8.349 -1.657 1.00 0.00 41 ASN A N 17
ATOM 11574 C CA . ASN A 1 41 ? 7.816 8.648 -2.741 1.00 0.00 41 ASN A CA 17
ATOM 11575 C C . ASN A 1 41 ? 7.686 10.103 -3.181 1.00 0.00 41 ASN A C 17
ATOM 11576 O O . ASN A 1 41 ? 8.686 10.791 -3.385 1.00 0.00 41 ASN A O 17
ATOM 11587 N N . GLN A 1 42 ? 6.448 10.564 -3.326 1.00 0.00 42 GLN A N 17
ATOM 11588 C CA . GLN A 1 42 ? 6.188 11.937 -3.743 1.00 0.00 42 GLN A CA 17
ATOM 11589 C C . GLN A 1 42 ? 5.195 12.612 -2.803 1.00 0.00 42 GLN A C 17
ATOM 11590 O O . GLN A 1 42 ? 4.183 12.023 -2.427 1.00 0.00 42 GLN A O 17
ATOM 11604 N N . ASN A 1 43 ? 5.492 13.852 -2.428 1.00 0.00 43 ASN A N 17
ATOM 11605 C CA . ASN A 1 43 ? 4.625 14.608 -1.531 1.00 0.00 43 ASN A CA 17
ATOM 11606 C C . ASN A 1 43 ? 3.244 14.807 -2.149 1.00 0.00 43 ASN A C 17
ATOM 11607 O O . ASN A 1 43 ? 3.066 14.655 -3.358 1.00 0.00 43 ASN A O 17
ATOM 11618 N N . SER A 1 44 ? 2.270 15.148 -1.311 1.00 0.00 44 SER A N 17
ATOM 11619 C CA . SER A 1 44 ? 0.904 15.365 -1.774 1.00 0.00 44 SER A CA 17
ATOM 11620 C C . SER A 1 44 ? 0.892 16.166 -3.073 1.00 0.00 44 SER A C 17
ATOM 11621 O O . SER A 1 44 ? 0.354 15.720 -4.085 1.00 0.00 44 SER A O 17
ATOM 11629 N N . GLY A 1 45 ? 1.488 17.354 -3.034 1.00 0.00 45 GLY A N 17
ATOM 11630 C CA . GLY A 1 45 ? 1.535 18.199 -4.213 1.00 0.00 45 GLY A CA 17
ATOM 11631 C C . GLY A 1 45 ? 2.029 17.457 -5.439 1.00 0.00 45 GLY A C 17
ATOM 11632 O O . GLY A 1 45 ? 3.109 16.867 -5.441 1.00 0.00 45 GLY A O 17
ATOM 11636 N N . PRO A 1 46 ? 1.225 17.481 -6.513 1.00 0.00 46 PRO A N 17
ATOM 11637 C CA . PRO A 1 46 ? 1.565 16.810 -7.771 1.00 0.00 46 PRO A CA 17
ATOM 11638 C C . PRO A 1 46 ? 2.720 17.491 -8.498 1.00 0.00 46 PRO A C 17
ATOM 11639 O O . PRO A 1 46 ? 2.507 18.315 -9.387 1.00 0.00 46 PRO A O 17
ATOM 11650 N N . SER A 1 47 ? 3.944 17.141 -8.114 1.00 0.00 47 SER A N 17
ATOM 11651 C CA . SER A 1 47 ? 5.133 17.721 -8.727 1.00 0.00 47 SER A CA 17
ATOM 11652 C C . SER A 1 47 ? 5.610 16.869 -9.899 1.00 0.00 47 SER A C 17
ATOM 11653 O O . SER A 1 47 ? 5.715 15.647 -9.790 1.00 0.00 47 SER A O 17
ATOM 11661 N N . SER A 1 48 ? 5.899 17.523 -11.019 1.00 0.00 48 SER A N 17
ATOM 11662 C CA . SER A 1 48 ? 6.362 16.827 -12.213 1.00 0.00 48 SER A CA 17
ATOM 11663 C C . SER A 1 48 ? 7.752 16.237 -11.994 1.00 0.00 48 SER A C 17
ATOM 11664 O O . SER A 1 48 ? 7.979 15.050 -12.224 1.00 0.00 48 SER A O 17
ATOM 11672 N N . GLY A 1 49 ? 8.681 17.078 -11.547 1.00 0.00 49 GLY A N 17
ATOM 11673 C CA . GLY A 1 49 ? 10.037 16.623 -11.304 1.00 0.00 49 GLY A CA 17
ATOM 11674 C C . GLY A 1 49 ? 10.742 17.443 -10.242 1.00 0.00 49 GLY A C 17
ATOM 11675 O O . GLY A 1 49 ? 10.794 17.013 -9.090 1.00 0.00 49 GLY A O 17
ATOM 11680 N N . GLY A 1 1 ? -10.924 7.319 -0.617 1.00 0.00 1 GLY A N 18
ATOM 11681 C CA . GLY A 1 1 ? -11.639 7.952 0.475 1.00 0.00 1 GLY A CA 18
ATOM 11682 C C . GLY A 1 1 ? -11.683 9.461 0.342 1.00 0.00 1 GLY A C 18
ATOM 11683 O O . GLY A 1 1 ? -10.678 10.092 0.012 1.00 0.00 1 GLY A O 18
ATOM 11687 N N . SER A 1 2 ? -12.851 10.043 0.596 1.00 0.00 2 SER A N 18
ATOM 11688 C CA . SER A 1 2 ? -13.023 11.487 0.497 1.00 0.00 2 SER A CA 18
ATOM 11689 C C . SER A 1 2 ? -12.525 12.182 1.761 1.00 0.00 2 SER A C 18
ATOM 11690 O O . SER A 1 2 ? -11.604 12.998 1.712 1.00 0.00 2 SER A O 18
ATOM 11698 N N . SER A 1 3 ? -13.140 11.852 2.891 1.00 0.00 3 SER A N 18
ATOM 11699 C CA . SER A 1 3 ? -12.763 12.446 4.169 1.00 0.00 3 SER A CA 18
ATOM 11700 C C . SER A 1 3 ? -11.590 11.696 4.791 1.00 0.00 3 SER A C 18
ATOM 11701 O O . SER A 1 3 ? -10.570 12.291 5.137 1.00 0.00 3 SER A O 18
ATOM 11709 N N . GLY A 1 4 ? -11.742 10.382 4.931 1.00 0.00 4 GLY A N 18
ATOM 11710 C CA . GLY A 1 4 ? -10.689 9.570 5.511 1.00 0.00 4 GLY A CA 18
ATOM 11711 C C . GLY A 1 4 ? -11.194 8.677 6.627 1.00 0.00 4 GLY A C 18
ATOM 11712 O O . GLY A 1 4 ? -11.148 9.051 7.799 1.00 0.00 4 GLY A O 18
ATOM 11716 N N . SER A 1 5 ? -11.679 7.495 6.263 1.00 0.00 5 SER A N 18
ATOM 11717 C CA . SER A 1 5 ? -12.200 6.548 7.242 1.00 0.00 5 SER A CA 18
ATOM 11718 C C . SER A 1 5 ? -11.224 5.394 7.455 1.00 0.00 5 SER A C 18
ATOM 11719 O O . SER A 1 5 ? -10.259 5.237 6.707 1.00 0.00 5 SER A O 18
ATOM 11727 N N . SER A 1 6 ? -11.483 4.590 8.481 1.00 0.00 6 SER A N 18
ATOM 11728 C CA . SER A 1 6 ? -10.627 3.452 8.796 1.00 0.00 6 SER A CA 18
ATOM 11729 C C . SER A 1 6 ? -10.903 2.287 7.851 1.00 0.00 6 SER A C 18
ATOM 11730 O O . SER A 1 6 ? -12.055 1.975 7.551 1.00 0.00 6 SER A O 18
ATOM 11738 N N . GLY A 1 7 ? -9.835 1.646 7.385 1.00 0.00 7 GLY A N 18
ATOM 11739 C CA . GLY A 1 7 ? -9.982 0.522 6.478 1.00 0.00 7 GLY A CA 18
ATOM 11740 C C . GLY A 1 7 ? -10.089 -0.802 7.209 1.00 0.00 7 GLY A C 18
ATOM 11741 O O . GLY A 1 7 ? -10.315 -0.835 8.419 1.00 0.00 7 GLY A O 18
ATOM 11745 N N . SER A 1 8 ? -9.929 -1.897 6.473 1.00 0.00 8 SER A N 18
ATOM 11746 C CA . SER A 1 8 ? -10.014 -3.230 7.058 1.00 0.00 8 SER A CA 18
ATOM 11747 C C . SER A 1 8 ? -9.096 -4.205 6.326 1.00 0.00 8 SER A C 18
ATOM 11748 O O . SER A 1 8 ? -9.218 -4.400 5.116 1.00 0.00 8 SER A O 18
ATOM 11756 N N . LEU A 1 9 ? -8.177 -4.813 7.068 1.00 0.00 9 LEU A N 18
ATOM 11757 C CA . LEU A 1 9 ? -7.238 -5.768 6.491 1.00 0.00 9 LEU A CA 18
ATOM 11758 C C . LEU A 1 9 ? -7.970 -6.986 5.936 1.00 0.00 9 LEU A C 18
ATOM 11759 O O . LEU A 1 9 ? -8.673 -7.684 6.665 1.00 0.00 9 LEU A O 18
ATOM 11775 N N . MET A 1 10 ? -7.798 -7.234 4.642 1.00 0.00 10 MET A N 18
ATOM 11776 C CA . MET A 1 10 ? -8.440 -8.370 3.991 1.00 0.00 10 MET A CA 18
ATOM 11777 C C . MET A 1 10 ? -7.731 -9.673 4.346 1.00 0.00 10 MET A C 18
ATOM 11778 O O . MET A 1 10 ? -6.633 -9.661 4.903 1.00 0.00 10 MET A O 18
ATOM 11792 N N . ASP A 1 11 ? -8.364 -10.794 4.021 1.00 0.00 11 ASP A N 18
ATOM 11793 C CA . ASP A 1 11 ? -7.793 -12.105 4.305 1.00 0.00 11 ASP A CA 18
ATOM 11794 C C . ASP A 1 11 ? -6.772 -12.496 3.241 1.00 0.00 11 ASP A C 18
ATOM 11795 O O . ASP A 1 11 ? -6.385 -13.659 3.135 1.00 0.00 11 ASP A O 18
ATOM 11804 N N . VAL A 1 12 ? -6.340 -11.515 2.455 1.00 0.00 12 VAL A N 18
ATOM 11805 C CA . VAL A 1 12 ? -5.363 -11.755 1.399 1.00 0.00 12 VAL A CA 18
ATOM 11806 C C . VAL A 1 12 ? -4.027 -11.098 1.726 1.00 0.00 12 VAL A C 18
ATOM 11807 O O . VAL A 1 12 ? -3.982 -9.976 2.232 1.00 0.00 12 VAL A O 18
ATOM 11820 N N . LYS A 1 13 ? -2.940 -11.803 1.434 1.00 0.00 13 LYS A N 18
ATOM 11821 C CA . LYS A 1 13 ? -1.601 -11.289 1.694 1.00 0.00 13 LYS A CA 18
ATOM 11822 C C . LYS A 1 13 ? -1.282 -10.112 0.778 1.00 0.00 13 LYS A C 18
ATOM 11823 O O . LYS A 1 13 ? -1.833 -9.998 -0.317 1.00 0.00 13 LYS A O 18
ATOM 11842 N N . CYS A 1 14 ? -0.389 -9.239 1.232 1.00 0.00 14 CYS A N 18
ATOM 11843 C CA . CYS A 1 14 ? 0.004 -8.071 0.454 1.00 0.00 14 CYS A CA 18
ATOM 11844 C C . CYS A 1 14 ? 0.523 -8.483 -0.921 1.00 0.00 14 CYS A C 18
ATOM 11845 O O . CYS A 1 14 ? 1.266 -9.455 -1.049 1.00 0.00 14 CYS A O 18
ATOM 11852 N N . GLU A 1 15 ? 0.124 -7.736 -1.946 1.00 0.00 15 GLU A N 18
ATOM 11853 C CA . GLU A 1 15 ? 0.548 -8.025 -3.311 1.00 0.00 15 GLU A CA 18
ATOM 11854 C C . GLU A 1 15 ? 1.973 -8.570 -3.335 1.00 0.00 15 GLU A C 18
ATOM 11855 O O . GLU A 1 15 ? 2.259 -9.567 -3.998 1.00 0.00 15 GLU A O 18
ATOM 11867 N N . THR A 1 16 ? 2.866 -7.907 -2.605 1.00 0.00 16 THR A N 18
ATOM 11868 C CA . THR A 1 16 ? 4.262 -8.322 -2.543 1.00 0.00 16 THR A CA 18
ATOM 11869 C C . THR A 1 16 ? 4.394 -9.718 -1.944 1.00 0.00 16 THR A C 18
ATOM 11870 O O . THR A 1 16 ? 3.913 -9.996 -0.846 1.00 0.00 16 THR A O 18
ATOM 11881 N N . PRO A 1 17 ? 5.062 -10.618 -2.681 1.00 0.00 17 PRO A N 18
ATOM 11882 C CA . PRO A 1 17 ? 5.274 -12.000 -2.241 1.00 0.00 17 PRO A CA 18
ATOM 11883 C C . PRO A 1 17 ? 6.245 -12.093 -1.069 1.00 0.00 17 PRO A C 18
ATOM 11884 O O . PRO A 1 17 ? 6.443 -13.165 -0.499 1.00 0.00 17 PRO A O 18
ATOM 11895 N N . ASN A 1 18 ? 6.848 -10.963 -0.715 1.00 0.00 18 ASN A N 18
ATOM 11896 C CA . ASN A 1 18 ? 7.799 -10.918 0.390 1.00 0.00 18 ASN A CA 18
ATOM 11897 C C . ASN A 1 18 ? 7.258 -10.071 1.538 1.00 0.00 18 ASN A C 18
ATOM 11898 O O . ASN A 1 18 ? 7.998 -9.693 2.447 1.00 0.00 18 ASN A O 18
ATOM 11909 N N . CYS A 1 19 ? 5.963 -9.777 1.491 1.00 0.00 19 CYS A N 18
ATOM 11910 C CA . CYS A 1 19 ? 5.322 -8.976 2.527 1.00 0.00 19 CYS A CA 18
ATOM 11911 C C . CYS A 1 19 ? 4.216 -9.767 3.220 1.00 0.00 19 CYS A C 18
ATOM 11912 O O . CYS A 1 19 ? 3.203 -10.124 2.618 1.00 0.00 19 CYS A O 18
ATOM 11919 N N . PRO A 1 20 ? 4.413 -10.048 4.516 1.00 0.00 20 PRO A N 18
ATOM 11920 C CA . PRO A 1 20 ? 3.444 -10.798 5.320 1.00 0.00 20 PRO A CA 18
ATOM 11921 C C . PRO A 1 20 ? 2.170 -10.002 5.585 1.00 0.00 20 PRO A C 18
ATOM 11922 O O . PRO A 1 20 ? 1.115 -10.573 5.862 1.00 0.00 20 PRO A O 18
ATOM 11933 N N . PHE A 1 21 ? 2.276 -8.680 5.498 1.00 0.00 21 PHE A N 18
ATOM 11934 C CA . PHE A 1 21 ? 1.132 -7.805 5.729 1.00 0.00 21 PHE A CA 18
ATOM 11935 C C . PHE A 1 21 ? -0.043 -8.199 4.838 1.00 0.00 21 PHE A C 18
ATOM 11936 O O . PHE A 1 21 ? 0.133 -8.869 3.821 1.00 0.00 21 PHE A O 18
ATOM 11953 N N . PHE A 1 22 ? -1.241 -7.779 5.230 1.00 0.00 22 PHE A N 18
ATOM 11954 C CA . PHE A 1 22 ? -2.446 -8.088 4.469 1.00 0.00 22 PHE A CA 18
ATOM 11955 C C . PHE A 1 22 ? -2.937 -6.862 3.705 1.00 0.00 22 PHE A C 18
ATOM 11956 O O . PHE A 1 22 ? -2.794 -5.731 4.169 1.00 0.00 22 PHE A O 18
ATOM 11973 N N . MET A 1 23 ? -3.516 -7.095 2.532 1.00 0.00 23 MET A N 18
ATOM 11974 C CA . MET A 1 23 ? -4.029 -6.010 1.704 1.00 0.00 23 MET A CA 18
ATOM 11975 C C . MET A 1 23 ? -5.239 -5.352 2.359 1.00 0.00 23 MET A C 18
ATOM 11976 O O . MET A 1 23 ? -6.210 -6.024 2.707 1.00 0.00 23 MET A O 18
ATOM 11990 N N . SER A 1 24 ? -5.174 -4.035 2.525 1.00 0.00 24 SER A N 18
ATOM 11991 C CA . SER A 1 24 ? -6.263 -3.287 3.142 1.00 0.00 24 SER A CA 18
ATOM 11992 C C . SER A 1 24 ? -7.282 -2.848 2.095 1.00 0.00 24 SER A C 18
ATOM 11993 O O . SER A 1 24 ? -6.958 -2.711 0.915 1.00 0.00 24 SER A O 18
ATOM 12001 N N . VAL A 1 25 ? -8.517 -2.630 2.536 1.00 0.00 25 VAL A N 18
ATOM 12002 C CA . VAL A 1 25 ? -9.586 -2.206 1.639 1.00 0.00 25 VAL A CA 18
ATOM 12003 C C . VAL A 1 25 ? -9.342 -0.793 1.123 1.00 0.00 25 VAL A C 18
ATOM 12004 O O . VAL A 1 25 ? -9.994 -0.343 0.182 1.00 0.00 25 VAL A O 18
ATOM 12017 N N . ASN A 1 26 ? -8.396 -0.097 1.746 1.00 0.00 26 ASN A N 18
ATOM 12018 C CA . ASN A 1 26 ? -8.065 1.267 1.349 1.00 0.00 26 ASN A CA 18
ATOM 12019 C C . ASN A 1 26 ? -6.618 1.360 0.874 1.00 0.00 26 ASN A C 18
ATOM 12020 O O . ASN A 1 26 ? -6.174 2.406 0.400 1.00 0.00 26 ASN A O 18
ATOM 12031 N N . THR A 1 27 ? -5.887 0.257 1.003 1.00 0.00 27 THR A N 18
ATOM 12032 C CA . THR A 1 27 ? -4.491 0.213 0.587 1.00 0.00 27 THR A CA 18
ATOM 12033 C C . THR A 1 27 ? -4.287 -0.778 -0.553 1.00 0.00 27 THR A C 18
ATOM 12034 O O . THR A 1 27 ? -3.262 -0.753 -1.233 1.00 0.00 27 THR A O 18
ATOM 12045 N N . GLN A 1 28 ? -5.271 -1.649 -0.756 1.00 0.00 28 GLN A N 18
ATOM 12046 C CA . GLN A 1 28 ? -5.198 -2.649 -1.814 1.00 0.00 28 GLN A CA 18
ATOM 12047 C C . GLN A 1 28 ? -4.881 -1.999 -3.157 1.00 0.00 28 GLN A C 18
ATOM 12048 O O . GLN A 1 28 ? -5.200 -0.835 -3.401 1.00 0.00 28 GLN A O 18
ATOM 12062 N N . PRO A 1 29 ? -4.238 -2.766 -4.049 1.00 0.00 29 PRO A N 18
ATOM 12063 C CA . PRO A 1 29 ? -3.853 -4.153 -3.770 1.00 0.00 29 PRO A CA 18
ATOM 12064 C C . PRO A 1 29 ? -2.735 -4.247 -2.737 1.00 0.00 29 PRO A C 18
ATOM 12065 O O . PRO A 1 29 ? -2.592 -5.261 -2.053 1.00 0.00 29 PRO A O 18
ATOM 12076 N N . LEU A 1 30 ? -1.946 -3.184 -2.627 1.00 0.00 30 LEU A N 18
ATOM 12077 C CA . LEU A 1 30 ? -0.841 -3.146 -1.676 1.00 0.00 30 LEU A CA 18
ATOM 12078 C C . LEU A 1 30 ? -1.356 -3.002 -0.248 1.00 0.00 30 LEU A C 18
ATOM 12079 O O . LEU A 1 30 ? -2.548 -2.787 -0.025 1.00 0.00 30 LEU A O 18
ATOM 12095 N N . CYS A 1 31 ? -0.450 -3.120 0.717 1.00 0.00 31 CYS A N 18
ATOM 12096 C CA . CYS A 1 31 ? -0.811 -3.001 2.125 1.00 0.00 31 CYS A CA 18
ATOM 12097 C C . CYS A 1 31 ? -0.372 -1.652 2.687 1.00 0.00 31 CYS A C 18
ATOM 12098 O O . CYS A 1 31 ? 0.579 -1.043 2.197 1.00 0.00 31 CYS A O 18
ATOM 12105 N N . HIS A 1 32 ? -1.071 -1.192 3.720 1.00 0.00 32 HIS A N 18
ATOM 12106 C CA . HIS A 1 32 ? -0.753 0.085 4.350 1.00 0.00 32 HIS A CA 18
ATOM 12107 C C . HIS A 1 32 ? 0.747 0.359 4.296 1.00 0.00 32 HIS A C 18
ATOM 12108 O O . HIS A 1 32 ? 1.179 1.400 3.803 1.00 0.00 32 HIS A O 18
ATOM 12122 N N . GLU A 1 33 ? 1.534 -0.583 4.808 1.00 0.00 33 GLU A N 18
ATOM 12123 C CA . GLU A 1 33 ? 2.985 -0.441 4.819 1.00 0.00 33 GLU A CA 18
ATOM 12124 C C . GLU A 1 33 ? 3.508 -0.090 3.429 1.00 0.00 33 GLU A C 18
ATOM 12125 O O . GLU A 1 33 ? 3.995 1.017 3.197 1.00 0.00 33 GLU A O 18
ATOM 12137 N N . CYS A 1 34 ? 3.404 -1.041 2.506 1.00 0.00 34 CYS A N 18
ATOM 12138 C CA . CYS A 1 34 ? 3.866 -0.835 1.139 1.00 0.00 34 CYS A CA 18
ATOM 12139 C C . CYS A 1 34 ? 3.146 0.345 0.493 1.00 0.00 34 CYS A C 18
ATOM 12140 O O . CYS A 1 34 ? 3.767 1.347 0.140 1.00 0.00 34 CYS A O 18
ATOM 12147 N N . SER A 1 35 ? 1.831 0.218 0.343 1.00 0.00 35 SER A N 18
ATOM 12148 C CA . SER A 1 35 ? 1.026 1.272 -0.264 1.00 0.00 35 SER A CA 18
ATOM 12149 C C . SER A 1 35 ? 1.570 2.649 0.101 1.00 0.00 35 SER A C 18
ATOM 12150 O O . SER A 1 35 ? 1.873 3.460 -0.774 1.00 0.00 35 SER A O 18
ATOM 12158 N N . GLU A 1 36 ? 1.690 2.906 1.400 1.00 0.00 36 GLU A N 18
ATOM 12159 C CA . GLU A 1 36 ? 2.197 4.186 1.881 1.00 0.00 36 GLU A CA 18
ATOM 12160 C C . GLU A 1 36 ? 3.683 4.336 1.567 1.00 0.00 36 GLU A C 18
ATOM 12161 O O . GLU A 1 36 ? 4.160 5.434 1.280 1.00 0.00 36 GLU A O 18
ATOM 12173 N N . ARG A 1 37 ? 4.409 3.224 1.623 1.00 0.00 37 ARG A N 18
ATOM 12174 C CA . ARG A 1 37 ? 5.840 3.231 1.347 1.00 0.00 37 ARG A CA 18
ATOM 12175 C C . ARG A 1 37 ? 6.128 3.862 -0.013 1.00 0.00 37 ARG A C 18
ATOM 12176 O O . ARG A 1 37 ? 6.951 4.770 -0.124 1.00 0.00 37 ARG A O 18
ATOM 12197 N N . ARG A 1 38 ? 5.445 3.373 -1.043 1.00 0.00 38 ARG A N 18
ATOM 12198 C CA . ARG A 1 38 ? 5.629 3.888 -2.394 1.00 0.00 38 ARG A CA 18
ATOM 12199 C C . ARG A 1 38 ? 5.476 5.406 -2.424 1.00 0.00 38 ARG A C 18
ATOM 12200 O O . ARG A 1 38 ? 6.271 6.107 -3.049 1.00 0.00 38 ARG A O 18
ATOM 12221 N N . GLN A 1 39 ? 4.448 5.905 -1.744 1.00 0.00 39 GLN A N 18
ATOM 12222 C CA . GLN A 1 39 ? 4.191 7.339 -1.694 1.00 0.00 39 GLN A CA 18
ATOM 12223 C C . GLN A 1 39 ? 5.460 8.108 -1.342 1.00 0.00 39 GLN A C 18
ATOM 12224 O O . GLN A 1 39 ? 5.870 9.016 -2.066 1.00 0.00 39 GLN A O 18
ATOM 12238 N N . LYS A 1 40 ? 6.079 7.739 -0.226 1.00 0.00 40 LYS A N 18
ATOM 12239 C CA . LYS A 1 40 ? 7.303 8.392 0.223 1.00 0.00 40 LYS A CA 18
ATOM 12240 C C . LYS A 1 40 ? 8.229 8.681 -0.954 1.00 0.00 40 LYS A C 18
ATOM 12241 O O . LYS A 1 40 ? 8.756 9.784 -1.085 1.00 0.00 40 LYS A O 18
ATOM 12260 N N . ASN A 1 41 ? 8.421 7.681 -1.808 1.00 0.00 41 ASN A N 18
ATOM 12261 C CA . ASN A 1 41 ? 9.283 7.828 -2.975 1.00 0.00 41 ASN A CA 18
ATOM 12262 C C . ASN A 1 41 ? 8.758 8.917 -3.906 1.00 0.00 41 ASN A C 18
ATOM 12263 O O . ASN A 1 41 ? 7.639 8.829 -4.410 1.00 0.00 41 ASN A O 18
ATOM 12274 N N . GLN A 1 42 ? 9.574 9.942 -4.128 1.00 0.00 42 GLN A N 18
ATOM 12275 C CA . GLN A 1 42 ? 9.191 11.048 -4.998 1.00 0.00 42 GLN A CA 18
ATOM 12276 C C . GLN A 1 42 ? 9.361 10.670 -6.466 1.00 0.00 42 GLN A C 18
ATOM 12277 O O . GLN A 1 42 ? 8.408 10.716 -7.243 1.00 0.00 42 GLN A O 18
ATOM 12291 N N . ASN A 1 43 ? 10.581 10.297 -6.839 1.00 0.00 43 ASN A N 18
ATOM 12292 C CA . ASN A 1 43 ? 10.876 9.912 -8.214 1.00 0.00 43 ASN A CA 18
ATOM 12293 C C . ASN A 1 43 ? 10.389 10.976 -9.193 1.00 0.00 43 ASN A C 18
ATOM 12294 O O . ASN A 1 43 ? 9.833 10.658 -10.244 1.00 0.00 43 ASN A O 18
ATOM 12305 N N . SER A 1 44 ? 10.602 12.239 -8.840 1.00 0.00 44 SER A N 18
ATOM 12306 C CA . SER A 1 44 ? 10.182 13.351 -9.686 1.00 0.00 44 SER A CA 18
ATOM 12307 C C . SER A 1 44 ? 8.708 13.223 -10.058 1.00 0.00 44 SER A C 18
ATOM 12308 O O . SER A 1 44 ? 8.319 13.482 -11.196 1.00 0.00 44 SER A O 18
ATOM 12316 N N . GLY A 1 45 ? 7.892 12.821 -9.088 1.00 0.00 45 GLY A N 18
ATOM 12317 C CA . GLY A 1 45 ? 6.470 12.666 -9.332 1.00 0.00 45 GLY A CA 18
ATOM 12318 C C . GLY A 1 45 ? 5.662 13.843 -8.824 1.00 0.00 45 GLY A C 18
ATOM 12319 O O . GLY A 1 45 ? 5.370 13.955 -7.633 1.00 0.00 45 GLY A O 18
ATOM 12323 N N . PRO A 1 46 ? 5.289 14.749 -9.740 1.00 0.00 46 PRO A N 18
ATOM 12324 C CA . PRO A 1 46 ? 4.506 15.941 -9.400 1.00 0.00 46 PRO A CA 18
ATOM 12325 C C . PRO A 1 46 ? 3.072 15.601 -9.010 1.00 0.00 46 PRO A C 18
ATOM 12326 O O . PRO A 1 46 ? 2.205 15.444 -9.869 1.00 0.00 46 PRO A O 18
ATOM 12337 N N . SER A 1 47 ? 2.828 15.489 -7.708 1.00 0.00 47 SER A N 18
ATOM 12338 C CA . SER A 1 47 ? 1.499 15.164 -7.203 1.00 0.00 47 SER A CA 18
ATOM 12339 C C . SER A 1 47 ? 0.907 16.341 -6.435 1.00 0.00 47 SER A C 18
ATOM 12340 O O . SER A 1 47 ? 1.562 17.366 -6.245 1.00 0.00 47 SER A O 18
ATOM 12348 N N . SER A 1 48 ? -0.339 16.187 -5.997 1.00 0.00 48 SER A N 18
ATOM 12349 C CA . SER A 1 48 ? -1.023 17.238 -5.253 1.00 0.00 48 SER A CA 18
ATOM 12350 C C . SER A 1 48 ? -2.254 16.687 -4.541 1.00 0.00 48 SER A C 18
ATOM 12351 O O . SER A 1 48 ? -2.656 15.546 -4.766 1.00 0.00 48 SER A O 18
ATOM 12359 N N . GLY A 1 49 ? -2.850 17.507 -3.680 1.00 0.00 49 GLY A N 18
ATOM 12360 C CA . GLY A 1 49 ? -4.029 17.084 -2.948 1.00 0.00 49 GLY A CA 18
ATOM 12361 C C . GLY A 1 49 ? -3.692 16.506 -1.588 1.00 0.00 49 GLY A C 18
ATOM 12362 O O . GLY A 1 49 ? -3.504 15.295 -1.482 1.00 0.00 49 GLY A O 18
ATOM 12367 N N . GLY A 1 1 ? -15.768 0.104 16.981 1.00 0.00 1 GLY A N 19
ATOM 12368 C CA . GLY A 1 1 ? -16.905 0.707 16.311 1.00 0.00 1 GLY A CA 19
ATOM 12369 C C . GLY A 1 1 ? -17.036 0.255 14.870 1.00 0.00 1 GLY A C 19
ATOM 12370 O O . GLY A 1 1 ? -16.722 -0.888 14.540 1.00 0.00 1 GLY A O 19
ATOM 12374 N N . SER A 1 2 ? -17.503 1.154 14.010 1.00 0.00 2 SER A N 19
ATOM 12375 C CA . SER A 1 2 ? -17.681 0.840 12.597 1.00 0.00 2 SER A CA 19
ATOM 12376 C C . SER A 1 2 ? -16.576 -0.090 12.104 1.00 0.00 2 SER A C 19
ATOM 12377 O O . SER A 1 2 ? -16.835 -1.050 11.379 1.00 0.00 2 SER A O 19
ATOM 12385 N N . SER A 1 3 ? -15.343 0.203 12.504 1.00 0.00 3 SER A N 19
ATOM 12386 C CA . SER A 1 3 ? -14.197 -0.603 12.101 1.00 0.00 3 SER A CA 19
ATOM 12387 C C . SER A 1 3 ? -13.969 -0.509 10.595 1.00 0.00 3 SER A C 19
ATOM 12388 O O . SER A 1 3 ? -13.685 -1.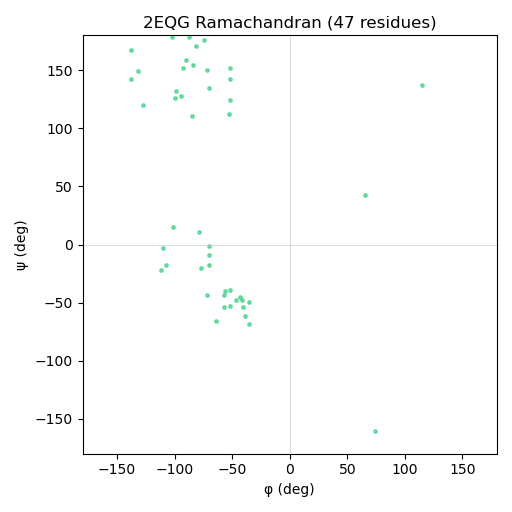508 9.935 1.00 0.00 3 SER A O 19
ATOM 12396 N N . GLY A 1 4 ? -14.097 0.700 10.057 1.00 0.00 4 GLY A N 19
ATOM 12397 C CA . GLY A 1 4 ? -13.903 0.903 8.634 1.00 0.00 4 GLY A CA 19
ATOM 12398 C C . GLY A 1 4 ? -13.120 2.166 8.330 1.00 0.00 4 GLY A C 19
ATOM 12399 O O . GLY A 1 4 ? -13.435 2.887 7.383 1.00 0.00 4 GLY A O 19
ATOM 12403 N N . SER A 1 5 ? -12.098 2.435 9.136 1.00 0.00 5 SER A N 19
ATOM 12404 C CA . SER A 1 5 ? -11.272 3.622 8.952 1.00 0.00 5 SER A CA 19
ATOM 12405 C C . SER A 1 5 ? -10.012 3.290 8.158 1.00 0.00 5 SER A C 19
ATOM 12406 O O . SER A 1 5 ? -9.322 2.313 8.449 1.00 0.00 5 SER A O 19
ATOM 12414 N N . SER A 1 6 ? -9.719 4.109 7.154 1.00 0.00 6 SER A N 19
ATOM 12415 C CA . SER A 1 6 ? -8.545 3.901 6.314 1.00 0.00 6 SER A CA 19
ATOM 12416 C C . SER A 1 6 ? -8.516 2.478 5.765 1.00 0.00 6 SER A C 19
ATOM 12417 O O . SER A 1 6 ? -7.456 1.859 5.670 1.00 0.00 6 SER A O 19
ATOM 12425 N N . GLY A 1 7 ? -9.688 1.965 5.405 1.00 0.00 7 GLY A N 19
ATOM 12426 C CA . GLY A 1 7 ? -9.775 0.619 4.869 1.00 0.00 7 GLY A CA 19
ATOM 12427 C C . GLY A 1 7 ? -9.746 -0.439 5.954 1.00 0.00 7 GLY A C 19
ATOM 12428 O O . GLY A 1 7 ? -9.723 -0.119 7.142 1.00 0.00 7 GLY A O 19
ATOM 12432 N N . SER A 1 8 ? -9.749 -1.704 5.545 1.00 0.00 8 SER A N 19
ATOM 12433 C CA . SER A 1 8 ? -9.729 -2.814 6.491 1.00 0.00 8 SER A CA 19
ATOM 12434 C C . SER A 1 8 ? -8.860 -3.955 5.971 1.00 0.00 8 SER A C 19
ATOM 12435 O O . SER A 1 8 ? -8.969 -4.355 4.811 1.00 0.00 8 SER A O 19
ATOM 12443 N N . LEU A 1 9 ? -7.998 -4.475 6.837 1.00 0.00 9 LEU A N 19
ATOM 12444 C CA . LEU A 1 9 ? -7.109 -5.572 6.467 1.00 0.00 9 LEU A CA 19
ATOM 12445 C C . LEU A 1 9 ? -7.907 -6.812 6.078 1.00 0.00 9 LEU A C 19
ATOM 12446 O O . LEU A 1 9 ? -8.497 -7.475 6.930 1.00 0.00 9 LEU A O 19
ATOM 12462 N N . MET A 1 10 ? -7.919 -7.119 4.785 1.00 0.00 10 MET A N 19
ATOM 12463 C CA . MET A 1 10 ? -8.641 -8.283 4.283 1.00 0.00 10 MET A CA 19
ATOM 12464 C C . MET A 1 10 ? -7.899 -9.572 4.622 1.00 0.00 10 MET A C 19
ATOM 12465 O O . MET A 1 10 ? -6.797 -9.539 5.169 1.00 0.00 10 MET A O 19
ATOM 12479 N N . ASP A 1 11 ? -8.510 -10.704 4.293 1.00 0.00 11 ASP A N 19
ATOM 12480 C CA . ASP A 1 11 ? -7.907 -12.004 4.562 1.00 0.00 11 ASP A CA 19
ATOM 12481 C C . ASP A 1 11 ? -6.924 -12.386 3.460 1.00 0.00 11 ASP A C 19
ATOM 12482 O O . ASP A 1 11 ? -6.537 -13.548 3.334 1.00 0.00 11 ASP A O 19
ATOM 12491 N N . VAL A 1 12 ? -6.526 -11.400 2.662 1.00 0.00 12 VAL A N 19
ATOM 12492 C CA . VAL A 1 12 ? -5.588 -11.633 1.570 1.00 0.00 12 VAL A CA 19
ATOM 12493 C C . VAL A 1 12 ? -4.242 -10.976 1.852 1.00 0.00 12 VAL A C 19
ATOM 12494 O O . VAL A 1 12 ? -4.179 -9.846 2.338 1.00 0.00 12 VAL A O 19
ATOM 12507 N N . LYS A 1 13 ? -3.165 -11.691 1.544 1.00 0.00 13 LYS A N 19
ATOM 12508 C CA . LYS A 1 13 ? -1.818 -11.178 1.762 1.00 0.00 13 LYS A CA 19
ATOM 12509 C C . LYS A 1 13 ? -1.486 -10.076 0.761 1.00 0.00 13 LYS A C 19
ATOM 12510 O O . LYS A 1 13 ? -2.016 -10.053 -0.350 1.00 0.00 13 LYS A O 19
ATOM 12529 N N . CYS A 1 14 ? -0.606 -9.164 1.162 1.00 0.00 14 CYS A N 19
ATOM 12530 C CA . CYS A 1 14 ? -0.202 -8.060 0.300 1.00 0.00 14 CYS A CA 19
ATOM 12531 C C . CYS A 1 14 ? 0.266 -8.573 -1.059 1.00 0.00 14 CYS A C 19
ATOM 12532 O O . CYS A 1 14 ? 0.969 -9.579 -1.144 1.00 0.00 14 CYS A O 19
ATOM 12539 N N . GLU A 1 15 ? -0.129 -7.873 -2.118 1.00 0.00 15 GLU A N 19
ATOM 12540 C CA . GLU A 1 15 ? 0.250 -8.259 -3.472 1.00 0.00 15 GLU A CA 19
ATOM 12541 C C . GLU A 1 15 ? 1.662 -8.837 -3.498 1.00 0.00 15 GLU A C 19
ATOM 12542 O O . GLU A 1 15 ? 1.877 -9.963 -3.948 1.00 0.00 15 GLU A O 19
ATOM 12554 N N . THR A 1 16 ? 2.624 -8.057 -3.012 1.00 0.00 16 THR A N 19
ATOM 12555 C CA . THR A 1 16 ? 4.015 -8.489 -2.981 1.00 0.00 16 THR A CA 19
ATOM 12556 C C . THR A 1 16 ? 4.153 -9.852 -2.312 1.00 0.00 16 THR A C 19
ATOM 12557 O O . THR A 1 16 ? 3.757 -10.049 -1.163 1.00 0.00 16 THR A O 19
ATOM 12568 N N . PRO A 1 17 ? 4.729 -10.816 -3.045 1.00 0.00 17 PRO A N 19
ATOM 12569 C CA . PRO A 1 17 ? 4.933 -12.178 -2.541 1.00 0.00 17 PRO A CA 19
ATOM 12570 C C . PRO A 1 17 ? 5.995 -12.238 -1.448 1.00 0.00 17 PRO A C 19
ATOM 12571 O O . PRO A 1 17 ? 6.231 -13.291 -0.857 1.00 0.00 17 PRO A O 19
ATOM 12582 N N . ASN A 1 18 ? 6.632 -11.102 -1.185 1.00 0.00 18 ASN A N 19
ATOM 12583 C CA . ASN A 1 18 ? 7.670 -11.026 -0.163 1.00 0.00 18 ASN A CA 19
ATOM 12584 C C . ASN A 1 18 ? 7.190 -10.220 1.040 1.00 0.00 18 ASN A C 19
ATOM 12585 O O . ASN A 1 18 ? 7.873 -10.143 2.062 1.00 0.00 18 ASN A O 19
ATOM 12596 N N . CYS A 1 19 ? 6.011 -9.621 0.912 1.00 0.00 19 CYS A N 19
ATOM 12597 C CA . CYS A 1 19 ? 5.439 -8.820 1.987 1.00 0.00 19 CYS A CA 19
ATOM 12598 C C . CYS A 1 19 ? 4.480 -9.652 2.834 1.00 0.00 19 CYS A C 19
ATOM 12599 O O . CYS A 1 19 ? 3.391 -10.025 2.399 1.00 0.00 19 CYS A O 19
ATOM 12606 N N . PRO A 1 20 ? 4.894 -9.952 4.075 1.00 0.00 20 PRO A N 19
ATOM 12607 C CA . PRO A 1 20 ? 4.087 -10.742 5.009 1.00 0.00 20 PRO A CA 19
ATOM 12608 C C . PRO A 1 20 ? 2.857 -9.985 5.497 1.00 0.00 20 PRO A C 19
ATOM 12609 O O . PRO A 1 20 ? 2.015 -10.538 6.205 1.00 0.00 20 PRO A O 19
ATOM 12620 N N . PHE A 1 21 ? 2.758 -8.716 5.114 1.00 0.00 21 PHE A N 19
ATOM 12621 C CA . PHE A 1 21 ? 1.630 -7.882 5.513 1.00 0.00 21 PHE A CA 19
ATOM 12622 C C . PHE A 1 21 ? 0.455 -8.064 4.557 1.00 0.00 21 PHE A C 19
ATOM 12623 O O . PHE A 1 21 ? 0.642 -8.315 3.366 1.00 0.00 21 PHE A O 19
ATOM 12640 N N . PHE A 1 22 ? -0.757 -7.936 5.088 1.00 0.00 22 PHE A N 19
ATOM 12641 C CA . PHE A 1 22 ? -1.963 -8.088 4.284 1.00 0.00 22 PHE A CA 19
ATOM 12642 C C . PHE A 1 22 ? -2.334 -6.772 3.606 1.00 0.00 22 PHE A C 19
ATOM 12643 O O . PHE A 1 22 ? -1.901 -5.700 4.028 1.00 0.00 22 PHE A O 19
ATOM 12660 N N . MET A 1 23 ? -3.138 -6.862 2.551 1.00 0.00 23 MET A N 19
ATOM 12661 C CA . MET A 1 23 ? -3.567 -5.679 1.815 1.00 0.00 23 MET A CA 19
ATOM 12662 C C . MET A 1 23 ? -5.000 -5.302 2.179 1.00 0.00 23 MET A C 19
ATOM 12663 O O . MET A 1 23 ? -5.927 -6.089 1.987 1.00 0.00 23 MET A O 19
ATOM 12677 N N . SER A 1 24 ? -5.173 -4.094 2.707 1.00 0.00 24 SER A N 19
ATOM 12678 C CA . SER A 1 24 ? -6.492 -3.615 3.102 1.00 0.00 24 SER A CA 19
ATOM 12679 C C . SER A 1 24 ? -7.334 -3.269 1.878 1.00 0.00 24 SER A C 19
ATOM 12680 O O . SER A 1 24 ? -6.851 -3.309 0.746 1.00 0.00 24 SER A O 19
ATOM 12688 N N . VAL A 1 25 ? -8.597 -2.928 2.113 1.00 0.00 25 VAL A N 19
ATOM 12689 C CA . VAL A 1 25 ? -9.507 -2.573 1.030 1.00 0.00 25 VAL A CA 19
ATOM 12690 C C . VAL A 1 25 ? -9.170 -1.202 0.455 1.00 0.00 25 VAL A C 19
ATOM 12691 O O . VAL A 1 25 ? -9.528 -0.888 -0.679 1.00 0.00 25 VAL A O 19
ATOM 12704 N N . ASN A 1 26 ? -8.477 -0.390 1.246 1.00 0.00 26 ASN A N 19
ATOM 12705 C CA . ASN A 1 26 ? -8.090 0.949 0.816 1.00 0.00 26 ASN A CA 19
ATOM 12706 C C . ASN A 1 26 ? -6.610 0.997 0.452 1.00 0.00 26 ASN A C 19
ATOM 12707 O O . ASN A 1 26 ? -6.088 2.042 0.060 1.00 0.00 26 ASN A O 19
ATOM 12718 N N . THR A 1 27 ? -5.936 -0.142 0.583 1.00 0.00 27 THR A N 19
ATOM 12719 C CA . THR A 1 27 ? -4.516 -0.230 0.269 1.00 0.00 27 THR A CA 19
ATOM 12720 C C . THR A 1 27 ? -4.266 -1.203 -0.878 1.00 0.00 27 THR A C 19
ATOM 12721 O O . THR A 1 27 ? -3.256 -1.109 -1.574 1.00 0.00 27 THR A O 19
ATOM 12732 N N . GLN A 1 28 ? -5.193 -2.137 -1.068 1.00 0.00 28 GLN A N 19
ATOM 12733 C CA . GLN A 1 28 ? -5.072 -3.127 -2.131 1.00 0.00 28 GLN A CA 19
ATOM 12734 C C . GLN A 1 28 ? -4.811 -2.454 -3.475 1.00 0.00 28 GLN A C 19
ATOM 12735 O O . GLN A 1 28 ? -5.220 -1.318 -3.717 1.00 0.00 28 GLN A O 19
ATOM 12749 N N . PRO A 1 29 ? -4.115 -3.170 -4.370 1.00 0.00 29 PRO A N 19
ATOM 12750 C CA . PRO A 1 29 ? -3.623 -4.522 -4.093 1.00 0.00 29 PRO A CA 19
ATOM 12751 C C . PRO A 1 29 ? -2.497 -4.530 -3.064 1.00 0.00 29 PRO A C 19
ATOM 12752 O O . PRO A 1 29 ? -2.161 -5.574 -2.504 1.00 0.00 29 PRO A O 19
ATOM 12763 N N . LEU A 1 30 ? -1.917 -3.360 -2.820 1.00 0.00 30 LEU A N 19
ATOM 12764 C CA . LEU A 1 30 ? -0.828 -3.231 -1.858 1.00 0.00 30 LEU A CA 19
ATOM 12765 C C . LEU A 1 30 ? -1.369 -3.104 -0.437 1.00 0.00 30 LEU A C 19
ATOM 12766 O O . LEU A 1 30 ? -2.579 -3.015 -0.228 1.00 0.00 30 LEU A O 19
ATOM 12782 N N . CYS A 1 31 ? -0.465 -3.095 0.536 1.00 0.00 31 CYS A N 19
ATOM 12783 C CA . CYS A 1 31 ? -0.849 -2.977 1.937 1.00 0.00 31 CYS A CA 19
ATOM 12784 C C . CYS A 1 31 ? -0.528 -1.586 2.475 1.00 0.00 31 CYS A C 19
ATOM 12785 O O . CYS A 1 31 ? 0.020 -0.744 1.761 1.00 0.00 31 CYS A O 19
ATOM 12792 N N . HIS A 1 32 ? -0.871 -1.351 3.737 1.00 0.00 32 HIS A N 19
ATOM 12793 C CA . HIS A 1 32 ? -0.618 -0.062 4.371 1.00 0.00 32 HIS A CA 19
ATOM 12794 C C . HIS A 1 32 ? 0.873 0.265 4.362 1.00 0.00 32 HIS A C 19
ATOM 12795 O O . HIS A 1 32 ? 1.262 1.422 4.207 1.00 0.00 32 HIS A O 19
ATOM 12809 N N . GLU A 1 33 ? 1.700 -0.762 4.529 1.00 0.00 33 GLU A N 19
ATOM 12810 C CA . GLU A 1 33 ? 3.147 -0.582 4.541 1.00 0.00 33 GLU A CA 19
ATOM 12811 C C . GLU A 1 33 ? 3.653 -0.148 3.168 1.00 0.00 33 GLU A C 19
ATOM 12812 O O . GLU A 1 33 ? 4.397 0.825 3.047 1.00 0.00 33 GLU A O 19
ATOM 12824 N N . CYS A 1 34 ? 3.245 -0.879 2.136 1.00 0.00 34 CYS A N 19
ATOM 12825 C CA . CYS A 1 34 ? 3.656 -0.572 0.771 1.00 0.00 34 CYS A CA 19
ATOM 12826 C C . CYS A 1 34 ? 2.909 0.647 0.239 1.00 0.00 34 CYS A C 19
ATOM 12827 O O . CYS A 1 34 ? 3.384 1.332 -0.667 1.00 0.00 34 CYS A O 19
ATOM 12834 N N . SER A 1 35 ? 1.738 0.912 0.809 1.00 0.00 35 SER A N 19
ATOM 12835 C CA . SER A 1 35 ? 0.923 2.046 0.390 1.00 0.00 35 SER A CA 19
ATOM 12836 C C . SER A 1 35 ? 1.391 3.331 1.066 1.00 0.00 35 SER A C 19
ATOM 12837 O O . SER A 1 35 ? 1.327 4.411 0.481 1.00 0.00 35 SER A O 19
ATOM 12845 N N . GLU A 1 36 ? 1.863 3.203 2.303 1.00 0.00 36 GLU A N 19
ATOM 12846 C CA . GLU A 1 36 ? 2.341 4.354 3.060 1.00 0.00 36 GLU A CA 19
ATOM 12847 C C . GLU A 1 36 ? 3.755 4.738 2.630 1.00 0.00 36 GLU A C 19
ATOM 12848 O O . GLU A 1 36 ? 4.108 5.917 2.603 1.00 0.00 36 GLU A O 19
ATOM 12860 N N . ARG A 1 37 ? 4.559 3.734 2.297 1.00 0.00 37 ARG A N 19
ATOM 12861 C CA . ARG A 1 37 ? 5.934 3.965 1.871 1.00 0.00 37 ARG A CA 19
ATOM 12862 C C . ARG A 1 37 ? 5.979 4.480 0.436 1.00 0.00 37 ARG A C 19
ATOM 12863 O O . ARG A 1 37 ? 6.854 5.268 0.075 1.00 0.00 37 ARG A O 19
ATOM 12884 N N . ARG A 1 38 ? 5.031 4.029 -0.379 1.00 0.00 38 ARG A N 19
ATOM 12885 C CA . ARG A 1 38 ? 4.964 4.443 -1.776 1.00 0.00 38 ARG A CA 19
ATOM 12886 C C . ARG A 1 38 ? 4.501 5.892 -1.892 1.00 0.00 38 ARG A C 19
ATOM 12887 O O . ARG A 1 38 ? 4.956 6.631 -2.765 1.00 0.00 38 ARG A O 19
ATOM 12908 N N . GLN A 1 39 ? 3.594 6.291 -1.006 1.00 0.00 39 GLN A N 19
ATOM 12909 C CA . GLN A 1 39 ? 3.069 7.651 -1.011 1.00 0.00 39 GLN A CA 19
ATOM 12910 C C . GLN A 1 39 ? 4.162 8.658 -0.669 1.00 0.00 39 GLN A C 19
ATOM 12911 O O . GLN A 1 39 ? 4.178 9.775 -1.187 1.00 0.00 39 GLN A O 19
ATOM 12925 N N . LYS A 1 40 ? 5.077 8.256 0.207 1.00 0.00 40 LYS A N 19
ATOM 12926 C CA . LYS A 1 40 ? 6.176 9.121 0.618 1.00 0.00 40 LYS A CA 19
ATOM 12927 C C . LYS A 1 40 ? 6.967 9.609 -0.592 1.00 0.00 40 LYS A C 19
ATOM 12928 O O . LYS A 1 40 ? 7.401 10.759 -0.638 1.00 0.00 40 LYS A O 19
ATOM 12947 N N . ASN A 1 41 ? 7.147 8.728 -1.570 1.00 0.00 41 ASN A N 19
ATOM 12948 C CA . ASN A 1 41 ? 7.884 9.070 -2.781 1.00 0.00 41 ASN A CA 19
ATOM 12949 C C . ASN A 1 41 ? 7.449 10.430 -3.317 1.00 0.00 41 ASN A C 19
ATOM 12950 O O . ASN A 1 41 ? 8.282 11.266 -3.665 1.00 0.00 41 ASN A O 19
ATOM 12961 N N . GLN A 1 42 ? 6.139 10.644 -3.379 1.00 0.00 42 GLN A N 19
ATOM 12962 C CA . GLN A 1 42 ? 5.593 11.903 -3.872 1.00 0.00 42 GLN A CA 19
ATOM 12963 C C . GLN A 1 42 ? 6.092 12.197 -5.283 1.00 0.00 42 GLN A C 19
ATOM 12964 O O . GLN A 1 42 ? 6.503 13.316 -5.586 1.00 0.00 42 GLN A O 19
ATOM 12978 N N . ASN A 1 43 ? 6.053 11.183 -6.142 1.00 0.00 43 ASN A N 19
ATOM 12979 C CA . ASN A 1 43 ? 6.503 11.333 -7.521 1.00 0.00 43 ASN A CA 19
ATOM 12980 C C . ASN A 1 43 ? 5.360 11.798 -8.418 1.00 0.00 43 ASN A C 19
ATOM 12981 O O . ASN A 1 43 ? 5.475 12.805 -9.117 1.00 0.00 43 ASN A O 19
ATOM 12992 N N . SER A 1 44 ? 4.256 11.058 -8.393 1.00 0.00 44 SER A N 19
ATOM 12993 C CA . SER A 1 44 ? 3.092 11.392 -9.206 1.00 0.00 44 SER A CA 19
ATOM 12994 C C . SER A 1 44 ? 2.508 12.738 -8.790 1.00 0.00 44 SER A C 19
ATOM 12995 O O . SER A 1 44 ? 2.746 13.216 -7.682 1.00 0.00 44 SER A O 19
ATOM 13003 N N . GLY A 1 45 ? 1.739 13.346 -9.689 1.00 0.00 45 GLY A N 19
ATOM 13004 C CA . GLY A 1 45 ? 1.132 14.631 -9.399 1.00 0.00 45 GLY A CA 19
ATOM 13005 C C . GLY A 1 45 ? 1.855 15.780 -10.075 1.00 0.00 45 GLY A C 19
ATOM 13006 O O . GLY A 1 45 ? 3.084 15.841 -10.096 1.00 0.00 45 GLY A O 19
ATOM 13010 N N . PRO A 1 46 ? 1.082 16.717 -10.645 1.00 0.00 46 PRO A N 19
ATOM 13011 C CA . PRO A 1 46 ? 1.635 17.885 -11.336 1.00 0.00 46 PRO A CA 19
ATOM 13012 C C . PRO A 1 46 ? 2.291 18.871 -10.375 1.00 0.00 46 PRO A C 19
ATOM 13013 O O . PRO A 1 46 ? 3.428 19.293 -10.584 1.00 0.00 46 PRO A O 19
ATOM 13024 N N . SER A 1 47 ? 1.566 19.234 -9.321 1.00 0.00 47 SER A N 19
ATOM 13025 C CA . SER A 1 47 ? 2.077 20.173 -8.330 1.00 0.00 47 SER A CA 19
ATOM 13026 C C . SER A 1 47 ? 3.495 19.800 -7.909 1.00 0.00 47 SER A C 19
ATOM 13027 O O . SER A 1 47 ? 4.378 20.656 -7.834 1.00 0.00 47 SER A O 19
ATOM 13035 N N . SER A 1 48 ? 3.707 18.517 -7.634 1.00 0.00 48 SER A N 19
ATOM 13036 C CA . SER A 1 48 ? 5.016 18.030 -7.217 1.00 0.00 48 SER A CA 19
ATOM 13037 C C . SER A 1 48 ? 5.881 17.691 -8.427 1.00 0.00 48 SER A C 19
ATOM 13038 O O . SER A 1 48 ? 5.386 17.196 -9.439 1.00 0.00 48 SER A O 19
ATOM 13046 N N . GLY A 1 49 ? 7.178 17.962 -8.315 1.00 0.00 49 GLY A N 19
ATOM 13047 C CA . GLY A 1 49 ? 8.092 17.680 -9.406 1.00 0.00 49 GLY A CA 19
ATOM 13048 C C . GLY A 1 49 ? 7.705 18.394 -10.686 1.00 0.00 49 GLY A C 19
ATOM 13049 O O . GLY A 1 49 ? 6.750 19.169 -10.674 1.00 0.00 49 GLY A O 19
ATOM 13054 N N . GLY A 1 1 ? -9.386 6.572 17.152 1.00 0.00 1 GLY A N 20
ATOM 13055 C CA . GLY A 1 1 ? -9.667 7.767 16.379 1.00 0.00 1 GLY A CA 20
ATOM 13056 C C . GLY A 1 1 ? -8.607 8.042 15.330 1.00 0.00 1 GLY A C 20
ATOM 13057 O O . GLY A 1 1 ? -8.552 7.367 14.303 1.00 0.00 1 GLY A O 20
ATOM 13061 N N . SER A 1 2 ? -7.764 9.036 15.589 1.00 0.00 2 SER A N 20
ATOM 13062 C CA . SER A 1 2 ? -6.705 9.402 14.656 1.00 0.00 2 SER A CA 20
ATOM 13063 C C . SER A 1 2 ? -5.786 8.215 14.385 1.00 0.00 2 SER A C 20
ATOM 13064 O O . SER A 1 2 ? -5.445 7.930 13.237 1.00 0.00 2 SER A O 20
ATOM 13072 N N . SER A 1 3 ? -5.389 7.526 15.450 1.00 0.00 3 SER A N 20
ATOM 13073 C CA . SER A 1 3 ? -4.507 6.371 15.328 1.00 0.00 3 SER A CA 20
ATOM 13074 C C . SER A 1 3 ? -5.213 5.221 14.616 1.00 0.00 3 SER A C 20
ATOM 13075 O O . SER A 1 3 ? -4.736 4.720 13.598 1.00 0.00 3 SER A O 20
ATOM 13083 N N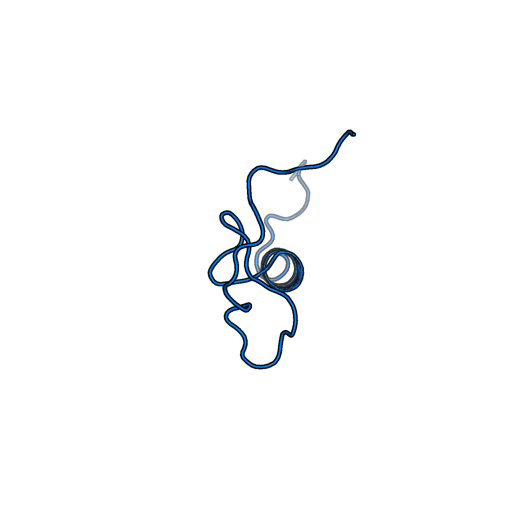 . GLY A 1 4 ? -6.354 4.807 15.160 1.00 0.00 4 GLY A N 20
ATOM 13084 C CA . GLY A 1 4 ? -7.107 3.719 14.565 1.00 0.00 4 GLY A CA 20
ATOM 13085 C C . GLY A 1 4 ? -7.198 3.834 13.057 1.00 0.00 4 GLY A C 20
ATOM 13086 O O . GLY A 1 4 ? -7.351 4.931 12.519 1.00 0.00 4 GLY A O 20
ATOM 13090 N N . SER A 1 5 ? -7.103 2.699 12.371 1.00 0.00 5 SER A N 20
ATOM 13091 C CA . SER A 1 5 ? -7.170 2.678 10.915 1.00 0.00 5 SER A CA 20
ATOM 13092 C C . SER A 1 5 ? -8.606 2.483 10.440 1.00 0.00 5 SER A C 20
ATOM 13093 O O . SER A 1 5 ? -9.301 1.571 10.887 1.00 0.00 5 SER A O 20
ATOM 13101 N N . SER A 1 6 ? -9.045 3.348 9.531 1.00 0.00 6 SER A N 20
ATOM 13102 C CA . SER A 1 6 ? -10.400 3.275 8.997 1.00 0.00 6 SER A CA 20
ATOM 13103 C C . SER A 1 6 ? -10.560 2.060 8.088 1.00 0.00 6 SER A C 20
ATOM 13104 O O . SER A 1 6 ? -11.514 1.294 8.219 1.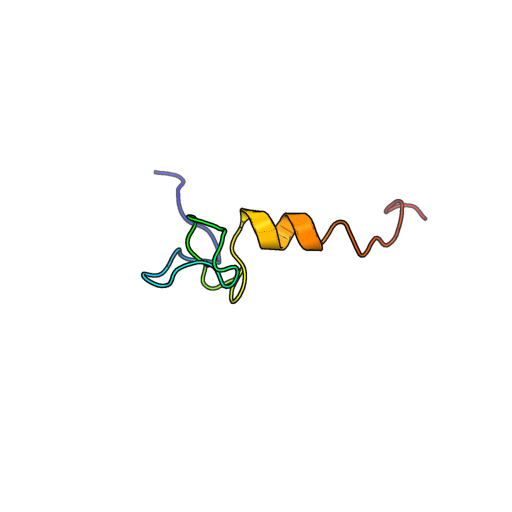00 0.00 6 SER A O 20
ATOM 13112 N N . GLY A 1 7 ? -9.619 1.891 7.164 1.00 0.00 7 GLY A N 20
ATOM 13113 C CA . GLY A 1 7 ? -9.674 0.769 6.246 1.00 0.00 7 GLY A CA 20
ATOM 13114 C C . GLY A 1 7 ? -9.625 -0.567 6.960 1.00 0.00 7 GLY A C 20
ATOM 13115 O O . GLY A 1 7 ? -8.917 -0.721 7.956 1.00 0.00 7 GLY A O 20
ATOM 13119 N N . SER A 1 8 ? -10.379 -1.536 6.452 1.00 0.00 8 SER A N 20
ATOM 13120 C CA . SER A 1 8 ? -10.423 -2.865 7.051 1.00 0.00 8 SER A CA 20
ATOM 13121 C C . SER A 1 8 ? -9.534 -3.838 6.282 1.00 0.00 8 SER A C 20
ATOM 13122 O O . SER A 1 8 ? -9.610 -3.931 5.056 1.00 0.00 8 SER A O 20
ATOM 13130 N N . LEU A 1 9 ? -8.690 -4.560 7.011 1.00 0.00 9 LEU A N 20
ATOM 13131 C CA . LEU A 1 9 ? -7.785 -5.527 6.400 1.00 0.00 9 LEU A CA 20
ATOM 13132 C C . LEU A 1 9 ? -8.564 -6.635 5.699 1.00 0.00 9 LEU A C 20
ATOM 13133 O O . LEU A 1 9 ? -9.769 -6.780 5.897 1.00 0.00 9 LEU A O 20
ATOM 13149 N N . MET A 1 10 ? -7.865 -7.415 4.880 1.00 0.00 10 MET A N 20
ATOM 13150 C CA . MET A 1 10 ? -8.492 -8.513 4.153 1.00 0.00 10 MET A CA 20
ATOM 13151 C C . MET A 1 10 ? -7.855 -9.847 4.529 1.00 0.00 10 MET A C 20
ATOM 13152 O O . MET A 1 10 ? -6.848 -9.888 5.235 1.00 0.00 10 MET A O 20
ATOM 13166 N N . ASP A 1 11 ? -8.449 -10.936 4.052 1.00 0.00 11 ASP A N 20
ATOM 13167 C CA . ASP A 1 11 ? -7.939 -12.272 4.337 1.00 0.00 11 ASP A CA 20
ATOM 13168 C C . ASP A 1 11 ? -6.881 -12.680 3.317 1.00 0.00 11 ASP A C 20
ATOM 13169 O O . ASP A 1 11 ? -6.520 -13.852 3.216 1.00 0.00 11 ASP A O 20
ATOM 13178 N N . VAL A 1 12 ? -6.390 -11.704 2.559 1.00 0.00 12 VAL A N 20
ATOM 13179 C CA . VAL A 1 12 ? -5.374 -11.961 1.546 1.00 0.00 12 VAL A CA 20
ATOM 13180 C C . VAL A 1 12 ? -4.050 -11.302 1.915 1.00 0.00 12 VAL A C 20
ATOM 13181 O O . VAL A 1 12 ? -4.018 -10.323 2.661 1.00 0.00 12 VAL A O 20
ATOM 13194 N N . LYS A 1 13 ? -2.957 -11.844 1.388 1.00 0.00 13 LYS A N 20
ATOM 13195 C CA . LYS A 1 13 ? -1.629 -11.308 1.659 1.00 0.00 13 LYS A CA 20
ATOM 13196 C C . LYS A 1 13 ? -1.299 -10.162 0.707 1.00 0.00 13 LYS A C 20
ATOM 13197 O O . LYS A 1 13 ? -1.871 -10.059 -0.378 1.00 0.00 13 LYS A O 20
ATOM 13216 N N . CYS A 1 14 ? -0.373 -9.304 1.120 1.00 0.00 14 CYS A N 20
ATOM 13217 C CA . CYS A 1 14 ? 0.034 -8.166 0.305 1.00 0.00 14 CYS A CA 20
ATOM 13218 C C . CYS A 1 14 ? 0.523 -8.627 -1.066 1.00 0.00 14 CYS A C 20
ATOM 13219 O O . CYS A 1 14 ? 1.147 -9.680 -1.191 1.00 0.00 14 CYS A O 20
ATOM 13226 N N . GLU A 1 15 ? 0.235 -7.829 -2.089 1.00 0.00 15 GLU A N 20
ATOM 13227 C CA . GLU A 1 15 ? 0.645 -8.155 -3.450 1.00 0.00 15 GLU A CA 20
ATOM 13228 C C . GLU A 1 15 ? 2.057 -8.734 -3.469 1.00 0.00 15 GLU A C 20
ATOM 13229 O O . GLU A 1 15 ? 2.284 -9.832 -3.979 1.00 0.00 15 GLU A O 20
ATOM 13241 N N . THR A 1 16 ? 3.004 -7.987 -2.910 1.00 0.00 16 THR A N 20
ATOM 13242 C CA . THR A 1 16 ? 4.394 -8.424 -2.863 1.00 0.00 16 THR A CA 20
ATOM 13243 C C . THR A 1 16 ? 4.514 -9.810 -2.241 1.00 0.00 16 THR A C 20
ATOM 13244 O O . THR A 1 16 ? 4.061 -10.058 -1.124 1.00 0.00 16 THR A O 20
ATOM 13255 N N . PRO A 1 17 ? 5.140 -10.739 -2.980 1.00 0.00 17 PRO A N 20
ATOM 13256 C CA . PRO A 1 17 ? 5.335 -12.117 -2.521 1.00 0.00 17 PRO A CA 20
ATOM 13257 C C . PRO A 1 17 ? 6.339 -12.209 -1.377 1.00 0.00 17 PRO A C 20
ATOM 13258 O O . PRO A 1 17 ? 6.638 -13.298 -0.887 1.00 0.00 17 PRO A O 20
ATOM 13269 N N . ASN A 1 18 ? 6.857 -11.060 -0.956 1.00 0.00 18 ASN A N 20
ATOM 13270 C CA . ASN A 1 18 ? 7.829 -11.012 0.131 1.00 0.00 18 ASN A CA 20
ATOM 13271 C C . ASN A 1 18 ? 7.282 -10.221 1.315 1.00 0.00 18 ASN A C 20
ATOM 13272 O O . ASN A 1 18 ? 7.893 -10.179 2.383 1.00 0.00 18 ASN A O 20
ATOM 13283 N N . CYS A 1 19 ? 6.126 -9.596 1.119 1.00 0.00 19 CYS A N 20
ATOM 13284 C CA . CYS A 1 19 ? 5.495 -8.807 2.169 1.00 0.00 19 CYS A CA 20
ATOM 13285 C C . CYS A 1 19 ? 4.454 -9.633 2.920 1.00 0.00 19 CYS A C 20
ATOM 13286 O O . CYS A 1 19 ? 3.440 -10.054 2.364 1.00 0.00 19 CYS A O 20
ATOM 13293 N N . PRO A 1 20 ? 4.711 -9.871 4.215 1.00 0.00 20 PRO A N 20
ATOM 13294 C CA . PRO A 1 20 ? 3.809 -10.647 5.071 1.00 0.00 20 PRO A CA 20
ATOM 13295 C C . PRO A 1 20 ? 2.507 -9.908 5.363 1.00 0.00 20 PRO A C 20
ATOM 13296 O O . PRO A 1 20 ? 1.469 -10.527 5.596 1.00 0.00 20 PRO A O 20
ATOM 13307 N N . PHE A 1 21 ? 2.570 -8.580 5.350 1.00 0.00 21 PHE A N 20
ATOM 13308 C CA . PHE A 1 21 ? 1.396 -7.757 5.614 1.00 0.00 21 PHE A CA 20
ATOM 13309 C C . PHE A 1 21 ? 0.233 -8.164 4.715 1.00 0.00 21 PHE A C 20
ATOM 13310 O O . PHE A 1 21 ? 0.423 -8.829 3.697 1.00 0.00 21 PHE A O 20
ATOM 13327 N N . PHE A 1 22 ? -0.974 -7.761 5.100 1.00 0.00 22 PHE A N 20
ATOM 13328 C CA . PHE A 1 22 ? -2.170 -8.085 4.331 1.00 0.00 22 PHE A CA 20
ATOM 13329 C C . PHE A 1 22 ? -2.693 -6.855 3.595 1.00 0.00 22 PHE A C 20
ATOM 13330 O O . PHE A 1 22 ? -2.403 -5.721 3.975 1.00 0.00 22 PHE A O 20
ATOM 13347 N N . MET A 1 23 ? -3.465 -7.089 2.539 1.00 0.00 23 MET A N 20
ATOM 13348 C CA . MET A 1 23 ? -4.029 -6.001 1.749 1.00 0.00 23 MET A CA 20
ATOM 13349 C C . MET A 1 23 ? -5.189 -5.339 2.486 1.00 0.00 23 MET A C 20
ATOM 13350 O O . MET A 1 23 ? -5.991 -6.012 3.132 1.00 0.00 23 MET A O 20
ATOM 13364 N N . SER A 1 24 ? -5.270 -4.016 2.385 1.00 0.00 24 SER A N 20
ATOM 13365 C CA . SER A 1 24 ? -6.330 -3.263 3.045 1.00 0.00 24 SER A CA 20
ATOM 13366 C C . SER A 1 24 ? -7.348 -2.753 2.030 1.00 0.00 24 SER A C 20
ATOM 13367 O O . SER A 1 24 ? -7.089 -2.737 0.827 1.00 0.00 24 SER A O 20
ATOM 13375 N N . VAL A 1 25 ? -8.510 -2.338 2.525 1.00 0.00 25 VAL A N 20
ATOM 13376 C CA . VAL A 1 25 ? -9.569 -1.827 1.663 1.00 0.00 25 VAL A CA 20
ATOM 13377 C C . VAL A 1 25 ? -9.210 -0.454 1.106 1.00 0.00 25 VAL A C 20
ATOM 13378 O O . VAL A 1 25 ? -9.806 0.008 0.134 1.00 0.00 25 VAL A O 20
ATOM 13391 N N . ASN A 1 26 ? -8.232 0.194 1.730 1.00 0.00 26 ASN A N 20
ATOM 13392 C CA . ASN A 1 26 ? -7.792 1.516 1.297 1.00 0.00 26 ASN A CA 20
ATOM 13393 C C . ASN A 1 26 ? -6.333 1.486 0.855 1.00 0.00 26 ASN A C 20
ATOM 13394 O O . ASN A 1 26 ? -5.788 2.493 0.402 1.00 0.00 26 ASN A O 20
ATOM 13405 N N . THR A 1 27 ? -5.703 0.323 0.989 1.00 0.00 27 THR A N 20
ATOM 13406 C CA . THR A 1 27 ? -4.306 0.161 0.604 1.00 0.00 27 THR A CA 20
ATOM 13407 C C . THR A 1 27 ? -4.163 -0.841 -0.536 1.00 0.00 27 THR A C 20
ATOM 13408 O O . THR A 1 27 ? -3.160 -0.842 -1.249 1.00 0.00 27 THR A O 20
ATOM 13419 N N . GLN A 1 28 ? -5.171 -1.691 -0.701 1.00 0.00 28 GLN A N 20
ATOM 13420 C CA . GLN A 1 28 ? -5.156 -2.697 -1.756 1.00 0.00 28 GLN A CA 20
ATOM 13421 C C . GLN A 1 28 ? -4.860 -2.062 -3.110 1.00 0.00 28 GLN A C 20
ATOM 13422 O O . GLN A 1 28 ? -5.141 -0.887 -3.347 1.00 0.00 28 GLN A O 20
ATOM 13436 N N . PRO A 1 29 ? -4.278 -2.856 -4.022 1.00 0.00 29 PRO A N 20
ATOM 13437 C CA . PRO A 1 29 ? -3.938 -4.256 -3.751 1.00 0.00 29 PRO A CA 20
ATOM 13438 C C . PRO A 1 29 ? -2.790 -4.392 -2.756 1.00 0.00 29 PRO A C 20
ATOM 13439 O O . PRO A 1 29 ? -2.594 -5.452 -2.160 1.00 0.00 29 PRO A O 20
ATOM 13450 N N . LEU A 1 30 ? -2.035 -3.313 -2.581 1.00 0.00 30 LEU A N 20
ATOM 13451 C CA . LEU A 1 30 ? -0.906 -3.312 -1.657 1.00 0.00 30 LEU A CA 20
ATOM 13452 C C . LEU A 1 30 ? -1.384 -3.212 -0.213 1.00 0.00 30 LEU A C 20
ATOM 13453 O O . LEU A 1 30 ? -2.583 -3.110 0.050 1.00 0.00 30 LEU A O 20
ATOM 13469 N N . CYS A 1 31 ? -0.440 -3.239 0.722 1.00 0.00 31 CYS A N 20
ATOM 13470 C CA . CYS A 1 31 ? -0.764 -3.150 2.140 1.00 0.00 31 CYS A CA 20
ATOM 13471 C C . CYS A 1 31 ? -0.469 -1.752 2.678 1.00 0.00 31 CYS A C 20
ATOM 13472 O O . CYS A 1 31 ? 0.157 -0.935 2.003 1.00 0.00 31 CYS A O 20
ATOM 13479 N N . HIS A 1 32 ? -0.924 -1.486 3.898 1.00 0.00 32 HIS A N 20
ATOM 13480 C CA . HIS A 1 32 ? -0.709 -0.188 4.528 1.00 0.00 32 HIS A CA 20
ATOM 13481 C C . HIS A 1 32 ? 0.746 0.249 4.388 1.00 0.00 32 HIS A C 20
ATOM 13482 O O . HIS A 1 32 ? 1.029 1.377 3.986 1.00 0.00 32 HIS A O 20
ATOM 13496 N N . GLU A 1 33 ? 1.664 -0.652 4.724 1.00 0.00 33 GLU A N 20
ATOM 13497 C CA . GLU A 1 33 ? 3.090 -0.357 4.637 1.00 0.00 33 GLU A CA 20
ATOM 13498 C C . GLU A 1 33 ? 3.469 0.083 3.226 1.00 0.00 33 GLU A C 20
ATOM 13499 O O . GLU A 1 33 ? 3.816 1.243 2.997 1.00 0.00 33 GLU A O 20
ATOM 13511 N N . CYS A 1 34 ? 3.402 -0.850 2.282 1.00 0.00 34 CYS A N 20
ATOM 13512 C CA . CYS A 1 34 ? 3.738 -0.560 0.894 1.00 0.00 34 CYS A CA 20
ATOM 13513 C C . CYS A 1 34 ? 3.022 0.698 0.411 1.00 0.00 34 CYS A C 20
ATOM 13514 O O . CYS A 1 34 ? 3.658 1.663 -0.011 1.00 0.00 34 CYS A O 20
ATOM 13521 N N . SER A 1 35 ? 1.694 0.678 0.478 1.00 0.00 35 SER A N 20
ATOM 13522 C CA . SER A 1 35 ? 0.891 1.815 0.044 1.00 0.00 35 SER A CA 20
ATOM 13523 C C . SER A 1 35 ? 1.604 3.130 0.343 1.00 0.00 35 SER A C 20
ATOM 13524 O O . SER A 1 35 ? 1.795 3.960 -0.545 1.00 0.00 35 SER A O 20
ATOM 13532 N N . GLU A 1 36 ? 1.995 3.311 1.601 1.00 0.00 36 GLU A N 20
ATOM 13533 C CA . GLU A 1 36 ? 2.687 4.526 2.017 1.00 0.00 36 GLU A CA 20
ATOM 13534 C C . GLU A 1 36 ? 4.121 4.542 1.494 1.00 0.00 36 GLU A C 20
ATOM 13535 O O . GLU A 1 36 ? 4.630 5.583 1.080 1.00 0.00 36 GLU A O 20
ATOM 13547 N N . ARG A 1 37 ? 4.766 3.380 1.517 1.00 0.00 37 ARG A N 20
ATOM 13548 C CA . ARG A 1 37 ? 6.141 3.261 1.048 1.00 0.00 37 ARG A CA 20
ATOM 13549 C C . ARG A 1 37 ? 6.316 3.949 -0.303 1.00 0.00 37 ARG A C 20
ATOM 13550 O O . ARG A 1 37 ? 7.289 4.670 -0.522 1.00 0.00 37 ARG A O 20
ATOM 13571 N N . ARG A 1 38 ? 5.367 3.720 -1.205 1.00 0.00 38 ARG A N 20
ATOM 13572 C CA . ARG A 1 38 ? 5.417 4.317 -2.534 1.00 0.00 38 ARG A CA 20
ATOM 13573 C C . ARG A 1 38 ? 5.288 5.835 -2.454 1.00 0.00 38 ARG A C 20
ATOM 13574 O O . ARG A 1 38 ? 6.049 6.565 -3.088 1.00 0.00 38 ARG A O 20
ATOM 13595 N N . GLN A 1 39 ? 4.320 6.301 -1.672 1.00 0.00 39 GLN A N 20
ATOM 13596 C CA . GLN A 1 39 ? 4.092 7.732 -1.511 1.00 0.00 39 GLN A CA 20
ATOM 13597 C C . GLN A 1 39 ? 5.373 8.444 -1.087 1.00 0.00 39 GLN A C 20
ATOM 13598 O O . GLN A 1 39 ? 5.747 9.467 -1.662 1.00 0.00 39 GLN A O 20
ATOM 13612 N N . LYS A 1 40 ? 6.042 7.896 -0.079 1.00 0.00 40 LYS A N 20
ATOM 13613 C CA . LYS A 1 40 ? 7.282 8.477 0.422 1.00 0.00 40 LYS A CA 20
ATOM 13614 C C . LYS A 1 40 ? 8.213 8.847 -0.728 1.00 0.00 40 LYS A C 20
ATOM 13615 O O . LYS A 1 40 ? 8.636 9.996 -0.851 1.00 0.00 40 LYS A O 20
ATOM 13634 N N . ASN A 1 41 ? 8.528 7.866 -1.568 1.00 0.00 41 ASN A N 20
ATOM 13635 C CA . ASN A 1 41 ? 9.408 8.090 -2.709 1.00 0.00 41 ASN A CA 20
ATOM 13636 C C . ASN A 1 41 ? 8.606 8.476 -3.948 1.00 0.00 41 ASN A C 20
ATOM 13637 O O . ASN A 1 41 ? 7.767 7.708 -4.420 1.00 0.00 41 ASN A O 20
ATOM 13648 N N . GLN A 1 42 ? 8.870 9.670 -4.469 1.00 0.00 42 GLN A N 20
ATOM 13649 C CA . GLN A 1 42 ? 8.172 10.157 -5.652 1.00 0.00 42 GLN A CA 20
ATOM 13650 C C . GLN A 1 42 ? 9.134 10.310 -6.826 1.00 0.00 42 GLN A C 20
ATOM 13651 O O . GLN A 1 42 ? 10.351 10.265 -6.654 1.00 0.00 42 GLN A O 20
ATOM 13665 N N . ASN A 1 43 ? 8.578 10.491 -8.020 1.00 0.00 43 ASN A N 20
ATOM 13666 C CA . ASN A 1 43 ? 9.386 10.650 -9.224 1.00 0.00 43 ASN A CA 20
ATOM 13667 C C . ASN A 1 43 ? 8.868 11.802 -10.079 1.00 0.00 43 ASN A C 20
ATOM 13668 O O . ASN A 1 43 ? 7.676 12.110 -10.068 1.00 0.00 43 ASN A O 20
ATOM 13679 N N . SER A 1 44 ? 9.772 12.435 -10.819 1.00 0.00 44 SER A N 20
ATOM 13680 C CA . SER A 1 44 ? 9.408 13.556 -11.679 1.00 0.00 44 SER A CA 20
ATOM 13681 C C . SER A 1 44 ? 8.449 13.108 -12.778 1.00 0.00 44 SER A C 20
ATOM 13682 O O . SER A 1 44 ? 8.453 11.947 -13.186 1.00 0.00 44 SER A O 20
ATOM 13690 N N . GLY A 1 45 ? 7.626 14.039 -13.252 1.00 0.00 45 GLY A N 20
ATOM 13691 C CA . GLY A 1 45 ? 6.672 13.722 -14.299 1.00 0.00 45 GLY A CA 20
ATOM 13692 C C . GLY A 1 45 ? 5.337 14.410 -14.095 1.00 0.00 45 GLY A C 20
ATOM 13693 O O . GLY A 1 45 ? 4.892 14.625 -12.968 1.00 0.00 45 GLY A O 20
ATOM 13697 N N . PRO A 1 46 ? 4.677 14.770 -15.205 1.00 0.00 46 PRO A N 20
ATOM 13698 C CA . PRO A 1 46 ? 3.376 15.445 -15.169 1.00 0.00 46 PRO A CA 20
ATOM 13699 C C . PRO A 1 46 ? 2.260 14.526 -14.685 1.00 0.00 46 PRO A C 20
ATOM 13700 O O . PRO A 1 46 ? 1.107 14.941 -14.569 1.00 0.00 46 PRO A O 20
ATOM 13711 N N . SER A 1 47 ? 2.610 13.275 -14.402 1.00 0.00 47 SER A N 20
ATOM 13712 C CA . SER A 1 47 ? 1.636 12.296 -13.933 1.00 0.00 47 SER A CA 20
ATOM 13713 C C . SER A 1 47 ? 0.774 12.879 -12.817 1.00 0.00 47 SER A C 20
ATOM 13714 O O . SER A 1 47 ? -0.447 12.975 -12.946 1.00 0.00 47 SER A O 20
ATOM 13722 N N . SER A 1 48 ? 1.419 13.267 -11.721 1.00 0.00 48 SER A N 20
ATOM 13723 C CA . SER A 1 48 ? 0.712 13.837 -10.580 1.00 0.00 48 SER A CA 20
ATOM 13724 C C . SER A 1 48 ? -0.182 14.993 -11.017 1.00 0.00 48 SER A C 20
ATOM 13725 O O . SER A 1 48 ? -1.371 15.028 -10.701 1.00 0.00 48 SER A O 20
ATOM 13733 N N . GLY A 1 49 ? 0.399 15.940 -11.748 1.00 0.00 49 GLY A N 20
ATOM 13734 C CA . GLY A 1 49 ? -0.358 17.086 -12.217 1.00 0.00 49 GLY A CA 20
ATOM 13735 C C . GLY A 1 49 ? 0.086 17.551 -13.589 1.00 0.00 49 GLY A C 20
ATOM 13736 O O . GLY A 1 49 ? 1.288 17.639 -13.832 1.00 0.00 49 GLY A O 20
#

Radius of gyration: 13.14 Å; Cα contacts (8 Å, |Δi|>4): 57; chains: 1; bounding box: 20×38×27 Å

CATH classification: 4.10.240.30

Solvent-accessible surface area: 4263 Å² total; per-residue (Å²): 119,131,109,78,82,105,9,63,128,105,129,73,134,4,95,35,124,126,18,109,106,87,30,8,68,104,19,106,80,20,2,119,74,20,38,107,160,140,120,147,95,136,121,108,48,99,125,119,83

Sequence (49 aa):
GSSGSSGSLMDVKCETPNCPFFMSVNTQPLCHECSERRQKNQNSGPSSGGSSGSSGSLMDVKCETPNCPFFMSVNTQPLCHECSERRQKNQNSGPSSGGSSGSSGSLMDVKCETPNCPFFMSVNTQPLCHECSERRQKNQNSGPSSGGSSGSSGSLMDVKCETPNCPFFMSVNTQPLCHECSERRQKNQNSGPSSGGSSGSSGSLMDVKCETPNCPFFMSVNTQPLCHECSERRQKNQNSGPSSGGSSGSSGSLMDVKCETPNCPFFMSVNTQPLCHECSERRQKNQNSGPSSGGSSGSSGSLMDVKCETPNCPFFMSVNTQPLCHECSERRQKNQNSGPSSGGSSGSSGSLMDVKCETPNCPFFMSVNTQPLCHECSERRQKNQNSGPSSGGSSGSSGSLMDVKCETPNCPFFMSVNTQPLCHECSERRQKNQNSGPSSGGSSGSSGSLMDVKCETPNCPFFMSVNTQPLCHECSERRQKNQNSGPSSGGSSGSSGSLMDVKCETPNCPFFMSVNTQPLCHECSERRQKNQNSGPSSGGSSGSSGSLMDVKCETPNCPFFMSVNTQPLCHECSERRQKNQNSGPSSGGSSGSSGSLMDVKCETPNCPFFMSVNTQPLCHECSERRQKNQNSGPSSGGSSGSSGSLMDVKCETPNCPFFMSVNTQPLCHECSERRQKNQNSGPSSGGSSGSSGSLMDVKCETPNCPFFMSVNTQPLCHECSERRQKNQNSGPSSGGSSGSSGSLMDVKCETPNCPFFMSVNTQPLCHECSERRQKNQNSGPSSGGSSGSSGSLMDVKCETPNCPFFMSVNTQPLCHECSERRQKNQNSGPSSGGSSGSSGSLMDVKCETPNCPFFMSVNTQPLCHECSERRQKNQNSGPSSGGSSGSSGSLMDVKCETPNCPFFMSVNTQPLCHECSERRQKNQNSGPSSGGSSGSSGSLMDVKCETPNCPFFMSVNTQPLCHECSERRQKNQNSGPSSG

Foldseek 3Di:
DVPDDPWDFDPAAAPPPPGRATPTPVQPPGHPVVSVVAVVDDDDDPVVD

Organism: Homo sapiens (NCBI:txid9606)